Protein AF-0000000086167556 (afdb_homodimer)

Solvent-accessible surface area (backbone atoms only — not comparable to full-atom values): 78410 Å² total; per-residue (Å²): 98,45,65,59,35,42,50,47,41,27,53,45,42,62,70,41,52,75,66,53,44,51,48,45,36,49,36,43,31,70,40,86,57,84,87,45,82,55,50,57,48,77,29,37,74,58,28,43,45,65,14,46,30,53,50,35,34,70,75,48,30,31,69,47,19,51,51,49,48,34,53,40,26,47,71,68,68,34,53,64,59,23,50,50,40,51,50,51,50,50,52,51,47,44,54,53,48,26,52,51,43,32,62,65,41,40,51,42,69,59,83,38,48,52,81,43,49,68,40,48,38,76,58,60,59,60,72,62,29,24,34,69,69,86,66,52,69,67,57,48,52,49,60,35,65,40,50,34,68,61,33,43,49,53,36,47,57,49,45,74,62,37,55,58,79,68,50,66,60,43,59,49,96,86,64,54,61,49,45,28,35,39,41,32,28,56,69,60,39,40,62,69,60,50,53,44,49,50,52,28,35,37,42,66,66,70,30,62,78,78,39,75,44,75,42,68,44,65,41,73,49,72,65,62,68,76,36,74,34,16,56,55,49,53,54,52,67,54,41,74,74,72,87,68,67,57,71,64,53,66,70,43,33,66,28,32,34,40,36,37,41,37,55,59,57,49,90,64,81,80,80,63,61,78,83,71,44,50,62,56,53,75,48,71,33,49,29,63,41,47,50,46,12,42,55,56,43,50,24,61,57,61,27,31,39,39,38,28,29,39,44,64,38,46,65,66,50,50,73,44,45,89,71,66,39,62,33,36,47,75,13,33,33,65,68,34,39,53,48,36,38,45,48,69,32,90,46,66,65,58,19,50,54,50,50,49,50,35,62,39,32,37,67,58,40,42,51,32,25,29,48,54,47,41,49,49,52,50,45,41,48,52,58,30,56,70,40,95,62,25,69,77,50,81,60,80,37,74,52,49,50,51,50,52,49,52,49,58,61,54,64,74,50,55,75,72,60,53,74,52,36,44,62,51,50,50,38,50,10,46,52,26,34,39,22,61,76,66,73,44,69,72,38,48,54,68,59,44,48,59,50,61,48,62,67,62,84,61,38,49,68,62,37,42,44,43,75,39,84,50,93,94,42,74,44,58,29,34,24,50,88,30,48,70,58,31,29,44,33,24,28,45,46,64,30,50,58,82,66,86,67,86,74,76,63,68,94,67,64,78,72,52,61,64,60,54,55,55,44,26,75,74,43,53,80,84,38,46,65,24,53,32,34,42,35,18,62,56,22,68,78,62,41,48,56,52,27,70,74,44,69,39,54,73,51,72,78,55,54,65,61,51,45,53,46,61,56,53,71,44,52,44,76,63,38,66,70,64,72,46,78,37,38,44,59,55,71,64,58,31,50,27,47,50,36,26,76,40,68,69,58,43,33,60,56,43,59,75,30,30,30,39,43,43,69,68,41,78,33,34,58,44,49,42,52,25,48,18,54,46,46,33,42,27,54,59,29,25,34,43,38,38,31,49,28,37,57,49,62,81,64,80,68,83,71,73,69,80,66,79,84,68,92,66,80,60,61,77,55,76,74,23,70,51,25,58,48,35,52,16,58,48,69,21,70,35,53,35,30,35,42,32,46,32,36,28,74,39,38,37,59,38,22,51,33,51,18,62,31,36,42,61,32,58,52,28,31,34,42,35,49,41,76,38,58,33,60,70,67,10,51,52,42,32,46,58,18,62,64,34,82,53,30,50,65,76,41,80,75,108,51,61,61,34,44,50,54,46,35,53,52,47,64,71,42,50,75,65,53,43,52,47,47,46,49,39,46,35,72,40,86,57,84,88,46,84,54,50,60,52,86,68,44,74,82,40,50,59,68,50,44,39,51,50,37,39,70,74,55,28,25,70,50,26,48,51,46,48,36,51,44,28,35,22,58,22,34,27,68,56,23,51,50,45,48,50,49,46,51,52,50,46,46,52,51,47,26,53,50,43,33,62,65,43,40,52,43,68,59,94,81,48,50,94,88,50,68,41,49,37,77,57,59,59,61,73,61,30,25,34,67,69,87,66,52,69,68,58,48,52,48,58,35,65,39,52,34,68,60,31,42,51,56,36,47,56,49,45,74,63,35,56,57,80,69,52,65,61,44,58,49,96,87,62,54,60,46,45,30,35,39,43,34,28,57,70,61,37,42,62,68,59,48,54,45,47,49,52,26,34,37,42,67,67,72,30,61,78,77,40,78,43,76,42,69,43,63,42,73,48,74,67,58,72,77,35,71,33,17,56,54,51,55,53,50,68,55,45,85,83,66,88,66,67,56,71,64,51,69,58,43,34,68,27,32,32,40,36,37,41,37,53,58,61,50,90,64,81,81,81,65,60,76,85,70,46,47,62,55,53,77,49,72,33,48,28,63,43,46,50,47,12,41,56,57,36,44,25,61,56,59,27,28,38,38,38,28,31,38,45,63,37,44,66,66,52,43,76,44,48,88,69,46,40,38,33,35,47,74,13,35,32,66,69,35,40,54,48,36,40,45,50,70,32,91,46,64,66,57,17,50,53,52,49,49,51,34,62,39,32,37,69,58,41,44,50,33,23,29,48,55,48,41,50,52,52,51,53,54,47,55,57,31,56,70,37,93,61,24,71,81,49,79,60,79,37,73,52,49,50,51,52,50,51,52,50,57,60,55,64,73,49,57,74,75,59,54,75,53,36,40,61,51,48,50,38,49,11,47,52,26,36,39,21,60,76,68,73,44,68,72,38,47,54,67,59,45,47,57,50,61,48,62,64,61,83,62,36,49,69,61,34,41,44,43,74,35,75,53,68,70,32,64,43,59,30,33,24,51,89,30,48,69,58,31,28,45,33,25,28,44,45,66,27,48,59,84,65,87,64,86,73,77,64,63,96,67,62,80,74,51,62,63,58,53,56,55,46,27,75,76,45,51,81,81,39,49,65,24,53,30,32,42,34,20,60,57,21,66,77,62,40,47,55,53,27,67,75,43,70,39,55,74,48,68,79,55,54,64,59,51,44,52,46,62,58,52,70,47,52,45,76,62,38,68,69,64,71,46,80,39,38,42,58,54,72,63,58,30,50,27,47,49,36,27,74,39,66,67,57,41,32,60,54,43,60,76,31,30,30,40,43,40,68,70,40,78,32,33,58,43,51,42,49,26,48,19,54,47,46,34,42,26,55,58,30,27,34,43,36,38,30,49,26,37,56,49,63,82,66,79,68,83,68,70,67,80,66,79,86,63,90,67,75,61,60,74,52,77,70,22,72,53,27,58,46,34,53,16,58,49,67,21,72,34,53,37,29,35,43,32,46,31,38,29,75,40,36,39,56,37,23,51,32,50,19,61,30,36,43,60,32,56,52,28,31,36,41,35,51,41,77,40,58,34,60,70,68,11,52,51,41,33,46,58,19,62,65,35,84,53,30,49,67,74,41,80,75

Radius of gyration: 40.89 Å; Cα contacts (8 Å, |Δi|>4): 2473; chains: 2; bounding box: 129×111×91 Å

InterPro domains:
  IPR001611 Leucine-rich repeat [PF13516] (713-734)
  IPR004020 DAPIN domain [PF02758] (9-82)
  IPR004020 DAPIN domain [PS50824] (1-91)
  IPR004020 DAPIN domain [SM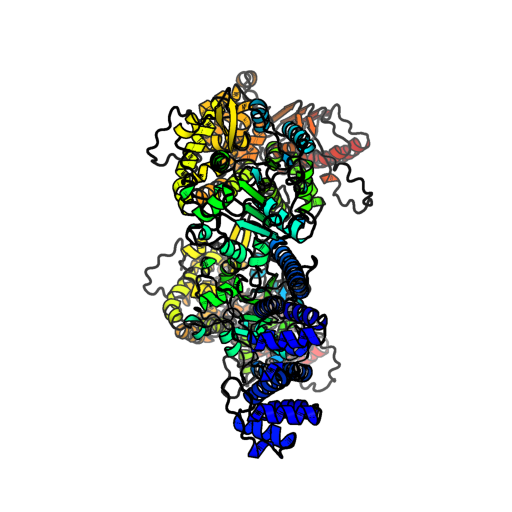01289] (5-87)
  IPR007111 NACHT nucleoside triphosphatase [PF05729] (180-347)
  IPR007111 NACHT nucleoside triphosphatase [PS50837] (179-383)
  IPR011029 Death-like domain superfamily [G3DSA:1.10.533.10] (2-89)
  IPR011029 Death-like domain superfamily [SSF47986] (4-88)
  IPR027417 P-loop containing nucleoside triphosphate hydrolase [G3DSA:3.40.50.300] (90-325)
  IPR027417 P-loop containing nucleoside triphosphate hydrolase [SSF52540] (176-349)
  IPR029495 NACHT-associated domain [PF14484] (97-170)
  IPR029495 NACHT-associated domain [SM01288] (96-170)
  IPR032675 Leucine-rich repeat domain superfamily [G3DSA:3.80.10.10] (562-749)
  IPR041075 NOD1/2, winged helix domain [PF17779] (424-480)
  IPR041267 NACHT, LRR and PYD domains-containing protein, helical domain HD2 [PF17776] (482-603)
  IPR050637 NLRP family, innate immunity and inflammation regulators [PTHR45690] (7-648)

pLDDT: mean 84.21, std 12.58, range [27.2, 97.94]

Structure (mmCIF, N/CA/C/O backbone):
data_AF-0000000086167556-model_v1
#
loop_
_entity.id
_entity.type
_entity.pdbx_description
1 polymer 'NACHT, LRR and PYD domains-containing protein 3'
#
loop_
_atom_site.group_PDB
_atom_site.id
_atom_site.type_symbol
_atom_site.label_atom_id
_atom_site.label_alt_id
_atom_site.label_comp_id
_atom_site.label_asym_id
_atom_site.label_entity_id
_atom_site.label_seq_id
_atom_site.pdbx_PDB_ins_code
_atom_site.Cartn_x
_atom_site.Cartn_y
_atom_site.Cartn_z
_atom_site.occupancy
_atom_site.B_iso_or_equiv
_atom_site.auth_seq_id
_atom_site.auth_comp_id
_atom_site.auth_asym_id
_atom_site.auth_atom_id
_atom_site.pdbx_PDB_model_num
ATOM 1 N N . PRO A 1 1 ? 27.578 21.859 -1.887 1 42.94 1 PRO A N 1
ATOM 2 C CA . PRO A 1 1 ? 27.969 22.781 -0.823 1 42.94 1 PRO A CA 1
ATOM 3 C C . PRO A 1 1 ? 29.375 23.359 -1.036 1 42.94 1 PRO A C 1
ATOM 5 O O . PRO A 1 1 ? 29.578 24.562 -0.839 1 42.94 1 PRO A O 1
ATOM 8 N N . GLN A 1 2 ? 30.266 22.422 -1.479 1 48.03 2 GLN A N 1
ATOM 9 C CA . GLN A 1 2 ? 31.609 22.938 -1.696 1 48.03 2 GLN A CA 1
ATOM 10 C C . GLN A 1 2 ? 31.688 23.734 -3 1 48.03 2 GLN A C 1
ATOM 12 O O . GLN A 1 2 ? 32.406 24.734 -3.082 1 48.03 2 GLN A O 1
ATOM 17 N N . GLY A 1 3 ? 30.875 23.297 -3.941 1 53.94 3 GLY A N 1
ATOM 18 C CA . GLY A 1 3 ? 30.922 24 -5.211 1 53.94 3 GLY A CA 1
ATOM 19 C C . GLY A 1 3 ? 30.422 25.438 -5.113 1 53.94 3 GLY A C 1
ATOM 20 O O . GLY A 1 3 ? 31.062 26.359 -5.621 1 53.94 3 GLY A O 1
ATOM 21 N N . THR A 1 4 ? 29.422 25.484 -4.375 1 66.38 4 THR A N 1
ATOM 22 C CA . THR A 1 4 ? 28.859 26.828 -4.27 1 66.38 4 THR A CA 1
ATOM 23 C C . THR A 1 4 ? 29.75 27.719 -3.41 1 66.38 4 THR A C 1
ATOM 25 O O . THR A 1 4 ? 29.953 28.891 -3.732 1 66.38 4 THR A O 1
ATOM 28 N N . ALA A 1 5 ? 30.344 27.016 -2.414 1 75.12 5 ALA A N 1
ATOM 29 C CA . ALA A 1 5 ? 31.234 27.797 -1.55 1 75.12 5 ALA A CA 1
ATOM 30 C C . ALA A 1 5 ? 32.469 28.266 -2.314 1 75.12 5 ALA A C 1
ATOM 32 O O . ALA A 1 5 ? 32.906 29.406 -2.131 1 75.12 5 ALA A O 1
ATOM 33 N N . GLY A 1 6 ? 32.906 27.375 -3.141 1 75.44 6 GLY A N 1
ATOM 34 C CA . GLY A 1 6 ? 34.062 27.734 -3.949 1 75.44 6 GLY A CA 1
ATOM 35 C C . GLY A 1 6 ? 33.781 28.859 -4.926 1 75.44 6 GLY A C 1
ATOM 36 O O . GLY A 1 6 ? 34.625 29.766 -5.082 1 75.44 6 GLY A O 1
ATOM 37 N N . GLU A 1 7 ? 32.625 28.781 -5.441 1 77.56 7 GLU A N 1
ATOM 38 C CA . GLU A 1 7 ? 32.25 29.844 -6.379 1 77.56 7 GLU A CA 1
ATOM 39 C C . GLU A 1 7 ? 32.094 31.188 -5.672 1 77.56 7 GLU A C 1
ATOM 41 O O . GLU A 1 7 ? 32.5 32.219 -6.203 1 77.56 7 GLU A O 1
ATOM 46 N N . LEU A 1 8 ? 31.578 31.141 -4.594 1 83.69 8 LEU A N 1
ATOM 47 C CA . LEU A 1 8 ? 31.406 32.375 -3.834 1 83.69 8 LEU A CA 1
ATOM 48 C C . LEU A 1 8 ? 32.75 32.938 -3.424 1 83.69 8 LEU A C 1
ATOM 50 O O . LEU A 1 8 ? 32.969 34.156 -3.531 1 83.69 8 LEU A O 1
ATOM 54 N N . LEU A 1 9 ? 33.531 32.031 -2.943 1 86.69 9 LEU A N 1
ATOM 55 C CA . LEU A 1 9 ? 34.875 32.469 -2.525 1 86.69 9 LEU A CA 1
ATOM 56 C C . LEU A 1 9 ? 35.656 33.062 -3.703 1 86.69 9 LEU A C 1
ATOM 58 O O . LEU A 1 9 ? 36.312 34.062 -3.57 1 86.69 9 LEU A O 1
ATOM 62 N N . LEU A 1 10 ? 35.562 32.406 -4.801 1 83.81 10 LEU A N 1
ATOM 63 C CA . LEU A 1 10 ? 36.25 32.844 -5.996 1 83.81 10 LEU A CA 1
ATOM 64 C C . LEU A 1 10 ? 35.781 34.25 -6.414 1 83.81 10 LEU A C 1
ATOM 66 O O . LEU A 1 10 ? 36.594 35.125 -6.727 1 83.81 10 LEU A O 1
ATOM 70 N N . ARG A 1 11 ? 34.562 34.438 -6.438 1 82 11 ARG A N 1
ATOM 71 C CA . ARG A 1 11 ? 34 35.719 -6.809 1 82 11 ARG A CA 1
ATOM 72 C C . ARG A 1 11 ? 34.469 36.812 -5.852 1 82 11 ARG A C 1
ATOM 74 O O . ARG A 1 11 ? 34.781 37.938 -6.273 1 82 11 ARG A O 1
ATOM 81 N N . ALA A 1 12 ? 34.531 36.469 -4.648 1 88.06 12 ALA A N 1
ATOM 82 C CA . ALA A 1 12 ? 34.938 37.438 -3.643 1 88.06 12 ALA A CA 1
ATOM 83 C C . ALA A 1 12 ? 36.406 37.812 -3.818 1 88.06 12 ALA A C 1
ATOM 85 O O . ALA A 1 12 ? 36.781 38.969 -3.652 1 88.06 12 ALA A O 1
ATOM 86 N N . LEU A 1 13 ? 37.219 36.844 -4.109 1 89 13 LEU A N 1
ATOM 87 C CA . LEU A 1 13 ? 38.625 37.094 -4.277 1 89 13 LEU A CA 1
ATOM 88 C C . LEU A 1 13 ? 38.906 37.844 -5.57 1 89 13 LEU A C 1
ATOM 90 O O . LEU A 1 13 ? 39.812 38.688 -5.617 1 89 13 LEU A O 1
ATOM 94 N N . GLU A 1 14 ? 38.156 37.562 -6.574 1 83.81 14 GLU A N 1
ATOM 95 C CA . GLU A 1 14 ? 38.312 38.219 -7.867 1 83.81 14 GLU A CA 1
ATOM 96 C C . GLU A 1 14 ? 38 39.719 -7.762 1 83.81 14 GLU A C 1
ATOM 98 O O . GLU A 1 14 ? 38.5 40.531 -8.547 1 83.81 14 GLU A O 1
ATOM 103 N N . ASP A 1 15 ? 37.156 40.031 -6.887 1 85.81 15 ASP A N 1
ATOM 104 C CA . ASP A 1 15 ? 36.719 41.406 -6.719 1 85.81 15 ASP A CA 1
ATOM 105 C C . ASP A 1 15 ? 37.75 42.25 -5.934 1 85.81 15 ASP A C 1
ATOM 107 O O . ASP A 1 15 ? 37.625 43.469 -5.844 1 85.81 15 ASP A O 1
ATOM 111 N N . LEU A 1 16 ? 38.719 41.531 -5.391 1 88.19 16 LEU A N 1
ATOM 112 C CA . LEU A 1 16 ? 39.719 42.25 -4.617 1 88.19 16 LEU A CA 1
ATOM 113 C C . LEU A 1 16 ? 40.75 42.938 -5.535 1 88.19 16 LEU A C 1
ATOM 115 O O . LEU A 1 16 ? 41.031 42.406 -6.613 1 88.19 16 LEU A O 1
ATOM 119 N N . SER A 1 17 ? 41.156 44.188 -5.109 1 84.69 17 SER A N 1
ATOM 120 C CA . SER A 1 17 ? 42.281 44.812 -5.801 1 84.69 17 SER A CA 1
ATOM 121 C C . SER A 1 17 ? 43.562 44 -5.625 1 84.69 17 SER A C 1
ATOM 123 O O . SER A 1 17 ? 43.656 43.125 -4.742 1 84.69 17 SER A O 1
ATOM 125 N N . GLU A 1 18 ? 44.562 44.156 -6.469 1 84.38 18 GLU A N 1
ATOM 126 C CA . GLU A 1 18 ? 45.812 43.406 -6.406 1 84.38 18 GLU A CA 1
ATOM 127 C C . GLU A 1 18 ? 46.5 43.562 -5.039 1 84.38 18 GLU A C 1
ATOM 129 O O . GLU A 1 18 ? 47.031 42.625 -4.488 1 84.38 18 GLU A O 1
ATOM 134 N N . LEU A 1 19 ? 46.344 44.812 -4.535 1 83.44 19 LEU A N 1
ATOM 135 C CA . LEU A 1 19 ? 46.938 45.062 -3.227 1 83.44 19 LEU A CA 1
ATOM 136 C C . LEU A 1 19 ? 46.156 44.344 -2.127 1 83.44 19 LEU A C 1
ATOM 138 O O . LEU A 1 19 ? 46.75 43.781 -1.217 1 83.44 19 LEU A O 1
ATOM 142 N N . ASP A 1 20 ? 44.906 44.469 -2.219 1 89.38 20 ASP A N 1
ATOM 143 C CA . ASP A 1 20 ? 44.062 43.844 -1.202 1 89.38 20 ASP A CA 1
ATOM 144 C C . ASP A 1 20 ? 44.219 42.344 -1.239 1 89.38 20 ASP A C 1
ATOM 146 O O . ASP A 1 20 ? 44.188 41.688 -0.197 1 89.38 20 ASP A O 1
ATOM 150 N N . PHE A 1 21 ? 44.312 41.812 -2.387 1 91.75 21 PHE A N 1
ATOM 151 C CA . PHE A 1 21 ? 44.5 40.375 -2.531 1 91.75 21 PHE A CA 1
ATOM 152 C C . PHE A 1 21 ? 45.844 39.938 -1.922 1 91.75 21 PHE A C 1
ATOM 154 O O . PHE A 1 21 ? 45.938 38.875 -1.313 1 91.75 21 PHE A O 1
ATOM 161 N N . LYS A 1 22 ? 46.875 40.812 -2.082 1 84.81 22 LYS A N 1
ATOM 162 C CA . LYS A 1 22 ? 48.156 40.531 -1.452 1 84.81 22 LYS A CA 1
ATOM 163 C C . LYS A 1 22 ? 48.031 40.531 0.069 1 84.81 22 LYS A C 1
ATOM 165 O O . LYS A 1 22 ? 48.594 39.688 0.754 1 84.81 22 LYS A O 1
ATOM 170 N N . LYS A 1 23 ? 47.312 41.5 0.581 1 86.94 23 LYS A N 1
ATOM 171 C CA . LYS A 1 23 ? 47.062 41.594 2.018 1 86.94 23 LYS A CA 1
ATOM 172 C C . LYS A 1 23 ? 46.312 40.344 2.512 1 86.94 23 LYS A C 1
ATOM 174 O O . LYS A 1 23 ? 46.594 39.844 3.604 1 86.94 23 LYS A O 1
ATOM 179 N N . PHE A 1 24 ? 45.344 39.938 1.666 1 92.25 24 PHE A N 1
ATOM 180 C CA . PHE A 1 24 ? 44.531 38.781 2.004 1 92.25 24 PHE A CA 1
ATOM 181 C C . PHE A 1 24 ? 45.406 37.531 2.145 1 92.25 24 PHE A C 1
ATOM 183 O O . PHE A 1 24 ? 45.281 36.781 3.121 1 92.25 24 PHE A O 1
ATOM 190 N N . ARG A 1 25 ? 46.219 37.406 1.299 1 90.81 25 ARG A N 1
ATOM 191 C CA . ARG A 1 25 ? 47.094 36.25 1.327 1 90.81 25 ARG A CA 1
ATOM 192 C C . ARG A 1 25 ? 48.062 36.312 2.508 1 90.81 25 ARG A C 1
ATOM 194 O O . ARG A 1 25 ? 48.375 35.281 3.141 1 90.81 25 ARG A O 1
ATOM 201 N N . ASP A 1 26 ? 48.5 37.469 2.742 1 83.12 26 ASP A N 1
ATOM 202 C CA . ASP A 1 26 ? 49.406 37.688 3.871 1 83.12 26 ASP A CA 1
ATOM 203 C C . ASP A 1 26 ? 48.719 37.375 5.191 1 83.12 26 ASP A C 1
ATOM 205 O O . ASP A 1 26 ? 49.312 36.719 6.07 1 83.12 26 ASP A O 1
ATOM 209 N N . ALA A 1 27 ? 47.562 37.688 5.285 1 87.31 27 ALA A N 1
ATOM 210 C CA . ALA A 1 27 ? 46.781 37.469 6.5 1 87.31 27 ALA A CA 1
ATOM 211 C C . ALA A 1 27 ? 46.438 35.969 6.656 1 87.31 27 ALA A C 1
ATOM 213 O O . ALA A 1 27 ? 46.344 35.469 7.777 1 87.31 27 ALA A O 1
ATOM 214 N N . LEU A 1 28 ? 46.188 35.312 5.57 1 88.62 28 LEU A N 1
ATOM 215 C CA . LEU A 1 28 ? 45.906 33.875 5.59 1 88.62 28 LEU A CA 1
ATOM 216 C C . LEU A 1 28 ? 47.094 33.094 6.09 1 88.62 28 LEU A C 1
ATOM 218 O O . LEU A 1 28 ? 46.938 32.031 6.719 1 88.62 28 LEU A O 1
ATOM 222 N N . ALA A 1 29 ? 48.281 33.562 5.812 1 80.06 29 ALA A N 1
ATOM 223 C CA . ALA A 1 29 ? 49.5 32.844 6.145 1 80.06 29 ALA A CA 1
ATOM 224 C C . ALA A 1 29 ? 50 33.25 7.531 1 80.06 29 ALA A C 1
ATOM 226 O O . ALA A 1 29 ? 50.562 32.406 8.242 1 80.06 29 ALA A O 1
ATOM 227 N N . HIS A 1 30 ? 49.75 34.438 7.918 1 75.06 30 HIS A N 1
ATOM 228 C CA . HIS A 1 30 ? 50.406 34.938 9.125 1 75.06 30 HIS A CA 1
ATOM 229 C C . HIS A 1 30 ? 49.406 35.438 10.141 1 75.06 30 HIS A C 1
ATOM 231 O O . HIS A 1 30 ? 49.781 35.812 11.266 1 75.06 30 HIS A O 1
ATOM 237 N N . GLY A 1 31 ? 48.219 35.406 9.734 1 72.12 31 GLY A N 1
ATOM 238 C CA . GLY A 1 31 ? 47.219 36.031 10.609 1 72.12 31 GLY A CA 1
ATOM 239 C C . GLY A 1 31 ? 46.625 35.062 11.594 1 72.12 31 GLY A C 1
ATOM 240 O O . GLY A 1 31 ? 46.875 33.844 11.539 1 72.12 31 GLY A O 1
ATOM 241 N N . ASP A 1 32 ? 45.969 35.469 12.547 1 71.75 32 ASP A N 1
ATOM 242 C CA . ASP A 1 32 ? 45.188 34.688 13.523 1 71.75 32 ASP A CA 1
ATOM 243 C C . ASP A 1 32 ? 43.844 34.25 12.945 1 71.75 32 ASP A C 1
ATOM 245 O O . ASP A 1 32 ? 42.969 35.094 12.719 1 71.75 32 ASP A O 1
ATOM 249 N N . LEU A 1 33 ? 43.75 33.094 12.5 1 76.56 33 LEU A N 1
ATOM 250 C CA . LEU A 1 33 ? 42.562 32.594 11.867 1 76.56 33 LEU A CA 1
ATOM 251 C C . LEU A 1 33 ? 41.625 31.938 12.898 1 76.56 33 LEU A C 1
ATOM 253 O O . LEU A 1 33 ? 40.969 30.953 12.602 1 76.56 33 LEU A O 1
ATOM 257 N N . GLN A 1 34 ? 41.594 32.531 14.156 1 64.38 34 GLN A N 1
ATOM 258 C CA . GLN A 1 34 ? 40.719 32.125 15.234 1 64.38 34 GLN A CA 1
ATOM 259 C C . GLN A 1 34 ? 40.75 30.609 15.453 1 64.38 34 GLN A C 1
ATOM 261 O O . GLN A 1 34 ? 39.688 29.953 15.531 1 64.38 34 GLN A O 1
ATOM 266 N N . GLY A 1 35 ? 41.875 30.031 15.516 1 64.44 35 GLY A N 1
ATOM 267 C CA . GLY A 1 35 ? 42.062 28.641 15.891 1 64.44 35 GLY A CA 1
ATOM 268 C C . GLY A 1 35 ? 42.219 27.719 14.703 1 64.44 35 GLY A C 1
ATOM 269 O O . GLY A 1 35 ? 42.438 26.516 14.867 1 64.44 35 GLY A O 1
ATOM 270 N N . ARG A 1 36 ? 41.969 28.328 13.555 1 74 36 ARG A N 1
ATOM 271 C CA . ARG A 1 36 ? 42.156 27.469 12.391 1 74 36 ARG A CA 1
ATOM 272 C C . ARG A 1 36 ? 43.594 27.547 11.867 1 74 36 ARG A C 1
ATOM 274 O O . ARG A 1 36 ? 44.281 28.516 12.156 1 74 36 ARG A O 1
ATOM 281 N N . CYS A 1 37 ? 44 26.578 11.336 1 70.56 37 CYS A N 1
ATOM 282 C CA . CYS A 1 37 ? 45.375 26.484 10.875 1 70.56 37 CYS A CA 1
ATOM 283 C C . CYS A 1 37 ? 45.625 27.453 9.727 1 70.56 37 CYS A C 1
ATOM 285 O O . CYS A 1 37 ? 44.75 27.719 8.922 1 70.56 37 CYS A O 1
ATOM 287 N N . CYS A 1 38 ? 46.688 28.172 9.883 1 77.06 38 CYS A N 1
ATOM 288 C CA . CYS A 1 38 ? 47.094 29.094 8.82 1 77.06 38 CYS A CA 1
ATOM 289 C C . CYS A 1 38 ? 47.625 28.344 7.613 1 77.06 38 CYS A C 1
ATOM 291 O O . CYS A 1 38 ? 48.156 27.234 7.75 1 77.06 38 CYS A O 1
ATOM 293 N N . ILE A 1 39 ? 47.344 28.859 6.449 1 82.75 39 ILE A N 1
ATOM 294 C CA . ILE A 1 39 ? 47.906 28.312 5.223 1 82.75 39 ILE A CA 1
ATOM 295 C C . ILE A 1 39 ? 49.344 28.828 5.051 1 82.75 39 ILE A C 1
ATOM 297 O O . ILE A 1 39 ? 49.562 30.031 5.129 1 82.75 39 ILE A O 1
ATOM 301 N N . PRO A 1 40 ? 50.281 28.016 5.105 1 75.38 40 PRO A N 1
ATOM 302 C CA . PRO A 1 40 ? 51.688 28.453 4.996 1 75.38 40 PRO A CA 1
ATOM 303 C C . PRO A 1 40 ? 51.906 29.453 3.855 1 75.38 40 PRO A C 1
ATOM 305 O O . PRO A 1 40 ? 51.344 29.281 2.766 1 75.38 40 PRO A O 1
ATOM 308 N N . TRP A 1 41 ? 52.719 30.578 4.074 1 78 41 TRP A N 1
ATOM 309 C CA . TRP A 1 41 ? 52.938 31.672 3.131 1 78 41 TRP A CA 1
ATOM 310 C C . TRP A 1 41 ? 53.562 31.156 1.833 1 78 41 TRP A C 1
ATOM 312 O O . TRP A 1 41 ? 53.281 31.688 0.755 1 78 41 TRP A O 1
ATOM 322 N N . GLY A 1 42 ? 54.281 30.062 1.919 1 73.62 42 GLY A N 1
ATOM 323 C CA . GLY A 1 42 ? 54.875 29.469 0.735 1 73.62 42 GLY A CA 1
ATOM 324 C C . GLY A 1 42 ? 53.844 29.016 -0.291 1 73.62 42 GLY A C 1
ATOM 325 O O . GLY A 1 42 ? 54.094 29.094 -1.496 1 73.62 42 GLY A O 1
ATOM 326 N N . ARG A 1 43 ? 52.562 28.766 0.239 1 79.06 43 ARG A N 1
ATOM 327 C CA . ARG A 1 43 ? 51.469 28.312 -0.636 1 79.06 43 ARG A CA 1
ATOM 328 C C . ARG A 1 43 ? 50.656 29.484 -1.169 1 79.06 43 ARG A C 1
ATOM 330 O O . ARG A 1 43 ? 50.062 29.391 -2.24 1 79.06 43 ARG A O 1
ATOM 337 N N . LEU A 1 44 ? 50.812 30.578 -0.438 1 84.75 44 LEU A N 1
ATOM 338 C CA . LEU A 1 44 ? 49.938 31.703 -0.736 1 84.75 44 LEU A CA 1
ATOM 339 C C . LEU A 1 44 ? 50.656 32.781 -1.532 1 84.75 44 LEU A C 1
ATOM 341 O O . LEU A 1 44 ? 50.031 33.625 -2.172 1 84.75 44 LEU A O 1
ATOM 345 N N . GLU A 1 45 ? 51.969 32.875 -1.458 1 77.12 45 GLU A N 1
ATOM 346 C CA . GLU A 1 45 ? 52.781 33.969 -1.979 1 77.12 45 GLU A CA 1
ATOM 347 C C . GLU A 1 45 ? 52.531 34.188 -3.467 1 77.12 45 GLU A C 1
ATOM 349 O O . GLU A 1 45 ? 52.312 35.312 -3.908 1 77.12 45 GLU A O 1
ATOM 354 N N . LYS A 1 46 ? 52.375 33.062 -4.312 1 77.19 46 LYS A N 1
ATOM 355 C CA . LYS A 1 46 ? 52.156 33.188 -5.75 1 77.19 46 LYS A CA 1
ATOM 356 C C . LYS A 1 46 ? 50.75 32.719 -6.152 1 77.19 46 LYS A C 1
ATOM 358 O O . LYS A 1 46 ? 50.5 32.5 -7.332 1 77.19 46 LYS A O 1
ATOM 363 N N . ALA A 1 47 ? 49.844 32.562 -5.254 1 81.88 47 ALA A N 1
ATOM 364 C CA . ALA A 1 47 ? 48.5 32.031 -5.508 1 81.88 47 ALA A CA 1
ATOM 365 C C . ALA A 1 47 ? 47.594 33.125 -6.066 1 81.88 47 ALA A C 1
ATOM 367 O O . ALA A 1 47 ? 47.562 34.25 -5.551 1 81.88 47 ALA A O 1
ATOM 368 N N . ASP A 1 48 ? 47.062 32.969 -7.262 1 83.19 48 ASP A N 1
ATOM 369 C CA . ASP A 1 48 ? 46.031 33.875 -7.734 1 83.19 48 ASP A CA 1
ATOM 370 C C . ASP A 1 48 ? 44.688 33.594 -7.055 1 83.19 48 ASP A C 1
ATOM 372 O O . ASP A 1 48 ? 44.625 32.875 -6.047 1 83.19 48 ASP A O 1
ATOM 376 N N . TRP A 1 49 ? 43.688 34.344 -7.578 1 85.88 49 TRP A N 1
ATOM 377 C CA . TRP A 1 49 ? 42.375 34.25 -6.945 1 85.88 49 TRP A CA 1
ATOM 378 C C . TRP A 1 49 ? 41.844 32.812 -6.945 1 85.88 49 TRP A C 1
ATOM 380 O O . TRP A 1 49 ? 41.312 32.344 -5.941 1 85.88 49 TRP A O 1
ATOM 390 N N . MET A 1 50 ? 41.906 32.156 -7.984 1 79.31 50 MET A N 1
ATOM 391 C CA . MET A 1 50 ? 41.375 30.797 -8.117 1 79.31 50 MET A CA 1
ATOM 392 C C . MET A 1 50 ? 42.188 29.812 -7.262 1 79.31 50 MET A C 1
ATOM 394 O O . MET A 1 50 ? 41.625 28.922 -6.625 1 79.31 50 MET A O 1
ATOM 398 N N . ASP A 1 51 ? 43.438 30.125 -7.172 1 77.81 51 ASP A N 1
ATOM 399 C CA . ASP A 1 51 ? 44.312 29.297 -6.355 1 77.81 51 ASP A CA 1
ATOM 400 C C . ASP A 1 51 ? 44.031 29.484 -4.867 1 77.81 51 ASP A C 1
ATOM 402 O O . ASP A 1 51 ? 43.969 28.5 -4.113 1 77.81 51 ASP A O 1
ATOM 406 N N . THR A 1 52 ? 44 30.75 -4.621 1 86.5 52 THR A N 1
ATOM 407 C CA . THR A 1 52 ? 43.688 31.047 -3.225 1 86.5 52 THR A CA 1
ATOM 408 C C . THR A 1 52 ? 42.375 30.406 -2.791 1 86.5 52 THR A C 1
ATOM 410 O O . THR A 1 52 ? 42.281 29.844 -1.701 1 86.5 52 THR A O 1
ATOM 413 N N . LYS A 1 53 ? 41.344 30.516 -3.627 1 86.25 53 LYS A N 1
ATOM 414 C CA . LYS A 1 53 ? 40.062 29.906 -3.348 1 86.25 53 LYS A CA 1
ATOM 415 C C . LYS A 1 53 ? 40.188 28.391 -3.156 1 86.25 53 LYS A C 1
ATOM 417 O O . LYS A 1 53 ? 39.625 27.844 -2.203 1 86.25 53 LYS A O 1
ATOM 422 N N . ASN A 1 54 ? 40.812 27.734 -3.988 1 79.19 54 ASN A N 1
ATOM 423 C CA . ASN A 1 54 ? 40.969 26.281 -3.906 1 79.19 54 ASN A CA 1
ATOM 424 C C . ASN A 1 54 ? 41.75 25.875 -2.668 1 79.19 54 ASN A C 1
ATOM 426 O O . ASN A 1 54 ? 41.438 24.875 -2.023 1 79.19 54 ASN A O 1
ATOM 430 N N . LEU A 1 55 ? 42.812 26.766 -2.314 1 78.62 55 LEU A N 1
ATOM 431 C CA . LEU A 1 55 ? 43.594 26.531 -1.106 1 78.62 55 LEU A CA 1
ATOM 432 C C . LEU A 1 55 ? 42.719 26.609 0.137 1 78.62 55 LEU A C 1
ATOM 434 O O . LEU A 1 55 ? 42.812 25.75 1.021 1 78.62 55 LEU A O 1
ATOM 438 N N . MET A 1 56 ? 41.938 27.484 0.13 1 85.62 56 MET A N 1
ATOM 439 C CA . MET A 1 56 ? 41.062 27.703 1.286 1 85.62 56 MET A CA 1
ATOM 440 C C . MET A 1 56 ? 40.031 26.578 1.42 1 85.62 56 MET A C 1
ATOM 442 O O . MET A 1 56 ? 39.781 26.109 2.527 1 85.62 56 MET A O 1
ATOM 446 N N . LEU A 1 57 ? 39.531 26.172 0.3 1 77.44 57 LEU A N 1
ATOM 447 C CA . LEU A 1 57 ? 38.531 25.109 0.323 1 77.44 57 LEU A CA 1
ATOM 448 C C . LEU A 1 57 ? 39.156 23.781 0.768 1 77.44 57 LEU A C 1
ATOM 450 O O . LEU A 1 57 ? 38.531 23.016 1.491 1 77.44 57 LEU A O 1
ATOM 454 N N . ASP A 1 58 ? 40.344 23.641 0.418 1 70.75 58 ASP A N 1
ATOM 455 C CA . ASP A 1 58 ? 41.062 22.422 0.752 1 70.75 58 ASP A CA 1
ATOM 456 C C . ASP A 1 58 ? 41.438 22.375 2.234 1 70.75 58 ASP A C 1
ATOM 458 O O . ASP A 1 58 ? 41.375 21.328 2.875 1 70.75 58 ASP A O 1
ATOM 462 N N . PHE A 1 59 ? 41.875 23.516 2.734 1 70.12 59 PHE A N 1
ATOM 463 C CA . PHE A 1 59 ? 42.344 23.594 4.109 1 70.12 59 PHE A CA 1
ATOM 464 C C . PHE A 1 59 ? 41.188 23.609 5.09 1 70.12 59 PHE A C 1
ATOM 466 O O . PHE A 1 59 ? 41.281 23.047 6.18 1 70.12 59 PHE A O 1
ATOM 473 N N . TYR A 1 60 ? 40.219 24.219 4.691 1 73.5 60 TYR A N 1
ATOM 474 C CA . TYR A 1 60 ? 39.188 24.516 5.684 1 73.5 60 TYR A CA 1
ATOM 475 C C . TYR A 1 60 ? 37.906 23.797 5.34 1 73.5 60 TYR A C 1
ATOM 477 O O . TYR A 1 60 ? 37.031 23.609 6.207 1 73.5 60 TYR A O 1
ATOM 485 N N . GLY A 1 61 ? 37.719 23.375 4.07 1 68.62 61 GLY A N 1
ATOM 486 C CA . GLY A 1 61 ? 36.438 22.875 3.631 1 68.62 61 GLY A CA 1
ATOM 487 C C . GLY A 1 61 ? 35.531 23.984 3.111 1 68.62 61 GLY A C 1
ATOM 488 O O . GLY A 1 61 ? 35.812 25.156 3.248 1 68.62 61 GLY A O 1
ATOM 489 N N . GLY A 1 62 ? 34.438 23.609 2.561 1 69.81 62 GLY A N 1
ATOM 490 C CA . GLY A 1 62 ? 33.562 24.547 1.884 1 69.81 62 GLY A CA 1
ATOM 491 C C . GLY A 1 62 ? 33.094 25.656 2.787 1 69.81 62 GLY A C 1
ATOM 492 O O . GLY A 1 62 ? 33.531 26.812 2.67 1 69.81 62 GLY A O 1
ATOM 493 N N . GLU A 1 63 ? 32.469 25.25 3.832 1 70.31 63 GLU A N 1
ATOM 494 C CA . GLU A 1 63 ? 31.859 26.281 4.68 1 70.31 63 GLU A CA 1
ATOM 495 C C . GLU A 1 63 ? 32.906 26.938 5.586 1 70.31 63 GLU A C 1
ATOM 497 O O . GLU A 1 63 ? 32.875 28.141 5.797 1 70.31 63 GLU A O 1
ATOM 502 N N . ALA A 1 64 ? 33.812 26.141 5.945 1 74.88 64 ALA A N 1
ATOM 503 C CA . ALA A 1 64 ? 34.844 26.672 6.812 1 74.88 64 ALA A CA 1
ATOM 504 C C . ALA A 1 64 ? 35.75 27.641 6.051 1 74.88 64 ALA A C 1
ATOM 506 O O . ALA A 1 64 ? 36.281 28.609 6.625 1 74.88 64 ALA A O 1
ATOM 507 N N . ALA A 1 65 ? 35.938 27.359 4.84 1 80.88 65 ALA A N 1
ATOM 508 C CA . ALA A 1 65 ? 36.719 28.266 4.016 1 80.88 65 ALA A CA 1
ATOM 509 C C . ALA A 1 65 ? 36.094 29.641 3.92 1 80.88 65 ALA A C 1
ATOM 511 O O . ALA A 1 65 ? 36.781 30.656 3.951 1 80.88 65 ALA A O 1
ATOM 512 N N . LEU A 1 66 ? 34.844 29.609 3.75 1 81.75 66 LEU A N 1
ATOM 513 C CA . LEU A 1 66 ? 34.156 30.891 3.701 1 81.75 66 LEU A CA 1
ATOM 514 C C . LEU A 1 66 ? 34.281 31.625 5.027 1 81.75 66 LEU A C 1
ATOM 516 O O . LEU A 1 66 ? 34.469 32.844 5.047 1 81.75 66 LEU A O 1
ATOM 520 N N . ASP A 1 67 ? 34.281 30.891 6.078 1 80.94 67 ASP A N 1
ATOM 521 C CA . ASP A 1 67 ? 34.469 31.5 7.391 1 80.94 67 ASP A CA 1
ATOM 522 C C . ASP A 1 67 ? 35.844 32.156 7.523 1 80.94 67 ASP A C 1
ATOM 524 O O . ASP A 1 67 ? 35.938 33.281 8.023 1 80.94 67 ASP A O 1
ATOM 528 N N . VAL A 1 68 ? 36.781 31.438 7.094 1 84.44 68 VAL A N 1
ATOM 529 C CA . VAL A 1 68 ? 38.125 31.938 7.164 1 84.44 68 VAL A CA 1
ATOM 530 C C . VAL A 1 68 ? 38.281 33.156 6.27 1 84.44 68 VAL A C 1
ATOM 532 O O . VAL A 1 68 ? 38.906 34.156 6.66 1 84.44 68 VAL A O 1
ATOM 535 N N . ALA A 1 69 ? 37.719 33.062 5.145 1 87.19 69 ALA A N 1
ATOM 536 C CA . ALA A 1 69 ? 37.812 34.188 4.227 1 87.19 69 ALA A CA 1
ATOM 537 C C . ALA A 1 69 ? 37.156 35.438 4.828 1 87.19 69 ALA A C 1
ATOM 539 O O . ALA A 1 69 ? 37.719 36.531 4.734 1 87.19 69 ALA A O 1
ATOM 540 N N . ILE A 1 70 ? 36.094 35.281 5.359 1 86.5 70 ILE A N 1
ATOM 541 C CA . ILE A 1 70 ? 35.406 36.406 5.973 1 86.5 70 ILE A CA 1
ATOM 542 C C . ILE A 1 70 ? 36.219 36.969 7.129 1 86.5 70 ILE A C 1
ATOM 544 O O . ILE A 1 70 ? 36.375 38.188 7.258 1 86.5 70 ILE A O 1
ATOM 548 N N . ALA A 1 71 ? 36.719 36.031 7.887 1 84.06 71 ALA A N 1
ATOM 549 C CA . ALA A 1 71 ? 37.562 36.438 9.008 1 84.06 71 ALA A CA 1
ATOM 550 C C . ALA A 1 71 ? 38.781 37.219 8.531 1 84.06 71 ALA A C 1
ATOM 552 O O . ALA A 1 71 ? 39.188 38.219 9.125 1 84.06 71 ALA A O 1
ATOM 553 N N . VAL A 1 72 ? 39.375 36.781 7.496 1 87.19 72 VAL A N 1
ATOM 554 C CA . VAL A 1 72 ? 40.594 37.406 6.953 1 87.19 72 VAL A CA 1
ATOM 555 C C . VAL A 1 72 ? 40.219 38.75 6.34 1 87.19 72 VAL A C 1
ATOM 557 O O . VAL A 1 72 ? 40.969 39.719 6.504 1 87.19 72 VAL A O 1
ATOM 560 N N . PHE A 1 73 ? 39.125 38.812 5.59 1 90.06 73 PHE A N 1
ATOM 561 C CA . PHE A 1 73 ? 38.688 40.094 5.035 1 90.06 73 PHE A CA 1
ATOM 562 C C . PHE A 1 73 ? 38.5 41.125 6.129 1 90.06 73 PHE A C 1
ATOM 564 O O . PHE A 1 73 ? 38.906 42.281 5.965 1 90.06 73 PHE A O 1
ATOM 571 N N . GLU A 1 74 ? 37.969 40.719 7.164 1 85.81 74 GLU A N 1
ATOM 572 C CA . GLU A 1 74 ? 37.781 41.625 8.281 1 85.81 74 GLU A CA 1
ATOM 573 C C . GLU A 1 74 ? 39.094 42.062 8.891 1 85.81 74 GLU A C 1
ATOM 575 O O . GLU A 1 74 ? 39.281 43.219 9.273 1 85.81 74 GLU A O 1
ATOM 580 N N . ARG A 1 75 ? 40 41.188 8.977 1 82.44 75 ARG A N 1
ATOM 581 C CA . ARG A 1 75 ? 41.281 41.469 9.57 1 82.44 75 ARG A CA 1
ATOM 582 C C . ARG A 1 75 ? 42.094 42.438 8.727 1 82.44 75 ARG A C 1
ATOM 584 O O . ARG A 1 75 ? 42.781 43.312 9.258 1 82.44 75 ARG A O 1
ATOM 591 N N . ILE A 1 76 ? 41.969 42.375 7.445 1 86.12 76 ILE A N 1
ATOM 592 C CA . ILE A 1 76 ? 42.719 43.25 6.559 1 86.12 76 ILE A CA 1
ATOM 593 C C . ILE A 1 76 ? 41.906 44.5 6.246 1 86.12 76 ILE A C 1
ATOM 595 O O . ILE A 1 76 ? 42.156 45.188 5.266 1 86.12 76 ILE A O 1
ATOM 599 N N . GLN A 1 77 ? 40.844 44.688 6.949 1 82.44 77 GLN A N 1
ATOM 600 C CA . GLN A 1 77 ? 40 45.875 6.93 1 82.44 77 GLN A CA 1
ATOM 601 C C . GLN A 1 77 ? 39.25 46 5.605 1 82.44 77 GLN A C 1
ATOM 603 O O . GLN A 1 77 ? 39.094 47.094 5.062 1 82.44 77 GLN A O 1
ATOM 608 N N . LEU A 1 78 ? 39.062 44.875 4.961 1 87.62 78 LEU A N 1
ATOM 609 C CA . LEU A 1 78 ? 38.156 44.844 3.818 1 87.62 78 LEU A CA 1
ATOM 610 C C . LEU A 1 78 ? 36.75 44.438 4.25 1 87.62 78 LEU A C 1
ATOM 612 O O . LEU A 1 78 ? 36.25 43.375 3.863 1 87.62 78 LEU A O 1
ATOM 616 N N . ARG A 1 79 ? 36.125 45.219 4.918 1 85.19 79 ARG A N 1
ATOM 617 C CA . ARG A 1 79 ? 34.844 44.906 5.531 1 85.19 79 ARG A CA 1
ATOM 618 C C . ARG A 1 79 ? 33.75 44.781 4.477 1 85.19 79 ARG A C 1
ATOM 620 O O . ARG A 1 79 ? 32.844 43.969 4.629 1 85.19 79 ARG A O 1
ATOM 627 N N . ASN A 1 80 ? 33.938 45.469 3.402 1 85.94 80 ASN A N 1
ATOM 628 C CA . ASN A 1 80 ? 32.938 45.375 2.344 1 85.94 80 ASN A CA 1
ATOM 629 C C . ASN A 1 80 ? 32.969 44.031 1.631 1 85.94 80 ASN A C 1
ATOM 631 O O . ASN A 1 80 ? 31.938 43.469 1.322 1 85.94 80 ASN A O 1
ATOM 635 N N . ALA A 1 81 ? 34.188 43.656 1.36 1 86.5 81 ALA A N 1
ATOM 636 C CA . ALA A 1 81 ? 34.344 42.344 0.709 1 86.5 81 ALA A CA 1
ATOM 637 C C . ALA A 1 81 ? 33.844 41.219 1.608 1 86.5 81 ALA A C 1
ATOM 639 O O . ALA A 1 81 ? 33.219 40.25 1.129 1 86.5 81 ALA A O 1
ATOM 640 N N . ALA A 1 82 ? 34.125 41.312 2.867 1 86.69 82 ALA A N 1
ATOM 641 C CA . ALA A 1 82 ? 33.656 40.312 3.828 1 86.69 82 ALA A CA 1
ATOM 642 C C . ALA A 1 82 ? 32.125 40.312 3.875 1 86.69 82 ALA A C 1
ATOM 644 O O . ALA A 1 82 ? 31.516 39.219 3.881 1 86.69 82 ALA A O 1
ATOM 645 N N . ALA A 1 83 ? 31.547 41.469 3.816 1 83.88 83 ALA A N 1
ATOM 646 C CA . ALA A 1 83 ? 30.094 41.594 3.859 1 83.88 83 ALA A CA 1
ATOM 647 C C . ALA A 1 83 ? 29.453 41.031 2.596 1 83.88 83 ALA A C 1
ATOM 649 O O . ALA A 1 83 ? 28.422 40.344 2.66 1 83.88 83 ALA A O 1
ATOM 650 N N . LEU A 1 84 ? 30.062 41.25 1.503 1 84.69 84 LEU A N 1
ATOM 651 C CA . LEU A 1 84 ? 29.547 40.75 0.232 1 84.69 84 LEU A CA 1
ATOM 652 C C . LEU A 1 84 ? 29.609 39.219 0.16 1 84.69 84 LEU A C 1
ATOM 654 O O . LEU A 1 84 ? 28.703 38.594 -0.365 1 84.69 84 LEU A O 1
ATOM 658 N N . LEU A 1 85 ? 30.688 38.719 0.664 1 85.19 85 LEU A N 1
ATOM 659 C CA . LEU A 1 85 ? 30.828 37.281 0.664 1 85.19 85 LEU A CA 1
ATOM 660 C C . LEU A 1 85 ? 29.812 36.625 1.606 1 85.19 85 LEU A C 1
ATOM 662 O O . LEU A 1 85 ? 29.25 35.594 1.292 1 85.19 85 LEU A O 1
ATOM 666 N N . ARG A 1 86 ? 29.672 37.188 2.668 1 82.06 86 ARG A N 1
ATOM 667 C CA . ARG A 1 86 ? 28.672 36.719 3.621 1 82.06 86 ARG A CA 1
ATOM 668 C C . ARG A 1 86 ? 27.281 36.75 3.021 1 82.06 86 ARG A C 1
ATOM 670 O O . ARG A 1 86 ? 26.5 35.781 3.168 1 82.06 86 ARG A O 1
ATOM 677 N N . GLU A 1 87 ? 27.031 37.719 2.357 1 82 87 GLU A N 1
ATOM 678 C CA . GLU A 1 87 ? 25.719 37.875 1.739 1 82 87 GLU A CA 1
ATOM 679 C C . GLU A 1 87 ? 25.5 36.875 0.624 1 82 87 GLU A C 1
ATOM 681 O O . GLU A 1 87 ? 24.422 36.312 0.493 1 82 87 GLU A O 1
ATOM 686 N N . SER A 1 88 ? 26.484 36.688 -0.152 1 81.31 88 SER A N 1
ATOM 687 C CA . SER A 1 88 ? 26.359 35.719 -1.242 1 81.31 88 SER A CA 1
ATOM 688 C C . SER A 1 88 ? 26.219 34.281 -0.71 1 81.31 88 SER A C 1
ATOM 690 O O . SER A 1 88 ? 25.484 33.469 -1.285 1 81.31 88 SER A O 1
ATOM 692 N N . ARG A 1 89 ? 26.938 34.094 0.302 1 79.81 89 ARG A N 1
ATOM 693 C CA . ARG A 1 89 ? 26.828 32.781 0.938 1 79.81 89 ARG A CA 1
ATOM 694 C C . ARG A 1 89 ? 25.422 32.562 1.474 1 79.81 89 ARG A C 1
ATOM 696 O O . ARG A 1 89 ? 24.859 31.469 1.302 1 79.81 89 ARG A O 1
ATOM 703 N N . GLU A 1 90 ? 24.969 33.469 2.066 1 81.19 90 GLU A N 1
ATOM 704 C CA . GLU A 1 90 ? 23.641 33.344 2.65 1 81.19 90 GLU A CA 1
ATOM 705 C C . GLU A 1 90 ? 22.578 33.219 1.568 1 81.19 90 GLU A C 1
ATOM 707 O O . GLU A 1 90 ? 21.625 32.438 1.732 1 81.19 90 GLU A O 1
ATOM 712 N N . LYS A 1 91 ? 22.75 33.875 0.528 1 81.94 91 LYS A N 1
ATOM 713 C CA . LYS A 1 91 ? 21.797 33.812 -0.564 1 81.94 91 LYS A CA 1
ATOM 714 C C . LYS A 1 91 ? 21.797 32.406 -1.207 1 81.94 91 LYS A C 1
ATOM 716 O O . LYS A 1 91 ? 20.734 31.875 -1.544 1 81.94 91 LYS A O 1
ATOM 721 N N . ASP A 1 92 ? 22.953 31.938 -1.348 1 81.12 92 ASP A N 1
ATOM 722 C CA . ASP A 1 92 ? 23.047 30.609 -1.939 1 81.12 92 ASP A CA 1
ATOM 723 C C . ASP A 1 92 ? 22.469 29.547 -1.011 1 81.12 92 ASP A C 1
ATOM 725 O O . ASP A 1 92 ? 21.828 28.594 -1.467 1 81.12 92 ASP A O 1
ATOM 729 N N . TYR A 1 93 ? 22.75 29.641 0.188 1 83.38 93 TYR A N 1
ATOM 730 C CA . TYR A 1 93 ? 22.203 28.672 1.143 1 83.38 93 TYR A CA 1
ATOM 731 C C . TYR A 1 93 ? 20.688 28.766 1.188 1 83.38 93 TYR A C 1
ATOM 733 O O . TYR A 1 93 ? 20 27.734 1.258 1 83.38 93 TYR A O 1
ATOM 741 N N . ARG A 1 94 ? 20.234 29.938 1.174 1 87.69 94 ARG A N 1
ATOM 742 C CA . ARG A 1 94 ? 18.781 30.141 1.219 1 87.69 94 ARG A CA 1
ATOM 743 C C . ARG A 1 94 ? 18.109 29.484 0.017 1 87.69 94 ARG A C 1
ATOM 745 O O . ARG A 1 94 ? 17.062 28.859 0.156 1 87.69 94 ARG A O 1
ATOM 752 N N . ARG A 1 95 ? 18.703 29.594 -1.083 1 86.56 95 ARG A N 1
ATOM 753 C CA . ARG A 1 95 ? 18.156 28.984 -2.291 1 86.56 95 ARG A CA 1
ATOM 754 C C . ARG A 1 95 ? 18.156 27.469 -2.189 1 86.56 95 ARG A C 1
ATOM 756 O O . ARG A 1 95 ? 17.172 26.812 -2.553 1 86.56 95 ARG A O 1
ATOM 763 N N . ASN A 1 96 ? 19.25 26.938 -1.704 1 82.56 96 ASN A N 1
ATOM 764 C CA . ASN A 1 96 ? 19.359 25.5 -1.56 1 82.56 96 ASN A CA 1
ATOM 765 C C . ASN A 1 96 ? 18.422 24.969 -0.474 1 82.56 96 ASN A C 1
ATOM 767 O O . ASN A 1 96 ? 17.891 23.859 -0.585 1 82.56 96 ASN A O 1
ATOM 771 N N . TYR A 1 97 ? 18.328 25.797 0.509 1 88.69 97 TYR A N 1
ATOM 772 C CA . TYR A 1 97 ? 17.422 25.422 1.585 1 88.69 97 TYR A CA 1
ATOM 773 C C . TYR A 1 97 ? 15.977 25.359 1.08 1 88.69 97 TYR A C 1
ATOM 775 O O . TYR A 1 97 ? 15.266 24.391 1.36 1 88.69 97 TYR A O 1
ATOM 783 N N . LYS A 1 98 ? 15.562 26.266 0.333 1 91 98 LYS A N 1
ATOM 784 C CA . LYS A 1 98 ? 14.211 26.297 -0.219 1 91 98 LYS A CA 1
ATOM 785 C C . LYS A 1 98 ? 13.984 25.109 -1.168 1 91 98 LYS A C 1
ATOM 787 O O . LYS A 1 98 ? 12.914 24.5 -1.159 1 91 98 LYS A O 1
ATOM 792 N N . LYS A 1 99 ? 14.969 24.844 -1.886 1 85.94 99 LYS A N 1
ATOM 793 C CA . LYS A 1 99 ? 14.867 23.703 -2.801 1 85.94 99 LYS A CA 1
ATOM 794 C C . LYS A 1 99 ? 14.688 22.391 -2.037 1 85.94 99 LYS A C 1
ATOM 796 O O . LYS A 1 99 ? 13.867 21.547 -2.418 1 85.94 99 LYS A O 1
ATOM 801 N N . ALA A 1 100 ? 15.438 22.266 -1.009 1 84.19 100 ALA A N 1
ATOM 802 C CA . ALA A 1 100 ? 15.359 21.062 -0.198 1 84.19 100 ALA A CA 1
ATOM 803 C C . ALA A 1 100 ? 14 20.938 0.479 1 84.19 100 ALA A C 1
ATOM 805 O O . ALA A 1 100 ? 13.445 19.844 0.571 1 84.19 100 ALA A O 1
ATOM 806 N N . ILE A 1 101 ? 13.531 22.031 0.942 1 90.38 101 ILE A N 1
ATOM 807 C CA . ILE A 1 101 ? 12.234 22.031 1.613 1 90.38 101 ILE A CA 1
ATOM 808 C C . ILE A 1 101 ? 11.133 21.719 0.608 1 90.38 101 ILE A C 1
ATOM 810 O O . ILE A 1 101 ? 10.195 20.969 0.921 1 90.38 101 ILE A O 1
ATOM 814 N N . ARG A 1 102 ? 11.234 22.203 -0.543 1 89.56 102 ARG A N 1
ATOM 815 C CA . ARG A 1 102 ? 10.258 21.906 -1.585 1 89.56 102 ARG A CA 1
ATOM 816 C C . ARG A 1 102 ? 10.203 20.406 -1.877 1 89.56 102 ARG A C 1
ATOM 818 O O . ARG A 1 102 ? 9.117 19.844 -2.025 1 89.56 102 ARG A O 1
ATOM 825 N N . GLN A 1 103 ? 11.289 19.844 -1.898 1 81.5 103 GLN A N 1
ATOM 826 C CA . GLN A 1 103 ? 11.352 18.422 -2.188 1 81.5 103 GLN A CA 1
ATOM 827 C C . GLN A 1 103 ? 10.805 17.594 -1.021 1 81.5 103 GLN A C 1
ATOM 829 O O . GLN A 1 103 ? 10.086 16.625 -1.228 1 81.5 103 GLN A O 1
ATOM 834 N N . ALA A 1 104 ? 11.102 18.047 0.101 1 82.81 104 ALA A N 1
ATOM 835 C CA . ALA A 1 104 ? 10.734 17.281 1.291 1 82.81 104 ALA A CA 1
ATOM 836 C C . ALA A 1 104 ? 9.234 17.359 1.555 1 82.81 104 ALA A C 1
ATOM 838 O O . ALA A 1 104 ? 8.641 16.406 2.059 1 82.81 104 ALA A O 1
ATOM 839 N N . TYR A 1 105 ? 8.602 18.453 1.202 1 89.88 105 TYR A N 1
ATOM 840 C CA . TYR A 1 105 ? 7.215 18.656 1.608 1 89.88 105 TYR A CA 1
ATOM 841 C C . TYR A 1 105 ? 6.273 18.531 0.417 1 89.88 105 TYR A C 1
ATOM 843 O O . TYR A 1 105 ? 5.062 18.719 0.554 1 89.88 105 TYR A O 1
ATOM 851 N N . SER A 1 106 ? 6.801 18.172 -0.688 1 88.44 106 SER A N 1
ATOM 852 C CA . SER A 1 106 ? 5.988 18.078 -1.896 1 88.44 106 SER A CA 1
ATOM 853 C C . SER A 1 106 ? 5.09 16.844 -1.87 1 88.44 106 SER A C 1
ATOM 855 O O . SER A 1 106 ? 4.023 16.844 -2.492 1 88.44 106 SER A O 1
ATOM 857 N N . CYS A 1 107 ? 5.473 15.891 -1.12 1 87.5 107 CYS A N 1
ATOM 858 C CA . CYS A 1 107 ? 4.723 14.641 -1.146 1 87.5 107 CYS A CA 1
ATOM 859 C C . CYS A 1 107 ? 4.223 14.273 0.248 1 87.5 107 CYS A C 1
ATOM 861 O O . CYS A 1 107 ? 4.863 14.609 1.248 1 87.5 107 CYS A O 1
ATOM 863 N N . ILE A 1 108 ? 3.061 13.641 0.225 1 88.56 108 ILE A N 1
ATOM 864 C CA . ILE A 1 108 ? 2.496 13.125 1.47 1 88.56 108 ILE A CA 1
ATOM 865 C C . ILE A 1 108 ? 2.08 11.672 1.286 1 88.56 108 ILE A C 1
ATOM 867 O O . ILE A 1 108 ? 1.931 11.195 0.157 1 88.56 108 ILE A O 1
ATOM 871 N N . LYS A 1 109 ? 1.941 10.984 2.404 1 87.25 109 LYS A N 1
ATOM 872 C CA . LYS A 1 109 ? 1.475 9.602 2.406 1 87.25 109 LYS A CA 1
ATOM 873 C C . LYS A 1 109 ? 0.148 9.469 3.148 1 87.25 109 LYS A C 1
ATOM 875 O O . LYS A 1 109 ? 0.008 9.953 4.273 1 87.25 109 LYS A O 1
ATOM 880 N N . ASP A 1 110 ? -0.803 8.836 2.457 1 87.75 110 ASP A N 1
ATOM 881 C CA . ASP A 1 110 ? -2.076 8.531 3.104 1 87.75 110 ASP A CA 1
ATOM 882 C C . ASP A 1 110 ? -1.91 7.441 4.16 1 87.75 110 ASP A C 1
ATOM 884 O O . ASP A 1 110 ? -0.902 6.73 4.172 1 87.75 110 ASP A O 1
ATOM 888 N N . GLN A 1 111 ? -2.916 7.344 5.027 1 84.81 111 GLN A N 1
ATOM 889 C CA . GLN A 1 111 ? -2.873 6.348 6.094 1 84.81 111 GLN A CA 1
ATOM 890 C C . GLN A 1 111 ? -2.822 4.934 5.523 1 84.81 111 GLN A C 1
ATOM 892 O O . GLN A 1 111 ? -2.232 4.035 6.129 1 84.81 111 GLN A O 1
ATOM 897 N N . ASN A 1 112 ? -3.428 4.801 4.41 1 87.5 112 ASN A N 1
ATOM 898 C CA . ASN A 1 112 ? -3.432 3.475 3.805 1 87.5 112 ASN A CA 1
ATOM 899 C C . ASN A 1 112 ? -2.48 3.396 2.617 1 87.5 112 ASN A C 1
ATOM 901 O O . ASN A 1 112 ? -2.701 2.617 1.688 1 87.5 112 ASN A O 1
ATOM 905 N N . ALA A 1 113 ? -1.508 4.184 2.643 1 88.56 113 ALA A N 1
ATOM 906 C CA . ALA A 1 113 ? -0.557 4.211 1.534 1 88.56 113 ALA A CA 1
ATOM 907 C C . ALA A 1 113 ? 0.328 2.967 1.54 1 88.56 113 ALA A C 1
ATOM 909 O O . ALA A 1 113 ? 0.742 2.498 2.602 1 88.56 113 ALA A O 1
ATOM 910 N N . ARG A 1 114 ? 0.574 2.498 0.422 1 88.62 114 ARG A N 1
ATOM 911 C CA . ARG A 1 114 ? 1.56 1.446 0.191 1 88.62 114 ARG A CA 1
ATOM 912 C C . ARG A 1 114 ? 2.883 2.033 -0.288 1 88.62 114 ARG A C 1
ATOM 914 O O . ARG A 1 114 ? 2.967 3.225 -0.59 1 88.62 114 ARG A O 1
ATOM 921 N N . VAL A 1 115 ? 3.873 1.103 -0.244 1 85.25 115 VAL A N 1
ATOM 922 C CA . VAL A 1 115 ? 5.164 1.578 -0.729 1 85.25 115 VAL A CA 1
ATOM 923 C C . VAL A 1 115 ? 5.031 2.049 -2.176 1 85.25 115 VAL A C 1
ATOM 925 O O . VAL A 1 115 ? 4.488 1.335 -3.021 1 85.25 115 VAL A O 1
ATOM 928 N N . GLY A 1 116 ? 5.426 3.283 -2.438 1 84.5 116 GLY A N 1
ATOM 929 C CA . GLY A 1 116 ? 5.336 3.84 -3.779 1 84.5 116 GLY A CA 1
ATOM 930 C C . GLY A 1 116 ? 4.133 4.738 -3.973 1 84.5 116 GLY A C 1
ATOM 931 O O . GLY A 1 116 ? 4.074 5.512 -4.934 1 84.5 116 GLY A O 1
ATOM 932 N N . ASP A 1 117 ? 3.154 4.492 -2.986 1 85.62 117 ASP A N 1
ATOM 933 C CA . ASP A 1 117 ? 1.976 5.352 -3.061 1 85.62 117 ASP A CA 1
ATOM 934 C C . ASP A 1 117 ? 2.277 6.746 -2.518 1 85.62 117 ASP A C 1
ATOM 936 O O . ASP A 1 117 ? 2.344 6.945 -1.303 1 85.62 117 ASP A O 1
ATOM 940 N N . ASN A 1 118 ? 2.627 7.691 -3.334 1 85.31 118 ASN A N 1
ATOM 941 C CA . ASN A 1 118 ? 2.861 9.078 -2.955 1 85.31 118 ASN A CA 1
ATOM 942 C C . ASN A 1 118 ? 1.862 10.016 -3.627 1 85.31 118 ASN A C 1
ATOM 944 O O . ASN A 1 118 ? 1.445 9.781 -4.762 1 85.31 118 ASN A O 1
ATOM 948 N N . VAL A 1 119 ? 1.427 10.906 -2.799 1 88.31 119 VAL A N 1
ATOM 949 C CA . VAL A 1 119 ? 0.496 11.898 -3.324 1 88.31 119 VAL A CA 1
ATOM 950 C C . VAL A 1 119 ? 1.102 13.297 -3.195 1 88.31 119 VAL A C 1
ATOM 952 O O . VAL A 1 119 ? 1.794 13.594 -2.217 1 88.31 119 VAL A O 1
ATOM 955 N N . SER A 1 120 ? 0.905 14.086 -4.188 1 89.81 120 SER A N 1
ATOM 956 C CA . SER A 1 120 ? 1.358 15.469 -4.137 1 89.81 120 SER A CA 1
ATOM 957 C C . SER A 1 120 ? 0.543 16.281 -3.137 1 89.81 120 SER A C 1
ATOM 959 O O . SER A 1 120 ? -0.689 16.25 -3.156 1 89.81 120 SER A O 1
ATOM 961 N N . LEU A 1 121 ? 1.193 16.969 -2.25 1 92.31 121 LEU A N 1
ATOM 962 C CA . LEU A 1 121 ? 0.51 17.812 -1.271 1 92.31 121 LEU A CA 1
ATOM 963 C C . LEU A 1 121 ? -0.323 18.875 -1.965 1 92.31 121 LEU A C 1
ATOM 965 O O . LEU A 1 121 ? -1.462 19.141 -1.568 1 92.31 121 LEU A O 1
ATOM 969 N N . ASN A 1 122 ? 0.202 19.406 -3.074 1 90.31 122 ASN A N 1
ATOM 970 C CA . ASN A 1 122 ? -0.512 20.453 -3.811 1 90.31 122 ASN A CA 1
ATOM 971 C C . ASN A 1 122 ? -1.772 19.906 -4.473 1 90.31 122 ASN A C 1
ATOM 973 O O . ASN A 1 122 ? -2.775 20.609 -4.586 1 90.31 122 ASN A O 1
ATOM 977 N N . ALA A 1 123 ? -1.676 18.688 -4.824 1 89.12 123 ALA A N 1
ATOM 978 C CA . ALA A 1 123 ? -2.807 18.094 -5.523 1 89.12 123 ALA A CA 1
ATOM 979 C C . ALA A 1 123 ? -3.908 17.688 -4.547 1 89.12 123 ALA A C 1
ATOM 981 O O . ALA A 1 123 ? -5.09 17.703 -4.895 1 89.12 123 ALA A O 1
ATOM 982 N N . ARG A 1 124 ? -3.541 17.391 -3.328 1 90.94 124 ARG A N 1
ATOM 983 C CA . ARG A 1 124 ? -4.504 16.891 -2.355 1 90.94 124 ARG A CA 1
ATOM 984 C C . ARG A 1 124 ? -5.051 18.016 -1.489 1 90.94 124 ARG A C 1
ATOM 986 O O . ARG A 1 124 ? -6.203 17.984 -1.058 1 90.94 124 ARG A O 1
ATOM 993 N N . TYR A 1 125 ? -4.285 19 -1.274 1 93.62 125 TYR A N 1
ATOM 994 C CA . TYR A 1 125 ? -4.645 20.062 -0.335 1 93.62 125 TYR A CA 1
ATOM 995 C C . TYR A 1 125 ? -5.762 20.922 -0.897 1 93.62 125 TYR A C 1
ATOM 997 O O . TYR A 1 125 ? -5.73 21.312 -2.068 1 93.62 125 TYR A O 1
ATOM 1005 N N . SER A 1 126 ? -6.789 21.188 -0.092 1 93.69 126 SER A N 1
ATOM 1006 C CA . SER A 1 126 ? -7.848 22.156 -0.379 1 93.69 126 SER A CA 1
ATOM 1007 C C . SER A 1 126 ? -7.918 23.234 0.693 1 93.69 126 SER A C 1
ATOM 1009 O O . SER A 1 126 ? -7.625 22.969 1.862 1 93.69 126 SER A O 1
ATOM 1011 N N . LYS A 1 127 ? -8.328 24.297 0.283 1 93.38 127 LYS A N 1
ATOM 1012 C CA . LYS A 1 127 ? -8.367 25.453 1.179 1 93.38 127 LYS A CA 1
ATOM 1013 C C . LYS A 1 127 ? -9.312 25.203 2.35 1 93.38 127 LYS A C 1
ATOM 1015 O O . LYS A 1 127 ? -10.391 24.625 2.174 1 93.38 127 LYS A O 1
ATOM 1020 N N . LEU A 1 128 ? -8.875 25.672 3.545 1 96.44 128 LEU A N 1
ATOM 1021 C CA . LEU A 1 128 ? -9.68 25.531 4.754 1 96.44 128 LEU A CA 1
ATOM 1022 C C . LEU A 1 128 ? -10.266 26.875 5.176 1 96.44 128 LEU A C 1
ATOM 1024 O O . LEU A 1 128 ? -9.711 27.922 4.852 1 96.44 128 LEU A O 1
ATOM 1028 N N . VAL A 1 129 ? -11.398 26.812 5.805 1 96.5 129 VAL A N 1
ATOM 1029 C CA . VAL A 1 129 ? -11.992 28.031 6.371 1 96.5 129 VAL A CA 1
ATOM 1030 C C . VAL A 1 129 ? -11.297 28.375 7.684 1 96.5 129 VAL A C 1
ATOM 1032 O O . VAL A 1 129 ? -11.32 27.594 8.633 1 96.5 129 VAL A O 1
ATOM 1035 N N . ILE A 1 130 ? -10.633 29.5 7.723 1 96.81 130 ILE A N 1
ATOM 1036 C CA . ILE A 1 130 ? -9.922 29.984 8.898 1 96.81 130 ILE A CA 1
ATOM 1037 C C . ILE A 1 130 ? -10.539 31.312 9.367 1 96.81 130 ILE A C 1
ATOM 1039 O O . ILE A 1 130 ? -10.625 32.281 8.602 1 96.81 130 ILE A O 1
ATOM 1043 N N . VAL A 1 131 ? -10.93 31.344 10.641 1 94.56 131 VAL A N 1
ATOM 1044 C CA . VAL A 1 131 ? -11.57 32.531 11.164 1 94.56 131 VAL A CA 1
ATOM 1045 C C . VAL A 1 131 ? -10.742 33.094 12.32 1 94.56 131 VAL A C 1
ATOM 1047 O O . VAL A 1 131 ? -10.039 32.344 13.008 1 94.56 131 VAL A O 1
ATOM 1050 N N . ASN A 1 132 ? -10.836 34.375 12.594 1 91 132 ASN A N 1
ATOM 1051 C CA . ASN A 1 132 ? -10.062 35 13.664 1 91 132 ASN A CA 1
ATOM 1052 C C . ASN A 1 132 ? -10.969 35.625 14.727 1 91 132 ASN A C 1
ATOM 1054 O O . ASN A 1 132 ? -10.508 36.406 15.562 1 91 132 ASN A O 1
ATOM 1058 N N . LYS A 1 133 ? -12.211 35.281 14.656 1 85.12 133 LYS A N 1
ATOM 1059 C CA . LYS A 1 133 ? -13.141 35.781 15.664 1 85.12 133 LYS A CA 1
ATOM 1060 C C . LYS A 1 133 ? -13.664 34.625 16.547 1 85.12 133 LYS A C 1
ATOM 1062 O O . LYS A 1 133 ? -13.852 33.5 16.062 1 85.12 133 LYS A O 1
ATOM 1067 N N . HIS A 1 134 ? -13.812 35.031 17.734 1 86.56 134 HIS A N 1
ATOM 1068 C CA . HIS A 1 134 ? -14.383 34.031 18.656 1 86.56 134 HIS A CA 1
ATOM 1069 C C . HIS A 1 134 ? -15.898 33.938 18.469 1 86.56 134 HIS A C 1
ATOM 1071 O O . HIS A 1 134 ? -16.562 34.906 18.109 1 86.56 134 HIS A O 1
ATOM 1077 N N . ARG A 1 135 ? -16.375 32.875 18.641 1 86.38 135 ARG A N 1
ATOM 1078 C CA . ARG A 1 135 ? -17.812 32.625 18.641 1 86.38 135 ARG A CA 1
ATOM 1079 C C . ARG A 1 135 ? -18.359 32.594 20.062 1 86.38 135 ARG A C 1
ATOM 1081 O O . ARG A 1 135 ? -17.688 32.125 20.984 1 86.38 135 ARG A O 1
ATOM 1088 N N . ASP A 1 136 ? -19.562 33.062 20.125 1 88.62 136 ASP A N 1
ATOM 1089 C CA . ASP A 1 136 ? -20.188 32.969 21.453 1 88.62 136 ASP A CA 1
ATOM 1090 C C . ASP A 1 136 ? -20.844 31.625 21.672 1 88.62 136 ASP A C 1
ATOM 1092 O O . ASP A 1 136 ? -20.828 30.766 20.781 1 88.62 136 ASP A O 1
ATOM 1096 N N . GLU A 1 137 ? -21.344 31.5 22.828 1 90.19 137 GLU A N 1
ATOM 1097 C CA . GLU A 1 137 ? -21.875 30.219 23.25 1 90.19 137 GLU A CA 1
ATOM 1098 C C . GLU A 1 137 ? -23.047 29.797 22.375 1 90.19 137 GLU A C 1
ATOM 1100 O O . GLU A 1 137 ? -23.141 28.625 21.969 1 90.19 137 GLU A O 1
ATOM 1105 N N . GLU A 1 138 ? -23.938 30.656 22.062 1 89.69 138 GLU A N 1
ATOM 1106 C CA . GLU A 1 138 ? -25.125 30.359 21.25 1 89.69 138 GLU A CA 1
ATOM 1107 C C . GLU A 1 138 ? -24.719 30 19.828 1 89.69 138 GLU A C 1
ATOM 1109 O O . GLU A 1 138 ? -25.281 29.078 19.234 1 89.69 138 GLU A O 1
ATOM 1114 N N . GLN A 1 139 ? -23.859 30.766 19.312 1 89.12 139 GLN A N 1
ATOM 1115 C CA . GLN A 1 139 ? -23.375 30.5 17.969 1 89.12 139 GLN A CA 1
ATOM 1116 C C . GLN A 1 139 ? -22.734 29.125 17.875 1 89.12 139 GLN A C 1
ATOM 1118 O O . GLN A 1 139 ? -22.953 28.391 16.906 1 89.12 139 GLN A O 1
ATOM 1123 N N . ARG A 1 140 ? -21.953 28.828 18.859 1 90.75 140 ARG A N 1
ATOM 1124 C CA . ARG A 1 140 ? -21.281 27.531 18.891 1 90.75 140 ARG A CA 1
ATOM 1125 C C . ARG A 1 140 ? -22.297 26.391 19 1 90.75 140 ARG A C 1
ATOM 1127 O O . ARG A 1 140 ? -22.156 25.359 18.328 1 90.75 140 ARG A O 1
ATOM 1134 N N . GLU A 1 141 ? -23.25 26.547 19.828 1 91.12 141 GLU A N 1
ATOM 1135 C CA . GLU A 1 141 ? -24.297 25.531 19.984 1 91.12 141 GLU A CA 1
ATOM 1136 C C . GLU A 1 141 ? -25.031 25.297 18.672 1 91.12 141 GLU A C 1
ATOM 1138 O O . GLU A 1 141 ? -25.312 24.156 18.312 1 91.12 141 GLU A O 1
ATOM 1143 N N . HIS A 1 142 ? -25.312 26.328 18 1 89.12 142 HIS A N 1
ATOM 1144 C CA . HIS A 1 142 ? -26 26.219 16.719 1 89.12 142 HIS A CA 1
ATOM 1145 C C . HIS A 1 142 ? -25.141 25.484 15.688 1 89.12 142 HIS A C 1
ATOM 1147 O O . HIS A 1 142 ? -25.672 24.688 14.898 1 89.12 142 HIS A O 1
ATOM 1153 N N . GLU A 1 143 ? -23.938 25.781 15.688 1 89.62 143 GLU A N 1
ATOM 1154 C CA . GLU A 1 143 ? -23.031 25.141 14.75 1 89.62 143 GLU A CA 1
ATOM 1155 C C . GLU A 1 143 ? -22.938 23.625 15.008 1 89.62 143 GLU A C 1
ATOM 1157 O O . GLU A 1 143 ? -22.906 22.844 14.062 1 89.62 143 GLU A O 1
ATOM 1162 N N . ILE A 1 144 ? -22.891 23.281 16.234 1 91.75 144 ILE A N 1
ATOM 1163 C CA . ILE A 1 144 ? -22.734 21.875 16.641 1 91.75 144 ILE A CA 1
ATOM 1164 C C . ILE A 1 144 ? -24 21.109 16.312 1 91.75 144 ILE A C 1
ATOM 1166 O O . ILE A 1 144 ? -23.953 19.922 15.969 1 91.75 144 ILE A O 1
ATOM 1170 N N . MET A 1 145 ? -25.094 21.797 16.297 1 90.81 145 MET A N 1
ATOM 1171 C CA . MET A 1 145 ? -26.375 21.109 16.156 1 90.81 145 MET A CA 1
ATOM 1172 C C . MET A 1 145 ? -26.828 21.125 14.711 1 90.81 145 MET A C 1
ATOM 1174 O O . MET A 1 145 ? -27.688 20.328 14.312 1 90.81 145 MET A O 1
ATOM 1178 N N . ALA A 1 146 ? -26.297 22.016 13.938 1 91.31 146 ALA A N 1
ATOM 1179 C CA . ALA A 1 146 ? -26.766 22.172 12.555 1 91.31 146 ALA A CA 1
ATOM 1180 C C . ALA A 1 146 ? -26.344 21 11.695 1 91.31 146 ALA A C 1
ATOM 1182 O O . ALA A 1 146 ? -25.25 20.453 11.852 1 91.31 146 ALA A O 1
ATOM 1183 N N . MET A 1 147 ? -27.25 20.594 10.734 1 89.12 147 MET A N 1
ATOM 1184 C CA . MET A 1 147 ? -26.984 19.469 9.836 1 89.12 147 MET A CA 1
ATOM 1185 C C . MET A 1 147 ? -27.406 19.797 8.414 1 89.12 147 MET A C 1
ATOM 1187 O O . MET A 1 147 ? -28.25 20.672 8.195 1 89.12 147 MET A O 1
ATOM 1191 N N . GLY A 1 148 ? -26.812 19.125 7.492 1 88.19 148 GLY A N 1
ATOM 1192 C CA . GLY A 1 148 ? -27.219 19.234 6.098 1 88.19 148 GLY A CA 1
ATOM 1193 C C . GLY A 1 148 ? -27.047 20.625 5.535 1 88.19 148 GLY A C 1
ATOM 1194 O O . GLY A 1 148 ? -25.984 21.234 5.656 1 88.19 148 GLY A O 1
ATOM 1195 N N . ARG A 1 149 ? -28.125 21.156 5.035 1 85.81 149 ARG A N 1
ATOM 1196 C CA . ARG A 1 149 ? -28.094 22.453 4.352 1 85.81 149 ARG A CA 1
ATOM 1197 C C . ARG A 1 149 ? -27.922 23.594 5.348 1 85.81 149 ARG A C 1
ATOM 1199 O O . ARG A 1 149 ? -27.25 24.578 5.051 1 85.81 149 ARG A O 1
ATOM 1206 N N . ARG A 1 150 ? -28.484 23.406 6.438 1 89.94 150 ARG A N 1
ATOM 1207 C CA . ARG A 1 150 ? -28.359 24.438 7.465 1 89.94 150 ARG A CA 1
ATOM 1208 C C . ARG A 1 150 ? -26.906 24.594 7.887 1 89.94 150 ARG A C 1
ATOM 1210 O O . ARG A 1 150 ? -26.422 25.719 8.039 1 89.94 150 ARG A O 1
ATOM 1217 N N . HIS A 1 151 ? -26.266 23.531 8.102 1 92.31 151 HIS A N 1
ATOM 1218 C CA . HIS A 1 151 ? -24.859 23.578 8.453 1 92.31 151 HIS A CA 1
ATOM 1219 C C . HIS A 1 151 ? -24.016 24.172 7.324 1 92.31 151 HIS A C 1
ATOM 1221 O O . HIS A 1 151 ? -23.094 24.953 7.574 1 92.31 151 HIS A O 1
ATOM 1227 N N . ALA A 1 152 ? -24.391 23.828 6.113 1 91.44 152 ALA A N 1
ATOM 1228 C CA . ALA A 1 152 ? -23.672 24.344 4.953 1 91.44 152 ALA A CA 1
ATOM 1229 C C . ALA A 1 152 ? -23.797 25.859 4.859 1 91.44 152 ALA A C 1
ATOM 1231 O O . ALA A 1 152 ? -22.844 26.547 4.465 1 91.44 152 ALA A O 1
ATOM 1232 N N . GLU A 1 153 ? -24.891 26.328 5.211 1 92.38 153 GLU A N 1
ATOM 1233 C CA . GLU A 1 153 ? -25.125 27.766 5.176 1 92.38 153 GLU A CA 1
ATOM 1234 C C . GLU A 1 153 ? -24.312 28.484 6.242 1 92.38 153 GLU A C 1
ATOM 1236 O O . GLU A 1 153 ? -23.75 29.562 5.992 1 92.38 153 GLU A O 1
ATOM 1241 N N . ILE A 1 154 ? -24.297 27.922 7.348 1 92.06 154 ILE A N 1
ATOM 1242 C CA . ILE A 1 154 ? -23.469 28.484 8.414 1 92.06 154 ILE A CA 1
ATOM 1243 C C . ILE A 1 154 ? -22.016 28.516 7.984 1 92.06 154 ILE A C 1
ATOM 1245 O O . ILE A 1 154 ? -21.328 29.531 8.156 1 92.06 154 ILE A O 1
ATOM 1249 N N . MET A 1 155 ? -21.531 27.484 7.434 1 92.38 155 MET A N 1
ATOM 1250 C CA . MET A 1 155 ? -20.141 27.391 6.996 1 92.38 155 MET A CA 1
ATOM 1251 C C . MET A 1 155 ? -19.859 28.391 5.867 1 92.38 155 MET A C 1
ATOM 1253 O O . MET A 1 155 ? -18.766 28.922 5.766 1 92.38 155 MET A O 1
ATOM 1257 N N . LYS A 1 156 ? -20.875 28.578 5.039 1 92.5 156 LYS A N 1
ATOM 1258 C CA . LYS A 1 156 ? -20.734 29.547 3.957 1 92.5 156 LYS A CA 1
ATOM 1259 C C . LYS A 1 156 ? -20.531 30.953 4.508 1 92.5 156 LYS A C 1
ATOM 1261 O O . LYS A 1 156 ? -19.719 31.719 3.992 1 92.5 156 LYS A O 1
ATOM 1266 N N . GLU A 1 157 ? -21.25 31.219 5.492 1 91.31 157 GLU A N 1
ATOM 1267 C CA . GLU A 1 157 ? -21.109 32.531 6.145 1 91.31 157 GLU A CA 1
ATOM 1268 C C . GLU A 1 157 ? -19.734 32.688 6.773 1 91.31 157 GLU A C 1
ATOM 1270 O O . GLU A 1 157 ? -19.109 33.719 6.668 1 91.31 157 GLU A O 1
ATOM 1275 N N . GLN A 1 158 ? -19.312 31.719 7.406 1 91.81 158 GLN A N 1
ATOM 1276 C CA . GLN A 1 158 ? -17.984 31.734 8.016 1 91.81 158 GLN A CA 1
ATOM 1277 C C . GLN A 1 158 ? -16.891 31.828 6.949 1 91.81 158 GLN A C 1
ATOM 1279 O O . GLN A 1 158 ? -15.867 32.469 7.156 1 91.81 158 GLN A O 1
ATOM 1284 N N . ALA A 1 159 ? -17.109 31.188 5.867 1 92.56 159 ALA A N 1
ATOM 1285 C CA . ALA A 1 159 ? -16.141 31.172 4.773 1 92.56 159 ALA A CA 1
ATOM 1286 C C . ALA A 1 159 ? -15.961 32.562 4.188 1 92.56 159 ALA A C 1
ATOM 1288 O O . ALA A 1 159 ? -14.867 32.938 3.738 1 92.56 159 ALA A O 1
ATOM 1289 N N . SER A 1 160 ? -16.984 33.312 4.164 1 91.19 160 SER A N 1
ATOM 1290 C CA . SER A 1 160 ? -16.906 34.688 3.639 1 91.19 160 SER A CA 1
ATOM 1291 C C . SER A 1 160 ? -15.992 35.562 4.492 1 91.19 160 SER A C 1
ATOM 1293 O O . SER A 1 160 ? -15.398 36.5 3.99 1 91.19 160 SER A O 1
ATOM 1295 N N . ALA A 1 161 ? -15.844 35.219 5.723 1 90.5 161 ALA A N 1
ATOM 1296 C CA . ALA A 1 161 ? -15 35.969 6.645 1 90.5 161 ALA A CA 1
ATOM 1297 C C . ALA A 1 161 ? -13.664 35.25 6.867 1 90.5 161 ALA A C 1
ATOM 1299 O O . ALA A 1 161 ? -12.914 35.594 7.781 1 90.5 161 ALA A O 1
ATOM 1300 N N . SER A 1 162 ? -13.367 34.344 6.055 1 93.81 162 SER A N 1
ATOM 1301 C CA . SER A 1 162 ? -12.172 33.5 6.23 1 93.81 162 SER A CA 1
ATOM 1302 C C . SER A 1 162 ? -10.906 34.312 5.902 1 93.81 162 SER A C 1
ATOM 1304 O O . SER A 1 162 ? -10.906 35.125 4.992 1 93.81 162 SER A O 1
ATOM 1306 N N . ILE A 1 163 ? -9.867 34.094 6.605 1 93.44 163 ILE A N 1
ATOM 1307 C CA . ILE A 1 163 ? -8.57 34.719 6.383 1 93.44 163 ILE A CA 1
ATOM 1308 C C . ILE A 1 163 ? -7.648 33.75 5.637 1 93.44 163 ILE A C 1
ATOM 1310 O O . ILE A 1 163 ? -7.621 32.562 5.926 1 93.44 163 ILE A O 1
ATOM 1314 N N . ALA A 1 164 ? -6.93 34.344 4.645 1 93.75 164 ALA A N 1
ATOM 1315 C CA . ALA A 1 164 ? -5.969 33.531 3.908 1 93.75 164 ALA A CA 1
ATOM 1316 C C . ALA A 1 164 ? -4.711 33.281 4.738 1 93.75 164 ALA A C 1
ATOM 1318 O O . ALA A 1 164 ? -4.332 34.125 5.566 1 93.75 164 ALA A O 1
ATOM 1319 N N . VAL A 1 165 ? -4.094 32.188 4.551 1 94.88 165 VAL A N 1
ATOM 1320 C CA . VAL A 1 165 ? -2.896 31.797 5.285 1 94.88 165 VAL A CA 1
ATOM 1321 C 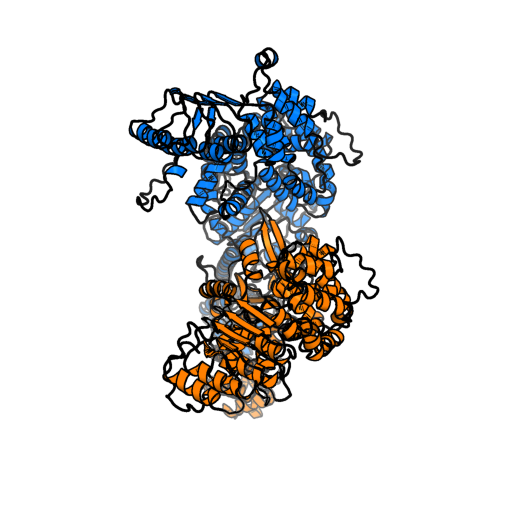C . VAL A 1 165 ? -1.816 32.875 5.113 1 94.88 165 VAL A C 1
ATOM 1323 O O . VAL A 1 165 ? -1.108 33.188 6.066 1 94.88 165 VAL A O 1
ATOM 1326 N N . GLY A 1 166 ? -1.701 33.469 3.92 1 94.31 166 GLY A N 1
ATOM 1327 C CA . GLY A 1 166 ? -0.691 34.469 3.635 1 94.31 166 GLY A CA 1
ATOM 1328 C C . GLY A 1 166 ? -0.898 35.75 4.406 1 94.31 166 GLY A C 1
ATOM 1329 O O . GLY A 1 166 ? 0.022 36.562 4.527 1 94.31 166 GLY A O 1
ATOM 1330 N N . GLU A 1 167 ? -2.051 35.906 5.043 1 93.94 167 GLU A N 1
ATOM 1331 C CA . GLU A 1 167 ? -2.393 37.156 5.727 1 93.94 167 GLU A CA 1
ATOM 1332 C C . GLU A 1 167 ? -2.232 37 7.238 1 93.94 167 GLU A C 1
ATOM 1334 O O . GLU A 1 167 ? -2.445 37.969 7.984 1 93.94 167 GLU A O 1
ATOM 1339 N N . LEU A 1 168 ? -1.795 35.906 7.699 1 94.94 168 LEU A N 1
ATOM 1340 C CA . LEU A 1 168 ? -1.75 35.625 9.133 1 94.94 168 LEU A CA 1
ATOM 1341 C C . LEU A 1 168 ? -0.757 36.531 9.836 1 94.94 168 LEU A C 1
ATOM 1343 O O . LEU A 1 168 ? -0.958 36.906 11 1 94.94 168 LEU A O 1
ATOM 1347 N N . PHE A 1 169 ? 0.306 36.969 9.148 1 95.81 169 PHE A N 1
ATOM 1348 C CA . PHE A 1 169 ? 1.326 37.812 9.773 1 95.81 169 PHE A CA 1
ATOM 1349 C C . PHE A 1 169 ? 1.273 39.219 9.227 1 95.81 169 PHE A C 1
ATOM 1351 O O . PHE A 1 169 ? 2.203 40 9.43 1 95.81 169 PHE A O 1
ATOM 1358 N N . LYS A 1 170 ? 0.25 39.531 8.516 1 93.56 170 LYS A N 1
ATOM 1359 C CA . LYS A 1 170 ? 0.068 40.906 8.016 1 93.56 170 LYS A CA 1
ATOM 1360 C C . LYS A 1 170 ? -0.606 41.781 9.07 1 93.56 170 LYS A C 1
ATOM 1362 O O . LYS A 1 170 ? -1.277 41.281 9.969 1 93.56 170 LYS A O 1
ATOM 1367 N N . PRO A 1 171 ? -0.409 42.969 8.961 1 92.25 171 PRO A N 1
ATOM 1368 C CA . PRO A 1 171 ? -0.995 43.875 9.953 1 92.25 171 PRO A CA 1
ATOM 1369 C C . PRO A 1 171 ? -2.521 43.875 9.914 1 92.25 171 PRO A C 1
ATOM 1371 O O . PRO A 1 171 ? -3.115 43.781 8.836 1 92.25 171 PRO A O 1
ATOM 1374 N N . GLY A 1 172 ? -3.066 44.031 11.117 1 84.31 172 GLY A N 1
ATOM 1375 C CA . GLY A 1 172 ? -4.512 44.125 11.234 1 84.31 172 GLY A CA 1
ATOM 1376 C C . GLY A 1 172 ? -5.035 45.531 11.047 1 84.31 172 GLY A C 1
ATOM 1377 O O . GLY A 1 172 ? -4.301 46.438 10.609 1 84.31 172 GLY A O 1
ATOM 1378 N N . PRO A 1 173 ? -6.285 45.75 11.273 1 83.12 173 PRO A N 1
ATOM 1379 C CA . PRO A 1 173 ? -6.891 47.062 11.148 1 83.12 173 PRO A CA 1
ATOM 1380 C C . PRO A 1 173 ? -6.262 48.094 12.094 1 83.12 173 PRO A C 1
ATOM 1382 O O . PRO A 1 173 ? -6.215 49.281 11.773 1 83.12 173 PRO A O 1
ATOM 1385 N N . ASP A 1 174 ? -5.73 47.719 13.234 1 86.75 174 ASP A N 1
ATOM 1386 C CA . ASP A 1 174 ? -5.141 48.625 14.211 1 86.75 174 ASP A CA 1
ATOM 1387 C C . ASP A 1 174 ? -3.67 48.875 13.891 1 86.75 174 ASP A C 1
ATOM 1389 O O . ASP A 1 174 ? -2.994 49.625 14.625 1 86.75 174 ASP A O 1
ATOM 1393 N N . GLY A 1 175 ? -3.17 48.219 12.844 1 87 175 GLY A N 1
ATOM 1394 C CA . GLY A 1 175 ? -1.795 48.469 12.43 1 87 175 GLY A CA 1
ATOM 1395 C C . GLY A 1 175 ? -0.803 47.531 13.117 1 87 175 GLY A C 1
ATOM 1396 O O . GLY A 1 175 ? 0.385 47.531 12.789 1 87 175 GLY A O 1
ATOM 1397 N N . TRP A 1 176 ? -1.312 46.75 14.094 1 88.81 176 TRP A N 1
ATOM 1398 C CA . TRP A 1 176 ? -0.454 45.844 14.82 1 88.81 176 TRP A CA 1
ATOM 1399 C C . TRP A 1 176 ? -0.077 44.625 13.945 1 88.81 176 TRP A C 1
ATOM 1401 O O . TRP A 1 176 ? -0.94 44.031 13.312 1 88.81 176 TRP A O 1
ATOM 1411 N N . THR A 1 177 ? 1.284 44.438 13.906 1 91.12 177 THR A N 1
ATOM 1412 C CA . THR A 1 177 ? 1.774 43.281 13.18 1 91.12 177 THR A CA 1
ATOM 1413 C C . THR A 1 177 ? 2.092 42.125 14.141 1 91.12 177 THR A C 1
ATOM 1415 O O . THR A 1 177 ? 3.016 42.25 14.953 1 91.12 177 THR A O 1
ATOM 1418 N N . PRO A 1 178 ? 1.39 41.062 14.016 1 93.44 178 PRO A N 1
ATOM 1419 C CA . PRO A 1 178 ? 1.601 39.969 14.953 1 93.44 178 PRO A CA 1
ATOM 1420 C C . PRO A 1 178 ? 2.912 39.219 14.703 1 93.44 178 PRO A C 1
ATOM 1422 O O . PRO A 1 178 ? 3.293 39 13.547 1 93.44 178 PRO A O 1
ATOM 1425 N N . LYS A 1 179 ? 3.586 38.875 15.758 1 94.75 179 LYS A N 1
ATOM 1426 C CA . LYS A 1 179 ? 4.789 38.031 15.688 1 94.75 179 LYS A CA 1
ATOM 1427 C C . LYS A 1 179 ? 4.477 36.594 16.062 1 94.75 179 LYS A C 1
ATOM 1429 O O . LYS A 1 179 ? 5.219 35.688 15.688 1 94.75 179 LYS A O 1
ATOM 1434 N N . VAL A 1 180 ? 3.42 36.438 16.75 1 96.12 180 VAL A N 1
ATOM 1435 C CA . VAL A 1 180 ? 2.996 35.125 17.172 1 96.12 180 VAL A CA 1
ATOM 1436 C C . VAL A 1 180 ? 1.57 34.844 16.703 1 96.12 180 VAL A C 1
ATOM 1438 O O . VAL A 1 180 ? 0.667 35.656 16.938 1 96.12 180 VAL A O 1
ATOM 1441 N N . VAL A 1 181 ? 1.405 33.812 15.977 1 96.38 181 VAL A N 1
ATOM 1442 C CA . VAL A 1 181 ? 0.09 33.406 15.5 1 96.38 181 VAL A CA 1
ATOM 1443 C C . VAL A 1 181 ? -0.252 32.031 16.062 1 96.38 181 VAL A C 1
ATOM 1445 O O . VAL A 1 181 ? 0.573 31.125 16.031 1 96.38 181 VAL A O 1
ATOM 1448 N N . VAL A 1 182 ? -1.417 31.906 16.641 1 96.25 182 VAL A N 1
ATOM 1449 C CA . VAL A 1 182 ? -1.911 30.625 17.125 1 96.25 182 VAL A CA 1
ATOM 1450 C C . VAL A 1 182 ? -3 30.094 16.203 1 96.25 182 VAL A C 1
ATOM 1452 O O . VAL A 1 182 ? -4.012 30.766 15.977 1 96.25 182 VAL A O 1
ATOM 1455 N N . LEU A 1 183 ? -2.723 28.984 15.625 1 96.06 183 LEU A N 1
ATOM 1456 C CA . LEU A 1 183 ? -3.676 28.312 14.758 1 96.06 183 LEU A CA 1
ATOM 1457 C C . LEU A 1 183 ? -4.379 27.172 15.492 1 96.06 183 LEU A C 1
ATOM 1459 O O . LEU A 1 183 ? -3.803 26.109 15.672 1 96.06 183 LEU A O 1
ATOM 1463 N N . LEU A 1 184 ? -5.629 27.422 15.766 1 94.88 184 LEU A N 1
ATOM 1464 C CA . LEU A 1 184 ? -6.43 26.484 16.547 1 94.88 184 LEU A CA 1
ATOM 1465 C C . LEU A 1 184 ? -7.258 25.594 15.633 1 94.88 184 LEU A C 1
ATOM 1467 O O . LEU A 1 184 ? -7.684 26.016 14.555 1 94.88 184 LEU A O 1
ATOM 1471 N N . GLY A 1 185 ? -7.48 24.328 16.047 1 93.38 185 GLY A N 1
ATOM 1472 C CA . GLY A 1 185 ? -8.344 23.406 15.328 1 93.38 185 GLY A CA 1
ATOM 1473 C C . GLY A 1 185 ? -8.531 22.094 16.047 1 93.38 185 GLY A C 1
ATOM 1474 O O . GLY A 1 185 ? -7.629 21.625 16.75 1 93.38 185 GLY A O 1
ATOM 1475 N N . ALA A 1 186 ? -9.688 21.5 15.773 1 90.12 186 ALA A N 1
ATOM 1476 C CA . ALA A 1 186 ? -9.969 20.172 16.328 1 90.12 186 ALA A CA 1
ATOM 1477 C C . ALA A 1 186 ? -9.07 19.109 15.68 1 90.12 186 ALA A C 1
ATOM 1479 O O . ALA A 1 186 ? -8.312 19.406 14.758 1 90.12 186 ALA A O 1
ATOM 1480 N N . ALA A 1 187 ? -9.172 17.922 16.312 1 87.38 187 ALA A N 1
ATOM 1481 C CA . ALA A 1 187 ? -8.383 16.812 15.789 1 87.38 187 ALA A CA 1
ATOM 1482 C C . ALA A 1 187 ? -8.758 16.5 14.344 1 87.38 187 ALA A C 1
ATOM 1484 O O . ALA A 1 187 ? -9.945 16.469 14 1 87.38 187 ALA A O 1
ATOM 1485 N N . SER A 1 188 ? -7.77 16.469 13.43 1 89.25 188 SER A N 1
ATOM 1486 C CA . SER A 1 188 ? -7.895 15.969 12.062 1 89.25 188 SER A CA 1
ATOM 1487 C C . SER A 1 188 ? -8.57 17 11.164 1 89.25 188 SER A C 1
ATOM 1489 O O . SER A 1 188 ? -9.078 16.672 10.094 1 89.25 188 SER A O 1
ATOM 1491 N N . VAL A 1 189 ? -8.664 18.219 11.641 1 92.62 189 VAL A N 1
ATOM 1492 C CA . VAL A 1 189 ? -9.305 19.266 10.844 1 92.62 189 VAL A CA 1
ATOM 1493 C C . VAL A 1 189 ? -8.328 19.766 9.781 1 92.62 189 VAL A C 1
ATOM 1495 O O . VAL A 1 189 ? -8.734 20.453 8.836 1 92.62 189 VAL A O 1
ATOM 1498 N N . GLY A 1 190 ? -6.992 19.469 10.016 1 93.38 190 GLY A N 1
ATOM 1499 C CA . GLY A 1 190 ? -6.047 19.812 8.961 1 93.38 190 GLY A CA 1
ATOM 1500 C C . GLY A 1 190 ? -4.914 20.703 9.445 1 93.38 190 GLY A C 1
ATOM 1501 O O . GLY A 1 190 ? -4.258 21.359 8.641 1 93.38 190 GLY A O 1
ATOM 1502 N N . LYS A 1 191 ? -4.695 20.859 10.703 1 94.31 191 LYS A N 1
ATOM 1503 C CA . LYS A 1 191 ? -3.627 21.688 11.258 1 94.31 191 LYS A CA 1
ATOM 1504 C C . LYS A 1 191 ? -2.268 21.266 10.703 1 94.31 191 LYS A C 1
ATOM 1506 O O . LYS A 1 191 ? -1.515 22.094 10.195 1 94.31 191 LYS A O 1
ATOM 1511 N N . THR A 1 192 ? -1.979 19.984 10.82 1 92.75 192 THR A N 1
ATOM 1512 C CA . THR A 1 192 ? -0.698 19.453 10.375 1 92.75 192 THR A CA 1
ATOM 1513 C C . THR A 1 192 ? -0.538 19.625 8.867 1 92.75 192 THR A C 1
ATOM 1515 O O . THR A 1 192 ? 0.526 20.031 8.391 1 92.75 192 THR A O 1
ATOM 1518 N N . MET A 1 193 ? -1.587 19.375 8.133 1 94.25 193 MET A N 1
ATOM 1519 C CA . MET A 1 193 ? -1.532 19.516 6.684 1 94.25 193 MET A CA 1
ATOM 1520 C C . MET A 1 193 ? -1.327 20.984 6.297 1 94.25 193 MET A C 1
ATOM 1522 O O . MET A 1 193 ? -0.62 21.266 5.332 1 94.25 193 MET A O 1
ATOM 1526 N N . THR A 1 194 ? -1.991 21.828 7.008 1 96.44 194 THR A N 1
ATOM 1527 C CA . THR A 1 194 ? -1.829 23.266 6.75 1 96.44 194 THR A CA 1
ATOM 1528 C C . THR A 1 194 ? -0.397 23.703 7.035 1 96.44 194 THR A C 1
ATOM 1530 O O . THR A 1 194 ? 0.182 24.484 6.273 1 96.44 194 THR A O 1
ATOM 1533 N N . ALA A 1 195 ? 0.144 23.266 8.109 1 96.56 195 ALA A N 1
ATOM 1534 C CA . ALA A 1 195 ? 1.527 23.578 8.453 1 96.56 195 ALA A CA 1
ATOM 1535 C C . ALA A 1 195 ? 2.484 23.109 7.363 1 96.56 195 ALA A C 1
ATOM 1537 O O . ALA A 1 195 ? 3.391 23.844 6.957 1 96.56 195 ALA A O 1
ATOM 1538 N N . ARG A 1 196 ? 2.312 21.969 6.887 1 95.5 196 ARG A N 1
ATOM 1539 C CA . ARG A 1 196 ? 3.15 21.438 5.82 1 95.5 196 ARG A CA 1
ATOM 1540 C C . ARG A 1 196 ? 2.963 22.219 4.527 1 95.5 196 ARG A C 1
ATOM 1542 O O . ARG A 1 196 ? 3.924 22.453 3.795 1 95.5 196 ARG A O 1
ATOM 1549 N N . LYS A 1 197 ? 1.737 22.531 4.262 1 96.81 197 LYS A N 1
ATOM 1550 C CA . LYS A 1 197 ? 1.45 23.328 3.07 1 96.81 197 LYS A CA 1
ATOM 1551 C C . LYS A 1 197 ? 2.123 24.703 3.145 1 96.81 197 LYS A C 1
ATOM 1553 O O . LYS A 1 197 ? 2.584 25.219 2.131 1 96.81 197 LYS A O 1
ATOM 1558 N N . ILE A 1 198 ? 2.141 25.281 4.34 1 97.31 198 ILE A N 1
ATOM 1559 C CA . ILE A 1 198 ? 2.818 26.562 4.555 1 97.31 198 ILE A CA 1
ATOM 1560 C C . ILE A 1 198 ? 4.301 26.406 4.223 1 97.31 198 ILE A C 1
ATOM 1562 O O . ILE A 1 198 ? 4.879 27.266 3.541 1 97.31 198 ILE A O 1
ATOM 1566 N N . MET A 1 199 ? 4.941 25.344 4.641 1 96.69 199 MET A N 1
ATOM 1567 C CA . MET A 1 199 ? 6.344 25.078 4.328 1 96.69 199 MET A CA 1
ATOM 1568 C C . MET A 1 199 ? 6.562 25.016 2.822 1 96.69 199 MET A C 1
ATOM 1570 O O . MET A 1 199 ? 7.473 25.656 2.291 1 96.69 199 MET A O 1
ATOM 1574 N N . LEU A 1 200 ? 5.742 24.266 2.17 1 96 200 LEU A N 1
ATOM 1575 C CA . LEU A 1 200 ? 5.863 24.078 0.729 1 96 200 LEU A CA 1
ATOM 1576 C C . LEU A 1 200 ? 5.645 25.406 -0.011 1 96 200 LEU A C 1
ATOM 1578 O O . LEU A 1 200 ? 6.41 25.75 -0.914 1 96 200 LEU A O 1
ATOM 1582 N N . ASP A 1 201 ? 4.578 26.109 0.344 1 96.88 201 ASP A N 1
ATOM 1583 C CA . ASP A 1 201 ? 4.25 27.359 -0.332 1 96.88 201 ASP A CA 1
ATOM 1584 C C . ASP A 1 201 ? 5.32 28.422 -0.076 1 96.88 201 ASP A C 1
ATOM 1586 O O . ASP A 1 201 ? 5.617 29.234 -0.953 1 96.88 201 ASP A O 1
ATOM 1590 N N . TRP A 1 202 ? 5.836 28.5 1.112 1 97.31 202 TRP A N 1
ATOM 1591 C CA . TRP A 1 202 ? 6.938 29.406 1.4 1 97.31 202 TRP A CA 1
ATOM 1592 C C . TRP A 1 202 ? 8.148 29.094 0.529 1 97.31 202 TRP A C 1
ATOM 1594 O O . TRP A 1 202 ? 8.742 29.984 -0.074 1 97.31 202 TRP A O 1
ATOM 1604 N N . ALA A 1 203 ? 8.484 27.781 0.55 1 95.81 203 ALA A N 1
ATOM 1605 C CA . ALA A 1 203 ? 9.648 27.359 -0.229 1 95.81 203 ALA A CA 1
ATOM 1606 C C . ALA A 1 203 ? 9.453 27.656 -1.713 1 95.81 203 ALA A C 1
ATOM 1608 O O . ALA A 1 203 ? 10.422 27.844 -2.453 1 95.81 203 ALA A O 1
ATOM 1609 N N . SER A 1 204 ? 8.242 27.781 -2.115 1 95.12 204 SER A N 1
ATOM 1610 C CA . SER A 1 204 ? 7.898 28.078 -3.502 1 95.12 204 SER A CA 1
ATOM 1611 C C . SER A 1 204 ? 7.672 29.578 -3.703 1 95.12 204 SER A C 1
ATOM 1613 O O . SER A 1 204 ? 7.18 30 -4.754 1 95.12 204 SER A O 1
ATOM 1615 N N . ASP A 1 205 ? 7.812 30.359 -2.754 1 94.88 205 ASP A N 1
ATOM 1616 C CA . ASP A 1 205 ? 7.73 31.812 -2.783 1 94.88 205 ASP A CA 1
ATOM 1617 C C . ASP A 1 205 ? 6.297 32.281 -3.021 1 94.88 205 ASP A C 1
ATOM 1619 O O . ASP A 1 205 ? 6.066 33.25 -3.742 1 94.88 205 ASP A O 1
ATOM 1623 N N . LYS A 1 206 ? 5.43 31.562 -2.453 1 94.44 206 LYS A N 1
ATOM 1624 C CA . LYS A 1 206 ? 4.027 31.922 -2.635 1 94.44 206 LYS A CA 1
ATOM 1625 C C . LYS A 1 206 ? 3.5 32.688 -1.43 1 94.44 206 LYS A C 1
ATOM 1627 O O . LYS A 1 206 ? 2.605 33.531 -1.565 1 94.44 206 LYS A O 1
ATOM 1632 N N . VAL A 1 207 ? 3.994 32.281 -0.26 1 95.56 207 VAL A N 1
ATOM 1633 C CA . VAL A 1 207 ? 3.547 32.938 0.961 1 95.56 207 VAL A CA 1
ATOM 1634 C C . VAL A 1 207 ? 4.754 33.344 1.808 1 95.56 207 VAL A C 1
ATOM 1636 O O . VAL A 1 207 ? 5.848 32.781 1.634 1 95.56 207 VAL A O 1
ATOM 1639 N N . PHE A 1 208 ? 4.629 34.438 2.666 1 95.88 208 PHE A N 1
ATOM 1640 C CA . PHE A 1 208 ? 5.586 34.812 3.699 1 95.88 208 PHE A CA 1
ATOM 1641 C C . PHE A 1 208 ? 6.934 35.156 3.082 1 95.88 208 PHE A C 1
ATOM 1643 O O . PHE A 1 208 ? 7.973 34.656 3.516 1 95.88 208 PHE A O 1
ATOM 1650 N N . ALA A 1 209 ? 6.887 35.969 2.109 1 92.69 209 ALA A N 1
ATOM 1651 C CA . ALA A 1 209 ? 8.102 36.406 1.433 1 92.69 209 ALA A CA 1
ATOM 1652 C C . ALA A 1 209 ? 9 37.188 2.377 1 92.69 209 ALA A C 1
ATOM 1654 O O . ALA A 1 209 ? 10.203 37.312 2.143 1 92.69 209 ALA A O 1
ATOM 1655 N N . GLU A 1 210 ? 8.438 37.656 3.475 1 93.25 210 GLU A N 1
ATOM 1656 C CA . GLU A 1 210 ? 9.172 38.5 4.414 1 93.25 210 GLU A CA 1
ATOM 1657 C C . GLU A 1 210 ? 10.164 37.688 5.234 1 93.25 210 GLU A C 1
ATOM 1659 O O . GLU A 1 210 ? 11.078 38.219 5.848 1 93.25 210 GLU A O 1
ATOM 1664 N N . PHE A 1 211 ? 9.984 36.406 5.289 1 96.38 211 PHE A N 1
ATOM 1665 C CA . PHE A 1 211 ? 10.875 35.531 6.066 1 96.38 211 PHE A CA 1
ATOM 1666 C C . PHE A 1 211 ? 11.922 34.875 5.164 1 96.38 211 PHE A C 1
ATOM 1668 O O . PHE A 1 211 ? 11.586 34.375 4.098 1 96.38 211 PHE A O 1
ATOM 1675 N N . ASP A 1 212 ? 13.125 34.938 5.598 1 94.56 212 ASP A N 1
ATOM 1676 C CA . ASP A 1 212 ? 14.211 34.281 4.852 1 94.56 212 ASP A CA 1
ATOM 1677 C C . ASP A 1 212 ? 14.234 32.781 5.105 1 94.56 212 ASP A C 1
ATOM 1679 O O . ASP A 1 212 ? 14.547 32 4.207 1 94.56 212 ASP A O 1
ATOM 1683 N N . TYR A 1 213 ? 13.938 32.406 6.391 1 95.31 213 TYR A N 1
ATOM 1684 C CA . TYR A 1 213 ? 13.945 31 6.758 1 95.31 213 TYR A CA 1
ATOM 1685 C C . TYR A 1 213 ? 12.711 30.641 7.57 1 95.31 213 TYR A C 1
ATOM 1687 O O . TYR A 1 213 ? 12.258 31.422 8.414 1 95.31 213 TYR A O 1
ATOM 1695 N N . VAL A 1 214 ? 12.172 29.531 7.227 1 96.75 214 VAL A N 1
ATOM 1696 C CA . VAL A 1 214 ? 11.07 28.938 7.992 1 96.75 214 VAL A CA 1
ATOM 1697 C C . VAL A 1 214 ? 11.461 27.547 8.477 1 96.75 214 VAL A C 1
ATOM 1699 O O . VAL A 1 214 ? 11.914 26.719 7.688 1 96.75 214 VAL A O 1
ATOM 1702 N N . PHE A 1 215 ? 11.328 27.328 9.758 1 95.31 215 PHE A N 1
ATOM 1703 C CA . PHE A 1 215 ? 11.703 26.047 10.352 1 95.31 215 PHE A CA 1
ATOM 1704 C C . PHE A 1 215 ? 10.477 25.328 10.891 1 95.31 215 PHE A C 1
ATOM 1706 O O . PHE A 1 215 ? 9.633 25.922 11.562 1 95.31 215 PHE A O 1
ATOM 1713 N N . TYR A 1 216 ? 10.414 24.062 10.531 1 94.31 216 TYR A N 1
ATOM 1714 C CA . TYR A 1 216 ? 9.289 23.234 10.953 1 94.31 216 TYR A CA 1
ATOM 1715 C C . TYR A 1 216 ? 9.688 22.312 12.109 1 94.31 216 TYR A C 1
ATOM 1717 O O . TYR A 1 216 ? 10.625 21.531 11.992 1 94.31 216 TYR A O 1
ATOM 1725 N N . ILE A 1 217 ? 8.984 22.453 13.203 1 90.56 217 ILE A N 1
ATOM 1726 C CA . ILE A 1 217 ? 9.219 21.609 14.367 1 90.56 217 ILE A CA 1
ATOM 1727 C C . ILE A 1 217 ? 7.953 20.812 14.703 1 90.56 217 ILE A C 1
ATOM 1729 O O . ILE A 1 217 ? 6.926 21.406 15.039 1 90.56 217 ILE A O 1
ATOM 1733 N N . HIS A 1 218 ? 8.031 19.484 14.594 1 88.25 218 HIS A N 1
ATOM 1734 C CA . HIS A 1 218 ? 6.914 18.625 14.938 1 88.25 218 HIS A CA 1
ATOM 1735 C C . HIS A 1 218 ? 7.031 18.109 16.375 1 88.25 218 HIS A C 1
ATOM 1737 O O . HIS A 1 218 ? 7.977 17.391 16.703 1 88.25 218 HIS A O 1
ATOM 1743 N N . CYS A 1 219 ? 6.043 18.375 17.141 1 83.19 219 CYS A N 1
ATOM 1744 C CA . CYS A 1 219 ? 6.129 18.094 18.562 1 83.19 219 CYS A CA 1
ATOM 1745 C C . CYS A 1 219 ? 5.781 16.641 18.844 1 83.19 219 CYS A C 1
ATOM 1747 O O . CYS A 1 219 ? 6.02 16.141 19.953 1 83.19 219 CYS A O 1
ATOM 1749 N N . ARG A 1 220 ? 5.219 15.883 17.953 1 69.62 220 ARG A N 1
ATOM 1750 C CA . ARG A 1 220 ? 4.855 14.484 18.188 1 69.62 220 ARG A CA 1
ATOM 1751 C C . ARG A 1 220 ? 6.102 13.609 18.281 1 69.62 220 ARG A C 1
ATOM 1753 O O . ARG A 1 220 ? 6.07 12.539 18.906 1 69.62 220 ARG A O 1
ATOM 1760 N N . GLU A 1 221 ? 7.094 14.102 17.703 1 59.78 221 GLU A N 1
ATOM 1761 C CA . GLU A 1 221 ? 8.273 13.258 17.594 1 59.78 221 GLU A CA 1
ATOM 1762 C C . GLU A 1 221 ? 8.938 13.039 18.953 1 59.78 221 GLU A C 1
ATOM 1764 O O . GLU A 1 221 ? 9.273 14.008 19.641 1 59.78 221 GLU A O 1
ATOM 1769 N N . GLY A 1 222 ? 8.703 11.867 19.703 1 55.03 222 GLY A N 1
ATOM 1770 C CA . GLY A 1 222 ? 9.211 11.445 21 1 55.03 222 GLY A CA 1
ATOM 1771 C C . GLY A 1 222 ? 10.578 12.008 21.312 1 55.03 222 GLY A C 1
ATOM 1772 O O . GLY A 1 222 ? 10.906 12.242 22.484 1 55.03 222 GLY A O 1
ATOM 1773 N N . ASN A 1 223 ? 11.297 12.258 20.281 1 55.28 223 ASN A N 1
ATOM 1774 C CA . ASN A 1 223 ? 12.719 12.469 20.547 1 55.28 223 ASN A CA 1
ATOM 1775 C C . ASN A 1 223 ? 12.992 13.898 21.016 1 55.28 223 ASN A C 1
ATOM 1777 O O . ASN A 1 223 ? 14.039 14.172 21.594 1 55.28 223 ASN A O 1
ATOM 1781 N N . LEU A 1 224 ? 12.031 14.828 20.672 1 59.84 224 LEU A N 1
ATOM 1782 C CA . LEU A 1 224 ? 12.273 16.203 21.078 1 59.84 224 LEU A CA 1
ATOM 1783 C C . LEU A 1 224 ? 12.32 16.312 22.609 1 59.84 224 LEU A C 1
ATOM 1785 O O . LEU A 1 224 ? 12.984 17.203 23.141 1 59.84 224 LEU A O 1
ATOM 1789 N N . LEU A 1 225 ? 11.812 15.242 23.297 1 58.22 225 LEU A N 1
ATOM 1790 C CA . LEU A 1 225 ? 11.516 15.391 24.719 1 58.22 225 LEU A CA 1
ATOM 1791 C C . LEU A 1 225 ? 12.75 15.109 25.562 1 58.22 225 LEU A C 1
ATOM 1793 O O . LEU A 1 225 ? 12.914 15.688 26.641 1 58.22 225 LEU A O 1
ATOM 1797 N N . THR A 1 226 ? 13.484 14.219 25.078 1 60.69 226 THR A N 1
ATOM 1798 C CA . THR A 1 226 ? 14.445 13.773 26.094 1 60.69 226 THR A CA 1
ATOM 1799 C C . THR A 1 226 ? 15.828 14.367 25.828 1 60.69 226 THR A C 1
ATOM 1801 O O . THR A 1 226 ? 16.719 14.258 26.656 1 60.69 226 THR A O 1
ATOM 1804 N N . SER A 1 227 ? 15.938 15.227 24.938 1 69.44 227 SER A N 1
ATOM 1805 C CA . SER A 1 227 ? 17.312 15.555 24.562 1 69.44 227 SER A CA 1
ATOM 1806 C C . SER A 1 227 ? 17.672 16.984 24.969 1 69.44 227 SER A C 1
ATOM 1808 O O . SER A 1 227 ? 16.781 17.781 25.281 1 69.44 227 SER A O 1
ATOM 1810 N N . GLN A 1 228 ? 18.859 17.125 25.422 1 83.88 228 GLN A N 1
ATOM 1811 C CA . GLN A 1 228 ? 19.422 18.469 25.531 1 83.88 228 GLN A CA 1
ATOM 1812 C C . GLN A 1 228 ? 19.75 19.047 24.172 1 83.88 228 GLN A C 1
ATOM 1814 O O . GLN A 1 228 ? 20.328 18.375 23.312 1 83.88 228 GLN A O 1
ATOM 1819 N N . ALA A 1 229 ? 19.141 20.219 23.922 1 85.75 229 ALA A N 1
ATOM 1820 C CA . ALA A 1 229 ? 19.375 20.859 22.625 1 85.75 229 ALA A CA 1
ATOM 1821 C C . ALA A 1 229 ? 19.297 22.375 22.734 1 85.75 229 ALA A C 1
ATOM 1823 O O . ALA A 1 229 ? 18.484 22.906 23.484 1 85.75 229 ALA A O 1
ATOM 1824 N N . SER A 1 230 ? 20.25 23.047 22.172 1 90.62 230 SER A N 1
ATOM 1825 C CA . SER A 1 230 ? 20.156 24.484 22 1 90.62 230 SER A CA 1
ATOM 1826 C C . SER A 1 230 ? 19.25 24.859 20.828 1 90.62 230 SER A C 1
ATOM 1828 O O . SER A 1 230 ? 18.859 23.984 20.047 1 90.62 230 SER A O 1
ATOM 1830 N N . MET A 1 231 ? 18.906 26.078 20.781 1 91.62 231 MET A N 1
ATOM 1831 C CA . MET A 1 231 ? 18.109 26.516 19.641 1 91.62 231 MET A CA 1
ATOM 1832 C C . MET A 1 231 ? 18.859 26.312 18.328 1 91.62 231 MET A C 1
ATOM 1834 O O . MET A 1 231 ? 18.266 25.984 17.312 1 91.62 231 MET A O 1
ATOM 1838 N N . ALA A 1 232 ? 20.156 26.547 18.391 1 89.88 232 ALA A N 1
ATOM 1839 C CA . ALA A 1 232 ? 21.016 26.312 17.234 1 89.88 232 ALA A CA 1
ATOM 1840 C C . ALA A 1 232 ? 20.953 24.859 16.797 1 89.88 232 ALA A C 1
ATOM 1842 O O . ALA A 1 232 ? 20.922 24.562 15.594 1 89.88 232 ALA A O 1
ATOM 1843 N N . ASN A 1 233 ? 20.891 24.062 17.75 1 84.81 233 ASN A N 1
ATOM 1844 C CA . ASN A 1 233 ? 20.781 22.641 17.453 1 84.81 233 ASN A CA 1
ATOM 1845 C C . ASN A 1 233 ? 19.453 22.297 16.797 1 84.81 233 ASN A C 1
ATOM 1847 O O . ASN A 1 233 ? 19.406 21.5 15.859 1 84.81 233 ASN A O 1
ATOM 1851 N N . LEU A 1 234 ? 18.406 22.875 17.312 1 86.94 234 LEU A N 1
ATOM 1852 C CA . LEU A 1 234 ? 17.078 22.594 16.781 1 86.94 234 LEU A CA 1
ATOM 1853 C C . LEU A 1 234 ? 16.953 23.062 15.336 1 86.94 234 LEU A C 1
ATOM 1855 O O . LEU A 1 234 ? 16.344 22.391 14.508 1 86.94 234 LEU A O 1
ATOM 1859 N N . ILE A 1 235 ? 17.578 24.203 15.062 1 89.88 235 ILE A N 1
ATOM 1860 C CA . ILE A 1 235 ? 17.562 24.734 13.703 1 89.88 235 ILE A CA 1
ATOM 1861 C C . ILE A 1 235 ? 18.328 23.812 12.773 1 89.88 235 ILE A C 1
ATOM 1863 O O . ILE A 1 235 ? 17.875 23.516 11.664 1 89.88 235 ILE A O 1
ATOM 1867 N N . THR A 1 236 ? 19.453 23.297 13.242 1 82.38 236 THR A N 1
ATOM 1868 C CA . THR A 1 236 ? 20.281 22.406 12.445 1 82.38 236 THR A CA 1
ATOM 1869 C C . THR A 1 236 ? 19.547 21.109 12.141 1 82.38 236 THR A C 1
ATOM 1871 O O . THR A 1 236 ? 19.688 20.547 11.055 1 82.38 236 THR A O 1
ATOM 1874 N N . GLN A 1 237 ? 18.766 20.75 13.055 1 78.38 237 GLN A N 1
ATOM 1875 C CA . GLN A 1 237 ? 18.016 19.516 12.883 1 78.38 237 GLN A CA 1
ATOM 1876 C C . GLN A 1 237 ? 16.906 19.688 11.844 1 78.38 237 GLN A C 1
ATOM 1878 O O . GLN A 1 237 ? 16.5 18.719 11.188 1 78.38 237 GLN A O 1
ATOM 1883 N N . CYS A 1 238 ? 16.422 20.844 11.672 1 82.06 238 CYS A N 1
ATOM 1884 C CA . CYS A 1 238 ? 15.352 21.125 10.727 1 82.06 238 CYS A CA 1
ATOM 1885 C C . CYS A 1 238 ? 15.891 21.234 9.305 1 82.06 238 CYS A C 1
ATOM 1887 O O . CYS A 1 238 ? 15.125 21.219 8.344 1 82.06 238 CYS A O 1
ATOM 1889 N N . CYS A 1 239 ? 17.172 21.281 9.234 1 76.5 239 CYS A N 1
ATOM 1890 C CA . CYS A 1 239 ? 17.766 21.516 7.922 1 76.5 239 CYS A CA 1
ATOM 1891 C C . CYS A 1 239 ? 18.188 20.203 7.281 1 76.5 239 CYS A C 1
ATOM 1893 O O . CYS A 1 239 ? 18.891 19.391 7.906 1 76.5 239 CYS A O 1
ATOM 1895 N N . PRO A 1 240 ? 17.562 19.828 6.148 1 63.94 240 PRO A N 1
ATOM 1896 C CA . PRO A 1 240 ? 17.859 18.547 5.5 1 63.94 240 PRO A CA 1
ATOM 1897 C C . PRO A 1 240 ? 19.344 18.375 5.176 1 63.94 240 PRO A C 1
ATOM 1899 O O . PRO A 1 240 ? 19.844 17.25 5.125 1 63.94 240 PRO A O 1
ATOM 1902 N N . SER A 1 241 ? 20.016 19.406 4.57 1 61.06 241 SER A N 1
ATOM 1903 C CA . SER A 1 241 ? 21.312 19.156 3.967 1 61.06 241 SER A CA 1
ATOM 1904 C C . SER A 1 241 ? 22.438 19.547 4.91 1 61.06 241 SER A C 1
ATOM 1906 O O . SER A 1 241 ? 22.312 19.422 6.129 1 61.06 241 SER A O 1
ATOM 1908 N N . SER A 1 242 ? 23.203 20.594 4.531 1 60.38 242 SER A N 1
ATOM 1909 C CA . SER A 1 242 ? 24.531 21.047 4.918 1 60.38 242 SER A CA 1
ATOM 1910 C C . SER A 1 242 ? 24.469 21.906 6.18 1 60.38 242 SER A C 1
ATOM 1912 O O . SER A 1 242 ? 23.391 22.266 6.645 1 60.38 242 SER A O 1
ATOM 1914 N N . SER A 1 243 ? 25.438 22.016 6.895 1 68.12 243 SER A N 1
ATOM 1915 C CA . SER A 1 243 ? 25.594 22.859 8.078 1 68.12 243 SER A CA 1
ATOM 1916 C C . SER A 1 243 ? 25.094 24.281 7.805 1 68.12 243 SER A C 1
ATOM 1918 O O . SER A 1 243 ? 25.625 24.969 6.93 1 68.12 243 SER A O 1
ATOM 1920 N N . PRO A 1 244 ? 23.984 24.688 8.375 1 79.25 244 PRO A N 1
ATOM 1921 C CA . PRO A 1 244 ? 23.438 26.031 8.148 1 79.25 244 PRO A CA 1
ATOM 1922 C C . PRO A 1 244 ? 24.344 27.125 8.703 1 79.25 244 PRO A C 1
ATOM 1924 O O . PRO A 1 244 ? 25.094 26.891 9.648 1 79.25 244 PRO A O 1
ATOM 1927 N N . PRO A 1 245 ? 24.422 28.266 8 1 81.81 245 PRO A N 1
ATOM 1928 C CA . PRO A 1 245 ? 25.109 29.422 8.562 1 81.81 245 PRO A CA 1
ATOM 1929 C C . PRO A 1 245 ? 24.375 30.016 9.766 1 81.81 245 PRO A C 1
ATOM 1931 O O . PRO A 1 245 ? 23.75 31.078 9.664 1 81.81 245 PRO A O 1
ATOM 1934 N N . LEU A 1 246 ? 24.531 29.469 10.898 1 85.5 246 LEU A N 1
ATOM 1935 C CA . LEU A 1 246 ? 23.781 29.781 12.102 1 85.5 246 LEU A CA 1
ATOM 1936 C C . LEU A 1 246 ? 24.047 31.203 12.578 1 85.5 246 LEU A C 1
ATOM 1938 O O . LEU A 1 246 ? 23.141 31.891 13.047 1 85.5 246 LEU A O 1
ATOM 1942 N N . THR A 1 247 ? 25.281 31.625 12.484 1 81.38 247 THR A N 1
ATOM 1943 C CA . THR A 1 247 ? 25.656 32.938 12.984 1 81.38 247 THR A CA 1
ATOM 1944 C C . THR A 1 247 ? 24.922 34.031 12.203 1 81.38 247 THR A C 1
ATOM 1946 O O . THR A 1 247 ? 24.422 35 12.797 1 81.38 247 THR A O 1
ATOM 1949 N N . GLU A 1 248 ? 24.828 33.875 10.961 1 82.94 248 GLU A N 1
ATOM 1950 C CA . GLU A 1 248 ? 24.125 34.844 10.133 1 82.94 248 GLU A CA 1
ATOM 1951 C C . GLU A 1 248 ? 22.625 34.75 10.328 1 82.94 248 GLU A C 1
ATOM 1953 O O . GLU A 1 248 ? 21.938 35.781 10.367 1 82.94 248 GLU A O 1
ATOM 1958 N N . MET A 1 249 ? 22.109 33.625 10.43 1 89.31 249 MET A N 1
ATOM 1959 C CA . MET A 1 249 ? 20.672 33.406 10.617 1 89.31 249 MET A CA 1
ATOM 1960 C C . MET A 1 249 ? 20.203 34.031 11.93 1 89.31 249 MET A C 1
ATOM 1962 O O . MET A 1 249 ? 19.188 34.719 11.953 1 89.31 249 MET A O 1
ATOM 1966 N N . LEU A 1 250 ? 21.016 33.781 12.953 1 90.88 250 LEU A N 1
ATOM 1967 C CA . LEU A 1 250 ? 20.625 34.219 14.289 1 90.88 250 LEU A CA 1
ATOM 1968 C C . LEU A 1 250 ? 20.906 35.719 14.469 1 90.88 250 LEU A C 1
ATOM 1970 O O . LEU A 1 250 ? 20.422 36.312 15.422 1 90.88 250 LEU A O 1
ATOM 1974 N N . GLY A 1 251 ? 21.656 36.25 13.523 1 88 251 GLY A N 1
ATOM 1975 C CA . GLY A 1 251 ? 21.891 37.688 13.539 1 88 251 GLY A CA 1
ATOM 1976 C C . GLY A 1 251 ? 20.688 38.5 13.086 1 88 251 GLY A C 1
ATOM 1977 O O . GLY A 1 251 ? 20.594 39.688 13.391 1 88 251 GLY A O 1
ATOM 1978 N N . GLN A 1 252 ? 19.797 37.875 12.344 1 91.44 252 GLN A N 1
ATOM 1979 C CA . GLN A 1 252 ? 18.578 38.531 11.891 1 91.44 252 GLN A CA 1
ATOM 1980 C C . GLN A 1 252 ? 17.344 37.719 12.297 1 91.44 252 GLN A C 1
ATOM 1982 O O . GLN A 1 252 ? 16.609 37.25 11.438 1 91.44 252 GLN A O 1
ATOM 1987 N N . PRO A 1 253 ? 17.031 37.75 13.547 1 94.38 253 PRO A N 1
ATOM 1988 C CA . PRO A 1 253 ? 15.938 36.906 14.023 1 94.38 253 PRO A CA 1
ATOM 1989 C C . PRO A 1 253 ? 14.578 37.375 13.492 1 94.38 253 PRO A C 1
ATOM 1991 O O . PRO A 1 253 ? 13.633 36.562 13.453 1 94.38 253 PRO A O 1
ATOM 1994 N N . GLU A 1 254 ? 14.438 38.625 13.008 1 94.56 254 GLU A N 1
ATOM 1995 C CA . GLU A 1 254 ? 13.164 39.156 12.508 1 94.56 254 GLU A CA 1
ATOM 1996 C C . GLU A 1 254 ? 12.773 38.469 11.203 1 94.56 254 GLU A C 1
ATOM 1998 O O . GLU A 1 254 ? 11.602 38.5 10.805 1 94.56 254 GLU A O 1
ATOM 2003 N N . ARG A 1 255 ? 13.703 37.812 10.586 1 95.38 255 ARG A N 1
ATOM 2004 C CA . ARG A 1 255 ? 13.445 37.188 9.297 1 95.38 255 ARG A CA 1
ATOM 2005 C C . ARG A 1 255 ? 13.305 35.656 9.445 1 95.38 255 ARG A C 1
ATOM 2007 O O . ARG A 1 255 ? 13.328 34.938 8.453 1 95.38 255 ARG A O 1
ATOM 2014 N N . LEU A 1 256 ? 13.125 35.25 10.711 1 96.81 256 LEU A N 1
ATOM 2015 C CA . LEU A 1 256 ? 12.961 33.812 10.992 1 96.81 256 LEU A CA 1
ATOM 2016 C C . LEU A 1 256 ? 11.531 33.531 11.43 1 96.81 256 LEU A C 1
ATOM 2018 O O . LEU A 1 256 ? 10.93 34.281 12.195 1 96.81 256 LEU A O 1
ATOM 2022 N N . LEU A 1 257 ? 10.961 32.438 10.875 1 97.88 257 LEU A N 1
ATOM 2023 C CA . LEU A 1 257 ? 9.664 31.953 11.305 1 97.88 257 LEU A CA 1
ATOM 2024 C C . LEU A 1 257 ? 9.766 30.516 11.797 1 97.88 257 LEU A C 1
ATOM 2026 O O . LEU A 1 257 ? 10.312 29.656 11.102 1 97.88 257 LEU A O 1
ATOM 2030 N N . PHE A 1 258 ? 9.305 30.297 13 1 97.19 258 PHE A N 1
ATOM 2031 C CA . PHE A 1 258 ? 9.234 28.938 13.539 1 97.19 258 PHE A CA 1
ATOM 2032 C C . PHE A 1 258 ? 7.809 28.406 13.523 1 97.19 258 PHE A C 1
ATOM 2034 O O . PHE A 1 258 ? 6.914 29 14.133 1 97.19 258 PHE A O 1
ATOM 2041 N N . VAL A 1 259 ? 7.602 27.328 12.805 1 97.19 259 VAL A N 1
ATOM 2042 C CA . VAL A 1 259 ? 6.309 26.656 12.781 1 97.19 259 VAL A CA 1
ATOM 2043 C C . VAL A 1 259 ? 6.324 25.484 13.766 1 97.19 259 VAL A C 1
ATOM 2045 O O . VAL A 1 259 ? 6.934 24.453 13.508 1 97.19 259 VAL A O 1
ATOM 2048 N N . ILE A 1 260 ? 5.645 25.656 14.812 1 95.19 260 ILE A N 1
ATOM 2049 C CA . ILE A 1 260 ? 5.551 24.625 15.844 1 95.19 260 ILE A CA 1
ATOM 2050 C C . ILE A 1 260 ? 4.219 23.891 15.719 1 95.19 260 ILE A C 1
ATOM 2052 O O . ILE A 1 260 ? 3.172 24.422 16.109 1 95.19 260 ILE A O 1
ATOM 2056 N N . ASP A 1 261 ? 4.324 22.656 15.281 1 93.44 261 ASP A N 1
ATOM 2057 C CA . ASP A 1 261 ? 3.113 21.891 15 1 93.44 261 ASP A CA 1
ATOM 2058 C C . ASP A 1 261 ? 2.811 20.906 16.125 1 93.44 261 ASP A C 1
ATOM 2060 O O . ASP A 1 261 ? 3.631 20.047 16.453 1 93.44 261 ASP A O 1
ATOM 2064 N N . GLY A 1 262 ? 1.679 21.094 16.734 1 90.75 262 GLY A N 1
ATOM 2065 C CA . GLY A 1 262 ? 1.226 20.141 17.719 1 90.75 262 GLY A CA 1
ATOM 2066 C C . GLY A 1 262 ? 1.638 20.5 19.141 1 90.75 262 GLY A C 1
ATOM 2067 O O . GLY A 1 262 ? 2.199 19.672 19.859 1 90.75 262 GLY A O 1
ATOM 2068 N N . PHE A 1 263 ? 1.368 21.672 19.547 1 90.31 263 PHE A N 1
ATOM 2069 C CA . PHE A 1 263 ? 1.71 22.109 20.891 1 90.31 263 PHE A CA 1
ATOM 2070 C C . PHE A 1 263 ? 1.054 21.219 21.938 1 90.31 263 PHE A C 1
ATOM 2072 O O . PHE A 1 263 ? 1.639 20.953 23 1 90.31 263 PHE A O 1
ATOM 2079 N N . ASP A 1 264 ? -0.115 20.719 21.672 1 84.38 264 ASP A N 1
ATOM 2080 C CA . ASP A 1 264 ? -0.883 19.891 22.609 1 84.38 264 ASP A CA 1
ATOM 2081 C C . ASP A 1 264 ? -0.189 18.562 22.859 1 84.38 264 ASP A C 1
ATOM 2083 O O . ASP A 1 264 ? -0.456 17.891 23.859 1 84.38 264 ASP A O 1
ATOM 2087 N N . GLU A 1 265 ? 0.691 18.219 22.078 1 80.25 265 GLU A N 1
ATOM 2088 C CA . GLU A 1 265 ? 1.375 16.938 22.203 1 80.25 265 GLU A CA 1
ATOM 2089 C C . GLU A 1 265 ? 2.611 17.047 23.094 1 80.25 265 GLU A C 1
ATOM 2091 O O . GLU A 1 265 ? 3.199 16.047 23.484 1 80.25 265 GLU A O 1
ATOM 2096 N N . LEU A 1 266 ? 2.945 18.312 23.391 1 80.75 266 LEU A N 1
ATOM 2097 C CA . LEU A 1 266 ? 4.094 18.531 24.266 1 80.75 266 LEU A CA 1
ATOM 2098 C C . LEU A 1 266 ? 3.727 18.25 25.719 1 80.75 266 LEU A C 1
ATOM 2100 O O . LEU A 1 266 ? 2.703 18.719 26.203 1 80.75 266 LEU A O 1
ATOM 2104 N N . ARG A 1 267 ? 4.367 17.375 26.375 1 73.94 267 ARG A N 1
ATOM 2105 C CA . ARG A 1 267 ? 4.133 17.047 27.766 1 73.94 267 ARG A CA 1
ATOM 2106 C C . ARG A 1 267 ? 5.078 17.812 28.688 1 73.94 267 ARG A C 1
ATOM 2108 O O . ARG A 1 267 ? 5.809 17.219 29.484 1 73.94 267 ARG A O 1
ATOM 2115 N N . PHE A 1 268 ? 5.086 19.156 28.422 1 76.06 268 PHE A N 1
ATOM 2116 C CA . PHE A 1 268 ? 5.988 20 29.188 1 76.06 268 PHE A CA 1
ATOM 2117 C C . PHE A 1 268 ? 5.219 20.812 30.219 1 76.06 268 PHE A C 1
ATOM 2119 O O . PHE A 1 268 ? 4.039 21.109 30.031 1 76.06 268 PHE A O 1
ATOM 2126 N N . SER A 1 269 ? 5.879 20.953 31.328 1 77.19 269 SER A N 1
ATOM 2127 C CA . SER A 1 269 ? 5.371 21.938 32.281 1 77.19 269 SER A CA 1
ATOM 2128 C C . SER A 1 269 ? 5.887 23.328 31.938 1 77.19 269 SER A C 1
ATOM 2130 O O . SER A 1 269 ? 7.098 23.547 31.844 1 77.19 269 SER A O 1
ATOM 2132 N N . PHE A 1 270 ? 5.059 24.219 31.578 1 76.75 270 PHE A N 1
ATOM 2133 C CA . PHE A 1 270 ? 5.48 25.547 31.156 1 76.75 270 PHE A CA 1
ATOM 2134 C C . PHE A 1 270 ? 5.363 26.547 32.312 1 76.75 270 PHE A C 1
ATOM 2136 O O . PHE A 1 270 ? 5.398 27.75 32.094 1 76.75 270 PHE A O 1
ATOM 2143 N N . ASP A 1 271 ? 5.25 26.031 33.5 1 78.38 271 ASP A N 1
ATOM 2144 C CA . ASP A 1 271 ? 5.117 26.906 34.688 1 78.38 271 ASP A CA 1
ATOM 2145 C C . ASP A 1 271 ? 6.477 27.172 35.312 1 78.38 271 ASP A C 1
ATOM 2147 O O . ASP A 1 271 ? 6.551 27.625 36.469 1 78.38 271 ASP A O 1
ATOM 2151 N N . ARG A 1 272 ? 7.398 27.094 34.625 1 80.12 272 ARG A N 1
ATOM 2152 C CA . ARG A 1 272 ? 8.719 27.344 35.219 1 80.12 272 ARG A CA 1
ATOM 2153 C C . ARG A 1 272 ? 8.969 28.844 35.375 1 80.12 272 ARG A C 1
ATOM 2155 O O . ARG A 1 272 ? 8.508 29.656 34.594 1 80.12 272 ARG A O 1
ATOM 2162 N N . PRO A 1 273 ? 9.68 29.078 36.438 1 84.94 273 PRO A N 1
ATOM 2163 C CA . PRO A 1 273 ? 9.945 30.5 36.688 1 84.94 273 PRO A CA 1
ATOM 2164 C C . PRO A 1 273 ? 10.812 31.141 35.625 1 84.94 273 PRO A C 1
ATOM 2166 O O . PRO A 1 273 ? 11.555 30.438 34.906 1 84.94 273 PRO A O 1
ATOM 2169 N N . GLN A 1 274 ? 10.789 32.438 35.469 1 84.38 274 GLN A N 1
ATOM 2170 C CA . GLN A 1 274 ? 11.492 33.188 34.438 1 84.38 274 GLN A CA 1
ATOM 2171 C C . GLN A 1 274 ? 13.008 33.062 34.594 1 84.38 274 GLN A C 1
ATOM 2173 O O . GLN A 1 274 ? 13.75 33.188 33.625 1 84.38 274 GLN A O 1
ATOM 2178 N N . SER A 1 275 ? 13.43 32.75 35.781 1 84.12 275 SER A N 1
ATOM 2179 C CA . SER A 1 275 ? 14.859 32.688 36.062 1 84.12 275 SER A CA 1
ATOM 2180 C C . SER A 1 275 ? 15.477 31.438 35.438 1 84.12 275 SER A C 1
ATOM 2182 O O . SER A 1 275 ? 16.688 31.406 35.188 1 84.12 275 SER A O 1
ATOM 2184 N N . GLU A 1 276 ? 14.711 30.594 35.125 1 87.69 276 GLU A N 1
ATOM 2185 C CA . GLU A 1 276 ? 15.227 29.328 34.562 1 87.69 276 GLU A CA 1
ATOM 2186 C C . GLU A 1 276 ? 15.25 29.344 33.062 1 87.69 276 GLU A C 1
ATOM 2188 O O . GLU A 1 276 ? 15.82 28.453 32.438 1 87.69 276 GLU A O 1
ATOM 2193 N N . LEU A 1 277 ? 14.727 30.344 32.5 1 90.56 277 LEU A N 1
ATOM 2194 C CA . LEU A 1 277 ? 14.648 30.422 31.031 1 90.56 277 LEU A CA 1
ATOM 2195 C C . LEU A 1 277 ? 16 30.828 30.438 1 90.56 277 LEU A C 1
ATOM 2197 O O . LEU A 1 277 ? 16.844 31.391 31.141 1 90.56 277 LEU A O 1
ATOM 2201 N N . CYS A 1 278 ? 16.203 30.422 29.328 1 90.5 278 CYS A N 1
ATOM 2202 C CA . CYS A 1 278 ? 17.438 30.734 28.641 1 90.5 278 CYS A CA 1
ATOM 2203 C C . CYS A 1 278 ? 17.234 31.844 27.609 1 90.5 278 CYS A C 1
ATOM 2205 O O . CYS A 1 278 ? 16.172 31.969 27.016 1 90.5 278 CYS A O 1
ATOM 2207 N N . SER A 1 279 ? 18.328 32.656 27.359 1 89.81 279 SER A N 1
ATOM 2208 C CA . SER A 1 279 ? 18.234 33.781 26.406 1 89.81 279 SER A CA 1
ATOM 2209 C C . SER A 1 279 ? 19.234 33.625 25.266 1 89.81 279 SER A C 1
ATOM 2211 O O . SER A 1 279 ? 19.141 34.344 24.266 1 89.81 279 SER A O 1
ATOM 2213 N N . GLN A 1 280 ? 20.094 32.625 25.422 1 90.94 280 GLN A N 1
ATOM 2214 C CA . GLN A 1 280 ? 21.125 32.469 24.406 1 90.94 280 GLN A CA 1
ATOM 2215 C C . GLN A 1 280 ? 20.797 31.312 23.469 1 90.94 280 GLN A C 1
ATOM 2217 O O . GLN A 1 280 ? 20.484 30.203 23.922 1 90.94 280 GLN A O 1
ATOM 2222 N N . ALA A 1 281 ? 20.938 31.578 22.203 1 92.44 281 ALA A N 1
ATOM 2223 C CA . ALA A 1 281 ? 20.547 30.609 21.172 1 92.44 281 ALA A CA 1
ATOM 2224 C C . ALA A 1 281 ? 21.5 29.422 21.141 1 92.44 281 ALA A C 1
ATOM 2226 O O . ALA A 1 281 ? 21.125 28.328 20.719 1 92.44 281 ALA A O 1
ATOM 2227 N N . TRP A 1 282 ? 22.703 29.562 21.719 1 91.75 282 TRP A N 1
ATOM 2228 C CA . TRP A 1 282 ? 23.703 28.516 21.609 1 91.75 282 TRP A CA 1
ATOM 2229 C C . TRP A 1 282 ? 23.812 27.719 22.906 1 91.75 282 TRP A C 1
ATOM 2231 O O . TRP A 1 282 ? 24.516 26.719 22.969 1 91.75 282 TRP A O 1
ATOM 2241 N N . GLU A 1 283 ? 23.062 28.156 23.844 1 90.5 283 GLU A N 1
ATOM 2242 C CA . GLU A 1 283 ? 23.094 27.484 25.141 1 90.5 283 GLU A CA 1
ATOM 2243 C C . GLU A 1 283 ? 22.312 26.188 25.109 1 90.5 283 GLU A C 1
ATOM 2245 O O . GLU A 1 283 ? 21.141 26.172 24.719 1 90.5 283 GLU A O 1
ATOM 2250 N N . LYS A 1 284 ? 22.984 25.172 25.5 1 90.5 284 LYS A N 1
ATOM 2251 C CA . LYS A 1 284 ? 22.312 23.875 25.562 1 90.5 284 LYS A CA 1
ATOM 2252 C C . LYS A 1 284 ? 21.5 23.734 26.844 1 90.5 284 LYS A C 1
ATOM 2254 O O . LYS A 1 284 ? 22.031 23.906 27.938 1 90.5 284 LYS A O 1
ATOM 2259 N N . ARG A 1 285 ? 20.266 23.516 26.703 1 89.62 285 ARG A N 1
ATOM 2260 C CA . ARG A 1 285 ? 19.312 23.281 27.781 1 89.62 285 ARG A CA 1
ATOM 2261 C C . ARG A 1 285 ? 18.328 22.172 27.406 1 89.62 285 ARG A C 1
ATOM 2263 O O . ARG A 1 285 ? 18.266 21.75 26.25 1 89.62 285 ARG A O 1
ATOM 2270 N N . PRO A 1 286 ? 17.75 21.688 28.438 1 87.88 286 PRO A N 1
ATOM 2271 C CA . PRO A 1 286 ? 16.672 20.781 28.047 1 87.88 286 PRO A CA 1
ATOM 2272 C C . PRO A 1 286 ? 15.68 21.406 27.062 1 87.88 286 PRO A C 1
ATOM 2274 O O . PRO A 1 286 ? 15.344 22.594 27.203 1 87.88 286 PRO A O 1
ATOM 2277 N N . VAL A 1 287 ? 15.242 20.688 26.141 1 88.19 287 VAL A N 1
ATOM 2278 C CA . VAL A 1 287 ? 14.391 21.188 25.062 1 88.19 287 VAL A CA 1
ATOM 2279 C C . VAL A 1 287 ? 13.164 21.875 25.641 1 88.19 287 VAL A C 1
ATOM 2281 O O . VAL A 1 287 ? 12.664 22.859 25.094 1 88.19 287 VAL A O 1
ATOM 2284 N N . GLU A 1 288 ? 12.648 21.375 26.797 1 88.12 288 GLU A N 1
ATOM 2285 C CA . GLU A 1 288 ? 11.516 21.969 27.469 1 88.12 288 GLU A CA 1
ATOM 2286 C C . GLU A 1 288 ? 11.789 23.438 27.812 1 88.12 288 GLU A C 1
ATOM 2288 O O . GLU A 1 288 ? 10.922 24.297 27.625 1 88.12 288 GLU A O 1
ATOM 2293 N N . ILE A 1 289 ? 12.914 23.656 28.25 1 90.44 289 ILE A N 1
ATOM 2294 C CA . ILE A 1 289 ? 13.297 25 28.641 1 90.44 289 ILE A CA 1
ATOM 2295 C C . ILE A 1 289 ? 13.523 25.859 27.391 1 90.44 289 ILE A C 1
ATOM 2297 O O . ILE A 1 289 ? 13.117 27.031 27.359 1 90.44 289 ILE A O 1
ATOM 2301 N N . THR A 1 290 ? 14.172 25.297 26.453 1 91.5 290 THR A N 1
ATOM 2302 C CA . THR A 1 290 ? 14.438 26.016 25.203 1 91.5 290 THR A CA 1
ATOM 2303 C C . THR A 1 290 ? 13.141 26.453 24.531 1 91.5 290 THR A C 1
ATOM 2305 O O . THR A 1 290 ? 12.992 27.609 24.156 1 91.5 290 THR A O 1
ATOM 2308 N N . LEU A 1 291 ? 12.203 25.594 24.484 1 90.81 291 LEU A N 1
ATOM 2309 C CA . LEU A 1 291 ? 10.93 25.922 23.828 1 90.81 291 LEU A CA 1
ATOM 2310 C C . LEU A 1 291 ? 10.109 26.875 24.688 1 90.81 291 LEU A C 1
ATOM 2312 O O . LEU A 1 291 ? 9.453 27.781 24.156 1 90.81 291 LEU A O 1
ATOM 2316 N N . SER A 1 292 ? 10.148 26.625 25.969 1 91.06 292 SER A N 1
ATOM 2317 C CA . SER A 1 292 ? 9.461 27.547 26.875 1 91.06 292 SER A CA 1
ATOM 2318 C C . SER A 1 292 ? 10.008 28.953 26.719 1 91.06 292 SER A C 1
ATOM 2320 O O . SER A 1 292 ? 9.25 29.938 26.75 1 91.06 292 SER A O 1
ATOM 2322 N N . SER A 1 293 ? 11.305 29 26.578 1 93.25 293 SER A N 1
ATOM 2323 C CA . SER A 1 293 ? 11.945 30.297 26.406 1 93.25 293 SER A CA 1
ATOM 2324 C C . SER A 1 293 ? 11.57 30.938 25.078 1 93.25 293 SER A C 1
ATOM 2326 O O . SER A 1 293 ? 11.484 32.156 24.984 1 93.25 293 SER A O 1
ATOM 2328 N N . LEU A 1 294 ? 11.406 30.141 24.109 1 93.31 294 LEU A N 1
ATOM 2329 C CA . LEU A 1 294 ? 10.984 30.625 22.812 1 93.31 294 LEU A CA 1
ATOM 2330 C C . LEU A 1 294 ? 9.555 31.156 22.859 1 93.31 294 LEU A C 1
ATOM 2332 O O . LEU A 1 294 ? 9.266 32.219 22.328 1 93.31 294 LEU A O 1
ATOM 2336 N N . PHE A 1 295 ? 8.672 30.453 23.547 1 93.31 295 PHE A N 1
ATOM 2337 C CA . PHE A 1 295 ? 7.27 30.844 23.656 1 93.31 295 PHE A CA 1
ATOM 2338 C C . PHE A 1 295 ? 7.117 32.125 24.438 1 93.31 295 PHE A C 1
ATOM 2340 O O . PHE A 1 295 ? 6.309 33 24.078 1 93.31 295 PHE A O 1
ATOM 2347 N N . ARG A 1 296 ? 7.891 32.25 25.438 1 92.62 296 ARG A N 1
ATOM 2348 C CA . ARG A 1 296 ? 7.789 33.406 26.328 1 92.62 296 ARG A CA 1
ATOM 2349 C C . ARG A 1 296 ? 8.602 34.562 25.781 1 92.62 296 ARG A C 1
ATOM 2351 O O . ARG A 1 296 ? 8.75 35.594 26.469 1 92.62 296 ARG A O 1
ATOM 2358 N N . ARG A 1 297 ? 9.156 34.406 24.656 1 92.44 297 ARG A N 1
ATOM 2359 C CA . ARG A 1 297 ? 9.859 35.469 23.906 1 92.44 297 ARG A CA 1
ATOM 2360 C C . ARG A 1 297 ? 11.125 35.906 24.641 1 92.44 297 ARG A C 1
ATOM 2362 O O . ARG A 1 297 ? 11.5 37.062 24.562 1 92.44 297 ARG A O 1
ATOM 2369 N N . ARG A 1 298 ? 11.656 35 25.406 1 92.12 298 ARG A N 1
ATOM 2370 C CA . ARG A 1 298 ? 12.961 35.25 25.984 1 92.12 298 ARG A CA 1
ATOM 2371 C C . ARG A 1 298 ? 14.078 34.875 25.031 1 92.12 298 ARG A C 1
ATOM 2373 O O . ARG A 1 298 ? 15.133 35.5 25 1 92.12 298 ARG A O 1
ATOM 2380 N N . LEU A 1 299 ? 13.797 33.844 24.375 1 93.88 299 LEU A N 1
ATOM 2381 C CA . LEU A 1 299 ? 14.695 33.375 23.328 1 93.88 299 LEU A CA 1
ATOM 2382 C C . LEU A 1 299 ? 14.258 33.875 21.953 1 93.88 299 LEU A C 1
ATOM 2384 O O . LEU A 1 299 ? 13.141 33.594 21.516 1 93.88 299 LEU A O 1
ATOM 2388 N N . LEU A 1 300 ? 15.055 34.594 21.25 1 94.5 300 LEU A N 1
ATOM 2389 C CA . LEU A 1 300 ? 14.781 35.156 19.922 1 94.5 300 LEU A CA 1
ATOM 2390 C C . LEU A 1 300 ? 13.461 35.906 19.906 1 94.5 300 LEU A C 1
ATOM 2392 O O . LEU A 1 300 ? 12.555 35.594 19.125 1 94.5 300 LEU A O 1
ATOM 2396 N N . PRO A 1 301 ? 13.328 36.906 20.625 1 93.44 301 PRO A N 1
ATOM 2397 C CA . PRO A 1 301 ? 12.062 37.625 20.766 1 93.44 301 PRO A CA 1
ATOM 2398 C C . PRO A 1 301 ? 11.594 38.25 19.469 1 93.44 301 PRO A C 1
ATOM 2400 O O . PRO A 1 301 ? 10.398 38.5 19.281 1 93.44 301 PRO A O 1
ATOM 2403 N N . GLU A 1 302 ? 12.531 38.562 18.547 1 94.44 302 GLU A N 1
ATOM 2404 C CA . GLU A 1 302 ? 12.156 39.25 17.312 1 94.44 302 GLU A CA 1
ATOM 2405 C C . GLU A 1 302 ? 11.719 38.25 16.234 1 94.44 302 GLU A C 1
ATOM 2407 O O . GLU A 1 302 ? 11.211 38.656 15.188 1 94.44 302 GLU A O 1
ATOM 2412 N N . SER A 1 303 ? 11.906 37.031 16.5 1 96.44 303 SER A N 1
ATOM 2413 C CA . SER A 1 303 ? 11.469 36 15.531 1 96.44 303 SER A CA 1
ATOM 2414 C C . SER A 1 303 ? 9.945 35.844 15.547 1 96.44 303 SER A C 1
ATOM 2416 O O . SER A 1 303 ? 9.273 36.406 16.422 1 96.44 303 SER A O 1
ATOM 2418 N N . SER A 1 304 ? 9.383 35.281 14.523 1 97.31 304 SER A N 1
ATOM 2419 C CA . SER A 1 304 ? 7.953 35.031 14.453 1 97.31 304 SER A CA 1
ATOM 2420 C C . SER A 1 304 ? 7.641 33.562 14.742 1 97.31 304 SER A C 1
ATOM 2422 O O . SER A 1 304 ? 8.477 32.688 14.5 1 97.31 304 SER A O 1
ATOM 2424 N N . LEU A 1 305 ? 6.449 33.312 15.32 1 97.19 305 LEU A N 1
ATOM 2425 C CA . LEU A 1 305 ? 6.047 31.984 15.719 1 97.19 305 LEU A CA 1
ATOM 2426 C C . LEU A 1 305 ? 4.652 31.656 15.195 1 97.19 305 LEU A C 1
ATOM 2428 O O . LEU A 1 305 ? 3.742 32.5 15.289 1 97.19 305 LEU A O 1
ATOM 2432 N N . LEU A 1 306 ? 4.516 30.531 14.539 1 97.69 306 LEU A N 1
ATOM 2433 C CA . LEU A 1 306 ? 3.223 29.922 14.211 1 97.69 306 LEU A CA 1
ATOM 2434 C C . LEU A 1 306 ? 3.012 28.641 14.992 1 97.69 306 LEU A C 1
ATOM 2436 O O . LEU A 1 306 ? 3.719 27.641 14.766 1 97.69 306 LEU A O 1
ATOM 2440 N N . VAL A 1 307 ? 2.057 28.625 15.891 1 96.69 307 VAL A N 1
ATOM 2441 C CA . VAL A 1 307 ? 1.845 27.484 16.766 1 96.69 307 VAL A CA 1
ATOM 2442 C C . VAL A 1 307 ? 0.48 26.859 16.484 1 96.69 307 VAL A C 1
ATOM 2444 O O . VAL A 1 307 ? -0.544 27.547 16.531 1 96.69 307 VAL A O 1
ATOM 2447 N N . THR A 1 308 ? 0.476 25.562 16.094 1 96.06 308 THR A N 1
ATOM 2448 C CA . THR A 1 308 ? -0.788 24.844 15.945 1 96.06 308 THR A CA 1
ATOM 2449 C C . THR A 1 308 ? -1.113 24.078 17.219 1 96.06 308 THR A C 1
ATOM 2451 O O . THR A 1 308 ? -0.218 23.531 17.859 1 96.06 308 THR A O 1
ATOM 2454 N N . THR A 1 309 ? -2.387 24.047 17.609 1 92.69 309 THR A N 1
ATOM 2455 C CA . THR A 1 309 ? -2.764 23.344 18.828 1 92.69 309 THR A CA 1
ATOM 2456 C C . THR A 1 309 ? -4.242 22.969 18.797 1 92.69 309 THR A C 1
ATOM 2458 O O . THR A 1 309 ? -5.027 23.562 18.062 1 92.69 309 THR A O 1
ATOM 2461 N N . ARG A 1 310 ? -4.539 21.938 19.516 1 89.5 310 ARG A N 1
ATOM 2462 C CA . ARG A 1 310 ? -5.938 21.625 19.781 1 89.5 310 ARG A CA 1
ATOM 2463 C C . ARG A 1 310 ? -6.527 22.547 20.828 1 89.5 310 ARG A C 1
ATOM 2465 O O . ARG A 1 310 ? -5.793 23.188 21.594 1 89.5 310 ARG A O 1
ATOM 2472 N N . PRO A 1 311 ? -7.812 22.703 20.859 1 86.44 311 PRO A N 1
ATOM 2473 C CA . PRO A 1 311 ? -8.453 23.641 21.797 1 86.44 311 PRO A CA 1
ATOM 2474 C C . PRO A 1 311 ? -8.172 23.312 23.25 1 86.44 311 PRO A C 1
ATOM 2476 O O . PRO A 1 311 ? -8.039 24.219 24.078 1 86.44 311 PRO A O 1
ATOM 2479 N N . ALA A 1 312 ? -7.945 22.156 23.578 1 80.81 312 ALA A N 1
ATOM 2480 C CA . ALA A 1 312 ? -7.77 21.734 24.969 1 80.81 312 ALA A CA 1
ATOM 2481 C C . ALA A 1 312 ? -6.473 22.297 25.547 1 80.81 312 ALA A C 1
ATOM 2483 O O . ALA A 1 312 ? -6.34 22.438 26.766 1 80.81 312 ALA A O 1
ATOM 2484 N N . ALA A 1 313 ? -5.52 22.672 24.75 1 83.12 313 ALA A N 1
ATOM 2485 C CA . ALA A 1 313 ? -4.227 23.141 25.234 1 83.12 313 ALA A CA 1
ATOM 2486 C C . ALA A 1 313 ? -4.121 24.656 25.094 1 83.12 313 ALA A C 1
ATOM 2488 O O . ALA A 1 313 ? -3.07 25.25 25.375 1 83.12 313 ALA A O 1
ATOM 2489 N N . LEU A 1 314 ? -5.141 25.266 24.703 1 84.31 314 LEU A N 1
ATOM 2490 C CA . LEU A 1 314 ? -5.109 26.703 24.422 1 84.31 314 LEU A CA 1
ATOM 2491 C C . LEU A 1 314 ? -4.855 27.5 25.703 1 84.31 314 LEU A C 1
ATOM 2493 O O . LEU A 1 314 ? -4.148 28.5 25.688 1 84.31 314 LEU A O 1
ATOM 2497 N N . GLN A 1 315 ? -5.426 27.031 26.781 1 81.56 315 GLN A N 1
ATOM 2498 C CA . GLN A 1 315 ? -5.242 27.734 28.047 1 81.56 315 GLN A CA 1
ATOM 2499 C C . GLN A 1 315 ? -3.787 27.672 28.5 1 81.56 315 GLN A C 1
ATOM 2501 O O . GLN A 1 315 ? -3.24 28.656 28.984 1 81.56 315 GLN A O 1
ATOM 2506 N N . LYS A 1 316 ? -3.314 26.547 28.391 1 83.94 316 LYS A N 1
ATOM 2507 C CA . LYS A 1 316 ? -1.909 26.375 28.734 1 83.94 316 LYS A CA 1
ATOM 2508 C C . LYS A 1 316 ? -1.01 27.25 27.875 1 83.94 316 LYS A C 1
ATOM 2510 O O . LYS A 1 316 ? -0.078 27.875 28.375 1 83.94 316 LYS A O 1
ATOM 2515 N N . LEU A 1 317 ? -1.266 27.281 26.625 1 89.25 317 LEU A N 1
ATOM 2516 C CA . LEU A 1 317 ? -0.487 28.078 25.688 1 89.25 317 LEU A CA 1
ATOM 2517 C C . LEU A 1 317 ? -0.673 29.578 25.969 1 89.25 317 LEU A C 1
ATOM 2519 O O . LEU A 1 317 ? 0.275 30.359 25.844 1 89.25 317 LEU A O 1
ATOM 2523 N N . GLY A 1 318 ? -1.854 29.922 26.375 1 87.44 318 GLY A N 1
ATOM 2524 C CA . GLY A 1 318 ? -2.166 31.328 26.656 1 87.44 318 GLY A CA 1
ATOM 2525 C C . GLY A 1 318 ? -1.362 31.906 27.797 1 87.44 318 GLY A C 1
ATOM 2526 O O . GLY A 1 318 ? -1.062 33.094 27.812 1 87.44 318 GLY A O 1
ATOM 2527 N N . LYS A 1 319 ? -1.012 31.047 28.641 1 84.94 319 LYS A N 1
ATOM 2528 C CA . LYS A 1 319 ? -0.226 31.5 29.781 1 84.94 319 LYS A CA 1
ATOM 2529 C C . LYS A 1 319 ? 1.215 31.797 29.375 1 84.94 319 LYS A C 1
ATOM 2531 O O . LYS A 1 319 ? 1.91 32.562 30.062 1 84.94 319 LYS A O 1
ATOM 2536 N N . CYS A 1 320 ? 1.582 31.219 28.312 1 88.5 320 CYS A N 1
ATOM 2537 C CA . CYS A 1 320 ? 2.963 31.375 27.875 1 88.5 320 CYS A CA 1
ATOM 2538 C C . CYS A 1 320 ? 3.094 32.562 26.906 1 88.5 320 CYS A C 1
ATOM 2540 O O . CYS A 1 320 ? 4.188 33.094 26.734 1 88.5 320 CYS A O 1
ATOM 2542 N N . LEU A 1 321 ? 1.951 32.906 26.344 1 90.62 321 LEU A N 1
ATOM 2543 C CA . LEU A 1 321 ? 2.01 33.906 25.297 1 90.62 321 LEU A CA 1
ATOM 2544 C C . LEU A 1 321 ? 1.542 35.25 25.812 1 90.62 321 LEU A C 1
ATOM 2546 O O . LEU A 1 321 ? 0.702 35.344 26.719 1 90.62 321 LEU A O 1
ATOM 2550 N N . GLU A 1 322 ? 2.107 36.312 25.359 1 84.56 322 GLU A N 1
ATOM 2551 C CA . GLU A 1 322 ? 1.706 37.656 25.781 1 84.56 322 GLU A CA 1
ATOM 2552 C C . GLU A 1 322 ? 0.815 38.344 24.734 1 84.56 322 GLU A C 1
ATOM 2554 O O . GLU A 1 322 ? -0.235 38.875 25.078 1 84.56 322 GLU A O 1
ATOM 2559 N N . CYS A 1 323 ? 1.229 38.406 23.531 1 85.94 323 CYS A N 1
ATOM 2560 C CA . CYS A 1 323 ? 0.465 39.031 22.453 1 85.94 323 CYS A CA 1
ATOM 2561 C C . CYS A 1 323 ? 0.453 38.125 21.219 1 85.94 323 CYS A C 1
ATOM 2563 O O . CYS A 1 323 ? 1.489 37.906 20.578 1 85.94 323 CYS A O 1
ATOM 2565 N N . GLU A 1 324 ? -0.67 37.562 21.016 1 91.5 324 GLU A N 1
ATOM 2566 C CA . GLU A 1 324 ? -0.75 36.656 19.891 1 91.5 324 GLU A CA 1
ATOM 2567 C C . GLU A 1 324 ? -1.985 36.906 19.031 1 91.5 324 GLU A C 1
ATOM 2569 O O . GLU A 1 324 ? -2.936 37.562 19.5 1 91.5 324 GLU A O 1
ATOM 2574 N N . ARG A 1 325 ? -1.908 36.625 17.812 1 93.25 325 ARG A N 1
ATOM 2575 C CA . ARG A 1 325 ? -3.08 36.594 16.953 1 93.25 325 ARG A CA 1
ATOM 2576 C C . ARG A 1 325 ? -3.742 35.219 16.984 1 93.25 325 ARG A C 1
ATOM 2578 O O . ARG A 1 325 ? -3.061 34.188 16.922 1 93.25 325 ARG A O 1
ATOM 2585 N N . TYR A 1 326 ? -5.02 35.312 17.141 1 91.75 326 TYR A N 1
ATOM 2586 C CA . TYR A 1 326 ? -5.832 34.125 17.188 1 91.75 326 TYR A CA 1
ATOM 2587 C C . TYR A 1 326 ? -6.43 33.781 15.828 1 91.75 326 TYR A C 1
ATOM 2589 O O . TYR A 1 326 ? -6.922 34.688 15.133 1 91.75 326 TYR A O 1
ATOM 2597 N N . ALA A 1 327 ? -6.309 32.562 15.367 1 95.12 327 ALA A N 1
ATOM 2598 C CA . ALA A 1 327 ? -6.977 32.031 14.18 1 95.12 327 ALA A CA 1
ATOM 2599 C C . ALA A 1 327 ? -7.434 30.578 14.406 1 95.12 327 ALA A C 1
ATOM 2601 O O . ALA A 1 327 ? -6.734 29.797 15.039 1 95.12 327 ALA A O 1
ATOM 2602 N N . GLU A 1 328 ? -8.633 30.234 13.938 1 95.19 328 GLU A N 1
ATOM 2603 C CA . GLU A 1 328 ? -9.188 28.906 14.125 1 95.19 328 GLU A CA 1
ATOM 2604 C C . GLU A 1 328 ? -9.57 28.266 12.781 1 95.19 328 GLU A C 1
ATOM 2606 O O . GLU A 1 328 ? -10.266 28.891 11.977 1 95.19 328 GLU A O 1
ATOM 2611 N N . ILE A 1 329 ? -9.109 27.047 12.594 1 96.19 329 ILE A N 1
ATOM 2612 C CA . ILE A 1 329 ? -9.5 26.266 11.422 1 96.19 329 ILE A CA 1
ATOM 2613 C C . ILE A 1 329 ? -10.836 25.578 11.68 1 96.19 329 ILE A C 1
ATOM 2615 O O . ILE A 1 329 ? -10.945 24.75 12.594 1 96.19 329 ILE A O 1
ATOM 2619 N N . LEU A 1 330 ? -11.781 25.812 10.867 1 94.62 330 LEU A N 1
ATOM 2620 C CA . LEU A 1 330 ? -13.102 25.234 11.055 1 94.62 330 LEU A CA 1
ATOM 2621 C C . LEU A 1 330 ? -13.281 24 10.188 1 94.62 330 LEU A C 1
ATOM 2623 O O . LEU A 1 330 ? -14.07 23.109 10.523 1 94.62 330 LEU A O 1
ATOM 2627 N N . GLY A 1 331 ? -12.617 23.984 9.078 1 95.62 331 GLY A N 1
ATOM 2628 C CA . GLY A 1 331 ? -12.758 22.875 8.133 1 95.62 331 GLY A CA 1
ATOM 2629 C C . GLY A 1 331 ? -13.109 23.344 6.734 1 95.62 331 GLY A C 1
ATOM 2630 O O . GLY A 1 331 ? -12.617 24.375 6.27 1 95.62 331 GLY A O 1
ATOM 2631 N N . PHE A 1 332 ? -13.898 22.578 6.027 1 96 332 PHE A N 1
ATOM 2632 C CA . PHE A 1 332 ? -14.227 22.844 4.633 1 96 332 PHE A CA 1
ATOM 2633 C C . PHE A 1 332 ? -15.602 23.5 4.516 1 96 332 PHE A C 1
ATOM 2635 O O . PHE A 1 332 ? -16.531 23.125 5.238 1 96 332 PHE A O 1
ATOM 2642 N N . SER A 1 333 ? -15.68 24.422 3.701 1 95.31 333 SER A N 1
ATOM 2643 C CA . SER A 1 333 ? -16.984 24.844 3.211 1 95.31 333 SER A CA 1
ATOM 2644 C C . SER A 1 333 ? -17.516 23.891 2.145 1 95.31 333 SER A C 1
ATOM 2646 O O . SER A 1 333 ? -16.812 22.969 1.735 1 95.31 333 SER A O 1
ATOM 2648 N N . GLU A 1 334 ? -18.734 24.062 1.748 1 93.38 334 GLU A N 1
ATOM 2649 C CA . GLU A 1 334 ? -19.312 23.172 0.74 1 93.38 334 GLU A CA 1
ATOM 2650 C C . GLU A 1 334 ? -18.484 23.188 -0.545 1 93.38 334 GLU A C 1
ATOM 2652 O O . GLU A 1 334 ? -18.281 22.141 -1.165 1 93.38 334 GLU A O 1
ATOM 2657 N N . ALA A 1 335 ? -18.062 24.375 -0.912 1 93.5 335 ALA A N 1
ATOM 2658 C CA . ALA A 1 335 ? -17.266 24.516 -2.129 1 93.5 335 ALA A CA 1
ATOM 2659 C C . ALA A 1 335 ? -15.961 23.734 -2.018 1 93.5 335 ALA A C 1
ATOM 2661 O O . ALA A 1 335 ? -15.539 23.062 -2.967 1 93.5 335 ALA A O 1
ATOM 2662 N N . GLU A 1 336 ? -15.352 23.828 -0.921 1 94.44 336 GLU A N 1
ATOM 2663 C CA . GLU A 1 336 ? -14.07 23.172 -0.721 1 94.44 336 GLU A CA 1
ATOM 2664 C C . GLU A 1 336 ? -14.25 21.656 -0.576 1 94.44 336 GLU A C 1
ATOM 2666 O O . GLU A 1 336 ? -13.367 20.875 -0.948 1 94.44 336 GLU A O 1
ATOM 2671 N N . ARG A 1 337 ? -15.391 21.266 -0.015 1 94.56 337 ARG A N 1
ATOM 2672 C CA . ARG A 1 337 ? -15.695 19.828 -0.008 1 94.56 337 ARG A CA 1
ATOM 2673 C C . ARG A 1 337 ? -15.711 19.266 -1.424 1 94.56 337 ARG A C 1
ATOM 2675 O O . ARG A 1 337 ? -15.062 18.266 -1.701 1 94.56 337 ARG A O 1
ATOM 2682 N N . LYS A 1 338 ? -16.469 19.953 -2.223 1 93.44 338 LYS A N 1
ATOM 2683 C CA . LYS A 1 338 ? -16.578 19.531 -3.615 1 93.44 338 LYS A CA 1
ATOM 2684 C C . LYS A 1 338 ? -15.219 19.5 -4.297 1 93.44 338 LYS A C 1
ATOM 2686 O O . LYS A 1 338 ? -14.898 18.562 -5.023 1 93.44 338 LYS A O 1
ATOM 2691 N N . GLU A 1 339 ? -14.484 20.5 -4.027 1 94.62 339 GLU A N 1
ATOM 2692 C CA . GLU A 1 339 ? -13.148 20.578 -4.605 1 94.62 339 GLU A CA 1
ATOM 2693 C C . GLU A 1 339 ? -12.273 19.422 -4.152 1 94.62 339 GLU A C 1
ATOM 2695 O O . GLU A 1 339 ? -11.531 18.844 -4.949 1 94.62 339 GLU A O 1
ATOM 2700 N N . TYR A 1 340 ? -12.32 19.109 -2.969 1 95.44 340 TYR A N 1
ATOM 2701 C CA . TYR A 1 340 ? -11.523 18.016 -2.434 1 95.44 340 TYR A CA 1
ATOM 2702 C C . TYR A 1 340 ? -11.859 16.703 -3.135 1 95.44 340 TYR A C 1
ATOM 2704 O O . TYR A 1 340 ? -10.961 15.93 -3.482 1 95.44 340 TYR A O 1
ATOM 2712 N N . PHE A 1 341 ? -13.172 16.422 -3.285 1 95.56 341 PHE A N 1
ATOM 2713 C CA . PHE A 1 341 ? -13.594 15.211 -3.969 1 95.56 341 PHE A CA 1
ATOM 2714 C C . PHE A 1 341 ? -13.047 15.172 -5.395 1 95.56 341 PHE A C 1
ATOM 2716 O O . PHE A 1 341 ? -12.57 14.133 -5.852 1 95.56 341 PHE A O 1
ATOM 2723 N N . HIS A 1 342 ? -13.047 16.266 -6.02 1 93.75 342 HIS A N 1
ATOM 2724 C CA . HIS A 1 342 ? -12.562 16.328 -7.395 1 93.75 342 HIS A CA 1
ATOM 2725 C C . HIS A 1 342 ? -11.055 16.125 -7.461 1 93.75 342 HIS A C 1
ATOM 2727 O O . HIS A 1 342 ? -10.547 15.5 -8.398 1 93.75 342 HIS A O 1
ATOM 2733 N N . ARG A 1 343 ? -10.406 16.641 -6.504 1 92.56 343 ARG A N 1
ATOM 2734 C CA . ARG A 1 343 ? -8.961 16.5 -6.469 1 92.56 343 ARG A CA 1
ATOM 2735 C C . ARG A 1 343 ? -8.555 15.07 -6.102 1 92.56 343 ARG A C 1
ATOM 2737 O O . ARG A 1 343 ? -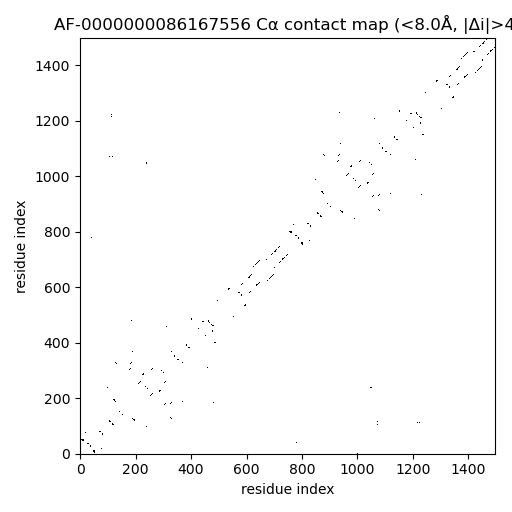7.523 14.578 -6.555 1 92.56 343 ARG A O 1
ATOM 2744 N N . PHE A 1 344 ? -9.281 14.461 -5.387 1 94.06 344 PHE A N 1
ATOM 2745 C CA . PHE A 1 344 ? -8.969 13.117 -4.91 1 94.06 344 PHE A CA 1
ATOM 2746 C C . PHE A 1 344 ? -9.133 12.094 -6.027 1 94.06 344 PHE A C 1
ATOM 2748 O O . PHE A 1 344 ? -8.297 11.203 -6.191 1 94.06 344 PHE A O 1
ATOM 2755 N N . PHE A 1 345 ? -10.234 12.305 -6.734 1 92.06 345 PHE A N 1
ATOM 2756 C CA . PHE A 1 345 ? -10.531 11.352 -7.797 1 92.06 345 PHE A CA 1
ATOM 2757 C C . PHE A 1 345 ? -9.867 11.766 -9.102 1 92.06 345 PHE A C 1
ATOM 2759 O O . PHE A 1 345 ? -9.828 12.953 -9.438 1 92.06 345 PHE A O 1
ATOM 2766 N N . GLU A 1 346 ? -9.25 10.875 -9.773 1 81.31 346 GLU A N 1
ATOM 2767 C CA . GLU A 1 346 ? -8.664 11.133 -11.086 1 81.31 346 GLU A CA 1
ATOM 2768 C C . GLU A 1 346 ? -9.75 11.328 -12.148 1 81.31 346 GLU A C 1
ATOM 2770 O O . GLU A 1 346 ? -9.633 12.203 -13.008 1 81.31 346 GLU A O 1
ATOM 2775 N N . ASN A 1 347 ? -10.805 10.609 -12.008 1 86.19 347 ASN A N 1
ATOM 2776 C CA . ASN A 1 347 ? -11.938 10.633 -12.922 1 86.19 347 ASN A CA 1
ATOM 2777 C C . ASN A 1 347 ? -13.047 11.562 -12.43 1 86.19 347 ASN A C 1
ATOM 2779 O O . ASN A 1 347 ? -13.609 11.352 -11.359 1 86.19 347 ASN A O 1
ATOM 2783 N N . ALA A 1 348 ? -13.383 12.523 -13.164 1 88.94 348 ALA A N 1
ATOM 2784 C CA . ALA A 1 348 ? -14.375 13.531 -12.789 1 88.94 348 ALA A CA 1
ATOM 2785 C C . ALA A 1 348 ? -15.742 12.898 -12.555 1 88.94 348 ALA A C 1
ATOM 2787 O O . ALA A 1 348 ? -16.5 13.336 -11.688 1 88.94 348 ALA A O 1
ATOM 2788 N N . GLU A 1 349 ? -16.031 11.859 -13.281 1 86 349 GLU A N 1
ATOM 2789 C CA . GLU A 1 349 ? -17.312 11.195 -13.133 1 86 349 GLU A CA 1
ATOM 2790 C C . GLU A 1 349 ? -17.422 10.477 -11.789 1 86 349 GLU A C 1
ATOM 2792 O O . GLU A 1 349 ? -18.453 10.531 -11.125 1 86 349 GLU A O 1
ATOM 2797 N N . GLN A 1 350 ? -16.359 9.906 -11.492 1 88.25 350 GLN A N 1
ATOM 2798 C CA . GLN A 1 350 ? -16.344 9.211 -10.211 1 88.25 350 GLN A CA 1
ATOM 2799 C C . GLN A 1 350 ? -16.406 10.195 -9.047 1 88.25 350 GLN A C 1
ATOM 2801 O O . GLN A 1 350 ? -17.062 9.938 -8.031 1 88.25 350 GLN A O 1
ATOM 2806 N N . ALA A 1 351 ? -15.75 11.32 -9.203 1 92.75 351 ALA A N 1
ATOM 2807 C CA . ALA A 1 351 ? -15.766 12.352 -8.172 1 92.75 351 ALA A CA 1
ATOM 2808 C C . ALA A 1 351 ? -17.172 12.906 -7.969 1 92.75 351 ALA A C 1
ATOM 2810 O O . ALA A 1 351 ? -17.625 13.086 -6.836 1 92.75 351 ALA A O 1
ATOM 2811 N N . ALA A 1 352 ? -17.828 13.109 -9.039 1 88.25 352 ALA A N 1
ATOM 2812 C CA . ALA A 1 352 ? -19.188 13.648 -8.984 1 88.25 352 ALA A CA 1
ATOM 2813 C C . ALA A 1 352 ? -20.141 12.648 -8.359 1 88.25 352 ALA A C 1
ATOM 2815 O O . ALA A 1 352 ? -21 13.023 -7.559 1 88.25 352 ALA A O 1
ATOM 2816 N N . ALA A 1 353 ? -20 11.414 -8.758 1 84.31 353 ALA A N 1
ATOM 2817 C CA . ALA A 1 353 ? -20.859 10.375 -8.203 1 84.31 353 ALA A CA 1
ATOM 2818 C C . ALA A 1 353 ? -20.656 10.234 -6.699 1 84.31 353 ALA A C 1
ATOM 2820 O O . ALA A 1 353 ? -21.609 10.102 -5.941 1 84.31 353 ALA A O 1
ATOM 2821 N N . ALA A 1 354 ? -19.422 10.297 -6.301 1 88.94 354 ALA A N 1
ATOM 2822 C CA . ALA A 1 354 ? -19.094 10.18 -4.879 1 88.94 354 ALA A CA 1
ATOM 2823 C C . ALA A 1 354 ? -19.641 11.375 -4.094 1 88.94 354 ALA A C 1
ATOM 2825 O O . ALA A 1 354 ? -20.203 11.203 -3.01 1 88.94 354 ALA A O 1
ATOM 2826 N N . PHE A 1 355 ? -19.484 12.57 -4.609 1 91.5 355 PHE A N 1
ATOM 2827 C CA . PHE A 1 355 ? -19.938 13.773 -3.916 1 91.5 355 PHE A CA 1
ATOM 2828 C C . PHE A 1 355 ? -21.469 13.805 -3.834 1 91.5 355 PHE A C 1
ATOM 2830 O O . PHE A 1 355 ? -22.031 14.227 -2.822 1 91.5 355 PHE A O 1
ATOM 2837 N N . GLN A 1 356 ? -22.062 13.344 -4.855 1 85.25 356 GLN A N 1
ATOM 2838 C CA . GLN A 1 356 ? -23.516 13.305 -4.855 1 85.25 356 GLN A CA 1
ATOM 2839 C C . GLN A 1 356 ? -24.047 12.32 -3.812 1 85.25 356 GLN A C 1
ATOM 2841 O O . GLN A 1 356 ? -25.078 12.57 -3.178 1 85.25 356 GLN A O 1
ATOM 2846 N N . PHE A 1 357 ? -23.406 11.336 -3.736 1 83.12 357 PHE A N 1
ATOM 2847 C CA . PHE A 1 357 ? -23.766 10.359 -2.717 1 83.12 357 PHE A CA 1
ATOM 2848 C C . PHE A 1 357 ? -23.703 10.977 -1.326 1 83.12 357 PHE A C 1
ATOM 2850 O O . PHE A 1 357 ? -24.625 10.812 -0.525 1 83.12 357 PHE A O 1
ATOM 2857 N N . VAL A 1 358 ? -22.672 11.641 -1.086 1 89.06 358 VAL A N 1
ATOM 2858 C CA . VAL A 1 358 ? -22.453 12.242 0.227 1 89.06 358 VAL A CA 1
ATOM 2859 C C . VAL A 1 358 ? -23.453 13.391 0.434 1 89.06 358 VAL A C 1
ATOM 2861 O O . VAL A 1 358 ? -23.953 13.586 1.54 1 89.06 358 VAL A O 1
ATOM 2864 N N . ARG A 1 359 ? -23.672 14.102 -0.551 1 87.5 359 ARG A N 1
ATOM 2865 C CA . ARG A 1 359 ? -24.594 15.227 -0.464 1 87.5 359 ARG A CA 1
ATOM 2866 C C . ARG A 1 359 ? -26 14.75 -0.132 1 87.5 359 ARG A C 1
ATOM 2868 O O . ARG A 1 359 ? -26.766 15.445 0.547 1 87.5 359 ARG A O 1
ATOM 2875 N N . GLY A 1 360 ? -26.297 13.57 -0.603 1 84.44 360 GLY A N 1
ATOM 2876 C CA . GLY A 1 360 ? -27.609 13 -0.321 1 84.44 360 GLY A CA 1
ATOM 2877 C C . GLY A 1 360 ? -27.734 12.492 1.103 1 84.44 360 GLY A C 1
ATOM 2878 O O . GLY A 1 360 ? -28.844 12.328 1.605 1 84.44 360 GLY A O 1
ATOM 2879 N N . ASN A 1 361 ? -26.625 12.25 1.727 1 88.75 361 ASN A N 1
ATOM 2880 C CA . ASN A 1 361 ? -26.578 11.852 3.129 1 88.75 361 ASN A CA 1
ATOM 2881 C C . ASN A 1 361 ? -26.234 13.023 4.035 1 88.75 361 ASN A C 1
ATOM 2883 O O . ASN A 1 361 ? -25.047 13.305 4.27 1 88.75 361 ASN A O 1
ATOM 2887 N N . GLU A 1 362 ? -27.219 13.602 4.641 1 88.38 362 GLU A N 1
ATOM 2888 C CA . GLU A 1 362 ? -27.062 14.852 5.387 1 88.38 362 GLU A CA 1
ATOM 2889 C C . GLU A 1 362 ? -26.031 14.703 6.496 1 88.38 362 GLU A C 1
ATOM 2891 O O . GLU A 1 362 ? -25.25 15.625 6.75 1 88.38 362 GLU A O 1
ATOM 2896 N N . THR A 1 363 ? -26.031 13.602 7.117 1 90.75 363 THR A N 1
ATOM 2897 C CA . THR A 1 363 ? -25.109 13.375 8.227 1 90.75 363 THR A CA 1
ATOM 2898 C C . THR A 1 363 ? -23.656 13.352 7.723 1 90.75 363 THR A C 1
ATOM 2900 O O . THR A 1 363 ? -22.812 14.062 8.258 1 90.75 363 THR A O 1
ATOM 2903 N N . LEU A 1 364 ? -23.438 12.578 6.734 1 91.75 364 LEU A N 1
ATOM 2904 C CA . LEU A 1 364 ? -22.078 12.484 6.184 1 91.75 364 LEU A CA 1
ATOM 2905 C C . LEU A 1 364 ? -21.656 13.797 5.539 1 91.75 364 LEU A C 1
ATOM 2907 O O . LEU A 1 364 ? -20.5 14.203 5.656 1 91.75 364 LEU A O 1
ATOM 2911 N N . PHE A 1 365 ? -22.609 14.383 4.883 1 93.38 365 PHE A N 1
ATOM 2912 C CA . PHE A 1 365 ? -22.328 15.664 4.238 1 93.38 365 PHE A CA 1
ATOM 2913 C C . PHE A 1 365 ? -21.859 16.688 5.258 1 93.38 365 PHE A C 1
ATOM 2915 O O . PHE A 1 365 ? -20.906 17.438 5.004 1 93.38 365 PHE A O 1
ATOM 2922 N N . THR A 1 366 ? -22.484 16.703 6.336 1 93.94 366 THR A N 1
ATOM 2923 C CA . THR A 1 366 ? -22.125 17.625 7.406 1 93.94 366 THR A CA 1
ATOM 2924 C C . THR A 1 366 ? -20.719 17.297 7.941 1 93.94 366 THR A C 1
ATOM 2926 O O . THR A 1 366 ? -19.906 18.203 8.109 1 93.94 366 THR A O 1
ATOM 2929 N N . MET A 1 367 ? -20.422 16.078 8.141 1 93.94 367 MET A N 1
ATOM 2930 C CA . MET A 1 367 ? -19.172 15.664 8.742 1 93.94 367 MET A CA 1
ATOM 2931 C C . MET A 1 367 ? -18.016 15.867 7.766 1 93.94 367 MET A C 1
ATOM 2933 O O . MET A 1 367 ? -16.844 15.875 8.172 1 93.94 367 MET A O 1
ATOM 2937 N N . CYS A 1 368 ? -18.344 16.016 6.551 1 94.75 368 CYS A N 1
ATOM 2938 C CA . CYS A 1 368 ? -17.312 16.281 5.562 1 94.75 368 CYS A CA 1
ATOM 2939 C C . CYS A 1 368 ? -16.734 17.672 5.734 1 94.75 368 CYS A C 1
ATOM 2941 O O . CYS A 1 368 ? -15.859 18.094 4.965 1 94.75 368 CYS A O 1
ATOM 2943 N N . LEU A 1 369 ? -17.188 18.359 6.758 1 94.5 369 LEU A N 1
ATOM 2944 C CA . LEU A 1 369 ? -16.5 19.578 7.148 1 94.5 369 LEU A CA 1
ATOM 2945 C C . LEU A 1 369 ? -15.078 19.297 7.59 1 94.5 369 LEU A C 1
ATOM 2947 O O . LEU A 1 369 ? -14.188 20.125 7.434 1 94.5 369 LEU A O 1
ATOM 2951 N N . VAL A 1 370 ? -14.914 18.109 8.125 1 95 370 VAL A N 1
ATOM 2952 C CA . VAL A 1 370 ? -13.617 17.656 8.625 1 95 370 VAL A CA 1
ATOM 2953 C C . VAL A 1 370 ? -12.844 16.969 7.508 1 95 370 VAL A C 1
ATOM 2955 O O . VAL A 1 370 ? -13.289 15.953 6.973 1 95 370 VAL A O 1
ATOM 2958 N N . PRO A 1 371 ? -11.68 17.328 7.195 1 95.25 371 PRO A N 1
ATOM 2959 C CA . PRO A 1 371 ? -10.914 16.797 6.062 1 95.25 371 PRO A CA 1
ATOM 2960 C C . PRO A 1 371 ? -10.672 15.289 6.16 1 95.25 371 PRO A C 1
ATOM 2962 O O . PRO A 1 371 ? -10.773 14.578 5.16 1 95.25 371 PRO A O 1
ATOM 2965 N N . ILE A 1 372 ? -10.359 14.773 7.273 1 93.69 372 ILE A N 1
ATOM 2966 C CA . ILE A 1 372 ? -10.07 13.352 7.379 1 93.69 372 ILE A CA 1
ATOM 2967 C C . ILE A 1 372 ? -11.32 12.539 7.027 1 93.69 372 ILE A C 1
ATOM 2969 O O . ILE A 1 372 ? -11.219 11.43 6.496 1 93.69 372 ILE A O 1
ATOM 2973 N N . VAL A 1 373 ? -12.477 13.078 7.359 1 94.69 373 VAL A N 1
ATOM 2974 C CA . VAL A 1 373 ? -13.719 12.398 7.016 1 94.69 373 VAL A CA 1
ATOM 2975 C C . VAL A 1 373 ? -13.891 12.367 5.496 1 94.69 373 VAL A C 1
ATOM 2977 O O . VAL A 1 373 ? -14.312 11.359 4.934 1 94.69 373 VAL A O 1
ATOM 2980 N N . CYS A 1 374 ? -13.586 13.492 4.891 1 95.06 374 CYS A N 1
ATOM 2981 C CA . CYS A 1 374 ? -13.609 13.516 3.432 1 95.06 374 CYS A CA 1
ATOM 2982 C C . CYS A 1 374 ? -12.695 12.445 2.855 1 95.06 374 CYS A C 1
ATOM 2984 O O . CYS A 1 374 ? -13.07 11.727 1.928 1 95.06 374 CYS A O 1
ATOM 2986 N N . TRP A 1 375 ? -11.547 12.344 3.412 1 94.38 375 TRP A N 1
ATOM 2987 C CA . TRP A 1 375 ? -10.594 11.344 2.939 1 94.38 375 TRP A CA 1
ATOM 2988 C C . TRP A 1 375 ? -11.148 9.938 3.125 1 94.38 375 TRP A C 1
ATOM 2990 O O . TRP A 1 375 ? -11.023 9.094 2.236 1 94.38 375 TRP A O 1
ATOM 3000 N N . ILE A 1 376 ? -11.711 9.695 4.27 1 94 376 ILE A N 1
ATOM 3001 C CA . ILE A 1 376 ? -12.266 8.375 4.57 1 94 376 ILE A CA 1
ATOM 3002 C C . ILE A 1 376 ? -13.375 8.039 3.574 1 94 376 ILE A C 1
ATOM 3004 O O . ILE A 1 376 ? -13.375 6.961 2.975 1 94 376 ILE A O 1
ATOM 3008 N N . VAL A 1 377 ? -14.273 8.938 3.391 1 93.5 377 VAL A N 1
ATOM 3009 C CA . VAL A 1 377 ? -15.406 8.727 2.5 1 93.5 377 VAL A CA 1
ATOM 3010 C C . VAL A 1 377 ? -14.914 8.508 1.073 1 93.5 377 VAL A C 1
ATOM 3012 O O . VAL A 1 377 ? -15.344 7.57 0.397 1 93.5 377 VAL A O 1
ATOM 3015 N N . CYS A 1 378 ? -13.992 9.352 0.66 1 93.75 378 CYS A N 1
ATOM 3016 C CA . CYS A 1 378 ? -13.453 9.234 -0.69 1 93.75 378 CYS A CA 1
ATOM 3017 C C . CYS A 1 378 ? -12.742 7.898 -0.88 1 93.75 378 CYS A C 1
ATOM 3019 O O . CYS A 1 378 ? -12.891 7.254 -1.921 1 93.75 378 CYS A O 1
ATOM 3021 N N . THR A 1 379 ? -11.969 7.5 0.087 1 92.25 379 THR A N 1
ATOM 3022 C CA . THR A 1 379 ? -11.227 6.242 0.022 1 92.25 379 THR A CA 1
ATOM 3023 C C . THR A 1 379 ? -12.18 5.059 -0.091 1 92.25 379 THR A C 1
ATOM 3025 O O . THR A 1 379 ? -11.992 4.184 -0.938 1 92.25 379 THR A O 1
ATOM 3028 N N . VAL A 1 380 ? -13.156 5.055 0.738 1 90.12 380 VAL A N 1
ATOM 3029 C CA . VAL A 1 380 ? -14.133 3.969 0.757 1 90.12 380 VAL A CA 1
ATOM 3030 C C . VAL A 1 380 ? -14.891 3.938 -0.565 1 90.12 380 VAL A C 1
ATOM 3032 O O . VAL A 1 380 ? -15.086 2.871 -1.151 1 90.12 380 VAL A O 1
ATOM 3035 N N . MET A 1 381 ? -15.312 5.086 -0.996 1 89.69 381 MET A N 1
ATOM 3036 C CA . MET A 1 381 ? -16.094 5.168 -2.232 1 89.69 381 MET A CA 1
ATOM 3037 C C . MET A 1 381 ? -15.242 4.754 -3.432 1 89.69 381 MET A C 1
ATOM 3039 O O . MET A 1 381 ? -15.734 4.102 -4.352 1 89.69 381 MET A O 1
ATOM 3043 N N . LYS A 1 382 ? -14.008 5.152 -3.457 1 89.31 382 LYS A N 1
ATOM 3044 C CA . LYS A 1 382 ? -13.109 4.773 -4.547 1 89.31 382 LYS A CA 1
ATOM 3045 C C . LYS A 1 382 ? -12.977 3.256 -4.645 1 89.31 382 LYS A C 1
ATOM 3047 O O . LYS A 1 382 ? -12.984 2.695 -5.742 1 89.31 382 LYS A O 1
ATOM 3052 N N . GLN A 1 383 ? -12.828 2.643 -3.561 1 86.25 383 GLN A N 1
ATOM 3053 C CA . GLN A 1 383 ? -12.703 1.19 -3.512 1 86.25 383 GLN A CA 1
ATOM 3054 C C . GLN A 1 383 ? -14 0.513 -3.959 1 86.25 383 GLN A C 1
ATOM 3056 O O . GLN A 1 383 ? -13.961 -0.501 -4.66 1 86.25 383 GLN A O 1
ATOM 3061 N N . GLN A 1 384 ? -15.086 1.048 -3.613 1 83.5 384 GLN A N 1
ATOM 3062 C CA . GLN A 1 384 ? -16.375 0.486 -3.988 1 83.5 384 GLN A CA 1
ATOM 3063 C C . GLN A 1 384 ? -16.641 0.669 -5.477 1 83.5 384 GLN A C 1
ATOM 3065 O O . GLN A 1 384 ? -17.172 -0.235 -6.137 1 83.5 384 GLN A O 1
ATOM 3070 N N . LEU A 1 385 ? -16.359 1.795 -5.961 1 81.88 385 LEU A N 1
ATOM 3071 C CA . LEU A 1 385 ? -16.594 2.098 -7.371 1 81.88 385 LEU A CA 1
ATOM 3072 C C . LEU A 1 385 ? -15.672 1.262 -8.258 1 81.88 385 LEU A C 1
ATOM 3074 O O . LEU A 1 385 ? -15.977 1.041 -9.438 1 81.88 385 LEU A O 1
ATOM 3078 N N . GLY A 1 386 ? -14.555 0.818 -7.75 1 76 386 GLY A N 1
ATOM 3079 C CA . GLY A 1 386 ? -13.633 -0.016 -8.508 1 76 386 GLY A CA 1
ATOM 3080 C C . GLY A 1 386 ? -14.07 -1.465 -8.594 1 76 386 GLY A C 1
ATOM 3081 O O . GLY A 1 386 ? -13.633 -2.201 -9.477 1 76 386 GLY A O 1
ATOM 3082 N N . ARG A 1 387 ? -14.953 -1.82 -7.809 1 74.12 387 ARG A N 1
ATOM 3083 C CA . ARG A 1 387 ? -15.453 -3.189 -7.824 1 74.12 387 ARG A CA 1
ATOM 3084 C C . ARG A 1 387 ? -16.547 -3.361 -8.883 1 74.12 387 ARG A C 1
ATOM 3086 O O . ARG A 1 387 ? -17.172 -2.387 -9.297 1 74.12 387 ARG A O 1
ATOM 3093 N N . THR A 1 388 ? -16.797 -4.504 -9.414 1 63.97 388 THR A N 1
ATOM 3094 C CA . THR A 1 388 ? -17.734 -4.812 -10.484 1 63.97 388 THR A CA 1
ATOM 3095 C C . THR A 1 388 ? -19.156 -4.422 -10.086 1 63.97 388 THR A C 1
ATOM 3097 O O . THR A 1 388 ? -19.938 -3.986 -10.93 1 63.97 388 THR A O 1
ATOM 3100 N N . GLY A 1 389 ? -19.516 -4.434 -8.867 1 60.94 389 GLY A N 1
ATOM 3101 C CA . GLY A 1 389 ? -20.875 -4.152 -8.469 1 60.94 389 GLY A CA 1
ATOM 3102 C C . GLY A 1 389 ? -21.125 -2.686 -8.156 1 60.94 389 GLY A C 1
ATOM 3103 O O . GLY A 1 389 ? -22.266 -2.258 -7.996 1 60.94 389 GLY A O 1
ATOM 3104 N N . GLY A 1 390 ? -20.125 -1.924 -8.352 1 62.12 390 GLY A N 1
ATOM 3105 C CA . GLY A 1 390 ? -20.219 -0.492 -8.117 1 62.12 390 GLY A CA 1
ATOM 3106 C C . GLY A 1 390 ? -20.625 -0.147 -6.699 1 62.12 390 GLY A C 1
ATOM 3107 O O . GLY A 1 390 ? -20.234 -0.823 -5.746 1 62.12 390 GLY A O 1
ATOM 3108 N N . LEU A 1 391 ? -21.453 0.988 -6.562 1 60.56 391 LEU A N 1
ATOM 3109 C CA . LEU A 1 391 ? -21.859 1.53 -5.266 1 60.56 391 LEU A CA 1
ATOM 3110 C C . LEU A 1 391 ? -23 0.72 -4.668 1 60.56 391 LEU A C 1
ATOM 3112 O O . LEU A 1 391 ? -23.25 0.794 -3.463 1 60.56 391 LEU A O 1
ATOM 3116 N N . ALA A 1 392 ? -23.578 -0.098 -5.48 1 58.81 392 ALA A N 1
ATOM 3117 C CA . ALA A 1 392 ? -24.75 -0.834 -5.012 1 58.81 392 ALA A CA 1
ATOM 3118 C C . ALA A 1 392 ? -24.328 -2.047 -4.18 1 58.81 392 ALA A C 1
ATOM 3120 O O . ALA A 1 392 ? -25.094 -2.506 -3.324 1 58.81 392 ALA A O 1
ATOM 3121 N N . GLN A 1 393 ? -23.125 -2.5 -4.473 1 56.47 393 GLN A N 1
ATOM 3122 C CA . GLN A 1 393 ? -22.734 -3.703 -3.748 1 56.47 393 GLN A CA 1
ATOM 3123 C C . GLN A 1 393 ? -22 -3.354 -2.459 1 56.47 393 GLN A C 1
ATOM 3125 O O . GLN A 1 393 ? -20.891 -2.811 -2.496 1 56.47 393 GLN A O 1
ATOM 3130 N N . SER A 1 394 ? -22.594 -3.562 -1.247 1 57.44 394 SER A N 1
ATOM 3131 C CA . SER A 1 394 ? -22.203 -3.555 0.157 1 57.44 394 SER A CA 1
ATOM 3132 C C . SER A 1 394 ? -21.516 -2.242 0.533 1 57.44 394 SER A C 1
ATOM 3134 O O . SER A 1 394 ? -20.312 -2.207 0.771 1 57.44 394 SER A O 1
ATOM 3136 N N . PRO A 1 395 ? -22.312 -1.182 0.395 1 64.38 395 PRO A N 1
ATOM 3137 C CA . PRO A 1 395 ? -21.766 0.144 0.672 1 64.38 395 PRO A CA 1
ATOM 3138 C C . PRO A 1 395 ? -21.438 0.351 2.148 1 64.38 395 PRO A C 1
ATOM 3140 O O . PRO A 1 395 ? -22.047 -0.283 3.014 1 64.38 395 PRO A O 1
ATOM 3143 N N . LYS A 1 396 ? -20.266 0.858 2.492 1 71.44 396 LYS A N 1
ATOM 3144 C CA . LYS A 1 396 ? -20.031 1.277 3.869 1 71.44 396 LYS A CA 1
ATOM 3145 C C . LYS A 1 396 ? -21.078 2.289 4.324 1 71.44 396 LYS A C 1
ATOM 3147 O O . LYS A 1 396 ? -21.297 3.309 3.664 1 71.44 396 LYS A O 1
ATOM 3152 N N . THR A 1 397 ? -21.828 1.908 5.34 1 89.38 397 THR A N 1
ATOM 3153 C CA . THR A 1 397 ? -22.906 2.711 5.91 1 89.38 397 THR A CA 1
ATOM 3154 C C . THR A 1 397 ? -22.344 3.896 6.688 1 89.38 397 THR A C 1
ATOM 3156 O O . THR A 1 397 ? -21.125 4.035 6.82 1 89.38 397 THR A O 1
ATOM 3159 N N . THR A 1 398 ? -23.219 4.855 7.062 1 91.94 398 THR A N 1
ATOM 3160 C CA . THR A 1 398 ? -22.828 5.996 7.883 1 91.94 398 THR A CA 1
ATOM 3161 C C . THR A 1 398 ? -22.141 5.527 9.164 1 91.94 398 THR A C 1
ATOM 3163 O O . THR A 1 398 ? -21.109 6.074 9.555 1 91.94 398 THR A O 1
ATOM 3166 N N . THR A 1 399 ? -22.703 4.484 9.758 1 93.12 399 THR A N 1
ATOM 3167 C CA . THR A 1 399 ? -22.094 3.92 10.961 1 93.12 399 THR A CA 1
ATOM 3168 C C . THR A 1 399 ? -20.688 3.404 10.68 1 93.12 399 THR A C 1
ATOM 3170 O O . THR A 1 399 ? -19.781 3.602 11.484 1 93.12 399 THR A O 1
ATOM 3173 N N . GLY A 1 400 ? -20.578 2.752 9.555 1 91.06 400 GLY A N 1
ATOM 3174 C CA . GLY A 1 400 ? -19.266 2.264 9.172 1 91.06 400 GLY A CA 1
ATOM 3175 C C . GLY A 1 400 ? -18.234 3.371 9.016 1 91.06 400 GLY A C 1
ATOM 3176 O O . GLY A 1 400 ? -17.078 3.213 9.422 1 91.06 400 GLY A O 1
ATOM 3177 N N . ILE A 1 401 ? -18.641 4.461 8.453 1 91.94 401 ILE A N 1
ATOM 3178 C CA . ILE A 1 401 ? -17.75 5.598 8.258 1 91.94 401 ILE A CA 1
ATOM 3179 C C . ILE A 1 401 ? -17.359 6.195 9.609 1 91.94 401 ILE A C 1
ATOM 3181 O O . ILE A 1 401 ? -16.203 6.594 9.812 1 91.94 401 ILE A O 1
ATOM 3185 N N . TYR A 1 402 ? -18.25 6.277 10.508 1 93.12 402 TYR A N 1
ATOM 3186 C CA . TYR A 1 402 ? -17.969 6.805 11.836 1 93.12 402 TYR A CA 1
ATOM 3187 C C . TYR A 1 402 ? -16.984 5.914 12.586 1 93.12 402 TYR A C 1
ATOM 3189 O O . TYR A 1 402 ? -16.125 6.402 13.312 1 93.12 402 TYR A O 1
ATOM 3197 N N . ILE A 1 403 ? -17.141 4.648 12.414 1 91.12 403 ILE A N 1
ATOM 3198 C CA . ILE A 1 403 ? -16.203 3.707 13.023 1 91.12 403 ILE A CA 1
ATOM 3199 C C . ILE A 1 403 ? -14.805 3.916 12.445 1 91.12 403 ILE A C 1
ATOM 3201 O O . ILE A 1 403 ? -13.82 3.91 13.18 1 91.12 403 ILE A O 1
ATOM 3205 N N . LEU A 1 404 ? -14.789 4.059 11.125 1 90.38 404 LEU A N 1
ATOM 3206 C CA . LEU A 1 404 ? -13.508 4.309 10.484 1 90.38 404 LEU A CA 1
ATOM 3207 C C . LEU A 1 404 ? -12.891 5.617 10.977 1 90.38 404 LEU A C 1
ATOM 3209 O O . LEU A 1 404 ? -11.68 5.703 11.18 1 90.38 404 LEU A O 1
ATOM 3213 N N . TYR A 1 405 ? -13.742 6.629 11.133 1 91.06 405 TYR A N 1
ATOM 3214 C CA . TYR A 1 405 ? -13.273 7.91 11.648 1 91.06 405 TYR A CA 1
ATOM 3215 C C . TYR A 1 405 ? -12.711 7.754 13.062 1 91.06 405 TYR A C 1
ATOM 3217 O O . TYR A 1 405 ? -11.625 8.258 13.359 1 91.06 405 TYR A O 1
ATOM 3225 N N . LEU A 1 406 ? -13.391 7.094 13.898 1 89.88 406 LEU A N 1
ATOM 3226 C CA . LEU A 1 406 ? -12.922 6.84 15.258 1 89.88 406 LEU A CA 1
ATOM 3227 C C . LEU A 1 406 ? -11.609 6.066 15.242 1 89.88 406 LEU A C 1
ATOM 3229 O O . LEU A 1 406 ? -10.695 6.375 16.016 1 89.88 406 LEU A O 1
ATOM 3233 N N . SER A 1 407 ? -11.508 5.07 14.383 1 88.44 407 SER A N 1
ATOM 3234 C CA . SER A 1 407 ? -10.281 4.293 14.242 1 88.44 407 SER A CA 1
ATOM 3235 C C . SER A 1 407 ? -9.109 5.184 13.836 1 88.44 407 SER A C 1
ATOM 3237 O O . SER A 1 407 ? -7.996 5.016 14.328 1 88.44 407 SER A O 1
ATOM 3239 N N . ALA A 1 408 ? -9.336 6.027 12.938 1 88.19 408 ALA A N 1
ATOM 3240 C CA . ALA A 1 408 ? -8.305 6.953 12.477 1 88.19 408 ALA A CA 1
ATOM 3241 C C . ALA A 1 408 ? -7.809 7.828 13.625 1 88.19 408 ALA A C 1
ATOM 3243 O O . ALA A 1 408 ? -6.609 8.102 13.727 1 88.19 408 ALA A O 1
ATOM 3244 N N . LEU A 1 409 ? -8.719 8.312 14.461 1 86.31 409 LEU A N 1
ATOM 3245 C CA . LEU A 1 409 ? -8.352 9.148 15.602 1 86.31 409 LEU A CA 1
ATOM 3246 C C . LEU A 1 409 ? -7.516 8.367 16.609 1 86.31 409 LEU A C 1
ATOM 3248 O O . LEU A 1 409 ? -6.531 8.891 17.141 1 86.31 409 LEU A O 1
ATOM 3252 N N . LEU A 1 410 ? -7.852 7.133 16.797 1 83.44 410 LEU A N 1
ATOM 3253 C CA . LEU A 1 410 ? -7.199 6.324 17.812 1 83.44 410 LEU A CA 1
ATOM 3254 C C . LEU A 1 410 ? -5.824 5.863 17.359 1 83.44 410 LEU A C 1
ATOM 3256 O O . LEU A 1 410 ? -4.953 5.562 18.172 1 83.44 410 LEU A O 1
ATOM 3260 N N . ARG A 1 411 ? -5.605 5.723 16.125 1 79.69 411 ARG A N 1
ATOM 3261 C CA . ARG A 1 411 ? -4.316 5.305 15.586 1 79.69 411 ARG A CA 1
ATOM 3262 C C . ARG A 1 411 ? -3.236 6.34 15.883 1 79.69 411 ARG A C 1
ATOM 3264 O O . ARG A 1 411 ? -2.051 6.008 15.93 1 79.69 411 ARG A O 1
ATOM 3271 N N . SER A 1 412 ? -3.598 7.477 16.031 1 74.44 412 SER A N 1
ATOM 3272 C CA . SER A 1 412 ? -2.633 8.539 16.297 1 74.44 412 SER A CA 1
ATOM 3273 C C . SER A 1 412 ? -2.135 8.492 17.734 1 74.44 412 SER A C 1
ATOM 3275 O O . SER A 1 412 ? -1.159 9.156 18.078 1 74.44 412 SER A O 1
ATOM 3277 N N . LEU A 1 413 ? -2.783 7.617 18.484 1 74.31 413 LEU A N 1
ATOM 3278 C CA . LEU A 1 413 ? -2.42 7.555 19.906 1 74.31 413 LEU A CA 1
ATOM 3279 C C . LEU A 1 413 ? -1.229 6.629 20.125 1 74.31 413 LEU A C 1
ATOM 3281 O O . LEU A 1 413 ? -1.051 5.66 19.375 1 74.31 413 LEU A O 1
ATOM 3285 N N . SER A 1 414 ? -0.39 6.953 21.062 1 68.06 414 SER A N 1
ATOM 3286 C CA . SER A 1 414 ? 0.755 6.129 21.438 1 68.06 414 SER A CA 1
ATOM 3287 C C . SER A 1 414 ? 0.309 4.809 22.062 1 68.06 414 SER A C 1
ATOM 3289 O O . SER A 1 414 ? -0.844 4.672 22.469 1 68.06 414 SER A O 1
ATOM 3291 N N . GLY A 1 415 ? 1.159 3.859 22.109 1 63.75 415 GLY A N 1
ATOM 3292 C CA . GLY A 1 415 ? 0.863 2.521 22.594 1 63.75 415 GLY A CA 1
ATOM 3293 C C . GLY A 1 415 ? 0.356 2.502 24.031 1 63.75 415 GLY A C 1
ATOM 3294 O O . GLY A 1 415 ? -0.608 1.801 24.344 1 63.75 415 GLY A O 1
ATOM 3295 N N . GLN A 1 416 ? 0.854 3.312 24.812 1 63.72 416 GLN A N 1
ATOM 3296 C CA . GLN A 1 416 ? 0.464 3.314 26.219 1 63.72 416 GLN A CA 1
ATOM 3297 C C . GLN A 1 416 ? -0.958 3.842 26.391 1 63.72 416 GLN A C 1
ATOM 3299 O O . GLN A 1 416 ? -1.716 3.332 27.219 1 63.72 416 GLN A O 1
ATOM 3304 N N . LEU A 1 417 ? -1.304 4.703 25.656 1 68.94 417 LEU A N 1
ATOM 3305 C CA . LEU A 1 417 ? -2.627 5.309 25.75 1 68.94 417 LEU A CA 1
ATOM 3306 C C . LEU A 1 417 ? -3.693 4.375 25.172 1 68.94 417 LEU A C 1
ATOM 3308 O O . LEU A 1 417 ? -4.852 4.426 25.594 1 68.94 417 LEU A O 1
ATOM 3312 N N . LYS A 1 418 ? -3.168 3.471 24.438 1 72.88 418 LYS A N 1
ATOM 3313 C CA . LYS A 1 418 ? -4.105 2.539 23.812 1 72.88 418 LYS A CA 1
ATOM 3314 C C . LYS A 1 418 ? -4.621 1.521 24.828 1 72.88 418 LYS A C 1
ATOM 3316 O O . LYS A 1 418 ? -5.773 1.093 24.75 1 72.88 418 LYS A O 1
ATOM 3321 N N . ARG A 1 419 ? -3.879 1.315 25.906 1 73.5 419 ARG A N 1
ATOM 3322 C CA . ARG A 1 419 ? -4.25 0.305 26.891 1 73.5 419 ARG A CA 1
ATOM 3323 C C . ARG A 1 419 ? -5.402 0.79 27.766 1 73.5 419 ARG A C 1
ATOM 3325 O O . ARG A 1 419 ? -6.207 -0.013 28.234 1 73.5 419 ARG A O 1
ATOM 3332 N N . GLY A 1 420 ? -5.582 2.051 27.953 1 77.56 420 GLY A N 1
ATOM 3333 C CA . GLY A 1 420 ? -6.645 2.598 28.781 1 77.56 420 GLY A CA 1
ATOM 3334 C C . GLY A 1 420 ? -7.84 3.072 27.969 1 77.56 420 GLY A C 1
ATOM 3335 O O . GLY A 1 420 ? -8.805 3.602 28.531 1 77.56 420 GLY A O 1
ATOM 3336 N N . MET A 1 421 ? -7.859 2.684 26.844 1 79.75 421 MET A N 1
ATOM 3337 C CA . MET A 1 421 ? -8.828 3.26 25.922 1 79.75 421 MET A CA 1
ATOM 3338 C C . MET A 1 421 ? -10.219 2.676 26.156 1 79.75 421 MET A C 1
ATOM 3340 O O . MET A 1 421 ? -11.219 3.387 26.047 1 79.75 421 MET A O 1
ATOM 3344 N N . PRO A 1 422 ? -10.328 1.409 26.5 1 82 422 PRO A N 1
ATOM 3345 C CA . PRO A 1 422 ? -11.68 0.883 26.734 1 82 422 PRO A CA 1
ATOM 3346 C C . PRO A 1 422 ? -12.398 1.603 27.875 1 82 422 PRO A C 1
ATOM 3348 O O . PRO A 1 422 ? -13.586 1.91 27.766 1 82 422 PRO A O 1
ATOM 3351 N N . GLY A 1 423 ? -11.664 1.913 28.922 1 82.75 423 GLY A N 1
ATOM 3352 C CA . GLY A 1 423 ? -12.258 2.654 30.031 1 82.75 423 GLY A CA 1
ATOM 3353 C C . GLY A 1 423 ? -12.625 4.078 29.656 1 82.75 423 GLY A C 1
ATOM 3354 O O . GLY A 1 423 ? -13.688 4.57 30.047 1 82.75 423 GLY A O 1
ATOM 3355 N N . LEU A 1 424 ? -11.836 4.691 28.984 1 85.19 424 LEU A N 1
ATOM 3356 C CA . LEU A 1 424 ? -12.094 6.055 28.531 1 85.19 424 LEU A CA 1
ATOM 3357 C C . LEU A 1 424 ? -13.305 6.102 27.625 1 85.19 424 LEU A C 1
ATOM 3359 O O . LEU A 1 424 ? -14.133 7.016 27.719 1 85.19 424 LEU A O 1
ATOM 3363 N N . LEU A 1 425 ? -13.375 5.145 26.781 1 86.62 425 LEU A N 1
ATOM 3364 C CA . LEU A 1 425 ? -14.484 5.105 25.844 1 86.62 425 LEU A CA 1
ATOM 3365 C C . LEU A 1 425 ? -15.812 4.906 26.562 1 86.62 425 LEU A C 1
ATOM 3367 O O . LEU A 1 425 ? -16.828 5.492 26.172 1 86.62 425 LEU A O 1
ATOM 3371 N N . ARG A 1 426 ? -15.805 4.152 27.562 1 87.62 426 ARG A N 1
ATOM 3372 C CA . ARG A 1 426 ? -17.016 3.928 28.328 1 87.62 426 ARG A CA 1
ATOM 3373 C C . ARG A 1 426 ? -17.484 5.215 29 1 87.62 426 ARG A C 1
ATOM 3375 O O . ARG A 1 426 ? -18.672 5.531 29 1 87.62 426 ARG A O 1
ATOM 3382 N N . ARG A 1 427 ? -16.578 5.844 29.609 1 88.5 427 ARG A N 1
ATOM 3383 C CA . ARG A 1 427 ? -16.906 7.098 30.281 1 88.5 427 ARG A CA 1
ATOM 3384 C C . ARG A 1 427 ? -17.375 8.148 29.281 1 88.5 427 ARG A C 1
ATOM 3386 O O . ARG A 1 427 ? -18.281 8.93 29.578 1 88.5 427 ARG A O 1
ATOM 3393 N N . LEU A 1 428 ? -16.719 8.164 28.172 1 90.69 428 LEU A N 1
ATOM 3394 C CA . LEU A 1 428 ? -17.109 9.094 27.125 1 90.69 428 LEU A CA 1
ATOM 3395 C C . LEU A 1 428 ? -18.516 8.789 26.625 1 90.69 428 LEU A C 1
ATOM 3397 O O . LEU A 1 428 ? -19.297 9.711 26.375 1 90.69 428 LEU A O 1
ATOM 3401 N N . CYS A 1 429 ? -18.781 7.516 26.453 1 92.12 429 CYS A N 1
ATOM 3402 C CA . CYS A 1 429 ? -20.109 7.105 26 1 92.12 429 CYS A CA 1
ATOM 3403 C C . CYS A 1 429 ? -21.172 7.457 27.031 1 92.12 429 CYS A C 1
ATOM 3405 O O . CYS A 1 429 ? -22.281 7.84 26.672 1 92.12 429 CYS A O 1
ATOM 3407 N N . CYS A 1 430 ? -20.781 7.336 28.219 1 91.31 430 CYS A N 1
ATOM 3408 C CA . CYS A 1 430 ? -21.688 7.727 29.297 1 91.31 430 CYS A CA 1
ATOM 3409 C C . CYS A 1 430 ? -22 9.219 29.234 1 91.31 430 CYS A C 1
ATOM 3411 O O . CYS A 1 430 ? -23.156 9.625 29.391 1 91.31 430 CYS A O 1
ATOM 3413 N N . LEU A 1 431 ? -21.031 9.984 29.078 1 92.19 431 LEU A N 1
ATOM 3414 C CA . LEU A 1 431 ? -21.219 11.422 28.938 1 92.19 431 LEU A CA 1
ATOM 3415 C C . LEU A 1 431 ? -22.109 11.742 27.75 1 92.19 431 LEU A C 1
ATOM 3417 O O . LEU A 1 431 ? -23 12.602 27.844 1 92.19 431 LEU A O 1
ATOM 3421 N N . ALA A 1 432 ? -21.844 11.117 26.641 1 93.88 432 ALA A N 1
ATOM 3422 C CA . ALA A 1 432 ? -22.625 11.336 25.422 1 93.88 432 ALA A CA 1
ATOM 3423 C C . ALA A 1 432 ? -24.094 10.992 25.641 1 93.88 432 ALA A C 1
ATOM 3425 O O . ALA A 1 432 ? -24.984 11.75 25.25 1 93.88 432 ALA A O 1
ATOM 3426 N N . ALA A 1 433 ? -24.328 9.82 26.234 1 93.19 433 ALA A N 1
ATOM 3427 C CA . ALA A 1 433 ? -25.688 9.391 26.5 1 93.19 433 ALA A CA 1
ATOM 3428 C C . ALA A 1 433 ? -26.406 10.375 27.422 1 93.19 433 ALA A C 1
ATOM 3430 O O . ALA A 1 433 ? -27.578 10.711 27.203 1 93.19 433 ALA A O 1
ATOM 3431 N N . ASP A 1 434 ? -25.719 10.75 28.438 1 92 434 ASP A N 1
ATOM 3432 C CA . ASP A 1 434 ? -26.281 11.727 29.359 1 92 434 ASP A CA 1
ATOM 3433 C C . ASP A 1 434 ? -26.656 13.023 28.641 1 92 434 ASP A C 1
ATOM 3435 O O . ASP A 1 434 ? -27.703 13.617 28.906 1 92 434 ASP A O 1
ATOM 3439 N N . GLY A 1 435 ? -25.812 13.461 27.859 1 92.75 435 GLY A N 1
ATOM 3440 C CA . GLY A 1 435 ? -26.062 14.664 27.078 1 92.75 435 GLY A CA 1
ATOM 3441 C C . GLY A 1 435 ? -27.281 14.547 26.188 1 92.75 435 GLY A C 1
ATOM 3442 O O . GLY A 1 435 ? -28.062 15.5 26.047 1 92.75 435 GLY A O 1
ATOM 3443 N N . ILE A 1 436 ? -27.438 13.438 25.531 1 91.5 436 ILE A N 1
ATOM 3444 C CA . ILE A 1 436 ? -28.578 13.227 24.641 1 91.5 436 ILE A CA 1
ATOM 3445 C C . ILE A 1 436 ? -29.875 13.266 25.438 1 91.5 436 ILE A C 1
ATOM 3447 O O . ILE A 1 436 ? -30.859 13.867 25.016 1 91.5 436 ILE A O 1
ATOM 3451 N N . TRP A 1 437 ? -29.906 12.664 26.578 1 89.81 437 TRP A N 1
ATOM 3452 C CA . TRP A 1 437 ? -31.094 12.633 27.438 1 89.81 437 TRP A CA 1
ATOM 3453 C C . TRP A 1 437 ? -31.453 14.031 27.922 1 89.81 437 TRP A C 1
ATOM 3455 O O . TRP A 1 437 ? -32.625 14.383 28.016 1 89.81 437 TRP A O 1
ATOM 3465 N N . LYS A 1 438 ? -30.422 14.82 28.172 1 89.69 438 LYS A N 1
ATOM 3466 C CA . LYS A 1 438 ? -30.641 16.156 28.703 1 89.69 438 LYS A CA 1
ATOM 3467 C C . LYS A 1 438 ? -30.703 17.188 27.578 1 89.69 438 LYS A C 1
ATOM 3469 O O . LYS A 1 438 ? -30.875 18.391 27.828 1 89.69 438 LYS A O 1
ATOM 3474 N N . GLN A 1 439 ? -30.516 16.75 26.344 1 88.38 439 GLN A N 1
ATOM 3475 C CA . GLN A 1 439 ? -30.484 17.625 25.172 1 88.38 439 GLN A CA 1
ATOM 3476 C C . GLN A 1 439 ? -29.453 18.734 25.344 1 88.38 439 GLN A C 1
ATOM 3478 O O . GLN A 1 439 ? -29.75 19.906 25.141 1 88.38 439 GLN A O 1
ATOM 3483 N N . LYS A 1 440 ? -28.328 18.266 25.812 1 92.44 440 LYS A N 1
ATOM 3484 C CA . LYS A 1 440 ? -27.188 19.141 26.062 1 92.44 440 LYS A CA 1
ATOM 3485 C C . LYS A 1 440 ? -26.016 18.812 25.141 1 92.44 440 LYS A C 1
ATOM 3487 O O . LYS A 1 440 ? -25.625 17.641 25.031 1 92.44 440 LYS A O 1
ATOM 3492 N N . VAL A 1 441 ? -25.484 19.828 24.5 1 94.25 441 VAL A N 1
ATOM 3493 C CA . VAL A 1 441 ? -24.359 19.578 23.594 1 94.25 441 VAL A CA 1
ATOM 3494 C C . VAL A 1 441 ? -23.094 20.203 24.156 1 94.25 441 VAL A C 1
ATOM 3496 O O . VAL A 1 441 ? -21.984 19.844 23.766 1 94.25 441 VAL A O 1
ATOM 3499 N N . LEU A 1 442 ? -23.188 21.172 25.047 1 95.38 442 LEU A N 1
ATOM 3500 C CA . LEU A 1 442 ? -22.062 21.797 25.734 1 95.38 442 LEU A CA 1
ATOM 3501 C C . LEU A 1 442 ? -21.984 21.344 27.188 1 95.38 442 LEU A C 1
ATOM 3503 O O . LEU A 1 442 ? -22.953 21.453 27.938 1 95.38 442 LEU A O 1
ATOM 3507 N N . PHE A 1 443 ? -20.859 20.812 27.531 1 93.88 443 PHE A N 1
ATOM 3508 C CA . PHE A 1 443 ? -20.672 20.266 28.875 1 93.88 443 PHE A CA 1
ATOM 3509 C C . PHE A 1 443 ? -19.734 21.156 29.688 1 93.88 443 PHE A C 1
ATOM 3511 O O . PHE A 1 443 ? -18.672 21.547 29.219 1 93.88 443 PHE A O 1
ATOM 3518 N N . GLU A 1 444 ? -20.078 21.359 30.844 1 91.56 444 GLU A N 1
ATOM 3519 C CA . GLU A 1 444 ? -19.234 22.141 31.734 1 91.56 444 GLU A CA 1
ATOM 3520 C C . GLU A 1 444 ? -18.031 21.328 32.219 1 91.56 444 GLU A C 1
ATOM 3522 O O . GLU A 1 444 ? -18.062 20.094 32.156 1 91.56 444 GLU A O 1
ATOM 3527 N N . GLU A 1 445 ? -17.047 21.984 32.656 1 88.12 445 GLU A N 1
ATOM 3528 C CA . GLU A 1 445 ? -15.82 21.344 33.125 1 88.12 445 GLU A CA 1
ATOM 3529 C C . GLU A 1 445 ? -16.094 20.375 34.281 1 88.12 445 GLU A C 1
ATOM 3531 O O . GLU A 1 445 ? -15.516 19.297 34.312 1 88.12 445 GLU A O 1
ATOM 3536 N N . LYS A 1 446 ? -16.938 20.734 35.094 1 87.94 446 LYS A N 1
ATOM 3537 C CA . LYS A 1 446 ? -17.266 19.906 36.25 1 87.94 446 LYS A CA 1
ATOM 3538 C C . LYS A 1 446 ? -17.891 18.578 35.812 1 87.94 446 LYS A C 1
ATOM 3540 O O . LYS A 1 446 ? -17.656 17.531 36.438 1 87.94 446 LYS A O 1
ATOM 3545 N N . GLU A 1 447 ? -18.688 18.672 34.781 1 88.12 447 GLU A N 1
ATOM 3546 C CA . GLU A 1 447 ? -19.328 17.453 34.281 1 88.12 447 GLU A CA 1
ATOM 3547 C C . GLU A 1 447 ? -18.297 16.5 33.688 1 88.12 447 GLU A C 1
ATOM 3549 O O . GLU A 1 447 ? -18.375 15.297 33.906 1 88.12 447 GLU A O 1
ATOM 3554 N N . VAL A 1 448 ? -17.453 17.031 32.969 1 89 448 VAL A N 1
ATOM 3555 C CA . VAL A 1 448 ? -16.422 16.219 32.312 1 89 448 VAL A CA 1
ATOM 3556 C C . VAL A 1 448 ? -15.5 15.609 33.375 1 89 448 VAL A C 1
ATOM 3558 O O . VAL A 1 448 ? -15.094 14.453 33.25 1 89 448 VAL A O 1
ATOM 3561 N N . GLN A 1 449 ? -15.164 16.344 34.375 1 85.06 449 GLN A N 1
ATOM 3562 C CA . GLN A 1 449 ? -14.328 15.844 35.469 1 85.06 449 GLN A CA 1
ATOM 3563 C C . GLN A 1 449 ? -15.047 14.742 36.25 1 85.06 449 GLN A C 1
ATOM 3565 O O . GLN A 1 449 ? -14.414 13.82 36.75 1 85.06 449 GLN A O 1
ATOM 3570 N N . GLY A 1 450 ? -16.312 14.914 36.281 1 83.62 450 GLY A N 1
ATOM 3571 C CA . GLY A 1 450 ? -17.094 13.914 36.969 1 83.62 450 GLY A CA 1
ATOM 3572 C C . GLY A 1 450 ? -17.016 12.539 36.344 1 83.62 450 GLY A C 1
ATOM 3573 O O . GLY A 1 450 ? -17.109 11.523 37.062 1 83.62 450 GLY A O 1
ATOM 3574 N N . TYR A 1 451 ? -16.875 12.555 35.125 1 85.56 451 TYR A N 1
ATOM 3575 C CA . TYR A 1 451 ? -16.734 11.281 34.438 1 85.56 451 TYR A CA 1
ATOM 3576 C C . TYR A 1 451 ? -15.273 10.867 34.344 1 85.56 451 TYR A C 1
ATOM 3578 O O . TYR A 1 451 ? -14.93 9.945 33.594 1 85.56 451 TYR A O 1
ATOM 3586 N N . ALA A 1 452 ? -14.359 11.562 34.938 1 80 452 ALA A N 1
ATOM 3587 C CA . ALA A 1 452 ? -12.93 11.266 35 1 80 452 ALA A CA 1
ATOM 3588 C C . ALA A 1 452 ? -12.297 11.305 33.625 1 80 452 ALA A C 1
ATOM 3590 O O . ALA A 1 452 ? -11.484 10.445 33.281 1 80 452 ALA A O 1
ATOM 3591 N N . LEU A 1 453 ? -12.828 12.102 32.812 1 79.5 453 LEU A N 1
ATOM 3592 C CA . LEU A 1 453 ? -12.289 12.203 31.453 1 79.5 453 LEU A CA 1
ATOM 3593 C C . LEU A 1 453 ? -11.141 13.203 31.406 1 79.5 453 LEU A C 1
ATOM 3595 O O . LEU A 1 453 ? -10.5 13.367 30.359 1 79.5 453 LEU A O 1
ATOM 3599 N N . ASP A 1 454 ? -10.867 13.758 32.406 1 64.38 454 ASP A N 1
ATOM 3600 C CA . ASP A 1 454 ? -9.844 14.805 32.469 1 64.38 454 ASP A CA 1
ATOM 3601 C C . ASP A 1 454 ? -8.445 14.211 32.312 1 64.38 454 ASP A C 1
ATOM 3603 O O . ASP A 1 454 ? -7.473 14.945 32.125 1 64.38 454 ASP A O 1
ATOM 3607 N N . GLN A 1 455 ? -8.406 12.82 32.5 1 59.62 455 GLN A N 1
ATOM 3608 C CA . GLN A 1 455 ? -7.059 12.281 32.375 1 59.62 455 GLN A CA 1
ATOM 3609 C C . GLN A 1 455 ? -6.543 12.406 30.938 1 59.62 455 GLN A C 1
ATOM 3611 O O . GLN A 1 455 ? -7.23 12.031 29.984 1 59.62 455 GLN A O 1
ATOM 3616 N N . ARG A 1 456 ? -5.695 13.391 30.656 1 59.78 456 ARG A N 1
ATOM 3617 C CA . ARG A 1 456 ? -5.332 14.453 29.734 1 59.78 456 ARG A CA 1
ATOM 3618 C C . ARG A 1 456 ? -5.035 13.891 28.344 1 59.78 456 ARG A C 1
ATOM 3620 O O . ARG A 1 456 ? -5.352 14.516 27.328 1 59.78 456 ARG A O 1
ATOM 3627 N N . GLU A 1 457 ? -4.527 12.664 28.188 1 63.56 457 GLU A N 1
ATOM 3628 C CA . GLU A 1 457 ? -3.881 12.578 26.875 1 63.56 457 GLU A CA 1
ATOM 3629 C C . GLU A 1 457 ? -4.891 12.242 25.781 1 63.56 457 GLU A C 1
ATOM 3631 O O . GLU A 1 457 ? -4.773 12.727 24.656 1 63.56 457 GLU A O 1
ATOM 3636 N N . ALA A 1 458 ? -6.051 11.625 26.141 1 66.94 458 ALA A N 1
ATOM 3637 C CA . ALA A 1 458 ? -6.938 11.164 25.078 1 66.94 458 ALA A CA 1
ATOM 3638 C C . ALA A 1 458 ? -8.125 12.102 24.891 1 66.94 458 ALA A C 1
ATOM 3640 O O . ALA A 1 458 ? -8.758 12.117 23.844 1 66.94 458 ALA A O 1
ATOM 3641 N N . LEU A 1 459 ? -8.344 13.016 25.859 1 76 459 LEU A N 1
ATOM 3642 C CA . LEU A 1 459 ? -9.547 13.844 25.859 1 76 459 LEU A CA 1
ATOM 3643 C C . LEU A 1 459 ? -9.539 14.812 24.688 1 76 459 LEU A C 1
ATOM 3645 O O . LEU A 1 459 ? -10.547 14.945 23.984 1 76 459 LEU A O 1
ATOM 3649 N N . PRO A 1 460 ? -8.375 15.297 24.312 1 77.06 460 PRO A N 1
ATOM 3650 C CA . PRO A 1 460 ? -8.383 16.297 23.25 1 77.06 460 PRO A CA 1
ATOM 3651 C C . PRO A 1 460 ? -8.664 15.688 21.875 1 77.06 460 PRO A C 1
ATOM 3653 O O . PRO A 1 460 ? -8.969 16.406 20.922 1 77.06 460 PRO A O 1
ATOM 3656 N N . LEU A 1 461 ? -8.578 14.43 21.844 1 80.75 461 LEU A N 1
ATOM 3657 C CA . LEU A 1 461 ? -8.836 13.766 20.562 1 80.75 461 LEU A CA 1
ATOM 3658 C C . LEU A 1 461 ? -10.336 13.633 20.312 1 80.75 461 LEU A C 1
ATOM 3660 O O . LEU A 1 461 ? -10.781 13.625 19.172 1 80.75 461 LEU A O 1
ATOM 3664 N N . LEU A 1 462 ? -11.086 13.609 21.438 1 86.44 462 LEU A N 1
ATOM 3665 C CA . LEU A 1 462 ? -12.484 13.234 21.297 1 86.44 462 LEU A CA 1
ATOM 3666 C C . LEU A 1 462 ? -13.406 14.398 21.672 1 86.44 462 LEU A C 1
ATOM 3668 O O . LEU A 1 462 ? -14.562 14.438 21.25 1 86.44 462 LEU A O 1
ATOM 3672 N N . LEU A 1 463 ? -12.883 15.281 22.469 1 89.06 463 LEU A N 1
ATOM 3673 C CA . LEU A 1 463 ? -13.68 16.438 22.891 1 89.06 463 LEU A CA 1
ATOM 3674 C C . LEU A 1 463 ? -12.953 17.734 22.562 1 89.06 463 LEU A C 1
ATOM 3676 O O . LEU A 1 463 ? -11.727 17.812 22.656 1 89.06 463 LEU A O 1
ATOM 3680 N N . ASN A 1 464 ? -13.766 18.688 22.234 1 89.38 464 ASN A N 1
ATOM 3681 C CA . ASN A 1 464 ? -13.25 20.031 21.984 1 89.38 464 ASN A CA 1
ATOM 3682 C C . ASN A 1 464 ? -13.547 20.969 23.141 1 89.38 464 ASN A C 1
ATOM 3684 O O . ASN A 1 464 ? -14.664 20.984 23.656 1 89.38 464 ASN A O 1
ATOM 3688 N N . GLU A 1 465 ? -12.547 21.672 23.5 1 88 465 GLU A N 1
ATOM 3689 C CA . GLU A 1 465 ? -12.703 22.672 24.562 1 88 465 GLU A CA 1
ATOM 3690 C C . GLU A 1 465 ? -13.023 24.047 23.984 1 88 465 GLU A C 1
ATOM 3692 O O . GLU A 1 465 ? -12.438 24.453 22.969 1 88 465 GLU A O 1
ATOM 3697 N N . HIS A 1 466 ? -14.031 24.656 24.594 1 89.5 466 HIS A N 1
ATOM 3698 C CA . HIS A 1 466 ? -14.422 26.016 24.219 1 89.5 466 HIS A CA 1
ATOM 3699 C C . HIS A 1 466 ? -14.328 26.953 25.422 1 89.5 466 HIS A C 1
ATOM 3701 O O . HIS A 1 466 ? -14.75 26.609 26.516 1 89.5 466 HIS A O 1
ATOM 3707 N N . LEU A 1 467 ? -13.766 28.109 25.172 1 87.19 467 LEU A N 1
ATOM 3708 C CA . LEU A 1 467 ? -13.711 29.125 26.203 1 87.19 467 LEU A CA 1
ATOM 3709 C C . LEU A 1 467 ? -14.727 30.234 25.938 1 87.19 467 LEU A C 1
ATOM 3711 O O . LEU A 1 467 ? -14.727 30.828 24.859 1 87.19 467 LEU A O 1
ATOM 3715 N N . PHE A 1 468 ? -15.586 30.422 26.891 1 90.56 468 PHE A N 1
ATOM 3716 C CA . PHE A 1 468 ? -16.578 31.469 26.781 1 90.56 468 PHE A CA 1
ATOM 3717 C C . PHE A 1 468 ? -16.391 32.531 27.859 1 90.56 468 PHE A C 1
ATOM 3719 O O . PHE A 1 468 ? -16.016 32.188 28.984 1 90.56 468 PHE A O 1
ATOM 3726 N N . GLN A 1 469 ? -16.672 33.75 27.5 1 88.75 469 GLN A N 1
ATOM 3727 C CA . GLN A 1 469 ? -16.594 34.844 28.469 1 88.75 469 GLN A CA 1
ATOM 3728 C C . GLN A 1 469 ? -17.875 34.938 29.281 1 88.75 469 GLN A C 1
ATOM 3730 O O . GLN A 1 469 ? -18.984 35 28.734 1 88.75 469 GLN A O 1
ATOM 3735 N N . LYS A 1 470 ? -17.703 34.719 30.531 1 87.5 470 LYS A N 1
ATOM 3736 C CA . LYS A 1 470 ? -18.797 34.875 31.469 1 87.5 470 LYS A CA 1
ATOM 3737 C C . LYS A 1 470 ? -18.422 35.906 32.562 1 87.5 470 LYS A C 1
ATOM 3739 O O . LYS A 1 470 ? -17.641 35.594 33.438 1 87.5 470 LYS A O 1
ATOM 3744 N N . ASP A 1 471 ? -18.938 37.031 32.5 1 87.81 471 ASP A N 1
ATOM 3745 C CA . ASP A 1 471 ? -18.625 38.156 33.406 1 87.81 471 ASP A CA 1
ATOM 3746 C C . ASP A 1 471 ? -17.141 38.5 33.344 1 87.81 471 ASP A C 1
ATOM 3748 O O . ASP A 1 471 ? -16.656 38.938 32.281 1 87.81 471 ASP A O 1
ATOM 3752 N N . ILE A 1 472 ? -16.359 38.125 34.438 1 88.75 472 ILE A N 1
ATOM 3753 C CA . ILE A 1 472 ? -14.961 38.562 34.469 1 88.75 472 ILE A CA 1
ATOM 3754 C C . ILE A 1 472 ? -14.047 37.375 34.281 1 88.75 472 ILE A C 1
ATOM 3756 O O . ILE A 1 472 ? -12.82 37.5 34.375 1 88.75 472 ILE A O 1
ATOM 3760 N N . SER A 1 473 ? -14.773 36.281 34.094 1 87.19 473 SER A N 1
ATOM 3761 C CA . SER A 1 473 ? -13.969 35.062 34 1 87.19 473 SER A CA 1
ATOM 3762 C C . SER A 1 473 ? -14.289 34.312 32.688 1 87.19 473 SER A C 1
ATOM 3764 O O . SER A 1 473 ? -15.258 34.625 32 1 87.19 473 SER A O 1
ATOM 3766 N N . CYS A 1 474 ? -13.367 33.5 32.312 1 85.94 474 CYS A N 1
ATOM 3767 C CA . CYS A 1 474 ? -13.609 32.562 31.219 1 85.94 474 CYS A CA 1
ATOM 3768 C C . CYS A 1 474 ? -13.984 31.188 31.719 1 85.94 474 CYS A C 1
ATOM 3770 O O . CYS A 1 474 ? -13.43 30.719 32.719 1 85.94 474 CYS A O 1
ATOM 3772 N N . VAL A 1 475 ? -15.008 30.672 31.125 1 87 475 VAL A N 1
ATOM 3773 C CA . VAL A 1 475 ? -15.453 29.344 31.516 1 87 475 VAL A CA 1
ATOM 3774 C C . VAL A 1 475 ? -15.141 28.344 30.391 1 87 475 VAL A C 1
ATOM 3776 O O . VAL A 1 475 ? -15.312 28.656 29.219 1 87 475 VAL A O 1
ATOM 3779 N N . SER A 1 476 ? -14.594 27.219 30.859 1 87.69 476 SER A N 1
ATOM 3780 C CA . SER A 1 476 ? -14.281 26.172 29.906 1 87.69 476 SER A CA 1
ATOM 3781 C C . SER A 1 476 ? -15.453 25.203 29.75 1 87.69 476 SER A C 1
ATOM 3783 O O . SER A 1 476 ? -16.047 24.766 30.734 1 87.69 476 SER A O 1
ATOM 3785 N N . THR A 1 477 ? -15.852 25.016 28.531 1 91.69 477 THR A N 1
ATOM 3786 C CA . THR A 1 477 ? -16.875 24.031 28.188 1 91.69 477 THR A CA 1
ATOM 3787 C C . THR A 1 477 ? -16.344 23.047 27.141 1 91.69 477 THR A C 1
ATOM 3789 O O . THR A 1 477 ? -15.359 23.328 26.469 1 91.69 477 THR A O 1
ATOM 3792 N N . TYR A 1 478 ? -16.969 21.875 27.109 1 91 478 TYR A N 1
ATOM 3793 C CA . TYR A 1 478 ? -16.516 20.828 26.203 1 91 478 TYR A CA 1
ATOM 3794 C C . TYR A 1 478 ? -17.641 20.344 25.312 1 91 478 TYR A C 1
ATOM 3796 O O . TYR A 1 478 ? -18.812 20.391 25.703 1 91 478 TYR A O 1
ATOM 3804 N N . SER A 1 479 ? -17.312 20.016 24.188 1 93.69 479 SER A N 1
ATOM 3805 C CA . SER A 1 479 ? -18.281 19.422 23.266 1 93.69 479 SER A CA 1
ATOM 3806 C C . SER A 1 479 ? -17.625 18.391 22.359 1 93.69 479 SER A C 1
ATOM 3808 O O . SER A 1 479 ? -16.391 18.375 22.219 1 93.69 479 SER A O 1
ATOM 3810 N N . PHE A 1 480 ? -18.484 17.453 21.875 1 93.19 480 PHE A N 1
ATOM 3811 C CA . PHE A 1 480 ? -18.031 16.625 20.766 1 93.19 480 PHE A CA 1
ATOM 3812 C C . PHE A 1 480 ? -17.875 17.453 19.5 1 93.19 480 PHE A C 1
ATOM 3814 O O . PHE A 1 480 ? -18.297 18.609 19.453 1 93.19 480 PHE A O 1
ATOM 3821 N N . ILE A 1 481 ? -17.25 16.969 18.484 1 89.88 481 ILE A N 1
ATOM 3822 C CA . ILE A 1 481 ? -17 17.719 17.25 1 89.88 481 ILE A CA 1
ATOM 3823 C C . ILE A 1 481 ? -18.328 18.094 16.609 1 89.88 481 ILE A C 1
ATOM 3825 O O . ILE A 1 481 ? -18.453 19.156 15.992 1 89.88 481 ILE A O 1
ATOM 3829 N N . HIS A 1 482 ? -19.281 17.266 16.75 1 91.31 482 HIS A N 1
ATOM 3830 C CA . HIS A 1 482 ? -20.641 17.453 16.219 1 91.31 482 HIS A CA 1
ATOM 3831 C C . HIS A 1 482 ? -21.641 16.609 17 1 91.31 482 HIS A C 1
ATOM 3833 O O . HIS A 1 482 ? -21.281 15.602 17.609 1 91.31 482 HIS A O 1
ATOM 3839 N N . LEU A 1 483 ? -22.859 17.047 16.891 1 93.12 483 LEU A N 1
ATOM 3840 C CA . LEU A 1 483 ? -23.922 16.328 17.578 1 93.12 483 LEU A CA 1
ATOM 3841 C C . LEU A 1 483 ? -24.016 14.891 17.094 1 93.12 483 LEU A C 1
ATOM 3843 O O . LEU A 1 483 ? -24.281 13.984 17.891 1 93.12 483 LEU A O 1
ATOM 3847 N N . SER A 1 484 ? -23.859 14.625 15.852 1 94.06 484 SER A N 1
ATOM 3848 C CA . SER A 1 484 ? -23.969 13.281 15.289 1 94.06 484 SER A CA 1
ATOM 3849 C C . SER A 1 484 ? -22.922 12.352 15.914 1 94.06 484 SER A C 1
ATOM 3851 O O . SER A 1 484 ? -23.188 11.156 16.078 1 94.06 484 SER A O 1
ATOM 3853 N N . PHE A 1 485 ? -21.859 12.883 16.234 1 93.44 485 PHE A N 1
ATOM 3854 C CA . PHE A 1 485 ? -20.828 12.062 16.859 1 93.44 485 PHE A CA 1
ATOM 3855 C C . PHE A 1 485 ? -21.188 11.758 18.312 1 93.44 485 PHE A C 1
ATOM 3857 O O . PHE A 1 485 ? -20.859 10.688 18.828 1 93.44 485 PHE A O 1
ATOM 3864 N N . GLN A 1 486 ? -21.781 12.781 18.953 1 94.62 486 GLN A N 1
ATOM 3865 C CA . GLN A 1 486 ? -22.312 12.547 20.281 1 94.62 486 GLN A CA 1
ATOM 3866 C C . GLN A 1 486 ? -23.375 11.438 20.266 1 94.62 486 GLN A C 1
ATOM 3868 O O . GLN A 1 486 ? -23.375 10.562 21.141 1 94.62 486 GLN A O 1
ATOM 3873 N N . GLU A 1 487 ? -24.203 11.469 19.312 1 95.31 487 GLU A N 1
ATOM 3874 C CA . GLU A 1 487 ? -25.234 10.453 19.156 1 95.31 487 GLU A CA 1
ATOM 3875 C C . GLU A 1 487 ? -24.625 9.086 18.891 1 95.31 487 GLU A C 1
ATOM 3877 O O . GLU A 1 487 ? -25.125 8.07 19.375 1 95.31 487 GLU A O 1
ATOM 3882 N N . PHE A 1 488 ? -23.641 9.023 18.172 1 95.81 488 PHE A N 1
ATOM 3883 C CA . PHE A 1 488 ? -22.922 7.785 17.891 1 95.81 488 PHE A CA 1
ATOM 3884 C C . PHE A 1 488 ? -22.375 7.168 19.172 1 95.81 488 PHE A C 1
ATOM 3886 O O . PHE A 1 488 ? -22.562 5.973 19.422 1 95.81 488 PHE A O 1
ATOM 3893 N N . PHE A 1 489 ? -21.688 7.957 19.969 1 94.69 489 PHE A N 1
ATOM 3894 C CA . PHE A 1 489 ? -21.156 7.469 21.234 1 94.69 489 PHE A CA 1
ATOM 3895 C C . PHE A 1 489 ? -22.281 7.07 22.188 1 94.69 489 PHE A C 1
ATOM 3897 O O . PHE A 1 489 ? -22.125 6.129 22.969 1 94.69 489 PHE A O 1
ATOM 3904 N N . ALA A 1 490 ? -23.312 7.84 22.109 1 94.56 490 ALA A N 1
ATOM 3905 C CA . ALA A 1 490 ? -24.469 7.473 22.922 1 94.56 490 ALA A CA 1
ATOM 3906 C C . ALA A 1 490 ? -24.984 6.094 22.547 1 94.56 490 ALA A C 1
ATOM 3908 O O . ALA A 1 490 ? -25.406 5.316 23.406 1 94.56 490 ALA A O 1
ATOM 3909 N N . ALA A 1 491 ? -25.062 5.824 21.266 1 94 491 ALA A N 1
ATOM 3910 C CA . ALA A 1 491 ? -25.469 4.496 20.812 1 94 491 ALA A CA 1
ATOM 3911 C C . ALA A 1 491 ? -24.516 3.422 21.344 1 94 491 ALA A C 1
ATOM 3913 O O . ALA A 1 491 ? -24.953 2.357 21.781 1 94 491 ALA A O 1
ATOM 3914 N N . LEU A 1 492 ? -23.25 3.67 21.312 1 92.62 492 LEU A N 1
ATOM 3915 C CA . LEU A 1 492 ? -22.234 2.727 21.812 1 92.62 492 LEU A CA 1
ATOM 3916 C C . LEU A 1 492 ? -22.438 2.441 23.297 1 92.62 492 LEU A C 1
ATOM 3918 O O . LEU A 1 492 ? -22.156 1.336 23.75 1 92.62 492 LEU A O 1
ATOM 3922 N N . PHE A 1 493 ? -22.938 3.418 23.984 1 92 493 PHE A N 1
ATOM 3923 C CA . PHE A 1 493 ? -23.188 3.289 25.406 1 92 493 PHE A CA 1
ATOM 3924 C C . PHE A 1 493 ? -24.094 2.1 25.688 1 92 493 PHE A C 1
ATOM 3926 O O . PHE A 1 493 ? -23.891 1.368 26.672 1 92 493 PHE A O 1
ATOM 3933 N N . TYR A 1 494 ? -24.984 1.881 24.922 1 91.44 494 TYR A N 1
ATOM 3934 C CA . TYR A 1 494 ? -25.984 0.839 25.156 1 91.44 494 TYR A CA 1
ATOM 3935 C C . TYR A 1 494 ? -25.453 -0.525 24.734 1 91.44 494 TYR A C 1
ATOM 3937 O O . TYR A 1 494 ? -26.016 -1.559 25.094 1 91.44 494 TYR A O 1
ATOM 3945 N N . LEU A 1 495 ? -24.359 -0.55 24 1 91.25 495 LEU A N 1
ATOM 3946 C CA . LEU A 1 495 ? -23.891 -1.81 23.438 1 91.25 495 LEU A CA 1
ATOM 3947 C C . LEU A 1 495 ? -22.594 -2.248 24.094 1 91.25 495 LEU A C 1
ATOM 3949 O O . LEU A 1 495 ? -22.203 -3.416 24 1 91.25 495 LEU A O 1
ATOM 3953 N N . LEU A 1 496 ? -21.859 -1.38 24.656 1 88.62 496 LEU A N 1
ATOM 3954 C CA . LEU A 1 496 ? -20.562 -1.698 25.25 1 88.62 496 LEU A CA 1
ATOM 3955 C C . LEU A 1 496 ? -20.75 -2.561 26.5 1 88.62 496 LEU A C 1
ATOM 3957 O O . LEU A 1 496 ? -21.672 -2.332 27.297 1 88.62 496 LEU A O 1
ATOM 3961 N N . GLU A 1 497 ? -19.938 -3.682 26.5 1 80.38 497 GLU A N 1
ATOM 3962 C CA . GLU A 1 497 ? -20 -4.57 27.656 1 80.38 497 GLU A CA 1
ATOM 3963 C C . GLU A 1 497 ? -19.266 -3.969 28.859 1 80.38 497 GLU A C 1
ATOM 3965 O O . GLU A 1 497 ? -18.25 -3.285 28.688 1 80.38 497 GLU A O 1
ATOM 3970 N N . ASP A 1 498 ? -19.859 -3.936 29.891 1 65.75 498 ASP A N 1
ATOM 3971 C CA . ASP A 1 498 ? -19.312 -3.391 31.125 1 65.75 498 ASP A CA 1
ATOM 3972 C C . ASP A 1 498 ? -18.203 -4.289 31.688 1 65.75 498 ASP A C 1
ATOM 3974 O O . ASP A 1 498 ? -18.484 -5.387 32.188 1 65.75 498 ASP A O 1
ATOM 3978 N N . GLU A 1 499 ? -17.094 -4.383 31.047 1 60.5 499 GLU A N 1
ATOM 3979 C CA . GLU A 1 499 ? -16.109 -5.203 31.766 1 60.5 499 GLU A CA 1
ATOM 3980 C C . GLU A 1 499 ? -15.703 -4.547 33.062 1 60.5 499 GLU A C 1
ATOM 3982 O O . GLU A 1 499 ? -15.281 -3.387 33.094 1 60.5 499 GLU A O 1
ATOM 3987 N N . GLY A 1 500 ? -15.82 -5.164 34.188 1 57.09 500 GLY A N 1
ATOM 3988 C CA . GLY A 1 500 ? -15.438 -5.125 35.562 1 57.09 500 GLY A CA 1
ATOM 3989 C C . GLY A 1 500 ? -14.93 -3.764 36.031 1 57.09 500 GLY A C 1
ATOM 3990 O O . GLY A 1 500 ? -14.203 -3.658 37 1 57.09 500 GLY A O 1
ATOM 3991 N N . GLU A 1 501 ? -15.031 -2.789 35.125 1 58.56 501 GLU A N 1
ATOM 3992 C CA . GLU A 1 501 ? -14.344 -1.618 35.656 1 58.56 501 GLU A CA 1
ATOM 3993 C C . GLU A 1 501 ? -15.125 -1.013 36.844 1 58.56 501 GLU A C 1
ATOM 3995 O O . GLU A 1 501 ? -16.359 -0.999 36.812 1 58.56 501 GLU A O 1
ATOM 4000 N N . ALA A 1 502 ? -14.523 -0.844 37.938 1 58.25 502 ALA A N 1
ATOM 4001 C CA . ALA A 1 502 ? -14.867 -0.352 39.281 1 58.25 502 ALA A CA 1
ATOM 4002 C C . ALA A 1 502 ? -15.281 1.116 39.25 1 58.25 502 ALA A C 1
ATOM 4004 O O . ALA A 1 502 ? -15.359 1.78 40.281 1 58.25 502 ALA A O 1
ATOM 4005 N N . TRP A 1 503 ? -15.438 1.702 38.031 1 63.38 503 TRP A N 1
ATOM 4006 C CA . TRP A 1 503 ? -15.781 3.119 38.062 1 63.38 503 TRP A CA 1
ATOM 4007 C C . TRP A 1 503 ? -17.297 3.311 38.156 1 63.38 503 TRP A C 1
ATOM 4009 O O . TRP A 1 503 ? -18.062 2.637 37.469 1 63.38 503 TRP A O 1
ATOM 4019 N N . GLU A 1 504 ? -17.656 3.977 39.281 1 65.12 504 GLU A N 1
ATOM 4020 C CA . GLU A 1 504 ? -19.078 4.301 39.469 1 65.12 504 GLU A CA 1
ATOM 4021 C C . GLU A 1 504 ? -19.422 5.66 38.844 1 65.12 504 GLU A C 1
ATOM 4023 O O . GLU A 1 504 ? -18.938 6.691 39.344 1 65.12 504 GLU A O 1
ATOM 4028 N N . PRO A 1 505 ? -20.016 5.68 37.688 1 67.44 505 PRO A N 1
ATOM 4029 C CA . PRO A 1 505 ? -20.391 6.973 37.094 1 67.44 505 PRO A CA 1
ATOM 4030 C C . PRO A 1 505 ? -21.344 7.773 37.969 1 67.44 505 PRO A C 1
ATOM 4032 O O . PRO A 1 505 ? -22.078 7.195 38.781 1 67.44 505 PRO A O 1
ATOM 4035 N N . PRO A 1 506 ? -21.125 9.102 38.094 1 70.88 506 PRO A N 1
ATOM 4036 C CA . PRO A 1 506 ? -22.141 9.836 38.844 1 70.88 506 PRO A CA 1
ATOM 4037 C C . PRO A 1 506 ? -23.562 9.414 38.469 1 70.88 506 PRO A C 1
ATOM 4039 O O . PRO A 1 506 ? -23.844 8.219 38.344 1 70.88 506 PRO A O 1
ATOM 4042 N N . ALA A 1 507 ? -24.484 10.297 38.094 1 65.69 507 ALA A N 1
ATOM 4043 C CA . ALA A 1 507 ? -25.859 10.023 37.688 1 65.69 507 ALA A CA 1
ATOM 4044 C C . ALA A 1 507 ? -25.891 9.5 36.25 1 65.69 507 ALA A C 1
ATOM 4046 O O . ALA A 1 507 ? -25.672 10.25 35.281 1 65.69 507 ALA A O 1
ATOM 4047 N N . SER A 1 508 ? -25.812 8.148 36.094 1 72 508 SER A N 1
ATOM 4048 C CA . SER A 1 508 ? -25.734 7.539 34.781 1 72 508 SER A CA 1
ATOM 4049 C C . SER A 1 508 ? -27.125 7.289 34.188 1 72 508 SER A C 1
ATOM 4051 O O . SER A 1 508 ? -28.078 7.008 34.938 1 72 508 SER A O 1
ATOM 4053 N N . PRO A 1 509 ? -27.266 7.754 32.906 1 79.94 509 PRO A N 1
ATOM 4054 C CA . PRO A 1 509 ? -28.516 7.391 32.25 1 79.94 509 PRO A CA 1
ATOM 4055 C C . PRO A 1 509 ? -28.797 5.891 32.281 1 79.94 509 PRO A C 1
ATOM 4057 O O . PRO A 1 509 ? -27.891 5.098 32.562 1 79.94 509 PRO A O 1
ATOM 4060 N N . THR A 1 510 ? -30 5.594 32.125 1 81.56 510 THR A N 1
ATOM 4061 C CA . THR A 1 510 ? -30.406 4.191 32.125 1 81.56 510 THR A CA 1
ATOM 4062 C C . THR A 1 510 ? -29.797 3.457 30.938 1 81.56 510 THR A C 1
ATOM 4064 O O . THR A 1 510 ? -29.688 4.023 29.844 1 81.56 510 THR A O 1
ATOM 4067 N N . ARG A 1 511 ? -29.438 2.297 31.25 1 85.31 511 ARG A N 1
ATOM 4068 C CA . ARG A 1 511 ? -28.875 1.466 30.188 1 85.31 511 ARG A CA 1
ATOM 4069 C C . ARG A 1 511 ? -29.969 0.652 29.516 1 85.31 511 ARG A C 1
ATOM 4071 O O . ARG A 1 511 ? -29.703 -0.143 28.609 1 85.31 511 ARG A O 1
ATOM 4078 N N . ASP A 1 512 ? -31.141 0.961 29.891 1 87.06 512 ASP A N 1
ATOM 4079 C CA . ASP A 1 512 ? -32.25 0.28 29.266 1 87.06 512 ASP A CA 1
ATOM 4080 C C . ASP A 1 512 ? -32.625 0.918 27.922 1 87.06 512 ASP A C 1
ATOM 4082 O O . ASP A 1 512 ? -33.125 2.039 27.891 1 87.06 512 ASP A O 1
ATOM 4086 N N . VAL A 1 513 ? -32.406 0.232 26.938 1 90 513 VAL A N 1
ATOM 4087 C CA . VAL A 1 513 ? -32.594 0.739 25.578 1 90 513 VAL A CA 1
ATOM 4088 C C . VAL A 1 513 ? -34.094 0.986 25.344 1 90 513 VAL A C 1
ATOM 4090 O O . VAL A 1 513 ? -34.469 1.833 24.531 1 90 513 VAL A O 1
ATOM 4093 N N . LYS A 1 514 ? -34.938 0.271 26.062 1 88.5 514 LYS A N 1
ATOM 4094 C CA . LYS A 1 514 ? -36.375 0.444 25.922 1 88.5 514 LYS A CA 1
ATOM 4095 C C . LYS A 1 514 ? -36.812 1.866 26.266 1 88.5 514 LYS A C 1
ATOM 4097 O O . LYS A 1 514 ? -37.688 2.438 25.625 1 88.5 514 LYS A O 1
ATOM 4102 N N . GLU A 1 515 ? -36.188 2.326 27.25 1 88.44 515 GLU A N 1
ATOM 4103 C CA . GLU A 1 515 ? -36.5 3.695 27.641 1 88.44 515 GLU A CA 1
ATOM 4104 C C . GLU A 1 515 ? -36.094 4.688 26.547 1 88.44 515 GLU A C 1
ATOM 4106 O O . GLU A 1 515 ? -36.781 5.684 26.328 1 88.44 515 GLU A O 1
ATOM 4111 N N . LEU A 1 516 ? -35 4.434 25.984 1 88.81 516 LEU A N 1
ATOM 4112 C CA . LEU A 1 516 ? -34.562 5.281 24.891 1 88.81 516 LEU A CA 1
ATOM 4113 C C . LEU A 1 516 ? -35.531 5.23 23.719 1 88.81 516 LEU A C 1
ATOM 4115 O O . LEU A 1 516 ? -35.906 6.27 23.172 1 88.81 516 LEU A O 1
ATOM 4119 N N . LEU A 1 517 ? -35.969 4.043 23.422 1 88.5 517 LEU A N 1
ATOM 4120 C CA . LEU A 1 517 ? -36.875 3.842 22.281 1 88.5 517 LEU A CA 1
ATOM 4121 C C . LEU A 1 517 ? -38.25 4.445 22.562 1 88.5 517 LEU A C 1
ATOM 4123 O O . LEU A 1 517 ? -38.875 5 21.656 1 88.5 517 LEU A O 1
ATOM 4127 N N . ASP A 1 518 ? -38.625 4.371 23.766 1 83.31 518 ASP A N 1
ATOM 4128 C CA . ASP A 1 518 ? -39.906 4.98 24.156 1 83.31 518 ASP A CA 1
ATOM 4129 C C . ASP A 1 518 ? -39.844 6.504 24.047 1 83.31 518 ASP A C 1
ATOM 4131 O O . ASP A 1 518 ? -40.812 7.145 23.656 1 83.31 518 ASP A O 1
ATOM 4135 N N . SER A 1 519 ? -38.75 6.988 24.391 1 80.94 519 SER A N 1
ATOM 4136 C CA . SER A 1 519 ? -38.562 8.438 24.312 1 80.94 519 SER A CA 1
ATOM 4137 C C . SER A 1 519 ? -38.5 8.898 22.859 1 80.94 519 SER A C 1
ATOM 4139 O O . SER A 1 519 ? -38.875 10.031 22.547 1 80.94 519 SER A O 1
ATOM 4141 N N . TYR A 1 520 ? -37.969 8.18 22.047 1 78.31 520 TYR A N 1
ATOM 4142 C CA . TYR A 1 520 ? -37.938 8.453 20.609 1 78.31 520 TYR A CA 1
ATOM 4143 C C . TYR A 1 520 ? -39.344 8.617 20.047 1 78.31 520 TYR A C 1
ATOM 4145 O O . TYR A 1 520 ? -39.594 9.523 19.25 1 78.31 520 TYR A O 1
ATOM 4153 N N . ASP A 1 521 ? -40.156 7.832 20.453 1 70.62 521 ASP A N 1
ATOM 4154 C CA . ASP A 1 521 ? -41.531 7.875 19.953 1 70.62 521 ASP A CA 1
ATOM 4155 C C . ASP A 1 521 ? -42.219 9.18 20.344 1 70.62 521 ASP A C 1
ATOM 4157 O O . ASP A 1 521 ? -43.062 9.695 19.609 1 70.62 521 ASP A O 1
ATOM 4161 N N . ASN A 1 522 ? -41.719 9.648 21.484 1 66.75 522 ASN A N 1
ATOM 4162 C CA . ASN A 1 522 ? -42.344 10.859 22 1 66.75 522 ASN A CA 1
ATOM 4163 C C . ASN A 1 522 ? -41.688 12.117 21.453 1 66.75 522 ASN A C 1
ATOM 4165 O O . ASN A 1 522 ? -42.312 13.156 21.328 1 66.75 522 ASN A O 1
ATOM 4169 N N . SER A 1 523 ? -40.406 11.961 21.312 1 65.12 523 SER A N 1
ATOM 4170 C CA . SER A 1 523 ? -39.625 13.102 20.875 1 65.12 523 SER A CA 1
ATOM 4171 C C . SER A 1 523 ? -38.781 12.758 19.672 1 65.12 523 SER A C 1
ATOM 4173 O O . SER A 1 523 ? -37.562 12.547 19.781 1 65.12 523 SER A O 1
ATOM 4175 N N . ARG A 1 524 ? -39.438 12.484 18.562 1 59.22 524 ARG A N 1
ATOM 4176 C CA . ARG A 1 524 ? -38.875 11.82 17.391 1 59.22 524 ARG A CA 1
ATOM 4177 C C . ARG A 1 524 ? -37.531 12.469 16.969 1 59.22 524 ARG A C 1
ATOM 4179 O O . ARG A 1 524 ? -36.562 11.773 16.688 1 59.22 524 ARG A O 1
ATOM 4186 N N . ASN A 1 525 ? -37.281 13.711 17.109 1 63.44 525 ASN A N 1
ATOM 4187 C CA . ASN A 1 525 ? -36.219 14.391 16.375 1 63.44 525 ASN A CA 1
ATOM 4188 C C . ASN A 1 525 ? -34.875 14.273 17.078 1 63.44 525 ASN A C 1
ATOM 4190 O O . ASN A 1 525 ? -33.844 14.016 16.422 1 63.44 525 ASN A O 1
ATOM 4194 N N . TYR A 1 526 ? -34.938 14.109 18.438 1 68.81 526 TYR A N 1
ATOM 4195 C CA . TYR A 1 526 ? -33.656 14.258 19.109 1 68.81 526 TYR A CA 1
ATOM 4196 C C . TYR A 1 526 ? -32.906 12.922 19.188 1 68.81 526 TYR A C 1
ATOM 4198 O O . TYR A 1 526 ? -31.688 12.883 19.328 1 68.81 526 TYR A O 1
ATOM 4206 N N . PHE A 1 527 ? -33.594 11.828 18.938 1 77.88 527 PHE A N 1
ATOM 4207 C CA . PHE A 1 527 ? -32.969 10.531 19.172 1 77.88 527 PHE A CA 1
ATOM 4208 C C . PHE A 1 527 ? -32.812 9.758 17.875 1 77.88 527 PHE A C 1
ATOM 4210 O O . PHE A 1 527 ? -32.281 8.641 17.859 1 77.88 527 PHE A O 1
ATOM 4217 N N . MET A 1 528 ? -33.156 10.328 16.859 1 84.12 528 MET A N 1
ATOM 4218 C CA . MET A 1 528 ? -33.281 9.609 15.602 1 84.12 528 MET A CA 1
ATOM 4219 C C . MET A 1 528 ? -31.953 9.008 15.172 1 84.12 528 MET A C 1
ATOM 4221 O O . MET A 1 528 ? -31.859 7.809 14.891 1 84.12 528 MET A O 1
ATOM 4225 N N . LEU A 1 529 ? -30.906 9.781 15.188 1 90.69 529 LEU A N 1
ATOM 4226 C CA . LEU A 1 529 ? -29.609 9.297 14.711 1 90.69 529 LEU A CA 1
ATOM 4227 C C . LEU A 1 529 ? -29.016 8.289 15.688 1 90.69 529 LEU A C 1
ATOM 4229 O O . LEU A 1 529 ? -28.312 7.367 15.273 1 90.69 529 LEU A O 1
ATOM 4233 N N . THR A 1 530 ? -29.312 8.453 16.969 1 93.75 530 THR A N 1
ATOM 4234 C CA . THR A 1 530 ? -28.844 7.496 17.969 1 93.75 530 THR A CA 1
ATOM 4235 C C . THR A 1 530 ? -29.406 6.105 17.688 1 93.75 530 THR A C 1
ATOM 4237 O O . THR A 1 530 ? -28.688 5.113 17.719 1 93.75 530 THR A O 1
ATOM 4240 N N . VAL A 1 531 ? -30.688 6.086 17.391 1 92.31 531 VAL A N 1
ATOM 4241 C CA . VAL A 1 531 ? -31.344 4.82 17.109 1 92.31 531 VAL A CA 1
ATOM 4242 C C . VAL A 1 531 ? -30.797 4.223 15.82 1 92.31 531 VAL A C 1
ATOM 4244 O O . VAL A 1 531 ? -30.578 3.012 15.734 1 92.31 531 VAL A O 1
ATOM 4247 N N . ARG A 1 532 ? -30.594 5.02 14.875 1 92.44 532 ARG A N 1
ATOM 4248 C CA . ARG A 1 532 ? -30.016 4.551 13.617 1 92.44 532 ARG A CA 1
ATOM 4249 C C . ARG A 1 532 ? -28.656 3.922 13.844 1 92.44 532 ARG A C 1
ATOM 4251 O O . ARG A 1 532 ? -28.328 2.879 13.266 1 92.44 532 ARG A O 1
ATOM 4258 N N . PHE A 1 533 ? -27.844 4.535 14.633 1 94.38 533 PHE A N 1
ATOM 4259 C CA . PHE A 1 533 ? -26.516 4.016 14.93 1 94.38 533 PHE A CA 1
ATOM 4260 C C . PHE A 1 533 ? -26.609 2.691 15.68 1 94.38 533 PHE A C 1
ATOM 4262 O O . PHE A 1 533 ? -25.766 1.812 15.508 1 94.38 533 PHE A O 1
ATOM 4269 N N . LEU A 1 534 ? -27.641 2.602 16.531 1 93.88 534 LEU A N 1
ATOM 4270 C CA . LEU A 1 534 ? -27.844 1.34 17.234 1 93.88 534 LEU A CA 1
ATOM 4271 C C . LEU A 1 534 ? -28.031 0.192 16.25 1 93.88 534 LEU A C 1
ATOM 4273 O O . LEU A 1 534 ? -27.438 -0.877 16.422 1 93.88 534 LEU A O 1
ATOM 4277 N N . PHE A 1 535 ? -28.828 0.427 15.25 1 93.19 535 PHE A N 1
ATOM 4278 C CA . PHE A 1 535 ? -29.062 -0.587 14.227 1 93.19 535 PHE A CA 1
ATOM 4279 C C . PHE A 1 535 ? -27.766 -0.894 13.477 1 93.19 535 PHE A C 1
ATOM 4281 O O . PHE A 1 535 ? -27.469 -2.057 13.195 1 93.19 535 PHE A O 1
ATOM 4288 N N . GLY A 1 536 ? -27 0.145 13.133 1 92.62 536 GLY A N 1
ATOM 4289 C CA . GLY A 1 536 ? -25.75 -0.044 12.422 1 92.62 536 GLY A CA 1
ATOM 4290 C C . GLY A 1 536 ? -24.734 -0.845 13.203 1 92.62 536 GLY A C 1
ATOM 4291 O O . GLY A 1 536 ? -23.984 -1.646 12.633 1 92.62 536 GLY A O 1
ATOM 4292 N N . LEU A 1 537 ? -24.688 -0.679 14.492 1 92.44 537 LEU A N 1
ATOM 4293 C CA . LEU A 1 537 ? -23.688 -1.301 15.352 1 92.44 537 LEU A CA 1
ATOM 4294 C C . LEU A 1 537 ? -24.047 -2.754 15.641 1 92.44 537 LEU A C 1
ATOM 4296 O O . LEU A 1 537 ? -23.219 -3.504 16.188 1 92.44 537 LEU A O 1
ATOM 4300 N N . LEU A 1 538 ? -25.188 -3.18 15.211 1 90.31 538 LEU A N 1
ATOM 4301 C CA . LEU A 1 538 ? -25.578 -4.574 15.383 1 90.31 538 LEU A CA 1
ATOM 4302 C C . LEU A 1 538 ? -24.922 -5.457 14.32 1 90.31 538 LEU A C 1
ATOM 4304 O O . LEU A 1 538 ? -24.891 -6.68 14.453 1 90.31 538 LEU A O 1
ATOM 4308 N N . ASN A 1 539 ? -24.453 -4.848 13.258 1 87.69 539 ASN A N 1
ATOM 4309 C CA . ASN A 1 539 ? -23.781 -5.602 12.203 1 87.69 539 ASN A CA 1
ATOM 4310 C C . ASN A 1 539 ? -22.469 -6.219 12.695 1 87.69 539 ASN A C 1
ATOM 4312 O O . ASN A 1 539 ? -21.609 -5.516 13.219 1 87.69 539 ASN A O 1
ATOM 4316 N N . LYS A 1 540 ? -22.266 -7.477 12.477 1 83.06 540 LYS A N 1
ATOM 4317 C CA . LYS A 1 540 ? -21.125 -8.227 13 1 83.06 540 LYS A CA 1
ATOM 4318 C C . LYS A 1 540 ? -19.828 -7.762 12.352 1 83.06 540 LYS A C 1
ATOM 4320 O O . LYS A 1 540 ? -18.797 -7.625 13.023 1 83.06 540 LYS A O 1
ATOM 4325 N N . GLU A 1 541 ? -19.859 -7.562 11.102 1 78.25 541 GLU A N 1
ATOM 4326 C CA . GLU A 1 541 ? -18.656 -7.172 10.383 1 78.25 541 GLU A CA 1
ATOM 4327 C C . GLU A 1 541 ? -18.156 -5.797 10.836 1 78.25 541 GLU A C 1
ATOM 4329 O O . GLU A 1 541 ? -16.953 -5.551 10.891 1 78.25 541 GLU A O 1
ATOM 4334 N N . ARG A 1 542 ? -19.078 -4.984 11.211 1 79.38 542 ARG A N 1
ATOM 4335 C CA . ARG A 1 542 ? -18.734 -3.623 11.617 1 79.38 542 ARG A CA 1
ATOM 4336 C C . ARG A 1 542 ? -18.203 -3.596 13.047 1 79.38 542 ARG A C 1
ATOM 4338 O O . ARG A 1 542 ? -17.375 -2.738 13.391 1 79.38 542 ARG A O 1
ATOM 4345 N N . ARG A 1 543 ? -18.594 -4.527 13.758 1 81.88 543 ARG A N 1
ATOM 4346 C CA . ARG A 1 543 ? -18.172 -4.547 15.156 1 81.88 543 ARG A CA 1
ATOM 4347 C C . ARG A 1 543 ? -16.766 -5.094 15.297 1 81.88 543 ARG A C 1
ATOM 4349 O O . ARG A 1 543 ? -16.047 -4.746 16.25 1 81.88 543 ARG A O 1
ATOM 4356 N N . ARG A 1 544 ? -16.406 -5.84 14.406 1 78.88 544 ARG A N 1
ATOM 4357 C CA . ARG A 1 544 ? -15.117 -6.508 14.5 1 78.88 544 ARG A CA 1
ATOM 4358 C C . ARG A 1 544 ? -13.977 -5.488 14.523 1 78.88 544 ARG A C 1
ATOM 4360 O O . ARG A 1 544 ? -13.047 -5.613 15.32 1 78.88 544 ARG A O 1
ATOM 4367 N N . GLU A 1 545 ? -14.07 -4.551 13.766 1 75.56 545 GLU A N 1
ATOM 4368 C CA . GLU A 1 545 ? -13 -3.572 13.641 1 75.56 545 GLU A CA 1
ATOM 4369 C C . GLU A 1 545 ? -12.805 -2.793 14.945 1 75.56 545 GLU A C 1
ATOM 4371 O O . GLU A 1 545 ? -11.695 -2.715 15.469 1 75.56 545 GLU A O 1
ATOM 4376 N N . PRO A 1 546 ? -13.859 -2.252 15.469 1 77.5 546 PRO A N 1
ATOM 4377 C CA . PRO A 1 546 ? -13.703 -1.528 16.734 1 77.5 546 PRO A CA 1
ATOM 4378 C C . PRO A 1 546 ? -13.273 -2.438 17.891 1 77.5 546 PRO A C 1
ATOM 4380 O O . PRO A 1 546 ? -12.531 -2.01 18.766 1 77.5 546 PRO A O 1
ATOM 4383 N N . GLU A 1 547 ? -13.727 -3.621 17.844 1 83.69 547 GLU A N 1
ATOM 4384 C CA . GLU A 1 547 ? -13.367 -4.547 18.906 1 83.69 547 GLU A CA 1
ATOM 4385 C C . GLU A 1 547 ? -11.867 -4.848 18.891 1 83.69 547 GLU A C 1
ATOM 4387 O O . GLU A 1 547 ? -11.234 -4.898 19.953 1 83.69 547 GLU A O 1
ATOM 4392 N N . GLU A 1 548 ? -11.391 -4.992 17.766 1 77.06 548 GLU A N 1
ATOM 4393 C CA . GLU A 1 548 ? -9.977 -5.305 17.625 1 77.06 548 GLU A CA 1
ATOM 4394 C C . GLU A 1 548 ? -9.109 -4.078 17.922 1 77.06 548 GLU A C 1
ATOM 4396 O O . GLU A 1 548 ? -8.062 -4.184 18.547 1 77.06 548 GLU A O 1
ATOM 4401 N N . GLU A 1 549 ? -9.547 -2.99 17.516 1 75.06 549 GLU A N 1
ATOM 4402 C CA . GLU A 1 549 ? -8.742 -1.776 17.625 1 75.06 549 GLU A CA 1
ATOM 4403 C C . GLU A 1 549 ? -8.875 -1.154 19.016 1 75.06 549 GLU A C 1
ATOM 4405 O O . GLU A 1 549 ? -7.922 -0.565 19.531 1 75.06 549 GLU A O 1
ATOM 4410 N N . MET A 1 550 ? -10.07 -1.246 19.578 1 77.44 550 MET A N 1
ATOM 4411 C CA . MET A 1 550 ? -10.328 -0.528 20.828 1 77.44 550 MET A CA 1
ATOM 4412 C C . MET A 1 550 ? -10.289 -1.477 22.031 1 77.44 550 MET A C 1
ATOM 4414 O O . MET A 1 550 ? -10.203 -1.035 23.172 1 77.44 550 MET A O 1
ATOM 4418 N N . GLY A 1 551 ? -10.273 -2.732 21.766 1 77.12 551 GLY A N 1
ATOM 4419 C CA . GLY A 1 551 ? -10.211 -3.721 22.828 1 77.12 551 GLY A CA 1
ATOM 4420 C C . GLY A 1 551 ? -11.5 -3.84 23.609 1 77.12 551 GLY A C 1
ATOM 4421 O O . GLY A 1 551 ? -11.508 -4.324 24.75 1 77.12 551 GLY A O 1
ATOM 4422 N N . CYS A 1 552 ? -12.547 -3.203 23.047 1 80.06 552 CYS A N 1
ATOM 4423 C CA . CYS A 1 552 ? -13.836 -3.291 23.719 1 80.06 552 CYS A CA 1
ATOM 4424 C C . CYS A 1 552 ? -14.734 -4.332 23.062 1 80.06 552 CYS A C 1
ATOM 4426 O O . CYS A 1 552 ? -14.523 -4.684 21.891 1 80.06 552 CYS A O 1
ATOM 4428 N N . LYS A 1 553 ? -15.523 -4.891 23.844 1 83.5 553 LYS A N 1
ATOM 4429 C CA . LYS A 1 553 ? -16.469 -5.859 23.297 1 83.5 553 LYS A CA 1
ATOM 4430 C C . LYS A 1 553 ? -17.859 -5.246 23.125 1 83.5 553 LYS A C 1
ATOM 4432 O O . LYS A 1 553 ? -18.375 -4.594 24.047 1 83.5 553 LYS A O 1
ATOM 4437 N N . ILE A 1 554 ? -18.344 -5.312 21.953 1 83.56 554 ILE A N 1
ATOM 4438 C CA . ILE A 1 554 ? -19.672 -4.828 21.609 1 83.56 554 ILE A CA 1
ATOM 4439 C C . ILE A 1 554 ? -20.641 -6.008 21.5 1 83.56 554 ILE A C 1
ATOM 4441 O O . ILE A 1 554 ? -20.469 -6.879 20.641 1 83.56 554 ILE A O 1
ATOM 4445 N N . ALA A 1 555 ? -21.5 -6.199 22.453 1 80.69 555 ALA A N 1
ATOM 4446 C CA . ALA A 1 555 ? -22.422 -7.332 22.469 1 80.69 555 ALA A CA 1
ATOM 4447 C C . ALA A 1 555 ? -23.781 -6.941 21.875 1 80.69 555 ALA A C 1
ATOM 4449 O O . ALA A 1 555 ? -24.359 -5.926 22.25 1 80.69 555 ALA A O 1
ATOM 4450 N N . PRO A 1 556 ? -24.219 -7.738 20.906 1 80.06 556 PRO A N 1
ATOM 4451 C CA . PRO A 1 556 ? -25.516 -7.43 20.312 1 80.06 556 PRO A CA 1
ATOM 4452 C C . PRO A 1 556 ? -26.688 -7.918 21.156 1 80.06 556 PRO A C 1
ATOM 4454 O O . PRO A 1 556 ? -27.594 -8.586 20.641 1 80.06 556 PRO A O 1
ATOM 4457 N N . ARG A 1 557 ? -26.844 -7.438 22.391 1 84.38 557 ARG A N 1
ATOM 4458 C CA . ARG A 1 557 ? -27.828 -7.93 23.328 1 84.38 557 ARG A CA 1
ATOM 4459 C C . ARG A 1 557 ? -29.188 -7.27 23.094 1 84.38 557 ARG A C 1
ATOM 4461 O O . ARG A 1 557 ? -30.219 -7.777 23.531 1 84.38 557 ARG A O 1
ATOM 4468 N N . ILE A 1 558 ? -29.172 -6.242 22.328 1 90.56 558 ILE A N 1
ATOM 4469 C CA . ILE A 1 558 ? -30.391 -5.445 22.219 1 90.56 558 ILE A CA 1
ATOM 4470 C C . ILE A 1 558 ? -31.094 -5.742 20.891 1 90.56 558 ILE A C 1
ATOM 4472 O O . ILE A 1 558 ? -32 -5.012 20.484 1 90.56 558 ILE A O 1
ATOM 4476 N N . ARG A 1 559 ? -30.672 -6.77 20.172 1 88.88 559 ARG A N 1
ATOM 4477 C CA . ARG A 1 559 ? -31.203 -7.082 18.859 1 88.88 559 ARG A CA 1
ATOM 4478 C C . ARG A 1 559 ? -32.719 -7.332 18.906 1 88.88 559 ARG A C 1
ATOM 4480 O O . ARG A 1 559 ? -33.469 -6.785 18.109 1 88.88 559 ARG A O 1
ATOM 4487 N N . GLN A 1 560 ? -33.125 -8.078 19.859 1 88.62 560 GLN A N 1
ATOM 4488 C CA . GLN A 1 560 ? -34.562 -8.43 19.984 1 88.62 560 GLN A CA 1
ATOM 4489 C C . GLN A 1 560 ? -35.375 -7.211 20.375 1 88.62 560 GLN A C 1
ATOM 4491 O O . GLN A 1 560 ? -36.5 -7.047 19.891 1 88.62 560 GLN A O 1
ATOM 4496 N N . GLU A 1 561 ? -34.875 -6.352 21.234 1 90.62 561 GLU A N 1
ATOM 4497 C CA . GLU A 1 561 ? -35.594 -5.145 21.656 1 90.62 561 GLU A CA 1
ATOM 4498 C C . GLU A 1 561 ? -35.781 -4.18 20.484 1 90.62 561 GLU A C 1
ATOM 4500 O O . GLU A 1 561 ? -36.844 -3.566 20.344 1 90.62 561 GLU A O 1
ATOM 4505 N N . LEU A 1 562 ? -34.812 -4.105 19.641 1 91.38 562 LEU A N 1
ATOM 4506 C CA . LEU A 1 562 ? -34.875 -3.205 18.5 1 91.38 562 LEU A CA 1
ATOM 4507 C C . LEU A 1 562 ? -35.875 -3.717 17.469 1 91.38 562 LEU A C 1
ATOM 4509 O O . LEU A 1 562 ? -36.625 -2.93 16.875 1 91.38 562 LEU A O 1
ATOM 4513 N N . LEU A 1 563 ? -35.844 -5.02 17.312 1 89.12 563 LEU A N 1
ATOM 4514 C CA . LEU A 1 563 ? -36.781 -5.621 16.375 1 89.12 563 LEU A CA 1
ATOM 4515 C C . LEU A 1 563 ? -38.219 -5.43 16.844 1 89.12 563 LEU A C 1
ATOM 4517 O O . LEU A 1 563 ? -39.094 -5.043 16.062 1 89.12 563 LEU A O 1
ATOM 4521 N N . ALA A 1 564 ? -38.375 -5.688 18.078 1 88.44 564 ALA A N 1
ATOM 4522 C CA . ALA A 1 564 ? -39.719 -5.527 18.656 1 88.44 564 ALA A CA 1
ATOM 4523 C C . ALA A 1 564 ? -40.188 -4.074 18.578 1 88.44 564 ALA A C 1
ATOM 4525 O O . ALA A 1 564 ? -41.344 -3.807 18.281 1 88.44 564 ALA A O 1
ATOM 4526 N N . TRP A 1 565 ? -39.344 -3.232 18.844 1 88.31 565 TRP A N 1
ATOM 4527 C CA . TRP A 1 565 ? -39.656 -1.807 18.781 1 88.31 565 TRP A CA 1
ATOM 4528 C C . TRP A 1 565 ? -40.062 -1.396 17.375 1 88.31 565 TRP A C 1
ATOM 4530 O O . TRP A 1 565 ? -41.031 -0.681 17.172 1 88.31 565 TRP A O 1
ATOM 4540 N N . LEU A 1 566 ? -39.281 -1.78 16.375 1 87.62 566 LEU A N 1
ATOM 4541 C CA . LEU A 1 566 ? -39.531 -1.404 14.984 1 87.62 566 LEU A CA 1
ATOM 4542 C C . LEU A 1 566 ? -40.875 -1.931 14.508 1 87.62 566 LEU A C 1
ATOM 4544 O O . LEU A 1 566 ? -41.625 -1.228 13.812 1 87.62 566 LEU A O 1
ATOM 4548 N N . GLN A 1 567 ? -41.219 -3.109 14.922 1 85.44 567 GLN A N 1
ATOM 4549 C CA . GLN A 1 567 ? -42.469 -3.736 14.508 1 85.44 567 GLN A CA 1
ATOM 4550 C C . GLN A 1 567 ? -43.656 -3.105 15.219 1 85.44 567 GLN A C 1
ATOM 4552 O O . GLN A 1 567 ? -44.719 -2.947 14.633 1 85.44 567 GLN A O 1
ATOM 4557 N N . ASN A 1 568 ? -43.406 -2.613 16.406 1 81.06 568 ASN A N 1
ATOM 4558 C CA . ASN A 1 568 ? -44.5 -2.033 17.203 1 81.06 568 ASN A CA 1
ATOM 4559 C C . ASN A 1 568 ? -44.688 -0.552 16.875 1 81.06 568 ASN A C 1
ATOM 4561 O O . ASN A 1 568 ? -45.781 -0.008 17.062 1 81.06 568 ASN A O 1
ATOM 4565 N N . SER A 1 569 ? -43.656 0.114 16.5 1 76.75 569 SER A N 1
ATOM 4566 C CA . SER A 1 569 ? -43.688 1.554 16.266 1 76.75 569 SER A CA 1
ATOM 4567 C C . SER A 1 569 ? -44.594 1.903 15.094 1 76.75 569 SER A C 1
ATOM 4569 O O . SER A 1 569 ? -45.062 3.035 14.977 1 76.75 569 SER A O 1
ATOM 4571 N N . GLN A 1 570 ? -44.844 1.027 14.219 1 71.12 570 GLN A N 1
ATOM 4572 C CA . GLN A 1 570 ? -45.625 1.284 13.008 1 71.12 570 GLN A CA 1
ATOM 4573 C C . GLN A 1 570 ? -47.094 0.934 13.211 1 71.12 570 GLN A C 1
ATOM 4575 O O . GLN A 1 570 ? -47.938 1.204 12.344 1 71.12 570 GLN A O 1
ATOM 4580 N N . LYS A 1 571 ? -47.312 0.361 14.352 1 66.62 571 LYS A N 1
ATOM 4581 C CA . LYS A 1 571 ? -48.688 -0.056 14.609 1 66.62 571 LYS A CA 1
ATOM 4582 C C . LYS A 1 571 ? -49.562 1.128 15.039 1 66.62 571 LYS A C 1
ATOM 4584 O O . LYS A 1 571 ? -49.219 1.823 16 1 66.62 571 LYS A O 1
ATOM 4589 N N . THR A 1 572 ? -50.094 1.798 14.031 1 59 572 THR A N 1
ATOM 4590 C CA . THR A 1 572 ? -51.031 2.867 14.336 1 59 572 THR A CA 1
ATOM 4591 C C . THR A 1 572 ? -52.219 2.332 15.141 1 59 572 THR A C 1
ATOM 4593 O O . THR A 1 572 ? -52.5 1.134 15.117 1 59 572 THR A O 1
ATOM 4596 N N . ALA A 1 573 ? -52.844 3.238 16.031 1 51.03 573 ALA A N 1
ATOM 4597 C CA . ALA A 1 573 ? -54.031 2.893 16.828 1 51.03 573 ALA A CA 1
ATOM 4598 C C . ALA A 1 573 ? -55.062 2.146 15.992 1 51.03 573 ALA A C 1
ATOM 4600 O O . ALA A 1 573 ? -55.656 1.17 16.453 1 51.03 573 ALA A O 1
ATOM 4601 N N . LEU A 1 574 ? -55.219 2.666 14.805 1 47.56 574 LEU A N 1
ATOM 4602 C CA . LEU A 1 574 ? -56.281 2.088 13.977 1 47.56 574 LEU A CA 1
ATOM 4603 C C . LEU A 1 574 ? -55.906 0.677 13.539 1 47.56 574 LEU A C 1
ATOM 4605 O O . LEU A 1 574 ? -56.75 -0.207 13.484 1 47.56 574 LEU A O 1
ATOM 4609 N N . ALA A 1 575 ? -54.562 0.44 13.195 1 53.31 575 ALA A N 1
ATOM 4610 C CA . ALA A 1 575 ? -54.156 -0.888 12.758 1 53.31 575 ALA A CA 1
ATOM 4611 C C . ALA A 1 575 ? -54.281 -1.91 13.883 1 53.31 575 ALA A C 1
ATOM 4613 O O . ALA A 1 575 ? -54.562 -3.086 13.625 1 53.31 575 ALA A O 1
ATOM 4614 N N . LEU A 1 576 ? -54.094 -1.42 15.086 1 50.97 576 LEU A N 1
ATOM 4615 C CA . LEU A 1 576 ? -54.281 -2.291 16.25 1 50.97 576 LEU A CA 1
ATOM 4616 C C . LEU A 1 576 ? -55.719 -2.746 16.359 1 50.97 576 LEU A C 1
ATOM 4618 O O . LEU A 1 576 ? -56 -3.859 16.828 1 50.97 576 LEU A O 1
ATOM 4622 N N . LEU A 1 577 ? -56.656 -1.831 16.062 1 48.53 577 LEU A N 1
ATOM 4623 C CA . LEU A 1 577 ? -58.094 -2.152 16.172 1 48.53 577 LEU A CA 1
ATOM 4624 C C . LEU A 1 577 ? -58.531 -3.043 15.023 1 48.53 577 LEU A C 1
ATOM 4626 O O . LEU A 1 577 ? -59.375 -3.924 15.203 1 48.53 577 LEU A O 1
ATOM 4630 N N . THR A 1 578 ? -58.25 -2.648 13.859 1 50.94 578 THR A N 1
ATOM 4631 C CA . THR A 1 578 ? -58.844 -3.336 12.719 1 50.94 578 THR A CA 1
ATOM 4632 C C . THR A 1 578 ? -57.969 -4.523 12.297 1 50.94 578 THR A C 1
ATOM 4634 O O . THR A 1 578 ? -58.281 -5.211 11.328 1 50.94 578 THR A O 1
ATOM 4637 N N . GLN A 1 579 ? -57.188 -5.051 13.148 1 51.12 579 GLN A N 1
ATOM 4638 C CA . GLN A 1 579 ? -56.312 -6.191 12.828 1 51.12 579 GLN A CA 1
ATOM 4639 C C . GLN A 1 579 ? -55.719 -6.043 11.43 1 51.12 579 GLN A C 1
ATOM 4641 O O . GLN A 1 579 ? -55.5 -7.039 10.742 1 51.12 579 GLN A O 1
ATOM 4646 N N . GLU A 1 580 ? -55.812 -4.961 10.734 1 53.94 580 GLU A N 1
ATOM 4647 C CA . GLU A 1 580 ? -55.375 -4.68 9.375 1 53.94 580 GLU A CA 1
ATOM 4648 C C . GLU A 1 580 ? -53.844 -4.762 9.266 1 53.94 580 GLU A C 1
ATOM 4650 O O . GLU A 1 580 ? -53.125 -4.613 10.258 1 53.94 580 GLU A O 1
ATOM 4655 N N . THR A 1 581 ? -53.375 -5.133 8.031 1 61.19 581 THR A N 1
ATOM 4656 C CA . THR A 1 581 ? -52.031 -5.449 7.574 1 61.19 581 THR A CA 1
ATOM 4657 C C . THR A 1 581 ? -51.062 -4.301 7.879 1 61.19 581 THR A C 1
ATOM 4659 O O . THR A 1 581 ? -51.406 -3.135 7.645 1 61.19 581 THR A O 1
ATOM 4662 N N . ALA A 1 582 ? -50.125 -4.445 8.812 1 81 582 ALA A N 1
ATOM 4663 C CA . ALA A 1 582 ? -49.125 -3.492 9.273 1 81 582 ALA A CA 1
ATOM 4664 C C . ALA A 1 582 ? -48.281 -2.963 8.102 1 81 582 ALA A C 1
ATOM 4666 O O . ALA A 1 582 ? -47.844 -3.734 7.254 1 81 582 ALA A O 1
ATOM 4667 N N . VAL A 1 583 ? -48.531 -1.653 7.797 1 87.81 583 VAL A N 1
ATOM 4668 C CA . VAL A 1 583 ? -47.75 -1.004 6.734 1 87.81 583 VAL A CA 1
ATOM 4669 C C . VAL A 1 583 ? -46.719 -0.073 7.34 1 87.81 583 VAL A C 1
ATOM 4671 O O . VAL A 1 583 ? -46.906 0.438 8.445 1 87.81 583 VAL A O 1
ATOM 4674 N N . ILE A 1 584 ? -45.625 0.105 6.68 1 90.81 584 ILE A N 1
ATOM 4675 C CA . ILE A 1 584 ? -44.562 1.025 7.09 1 90.81 584 ILE A CA 1
ATOM 4676 C C . ILE A 1 584 ? -44.938 2.447 6.668 1 90.81 584 ILE A C 1
ATOM 4678 O O . ILE A 1 584 ? -45.156 2.707 5.488 1 90.81 584 ILE A O 1
ATOM 4682 N N . ARG A 1 585 ? -44.906 3.369 7.566 1 88.62 585 ARG A N 1
ATOM 4683 C CA . ARG A 1 585 ? -45.344 4.723 7.266 1 88.62 585 ARG A CA 1
ATOM 4684 C C . ARG A 1 585 ? -44.219 5.723 7.367 1 88.62 585 ARG A C 1
ATOM 4686 O O . ARG A 1 585 ? -44.344 6.867 6.926 1 88.62 585 ARG A O 1
ATOM 4693 N N . GLU A 1 586 ? -43.156 5.305 7.93 1 88.75 586 GLU A N 1
ATOM 4694 C CA . GLU A 1 586 ? -42.031 6.211 8.117 1 88.75 586 GLU A CA 1
ATOM 4695 C C . GLU A 1 586 ? -40.781 5.711 7.379 1 88.75 586 GLU A C 1
ATOM 4697 O O . GLU A 1 586 ? -40.375 4.551 7.527 1 88.75 586 GLU A O 1
ATOM 4702 N N . LEU A 1 587 ? -40.188 6.656 6.609 1 91.38 587 LEU A N 1
ATOM 4703 C CA . LEU A 1 587 ? -39 6.309 5.852 1 91.38 587 LEU A CA 1
ATOM 4704 C C . LEU A 1 587 ? -37.812 6 6.789 1 91.38 587 LEU A C 1
ATOM 4706 O O . LEU A 1 587 ? -36.875 5.301 6.406 1 91.38 587 LEU A O 1
ATOM 4710 N N . GLU A 1 588 ? -37.906 6.516 8.039 1 89.56 588 GLU A N 1
ATOM 4711 C CA . GLU A 1 588 ? -36.844 6.332 9.016 1 89.56 588 GLU A CA 1
ATOM 4712 C C . GLU A 1 588 ? -36.625 4.852 9.32 1 89.56 588 GLU A C 1
ATOM 4714 O O . GLU A 1 588 ? -35.5 4.438 9.609 1 89.56 588 GLU A O 1
ATOM 4719 N N . VAL A 1 589 ? -37.656 4.07 9.211 1 90.62 589 VAL A N 1
ATOM 4720 C CA . VAL A 1 589 ? -37.531 2.629 9.414 1 90.62 589 VAL A CA 1
ATOM 4721 C C . VAL A 1 589 ? -36.594 2.027 8.383 1 90.62 589 VAL A C 1
ATOM 4723 O O . VAL A 1 589 ? -35.75 1.189 8.711 1 90.62 589 VAL A O 1
ATOM 4726 N N . CYS A 1 590 ? -36.719 2.514 7.164 1 92.19 590 CYS A N 1
ATOM 4727 C CA . CYS A 1 590 ? -35.875 2.012 6.094 1 92.19 590 CYS A CA 1
ATOM 4728 C C . CYS A 1 590 ? -34.438 2.432 6.309 1 92.19 590 CYS A C 1
ATOM 4730 O O . CYS A 1 590 ? -33.5 1.684 5.98 1 92.19 590 CYS A O 1
ATOM 4732 N N . HIS A 1 591 ? -34.25 3.611 6.848 1 92.25 591 HIS A N 1
ATOM 4733 C CA . HIS A 1 591 ? -32.906 4.066 7.152 1 92.25 591 HIS A CA 1
ATOM 4734 C C . HIS A 1 591 ? -32.25 3.186 8.211 1 92.25 591 HIS A C 1
ATOM 4736 O O . HIS A 1 591 ? -31.062 2.846 8.102 1 92.25 591 HIS A O 1
ATOM 4742 N N . CYS A 1 592 ? -33.031 2.848 9.203 1 92.69 592 CYS A N 1
ATOM 4743 C CA . CYS A 1 592 ? -32.531 1.984 10.266 1 92.69 592 CYS A CA 1
ATOM 4744 C C . CYS A 1 592 ? -32.156 0.612 9.719 1 92.69 592 CYS A C 1
ATOM 4746 O O . CYS A 1 592 ? -31.078 0.085 10.039 1 92.69 592 CYS A O 1
ATOM 4748 N N . LEU A 1 593 ? -32.969 0.086 8.898 1 92.94 593 LEU A N 1
ATOM 4749 C CA . LEU A 1 593 ? -32.75 -1.239 8.336 1 92.94 593 LEU A CA 1
ATOM 4750 C C . LEU A 1 593 ? -31.562 -1.225 7.383 1 92.94 593 LEU A C 1
ATOM 4752 O O . LEU A 1 593 ? -30.812 -2.201 7.305 1 92.94 593 LEU A O 1
ATOM 4756 N N . TYR A 1 594 ? -31.438 -0.144 6.695 1 91.88 594 TYR A N 1
ATOM 4757 C CA . TYR A 1 594 ? -30.297 -0.003 5.793 1 91.88 594 TYR A CA 1
ATOM 4758 C C . TYR A 1 594 ? -28.984 -0.043 6.559 1 91.88 594 TYR A C 1
ATOM 4760 O O . TYR A 1 594 ? -28 -0.635 6.094 1 91.88 594 TYR A O 1
ATOM 4768 N N . GLU A 1 595 ? -28.875 0.582 7.695 1 92.12 595 GLU A N 1
ATOM 4769 C CA . GLU A 1 595 ? -27.672 0.647 8.508 1 92.12 595 GLU A CA 1
ATOM 4770 C C . GLU A 1 595 ? -27.266 -0.736 9.008 1 92.12 595 GLU A C 1
ATOM 4772 O O . GLU A 1 595 ? -26.094 -0.987 9.266 1 92.12 595 GLU A O 1
ATOM 4777 N N . LEU A 1 596 ? -28.188 -1.61 9.102 1 89.62 596 LEU A N 1
ATOM 4778 C CA . LEU A 1 596 ? -27.938 -2.955 9.609 1 89.62 596 LEU A CA 1
ATOM 4779 C C . LEU A 1 596 ? -27.203 -3.799 8.57 1 89.62 596 LEU A C 1
ATOM 4781 O O . LEU A 1 596 ? -26.328 -4.598 8.922 1 89.62 596 LEU A O 1
ATOM 4785 N N . GLN A 1 597 ? -27.5 -3.717 7.27 1 87.5 597 GLN A N 1
ATOM 4786 C CA . GLN A 1 597 ? -26.938 -4.43 6.133 1 87.5 597 GLN A CA 1
ATOM 4787 C C . GLN A 1 597 ? -26.922 -5.934 6.375 1 87.5 597 GLN A C 1
ATOM 4789 O O . GLN A 1 597 ? -25.938 -6.609 6.074 1 87.5 597 GLN A O 1
ATOM 4794 N N . ASP A 1 598 ? -27.75 -6.457 7.09 1 87.5 598 ASP A N 1
ATOM 4795 C CA . ASP A 1 598 ? -28 -7.879 7.305 1 87.5 598 ASP A CA 1
ATOM 4796 C C . ASP A 1 598 ? -29.312 -8.312 6.668 1 87.5 598 ASP A C 1
ATOM 4798 O O . ASP A 1 598 ? -30.391 -8.078 7.227 1 87.5 598 ASP A O 1
ATOM 4802 N N . GLU A 1 599 ? -29.219 -8.953 5.586 1 86.88 599 GLU A N 1
ATOM 4803 C CA . GLU A 1 599 ? -30.391 -9.273 4.785 1 86.88 599 GLU A CA 1
ATOM 4804 C C . GLU A 1 599 ? -31.359 -10.164 5.559 1 86.88 599 GLU A C 1
ATOM 4806 O O . GLU A 1 599 ? -32.562 -10.008 5.449 1 86.88 599 GLU A O 1
ATOM 4811 N N . HIS A 1 600 ? -30.828 -11.055 6.391 1 87.12 600 HIS A N 1
ATOM 4812 C CA . HIS A 1 600 ? -31.688 -11.953 7.156 1 87.12 600 HIS A CA 1
ATOM 4813 C C . HIS A 1 600 ? -32.438 -11.195 8.242 1 87.12 600 HIS A C 1
ATOM 4815 O O . HIS A 1 600 ? -33.625 -11.422 8.438 1 87.12 600 HIS A O 1
ATOM 4821 N N . PHE A 1 601 ? -31.797 -10.328 8.852 1 87.88 601 PHE A N 1
ATOM 4822 C CA . PHE A 1 601 ? -32.438 -9.531 9.898 1 87.88 601 PHE A CA 1
ATOM 4823 C C . PHE A 1 601 ? -33.469 -8.578 9.305 1 87.88 601 PHE A C 1
ATOM 4825 O O . PHE A 1 601 ? -34.531 -8.352 9.906 1 87.88 601 PHE A O 1
ATOM 4832 N N . VAL A 1 602 ? -33.156 -8.016 8.227 1 91.19 602 VAL A N 1
ATOM 4833 C CA . VAL A 1 602 ? -34.062 -7.078 7.57 1 91.19 602 VAL A CA 1
ATOM 4834 C C . VAL A 1 602 ? -35.344 -7.797 7.168 1 91.19 602 VAL A C 1
ATOM 4836 O O . VAL A 1 602 ? -36.469 -7.285 7.387 1 91.19 602 VAL A O 1
ATOM 4839 N N . ALA A 1 603 ? -35.188 -9 6.613 1 90.56 603 ALA A N 1
ATOM 4840 C CA . ALA A 1 603 ? -36.375 -9.789 6.234 1 90.56 603 ALA A CA 1
ATOM 4841 C C . ALA A 1 603 ? -37.219 -10.133 7.457 1 90.56 603 ALA A C 1
ATOM 4843 O O . ALA A 1 603 ? -38.438 -10.094 7.395 1 90.56 603 ALA A O 1
ATOM 4844 N N . ALA A 1 604 ? -36.5 -10.414 8.539 1 90 604 ALA A N 1
ATOM 4845 C CA . ALA A 1 604 ? -37.219 -10.734 9.773 1 90 604 ALA A CA 1
ATOM 4846 C C . ALA A 1 604 ? -37.938 -9.508 10.312 1 90 604 ALA A C 1
ATOM 4848 O O . ALA A 1 604 ? -39.062 -9.625 10.828 1 90 604 ALA A O 1
ATOM 4849 N N . ALA A 1 605 ? -37.344 -8.383 10.258 1 91.38 605 ALA A N 1
ATOM 4850 C CA . ALA A 1 605 ? -37.938 -7.137 10.742 1 91.38 605 ALA A CA 1
ATOM 4851 C C . ALA A 1 605 ? -39.156 -6.754 9.914 1 91.38 605 ALA A C 1
ATOM 4853 O O . ALA A 1 605 ? -40.125 -6.184 10.445 1 91.38 605 ALA A O 1
ATOM 4854 N N . LEU A 1 606 ? -39.156 -7.082 8.633 1 91.81 606 LEU A N 1
ATOM 4855 C CA . LEU A 1 606 ? -40.219 -6.664 7.715 1 91.81 606 LEU A CA 1
ATOM 4856 C C . LEU A 1 606 ? -41.312 -7.719 7.641 1 91.81 606 LEU A C 1
ATOM 4858 O O . LEU A 1 606 ? -42.406 -7.465 7.082 1 91.81 606 LEU A O 1
ATOM 4862 N N . ASP A 1 607 ? -41.125 -8.789 8.227 1 89.31 607 ASP A N 1
ATOM 4863 C CA . ASP A 1 607 ? -42 -9.961 8.102 1 89.31 607 ASP A CA 1
ATOM 4864 C C . ASP A 1 607 ? -43.438 -9.625 8.508 1 89.31 607 ASP A C 1
ATOM 4866 O O . ASP A 1 607 ? -44.375 -10.07 7.863 1 89.31 607 ASP A O 1
ATOM 4870 N N . PRO A 1 608 ? -43.594 -8.82 9.539 1 87.12 608 PRO A N 1
ATOM 4871 C CA . PRO A 1 608 ? -44.969 -8.547 9.969 1 87.12 608 PRO A CA 1
ATOM 4872 C C . PRO A 1 608 ? -45.656 -7.531 9.078 1 87.12 608 PRO A C 1
ATOM 4874 O O . PRO A 1 608 ? -46.875 -7.352 9.18 1 87.12 608 PRO A O 1
ATOM 4877 N N . PHE A 1 609 ? -45 -6.934 8.203 1 90.5 609 PHE A N 1
ATOM 4878 C CA . PHE A 1 609 ? -45.562 -5.887 7.359 1 90.5 609 PHE A CA 1
ATOM 4879 C C . PHE A 1 609 ? -45.938 -6.438 5.992 1 90.5 609 PHE A C 1
ATOM 4881 O O . PHE A 1 609 ? -45.406 -7.465 5.559 1 90.5 609 PHE A O 1
ATOM 4888 N N . THR A 1 610 ? -46.875 -5.75 5.348 1 90.81 610 THR A N 1
ATOM 4889 C CA . THR A 1 610 ? -47.281 -6.199 4.02 1 90.81 610 THR A CA 1
ATOM 4890 C C . THR A 1 610 ? -47.188 -5.059 3.012 1 90.81 610 THR A C 1
ATOM 4892 O O . THR A 1 610 ? -47.406 -5.262 1.815 1 90.81 610 THR A O 1
ATOM 4895 N N . GLY A 1 611 ? -46.906 -3.898 3.508 1 91.56 611 GLY A N 1
ATOM 4896 C CA . GLY A 1 611 ? -46.812 -2.805 2.553 1 91.56 611 GLY A CA 1
ATOM 4897 C C . GLY A 1 611 ? -46.031 -1.61 3.08 1 91.56 611 GLY A C 1
ATOM 4898 O O . GLY A 1 611 ? -45.625 -1.601 4.238 1 91.56 611 GLY A O 1
ATOM 4899 N N . VAL A 1 612 ? -45.781 -0.597 2.223 1 92.81 612 VAL A N 1
ATOM 4900 C CA . VAL A 1 612 ? -45.094 0.667 2.521 1 92.81 612 VAL A CA 1
ATOM 4901 C C . VAL A 1 612 ? -46 1.833 2.088 1 92.81 612 VAL A C 1
ATOM 4903 O O . VAL A 1 612 ? -46.531 1.835 0.977 1 92.81 612 VAL A O 1
ATOM 4906 N N . TYR A 1 613 ? -46.281 2.676 3.014 1 92.25 613 TYR A N 1
ATOM 4907 C CA . TYR A 1 613 ? -47.094 3.852 2.766 1 92.25 613 TYR A CA 1
ATOM 4908 C C . TYR A 1 613 ? -46.375 5.129 3.143 1 92.25 613 TYR A C 1
ATOM 4910 O O . TYR A 1 613 ? -46.281 5.473 4.324 1 92.25 613 TYR A O 1
ATOM 4918 N N . LEU A 1 614 ? -45.812 5.879 2.182 1 93.12 614 LEU A N 1
ATOM 4919 C CA . LEU A 1 614 ? -45.062 7.102 2.41 1 93.12 614 LEU A CA 1
ATOM 4920 C C . LEU A 1 614 ? -45.719 8.297 1.728 1 93.12 614 LEU A C 1
ATOM 4922 O O . LEU A 1 614 ? -46.219 8.172 0.612 1 93.12 614 LEU A O 1
ATOM 4926 N N . ARG A 1 615 ? -45.812 9.461 2.418 1 92.69 615 ARG A N 1
ATOM 4927 C CA . ARG A 1 615 ? -46.438 10.656 1.873 1 92.69 615 ARG A CA 1
ATOM 4928 C C . ARG A 1 615 ? -45.562 11.891 2.111 1 92.69 615 ARG A C 1
ATOM 4930 O O . ARG A 1 615 ? -44.938 12.023 3.166 1 92.69 615 ARG A O 1
ATOM 4937 N N . GLY A 1 616 ? -45.562 12.75 1.081 1 91.81 616 GLY A N 1
ATOM 4938 C CA . GLY A 1 616 ? -45 14.094 1.228 1 91.81 616 GLY A CA 1
ATOM 4939 C C . GLY A 1 616 ? -43.5 14.102 1.477 1 91.81 616 GLY A C 1
ATOM 4940 O O . GLY A 1 616 ? -43 14.867 2.305 1 91.81 616 GLY A O 1
ATOM 4941 N N . LEU A 1 617 ? -42.75 13.281 0.901 1 92.06 617 LEU A N 1
ATOM 4942 C CA . LEU A 1 617 ? -41.312 13.211 1.124 1 92.06 617 LEU A CA 1
ATOM 4943 C C . LEU A 1 617 ? -40.531 13.602 -0.136 1 92.06 617 LEU A C 1
ATOM 4945 O O . LEU A 1 617 ? -40.969 13.289 -1.249 1 92.06 617 LEU A O 1
ATOM 4949 N N . ASN A 1 618 ? -39.562 14.43 -0.006 1 88.5 618 ASN A N 1
ATOM 4950 C CA . ASN A 1 618 ? -38.562 14.633 -1.049 1 88.5 618 ASN A CA 1
ATOM 4951 C C . ASN A 1 618 ? -37.406 13.633 -0.927 1 88.5 618 ASN A C 1
ATOM 4953 O O . ASN A 1 618 ? -36.5 13.828 -0.123 1 88.5 618 ASN A O 1
ATOM 4957 N N . LEU A 1 619 ? -37.438 12.648 -1.722 1 89.5 619 LEU A N 1
ATOM 4958 C CA . LEU A 1 619 ? -36.469 11.547 -1.612 1 89.5 619 LEU A CA 1
ATOM 4959 C C . LEU A 1 619 ? -35.188 11.859 -2.369 1 89.5 619 LEU A C 1
ATOM 4961 O O . LEU A 1 619 ? -35.156 11.805 -3.602 1 89.5 619 LEU A O 1
ATOM 4965 N N . ASN A 1 620 ? -34.219 12.133 -1.658 1 83.31 620 ASN A N 1
ATOM 4966 C CA . ASN A 1 620 ? -32.906 12.289 -2.305 1 83.31 620 ASN A CA 1
ATOM 4967 C C . ASN A 1 620 ? -32.344 10.945 -2.738 1 83.31 620 ASN A C 1
ATOM 4969 O O . ASN A 1 620 ? -32.969 9.906 -2.566 1 83.31 620 ASN A O 1
ATOM 4973 N N . ARG A 1 621 ? -31.266 10.93 -3.361 1 80.06 621 ARG A N 1
ATOM 4974 C CA . ARG A 1 621 ? -30.703 9.711 -3.924 1 80.06 621 ARG A CA 1
ATOM 4975 C C . ARG A 1 621 ? -30.453 8.672 -2.832 1 80.06 621 ARG A C 1
ATOM 4977 O O . ARG A 1 621 ? -30.641 7.477 -3.047 1 80.06 621 ARG A O 1
ATOM 4984 N N . PHE A 1 622 ? -29.938 9.156 -1.716 1 85.12 622 PHE A N 1
ATOM 4985 C CA . PHE A 1 622 ? -29.672 8.227 -0.624 1 85.12 622 PHE A CA 1
ATOM 4986 C C . PHE A 1 622 ? -30.969 7.621 -0.098 1 85.12 622 PHE A C 1
ATOM 4988 O O . PHE A 1 622 ? -31.016 6.43 0.221 1 85.12 622 PHE A O 1
ATOM 4995 N N . ASP A 1 623 ? -31.969 8.445 0.032 1 89.12 623 ASP A N 1
ATOM 4996 C CA . ASP A 1 623 ? -33.281 7.949 0.442 1 89.12 623 ASP A CA 1
ATOM 4997 C C . ASP A 1 623 ? -33.781 6.875 -0.517 1 89.12 623 ASP A C 1
ATOM 4999 O O . ASP A 1 623 ? -34.375 5.891 -0.091 1 89.12 623 ASP A O 1
ATOM 5003 N N . GLN A 1 624 ? -33.562 7.133 -1.744 1 88.75 624 GLN A N 1
ATOM 5004 C CA . GLN A 1 624 ? -33.969 6.168 -2.756 1 88.75 624 GLN A CA 1
ATOM 5005 C C . GLN A 1 624 ? -33.219 4.84 -2.586 1 88.75 624 GLN A C 1
ATOM 5007 O O . GLN A 1 624 ? -33.844 3.771 -2.723 1 88.75 624 GLN A O 1
ATOM 5012 N N . MET A 1 625 ? -31.984 4.934 -2.309 1 86.19 625 MET A N 1
ATOM 5013 C CA . MET A 1 625 ? -31.172 3.738 -2.096 1 86.19 625 MET A CA 1
ATOM 5014 C C . MET A 1 625 ? -31.656 2.955 -0.883 1 86.19 625 MET A C 1
ATOM 5016 O O . MET A 1 625 ? -31.719 1.724 -0.915 1 86.19 625 MET A O 1
ATOM 5020 N N . VAL A 1 626 ? -31.922 3.705 0.118 1 90.44 626 VAL A N 1
ATOM 5021 C CA . VAL A 1 626 ? -32.375 3.107 1.371 1 90.44 626 VAL A CA 1
ATOM 5022 C C . VAL A 1 626 ? -33.719 2.408 1.16 1 90.44 626 VAL A C 1
ATOM 5024 O O . VAL A 1 626 ? -33.906 1.276 1.609 1 90.44 626 VAL A O 1
ATOM 5027 N N . LEU A 1 627 ? -34.594 3.102 0.491 1 91.81 627 LEU A N 1
ATOM 5028 C CA . LEU A 1 627 ? -35.906 2.533 0.193 1 91.81 627 LEU A CA 1
ATOM 5029 C C . LEU A 1 627 ? -35.781 1.29 -0.68 1 91.81 627 LEU A C 1
ATOM 5031 O O . LEU A 1 627 ? -36.438 0.275 -0.426 1 91.81 627 LEU A O 1
ATOM 5035 N N . SER A 1 628 ? -34.938 1.332 -1.685 1 90.38 628 SER A N 1
ATOM 5036 C CA . SER A 1 628 ? -34.719 0.214 -2.596 1 90.38 628 SER A CA 1
ATOM 5037 C C . SER A 1 628 ? -34.156 -0.998 -1.861 1 90.38 628 SER A C 1
ATOM 5039 O O . SER A 1 628 ? -34.531 -2.137 -2.17 1 90.38 628 SER A O 1
ATOM 5041 N N . PHE A 1 629 ? -33.312 -0.791 -0.942 1 90.88 629 PHE A N 1
ATOM 5042 C CA . PHE A 1 629 ? -32.719 -1.87 -0.151 1 90.88 629 PHE A CA 1
ATOM 5043 C C . PHE A 1 629 ? -33.812 -2.602 0.64 1 90.88 629 PHE A C 1
ATOM 5045 O O . PHE A 1 629 ? -33.812 -3.834 0.692 1 90.88 629 PHE A O 1
ATOM 5052 N N . SER A 1 630 ? -34.656 -1.808 1.264 1 92.38 630 SER A N 1
ATOM 5053 C CA . SER A 1 630 ? -35.75 -2.402 2.049 1 92.38 630 SER A CA 1
ATOM 5054 C C . SER A 1 630 ? -36.719 -3.176 1.161 1 92.38 630 SER A C 1
ATOM 5056 O O . SER A 1 630 ? -37.125 -4.285 1.505 1 92.38 630 SER A O 1
ATOM 5058 N N . VAL A 1 631 ? -36.969 -2.602 0.016 1 92.44 631 VAL A N 1
ATOM 5059 C CA . VAL A 1 631 ? -37.906 -3.238 -0.904 1 92.44 631 VAL A CA 1
ATOM 5060 C C . VAL A 1 631 ? -37.312 -4.539 -1.433 1 92.44 631 VAL A C 1
ATOM 5062 O O . VAL A 1 631 ? -38.031 -5.547 -1.561 1 92.44 631 VAL A O 1
ATOM 5065 N N . LYS A 1 632 ? -36.094 -4.543 -1.77 1 90.56 632 LYS A N 1
ATOM 5066 C CA . LYS A 1 632 ? -35.375 -5.715 -2.279 1 90.56 632 LYS A CA 1
ATOM 5067 C C . LYS A 1 632 ? -35.438 -6.871 -1.287 1 90.56 632 LYS A C 1
ATOM 5069 O O . LYS A 1 632 ? -35.469 -8.039 -1.686 1 90.56 632 LYS A O 1
ATOM 5074 N N . ASN A 1 633 ? -35.5 -6.531 -0.018 1 91.81 633 ASN A N 1
ATOM 5075 C CA . ASN A 1 633 ? -35.469 -7.547 1.027 1 91.81 633 ASN A CA 1
ATOM 5076 C C . ASN A 1 633 ? -36.812 -7.695 1.711 1 91.81 633 ASN A C 1
ATOM 5078 O O . ASN A 1 633 ? -36.906 -8.023 2.896 1 91.81 633 ASN A O 1
ATOM 5082 N N . PHE A 1 634 ? -37.875 -7.355 1.008 1 93.19 634 PHE A N 1
ATOM 5083 C CA . PHE A 1 634 ? -39.25 -7.387 1.512 1 93.19 634 PHE A CA 1
ATOM 5084 C C . PHE A 1 634 ? -40.062 -8.438 0.779 1 93.19 634 PHE A C 1
ATOM 5086 O O . PHE A 1 634 ? -40.938 -8.102 -0.03 1 93.19 634 PHE A O 1
ATOM 5093 N N . PRO A 1 635 ? -39.938 -9.727 1.109 1 87.62 635 PRO A N 1
ATOM 5094 C CA . PRO A 1 635 ? -40.594 -10.789 0.358 1 87.62 635 PRO A CA 1
ATOM 5095 C C . PRO A 1 635 ? -42.125 -10.711 0.469 1 87.62 635 PRO A C 1
ATOM 5097 O O . PRO A 1 635 ? -42.844 -11.078 -0.469 1 87.62 635 PRO A O 1
ATOM 5100 N N . LYS A 1 636 ? -42.688 -10.156 1.524 1 89.94 636 LYS A N 1
ATOM 5101 C CA . LYS A 1 636 ? -44.125 -10.164 1.746 1 89.94 636 LYS A CA 1
ATOM 5102 C C . LYS A 1 636 ? -44.781 -8.852 1.304 1 89.94 636 LYS A C 1
ATOM 5104 O O . LYS A 1 636 ? -45.938 -8.578 1.622 1 89.94 636 LYS A O 1
ATOM 5109 N N . LEU A 1 637 ? -44 -8.078 0.613 1 93.44 637 LEU A N 1
ATOM 5110 C CA . LEU A 1 637 ? -44.5 -6.785 0.163 1 93.44 637 LEU A CA 1
ATOM 5111 C C . LEU A 1 637 ? -45.688 -6.961 -0.799 1 93.44 637 LEU A C 1
ATOM 5113 O O . LEU A 1 637 ? -45.531 -7.613 -1.838 1 93.44 637 LEU A O 1
ATOM 5117 N N . GLU A 1 638 ? -46.812 -6.383 -0.513 1 93.19 638 GLU A N 1
ATOM 5118 C CA . GLU A 1 638 ? -48 -6.5 -1.35 1 93.19 638 GLU A CA 1
ATOM 5119 C C . GLU A 1 638 ? -48.438 -5.137 -1.898 1 93.19 638 GLU A C 1
ATOM 5121 O O . GLU A 1 638 ? -49.062 -5.059 -2.945 1 93.19 638 GLU A O 1
ATOM 5126 N N . SER A 1 639 ? -48.125 -4.172 -1.111 1 93.56 639 SER A N 1
ATOM 5127 C CA . SER A 1 639 ? -48.562 -2.84 -1.529 1 93.56 639 SER A CA 1
ATOM 5128 C C . SER A 1 639 ? -47.438 -1.816 -1.321 1 93.56 639 SER A C 1
ATOM 5130 O O . SER A 1 639 ? -46.844 -1.748 -0.243 1 93.56 639 SER A O 1
ATOM 5132 N N . LEU A 1 640 ? -47.094 -1.045 -2.318 1 94.75 640 LEU A N 1
ATOM 5133 C CA . LEU A 1 640 ? -46.156 0.084 -2.271 1 94.75 640 LEU A CA 1
ATOM 5134 C C . LEU A 1 640 ? -46.875 1.372 -2.701 1 94.75 640 LEU A C 1
ATOM 5136 O O . LEU A 1 640 ? -47.156 1.559 -3.883 1 94.75 640 LEU A O 1
ATOM 5140 N N . ASP A 1 641 ? -47.156 2.193 -1.731 1 94.19 641 ASP A N 1
ATOM 5141 C CA . ASP A 1 641 ? -47.938 3.404 -1.968 1 94.19 641 ASP A CA 1
ATOM 5142 C C . ASP A 1 641 ? -47.094 4.656 -1.659 1 94.19 641 ASP A C 1
ATOM 5144 O O . ASP A 1 641 ? -46.938 5.02 -0.493 1 94.19 641 ASP A O 1
ATOM 5148 N N . LEU A 1 642 ? -46.625 5.34 -2.646 1 94.56 642 LEU A N 1
ATOM 5149 C CA . LEU A 1 642 ? -45.906 6.602 -2.523 1 94.56 642 LEU A CA 1
ATOM 5150 C C . LEU A 1 642 ? -46.719 7.758 -3.08 1 94.56 642 LEU A C 1
ATOM 5152 O O . LEU A 1 642 ? -47.125 7.742 -4.25 1 94.56 642 LEU A O 1
ATOM 5156 N N . GLY A 1 643 ? -47.094 8.727 -2.209 1 92.31 643 GLY A N 1
ATOM 5157 C CA . GLY A 1 643 ? -47.844 9.883 -2.641 1 92.31 643 GLY A CA 1
ATOM 5158 C C . GLY A 1 643 ? -47.156 11.203 -2.361 1 92.31 643 GLY A C 1
ATOM 5159 O O . GLY A 1 643 ? -46.562 11.391 -1.295 1 92.31 643 GLY A O 1
ATOM 5160 N N . HIS A 1 644 ? -47.219 12.094 -3.322 1 92.06 644 HIS A N 1
ATOM 5161 C CA . HIS A 1 644 ? -46.625 13.414 -3.193 1 92.06 644 HIS A CA 1
ATOM 5162 C C . HIS A 1 644 ? -45.156 13.305 -2.838 1 92.06 644 HIS A C 1
ATOM 5164 O O . HIS A 1 644 ? -44.656 14.039 -1.972 1 92.06 644 HIS A O 1
ATOM 5170 N N . CYS A 1 645 ? -44.562 12.195 -3.25 1 92.12 645 CYS A N 1
ATOM 5171 C CA . CYS A 1 645 ? -43.125 12 -3.039 1 92.12 645 CYS A CA 1
ATOM 5172 C C . CYS A 1 645 ? -42.344 12.359 -4.293 1 92.12 645 CYS A C 1
ATOM 5174 O O . CYS A 1 645 ? -42.75 11.992 -5.402 1 92.12 645 CYS A O 1
ATOM 5176 N N . SER A 1 646 ? -41.375 13.227 -4.199 1 88.56 646 SER A N 1
ATOM 5177 C CA . SER A 1 646 ? -40.531 13.617 -5.332 1 88.56 646 SER A CA 1
ATOM 5178 C C . SER A 1 646 ? -39.188 12.883 -5.316 1 88.56 646 SER A C 1
ATOM 5180 O O . SER A 1 646 ? -38.562 12.773 -4.266 1 88.56 646 SER A O 1
ATOM 5182 N N . PHE A 1 647 ? -38.875 12.273 -6.379 1 87.88 647 PHE A N 1
ATOM 5183 C CA . PHE A 1 647 ? -37.562 11.641 -6.527 1 87.88 647 PHE A CA 1
ATOM 5184 C C . PHE A 1 647 ? -36.531 12.633 -7.078 1 87.88 647 PHE A C 1
ATOM 5186 O O . PHE A 1 647 ? -36.531 12.914 -8.281 1 87.88 647 PHE A O 1
ATOM 5193 N N . LEU A 1 648 ? -35.781 13.102 -6.145 1 77.25 648 LEU A N 1
ATOM 5194 C CA . LEU A 1 648 ? -34.844 14.156 -6.504 1 77.25 648 LEU A CA 1
ATOM 5195 C C . LEU A 1 648 ? -33.656 13.578 -7.281 1 77.25 648 LEU A C 1
ATOM 5197 O O . LEU A 1 648 ? -33.188 12.477 -6.984 1 77.25 648 LEU A O 1
ATOM 5201 N N . TRP A 1 649 ? -33.406 14.062 -8.508 1 63.69 649 TRP A N 1
ATOM 5202 C CA . TRP A 1 649 ? -32.25 13.695 -9.312 1 63.69 649 TRP A CA 1
ATOM 5203 C C . TRP A 1 649 ? -31.203 14.789 -9.273 1 63.69 649 TRP A C 1
ATOM 5205 O O . TRP A 1 649 ? -31.516 15.977 -9.359 1 63.69 649 TRP A O 1
ATOM 5215 N N . ASP A 1 650 ? -30.344 14.773 -8.453 1 53.91 650 ASP A N 1
ATOM 5216 C CA . ASP A 1 650 ? -29.344 15.828 -8.445 1 53.91 650 ASP A CA 1
ATOM 5217 C C . ASP A 1 650 ? -28.828 16.125 -9.859 1 53.91 650 ASP A C 1
ATOM 5219 O O . ASP A 1 650 ? -28.312 15.227 -10.531 1 53.91 650 ASP A O 1
ATOM 5223 N N . GLU A 1 651 ? -29.516 16.828 -10.633 1 45.34 651 GLU A N 1
ATOM 5224 C CA . GLU A 1 651 ? -28.953 17.312 -11.883 1 45.34 651 GLU A CA 1
ATOM 5225 C C . GLU A 1 651 ? -27.469 17.641 -11.734 1 45.34 651 GLU A C 1
ATOM 5227 O O . GLU A 1 651 ? -27.031 18.156 -10.703 1 45.34 651 GLU A O 1
ATOM 5232 N N . PRO A 1 652 ? -26.516 16.922 -12.375 1 43.5 652 PRO A N 1
ATOM 5233 C CA . PRO A 1 652 ? -25.172 17.5 -12.461 1 43.5 652 PRO A CA 1
ATOM 5234 C C . PRO A 1 652 ? -25.188 19.016 -12.547 1 43.5 652 PRO A C 1
ATOM 5236 O O . PRO A 1 652 ? -25.797 19.594 -13.461 1 43.5 652 PRO A O 1
ATOM 5239 N N . GLU A 1 653 ? -25.562 19.781 -11.703 1 38.56 653 GLU A N 1
ATOM 5240 C CA . GLU A 1 653 ? -25.5 21.219 -11.953 1 38.56 653 GLU A CA 1
ATOM 5241 C C . GLU A 1 653 ? -24.547 21.547 -13.094 1 38.56 653 GLU A C 1
ATOM 5243 O O . GLU A 1 653 ? -23.766 20.688 -13.516 1 38.56 653 GLU A O 1
ATOM 5248 N N . ASP A 1 654 ? -24.078 23.047 -13.219 1 35.38 654 ASP A N 1
ATOM 5249 C CA . ASP A 1 654 ? -23.375 23.891 -14.172 1 35.38 654 ASP A CA 1
ATOM 5250 C C . ASP A 1 654 ? -21.969 23.359 -14.438 1 35.38 654 ASP A C 1
ATOM 5252 O O . ASP A 1 654 ? -21.016 23.766 -13.781 1 35.38 654 ASP A O 1
ATOM 5256 N N . CYS A 1 655 ? -21.531 22.281 -14.5 1 35.28 655 CYS A N 1
ATOM 5257 C CA . CYS A 1 655 ? -20.297 22.312 -15.273 1 35.28 655 CYS A CA 1
ATOM 5258 C C . CYS A 1 655 ? -20.5 23.062 -16.578 1 35.28 655 CYS A C 1
ATOM 5260 O O . CYS A 1 655 ? -21.172 22.562 -17.5 1 35.28 655 CYS A O 1
ATOM 5262 N N . ALA A 1 656 ? -20.656 24.453 -16.672 1 33.22 656 ALA A N 1
ATOM 5263 C CA . ALA A 1 656 ? -20.703 25.344 -17.844 1 33.22 656 ALA A CA 1
ATOM 5264 C C . ALA A 1 656 ? -19.828 24.797 -18.969 1 33.22 656 ALA A C 1
ATOM 5266 O O . ALA A 1 656 ? -19.812 25.359 -20.062 1 33.22 656 ALA A O 1
ATOM 5267 N N . GLY A 1 657 ? -18.5 24.281 -18.781 1 32.88 657 GLY A N 1
ATOM 5268 C CA . GLY A 1 657 ? -17.938 24.156 -20.125 1 32.88 657 GLY A CA 1
ATOM 5269 C C . GLY A 1 657 ? -18.656 23.109 -20.969 1 32.88 657 GLY A C 1
ATOM 5270 O O . GLY A 1 657 ? -19.375 22.266 -20.438 1 32.88 657 GLY A O 1
ATOM 5271 N N . PRO A 1 658 ? -18.844 23.562 -22.344 1 32 658 PRO A N 1
ATOM 5272 C CA . PRO A 1 658 ? -19.422 22.734 -23.422 1 32 658 PRO A CA 1
ATOM 5273 C C . PRO A 1 658 ? -18.875 21.312 -23.406 1 32 658 PRO A C 1
ATOM 5275 O O . PRO A 1 658 ? -17.688 21.094 -23.641 1 32 658 PRO A O 1
ATOM 5278 N N . GLN A 1 659 ? -18.688 20.609 -22.438 1 31 659 GLN A N 1
ATOM 5279 C CA . GLN A 1 659 ? -18.156 19.344 -22.953 1 31 659 GLN A CA 1
ATOM 5280 C C . GLN A 1 659 ? -19.078 18.75 -24.016 1 31 659 GLN A C 1
ATOM 5282 O O . GLN A 1 659 ? -20.312 18.906 -23.938 1 31 659 GLN A O 1
ATOM 5287 N N . PRO A 1 660 ? -18.438 18.5 -25.312 1 31.03 660 PRO A N 1
ATOM 5288 C CA . PRO A 1 660 ? -19.25 17.891 -26.375 1 31.03 660 PRO A CA 1
ATOM 5289 C C . PRO A 1 660 ? -20.203 16.828 -25.844 1 31.03 660 PRO A C 1
ATOM 5291 O O . PRO A 1 660 ? -19.953 16.25 -24.781 1 31.03 660 PRO A O 1
ATOM 5294 N N . ALA A 1 661 ? -21.328 16.688 -26.578 1 29.62 661 ALA A N 1
ATOM 5295 C CA . ALA A 1 661 ? -22.438 15.727 -26.641 1 29.62 661 ALA A CA 1
ATOM 5296 C C . ALA A 1 661 ? -21.922 14.289 -26.547 1 29.62 661 ALA A C 1
ATOM 5298 O O . ALA A 1 661 ? -22.641 13.352 -26.891 1 29.62 661 ALA A O 1
ATOM 5299 N N . LYS A 1 662 ? -20.656 13.977 -26.656 1 28.09 662 LYS A N 1
ATOM 5300 C CA . LYS A 1 662 ? -20.359 12.641 -27.172 1 28.09 662 LYS A CA 1
ATOM 5301 C C . LYS A 1 662 ? -21.156 11.57 -26.438 1 28.09 662 LYS A C 1
ATOM 5303 O O . LYS A 1 662 ? -21.75 11.844 -25.375 1 28.09 662 LYS A O 1
ATOM 5308 N N . GLN A 1 663 ? -20.547 10.203 -26.266 1 28.2 663 GLN A N 1
ATOM 5309 C CA . GLN A 1 663 ? -21.125 8.867 -26.266 1 28.2 663 GLN A CA 1
ATOM 5310 C C . GLN A 1 663 ? -21.953 8.633 -25.016 1 28.2 663 GLN A C 1
ATOM 5312 O O . GLN A 1 663 ? -21.438 8.625 -23.891 1 28.2 663 GLN A O 1
ATOM 5317 N N . ALA A 1 664 ? -23.188 8.906 -24.984 1 30.67 664 ALA A N 1
ATOM 5318 C CA . ALA A 1 664 ? -24.531 8.602 -24.484 1 30.67 664 ALA A CA 1
ATOM 5319 C C . ALA A 1 664 ? -24.656 7.129 -24.109 1 30.67 664 ALA A C 1
ATOM 5321 O O . ALA A 1 664 ? -25.75 6.57 -24.125 1 30.67 664 ALA A O 1
ATOM 5322 N N . TYR A 1 665 ? -23.75 6.285 -24.266 1 27.2 665 TYR A N 1
ATOM 5323 C CA . TYR A 1 665 ? -24.125 4.898 -24.016 1 27.2 665 TYR A CA 1
ATOM 5324 C C . TYR A 1 665 ? -24.641 4.723 -22.594 1 27.2 665 TYR A C 1
ATOM 5326 O O . TYR A 1 665 ? -24.047 3.973 -21.797 1 27.2 665 TYR A O 1
ATOM 5334 N N . ARG A 1 666 ? -25.109 5.828 -21.953 1 34.12 666 ARG A N 1
ATOM 5335 C CA . ARG A 1 666 ? -25.891 5.598 -20.75 1 34.12 666 ARG A CA 1
ATOM 5336 C C . ARG A 1 666 ? -27.016 4.605 -21.016 1 34.12 666 ARG A C 1
ATOM 5338 O O . ARG A 1 666 ? -27.859 4.832 -21.875 1 34.12 666 ARG A O 1
ATOM 5345 N N . CYS A 1 667 ? -26.875 3.467 -20.781 1 34 667 CYS A N 1
ATOM 5346 C CA . CYS A 1 667 ? -28.047 2.609 -20.969 1 34 667 CYS A CA 1
ATOM 5347 C C . CYS A 1 667 ? -29.328 3.336 -20.547 1 34 667 CYS A C 1
ATOM 5349 O O . CYS A 1 667 ? -29.391 3.922 -19.469 1 34 667 CYS A O 1
ATOM 5351 N N . GLU A 1 668 ? -30.266 3.861 -21.328 1 39.62 668 GLU A N 1
ATOM 5352 C CA . GLU A 1 668 ? -31.562 4.52 -21.219 1 39.62 668 GLU A CA 1
ATOM 5353 C C . GLU A 1 668 ? -32.188 4.254 -19.859 1 39.62 668 GLU A C 1
ATOM 5355 O O . GLU A 1 668 ? -32.844 5.137 -19.281 1 39.62 668 GLU A O 1
ATOM 5360 N N . GLY A 1 669 ? -32.125 3.1 -19.375 1 41.47 669 GLY A N 1
ATOM 5361 C CA . GLY A 1 669 ? -32.812 2.68 -18.156 1 41.47 669 GLY A CA 1
ATOM 5362 C C . GLY A 1 669 ? -32.156 3.225 -16.906 1 41.47 669 GLY A C 1
ATOM 5363 O O . GLY A 1 669 ? -32.812 3.271 -15.844 1 41.47 669 GLY A O 1
ATOM 5364 N N . GLN A 1 670 ? -30.859 3.543 -16.875 1 50.41 670 GLN A N 1
ATOM 5365 C CA . GLN A 1 670 ? -30.109 3.9 -15.68 1 50.41 670 GLN A CA 1
ATOM 5366 C C . GLN A 1 670 ? -30.281 5.383 -15.352 1 50.41 670 GLN A C 1
ATOM 5368 O O . GLN A 1 670 ? -29.922 5.824 -14.258 1 50.41 670 GLN A O 1
ATOM 5373 N N . GLN A 1 671 ? -31.016 6.148 -16.156 1 60.03 671 GLN A N 1
ATOM 5374 C CA . GLN A 1 671 ? -31.188 7.59 -15.969 1 60.03 671 GLN A CA 1
ATOM 5375 C C . GLN A 1 671 ? -32.5 7.914 -15.281 1 60.03 671 GLN A C 1
ATOM 5377 O O . GLN A 1 671 ? -32.812 9.086 -15.016 1 60.03 671 GLN A O 1
ATOM 5382 N N . SER A 1 672 ? -33.25 6.961 -15.031 1 74.75 672 SER A N 1
ATOM 5383 C CA . SER A 1 672 ? -34.531 7.242 -14.406 1 74.75 672 SER A CA 1
ATOM 5384 C C . SER A 1 672 ? -34.406 7.438 -12.898 1 74.75 672 SER A C 1
ATOM 5386 O O . SER A 1 672 ? -33.594 6.754 -12.25 1 74.75 672 SER A O 1
ATOM 5388 N N . PRO A 1 673 ? -35.062 8.484 -12.398 1 77.19 673 PRO A N 1
ATOM 5389 C CA . PRO A 1 673 ? -35.031 8.711 -10.953 1 77.19 673 PRO A CA 1
ATOM 5390 C C . PRO A 1 673 ? -35.531 7.52 -10.148 1 77.19 673 PRO A C 1
ATOM 5392 O O . PRO A 1 673 ? -35.188 7.363 -8.977 1 77.19 673 PRO A O 1
ATOM 5395 N N . ILE A 1 674 ? -36.438 6.656 -10.82 1 86.31 674 ILE A N 1
ATOM 5396 C CA . ILE A 1 674 ? -37 5.555 -10.062 1 86.31 674 ILE A CA 1
ATOM 5397 C C . ILE A 1 674 ? -36.312 4.246 -10.461 1 86.31 674 ILE A C 1
ATOM 5399 O O . ILE A 1 674 ? -36.844 3.16 -10.18 1 86.31 674 ILE A O 1
ATOM 5403 N N . HIS A 1 675 ? -35.25 4.352 -11.117 1 85.94 675 HIS A N 1
ATOM 5404 C CA . HIS A 1 675 ? -34.562 3.176 -11.594 1 85.94 675 HIS A CA 1
ATOM 5405 C C . HIS A 1 675 ? -34.219 2.229 -10.445 1 85.94 675 HIS A C 1
ATOM 5407 O O . HIS A 1 675 ? -34.406 1.015 -10.562 1 85.94 675 HIS A O 1
ATOM 5413 N N . LEU A 1 676 ? -33.719 2.744 -9.328 1 85.5 676 LEU A N 1
ATOM 5414 C CA . LEU A 1 676 ? -33.312 1.927 -8.188 1 85.5 676 LEU A CA 1
ATOM 5415 C C . LEU A 1 676 ? -34.531 1.167 -7.621 1 85.5 676 LEU A C 1
ATOM 5417 O O . LEU A 1 676 ? -34.406 -0.012 -7.273 1 85.5 676 LEU A O 1
ATOM 5421 N N . LEU A 1 677 ? -35.625 1.906 -7.527 1 89.94 677 LEU A N 1
ATOM 5422 C CA . LEU A 1 677 ? -36.844 1.301 -7 1 89.94 677 LEU A CA 1
ATOM 5423 C C . LEU A 1 677 ? -37.312 0.173 -7.91 1 89.94 677 LEU A C 1
ATOM 5425 O O . LEU A 1 677 ? -37.688 -0.897 -7.43 1 89.94 677 LEU A O 1
ATOM 5429 N N . CYS A 1 678 ? -37.25 0.372 -9.227 1 90.31 678 CYS A N 1
ATOM 5430 C CA . CYS A 1 678 ? -37.688 -0.625 -10.195 1 90.31 678 CYS A CA 1
ATOM 5431 C C . CYS A 1 678 ? -36.781 -1.85 -10.172 1 90.31 678 CYS A C 1
ATOM 5433 O O . CYS A 1 678 ? -37.25 -2.982 -10.25 1 90.31 678 CYS A O 1
ATOM 5435 N N . GLN A 1 679 ? -35.562 -1.593 -10.102 1 86.88 679 GLN A N 1
ATOM 5436 C CA . GLN A 1 679 ? -34.625 -2.697 -10.016 1 86.88 679 GLN A CA 1
ATOM 5437 C C . GLN A 1 679 ? -34.875 -3.541 -8.766 1 86.88 679 GLN A C 1
ATOM 5439 O O . GLN A 1 679 ? -34.781 -4.77 -8.82 1 86.88 679 GLN A O 1
ATOM 5444 N N . ALA A 1 680 ? -35.125 -2.857 -7.676 1 89.19 680 ALA A N 1
ATOM 5445 C CA . ALA A 1 680 ? -35.375 -3.551 -6.414 1 89.19 680 ALA A CA 1
ATOM 5446 C C . ALA A 1 680 ? -36.656 -4.398 -6.5 1 89.19 680 ALA A C 1
ATOM 5448 O O . ALA A 1 680 ? -36.688 -5.523 -6.004 1 89.19 680 ALA A O 1
ATOM 5449 N N . LEU A 1 681 ? -37.688 -3.855 -7.105 1 90.25 681 LEU A N 1
ATOM 5450 C CA . LEU A 1 681 ? -38.938 -4.578 -7.262 1 90.25 681 LEU A CA 1
ATOM 5451 C C . LEU A 1 681 ? -38.75 -5.82 -8.117 1 90.25 681 LEU A C 1
ATOM 5453 O O . LEU A 1 681 ? -39.344 -6.863 -7.852 1 90.25 681 LEU A O 1
ATOM 5457 N N . GLY A 1 682 ? -37.906 -5.746 -9.102 1 85.62 682 GLY A N 1
ATOM 5458 C CA . GLY A 1 682 ? -37.625 -6.875 -9.969 1 85.62 682 GLY A CA 1
ATOM 5459 C C . GLY A 1 682 ? -36.844 -7.98 -9.273 1 85.62 682 GLY A C 1
ATOM 5460 O O . GLY A 1 682 ? -37.031 -9.164 -9.57 1 85.62 682 GLY A O 1
ATOM 5461 N N . LYS A 1 683 ? -36 -7.609 -8.383 1 83.88 683 LYS A N 1
ATOM 5462 C CA . LYS A 1 683 ? -35.094 -8.57 -7.746 1 83.88 683 LYS A CA 1
ATOM 5463 C C . LYS A 1 683 ? -35.688 -9.125 -6.461 1 83.88 683 LYS A C 1
ATOM 5465 O O . LYS A 1 683 ? -35.219 -10.133 -5.93 1 83.88 683 LYS A O 1
ATOM 5470 N N . SER A 1 684 ? -36.719 -8.5 -5.906 1 85.38 684 SER A N 1
ATOM 5471 C CA . SER A 1 684 ? -37.25 -8.82 -4.59 1 85.38 684 SER A CA 1
ATOM 5472 C C . SER A 1 684 ? -38.031 -10.141 -4.617 1 85.38 684 SER A C 1
ATOM 5474 O O . SER A 1 684 ? -38.062 -10.859 -3.619 1 85.38 684 SER A O 1
ATOM 5476 N N . GLY A 1 685 ? -38.531 -10.492 -5.746 1 81.31 685 GLY A N 1
ATOM 5477 C CA . GLY A 1 685 ? -39.406 -11.664 -5.805 1 81.31 685 GLY A CA 1
ATOM 5478 C C . GLY A 1 685 ? -40.656 -11.531 -4.961 1 81.31 685 GLY A C 1
ATOM 5479 O O . GLY A 1 685 ? -41.281 -12.531 -4.598 1 81.31 685 GLY A O 1
ATOM 5480 N N . CYS A 1 686 ? -41 -10.305 -4.594 1 88.25 686 CYS A N 1
ATOM 5481 C CA . CYS A 1 686 ? -42.156 -10.062 -3.748 1 88.25 686 CYS A CA 1
ATOM 5482 C C . CYS A 1 686 ? -43.469 -10.273 -4.523 1 88.25 686 CYS A C 1
ATOM 5484 O O . CYS A 1 686 ? -43.438 -10.445 -5.742 1 88.25 686 CYS A O 1
ATOM 5486 N N . LYS A 1 687 ? -44.562 -10.375 -3.777 1 89.06 687 LYS A N 1
ATOM 5487 C CA . LYS A 1 687 ? -45.875 -10.547 -4.383 1 89.06 687 LYS A CA 1
ATOM 5488 C C . LYS A 1 687 ? -46.656 -9.242 -4.398 1 89.06 687 LYS A C 1
ATOM 5490 O O . LYS A 1 687 ? -47.781 -9.18 -3.9 1 89.06 687 LYS A O 1
ATOM 5495 N N . LEU A 1 688 ? -46.031 -8.25 -5.004 1 92.69 688 LEU A N 1
ATOM 5496 C CA . LEU A 1 688 ? -46.625 -6.906 -5.062 1 92.69 688 LEU A CA 1
ATOM 5497 C C . LEU A 1 688 ? -47.938 -6.91 -5.805 1 92.69 688 LEU A C 1
ATOM 5499 O O . LEU A 1 688 ? -48.031 -7.375 -6.941 1 92.69 688 LEU A O 1
ATOM 5503 N N . LYS A 1 689 ? -48.969 -6.441 -5.223 1 93.25 689 LYS A N 1
ATOM 5504 C CA . LYS A 1 689 ? -50.312 -6.402 -5.828 1 93.25 689 LYS A CA 1
ATOM 5505 C C . LYS A 1 689 ? -50.656 -4.996 -6.305 1 93.25 689 LYS A C 1
ATOM 5507 O O . LYS A 1 689 ? -51.281 -4.828 -7.348 1 93.25 689 LYS A O 1
ATOM 5512 N N . THR A 1 690 ? -50.281 -4.078 -5.473 1 94.25 690 THR A N 1
ATOM 5513 C CA . THR A 1 690 ? -50.656 -2.699 -5.781 1 94.25 690 THR A CA 1
ATOM 5514 C C . THR A 1 690 ? -49.406 -1.806 -5.766 1 94.25 690 THR A C 1
ATOM 5516 O O . THR A 1 690 ? -48.656 -1.804 -4.797 1 94.25 690 THR A O 1
ATOM 5519 N N . LEU A 1 691 ? -49.156 -1.088 -6.801 1 94.62 691 LEU A N 1
ATOM 5520 C CA . LEU A 1 691 ? -48.125 -0.059 -6.891 1 94.62 691 LEU A CA 1
ATOM 5521 C C . LEU A 1 691 ? -48.719 1.306 -7.18 1 94.62 691 LEU A C 1
ATOM 5523 O O . LEU A 1 691 ? -49.344 1.504 -8.234 1 94.62 691 LEU A O 1
ATOM 5527 N N . ARG A 1 692 ? -48.656 2.162 -6.246 1 94.56 692 ARG A N 1
ATOM 5528 C CA . ARG A 1 692 ? -49.219 3.5 -6.398 1 94.56 692 ARG A CA 1
ATOM 5529 C C . ARG A 1 692 ? -48.125 4.562 -6.34 1 94.56 692 ARG A C 1
ATOM 5531 O O . ARG A 1 692 ? -47.469 4.711 -5.32 1 94.56 692 ARG A O 1
ATOM 5538 N N . LEU A 1 693 ? -47.875 5.27 -7.352 1 94.31 693 LEU A N 1
ATOM 5539 C CA . LEU A 1 693 ? -47 6.438 -7.434 1 94.31 693 LEU A CA 1
ATOM 5540 C C . LEU A 1 693 ? -47.812 7.684 -7.816 1 94.31 693 LEU A C 1
ATOM 5542 O O . LEU A 1 693 ? -47.75 8.125 -8.969 1 94.31 693 LEU A O 1
ATOM 5546 N N . TRP A 1 694 ? -48.438 8.211 -6.773 1 91.44 694 TRP A N 1
ATOM 5547 C CA . TRP A 1 694 ? -49.375 9.32 -6.992 1 91.44 694 TRP A CA 1
ATOM 5548 C C . TRP A 1 694 ? -48.656 10.656 -6.855 1 91.44 694 TRP A C 1
ATOM 5550 O O . TRP A 1 694 ? -48.094 10.969 -5.797 1 91.44 694 TRP A O 1
ATOM 5560 N N . ARG A 1 695 ? -48.562 11.508 -7.871 1 90.94 695 ARG A N 1
ATOM 5561 C CA . ARG A 1 695 ? -47.938 12.82 -7.879 1 90.94 695 ARG A CA 1
ATOM 5562 C C . ARG A 1 695 ? -46.469 12.734 -7.441 1 90.94 695 ARG A C 1
ATOM 5564 O O . ARG A 1 695 ? -46.062 13.391 -6.484 1 90.94 695 ARG A O 1
ATOM 5571 N N . CYS A 1 696 ? -45.781 11.898 -8.078 1 91.12 696 CYS A N 1
ATOM 5572 C CA . CYS A 1 696 ? -44.375 11.68 -7.742 1 91.12 696 CYS A CA 1
ATOM 5573 C C . CYS A 1 696 ? -43.469 12.344 -8.766 1 91.12 696 CYS A C 1
ATOM 5575 O O . CYS A 1 696 ? -42.281 12.023 -8.844 1 91.12 696 CYS A O 1
ATOM 5577 N N . CYS A 1 697 ? -44.062 13.273 -9.648 1 86.69 697 CYS A N 1
ATOM 5578 C CA . CYS A 1 697 ? -43.312 14.039 -10.648 1 86.69 697 CYS A CA 1
ATOM 5579 C C . CYS A 1 697 ? -42.625 13.109 -11.625 1 86.69 697 CYS A C 1
ATOM 5581 O O . CYS A 1 697 ? -41.438 13.305 -11.945 1 86.69 697 CYS A O 1
ATOM 5583 N N . LEU A 1 698 ? -43.312 12.031 -11.977 1 89.44 698 LEU A N 1
ATOM 5584 C CA . LEU A 1 698 ? -42.75 11.078 -12.93 1 89.44 698 LEU A CA 1
ATOM 5585 C C . LEU A 1 698 ? -42.812 11.625 -14.352 1 89.44 698 LEU A C 1
ATOM 5587 O O . LEU A 1 698 ? -43.75 12.352 -14.695 1 89.44 698 LEU A O 1
ATOM 5591 N N . THR A 1 699 ? -41.75 11.414 -15.078 1 86.44 699 THR A N 1
ATOM 5592 C CA . THR A 1 699 ? -41.688 11.867 -16.453 1 86.44 699 THR A CA 1
ATOM 5593 C C . THR A 1 699 ? -41.656 10.68 -17.422 1 86.44 699 THR A C 1
ATOM 5595 O O . THR A 1 699 ? -41.875 9.539 -17 1 86.44 699 THR A O 1
ATOM 5598 N N . GLU A 1 700 ? -41.406 10.961 -18.688 1 85.38 700 GLU A N 1
ATOM 5599 C CA . GLU A 1 700 ? -41.375 9.945 -19.734 1 85.38 700 GLU A CA 1
ATOM 5600 C C . GLU A 1 700 ? -40.312 8.898 -19.453 1 85.38 700 GLU A C 1
ATOM 5602 O O . GLU A 1 700 ? -40.531 7.707 -19.688 1 85.38 700 GLU A O 1
ATOM 5607 N N . VAL A 1 701 ? -39.188 9.344 -18.875 1 81.94 701 VAL A N 1
ATOM 5608 C CA . VAL A 1 701 ? -38.062 8.469 -18.625 1 81.94 701 VAL A CA 1
ATOM 5609 C C . VAL A 1 701 ? -38.406 7.434 -17.562 1 81.94 701 VAL A C 1
ATOM 5611 O O . VAL A 1 701 ? -37.969 6.289 -17.625 1 81.94 701 VAL A O 1
ATOM 5614 N N . SER A 1 702 ? -39.281 7.789 -16.688 1 87.94 702 SER A N 1
ATOM 5615 C CA . SER A 1 702 ? -39.688 6.895 -15.602 1 87.94 702 SER A CA 1
ATOM 5616 C C . SER A 1 702 ? -40.531 5.746 -16.125 1 87.94 702 SER A C 1
ATOM 5618 O O . SER A 1 702 ? -40.531 4.652 -15.555 1 87.94 702 SER A O 1
ATOM 5620 N N . CYS A 1 703 ? -41.188 6.004 -17.203 1 87.75 703 CYS A N 1
ATOM 5621 C CA . CYS A 1 703 ? -42.094 4.992 -17.766 1 87.75 703 CYS A CA 1
ATOM 5622 C C . CYS A 1 703 ? -41.281 3.84 -18.375 1 87.75 703 CYS A C 1
ATOM 5624 O O . CYS A 1 703 ? -41.75 2.697 -18.375 1 87.75 703 CYS A O 1
ATOM 5626 N N . GLY A 1 704 ? -40.156 4.133 -18.844 1 85.38 704 GLY A N 1
ATOM 5627 C CA . GLY A 1 704 ? -39.312 3.068 -19.344 1 85.38 704 GLY A CA 1
ATOM 5628 C C . GLY A 1 704 ? -38.906 2.078 -18.266 1 85.38 704 GLY A C 1
ATOM 5629 O O . GLY A 1 704 ? -38.906 0.866 -18.484 1 85.38 704 GLY A O 1
ATOM 5630 N N . ALA A 1 705 ? -38.531 2.598 -17.141 1 87.38 705 ALA A N 1
ATOM 5631 C CA . ALA A 1 705 ? -38.125 1.741 -16.031 1 87.38 705 ALA A CA 1
ATOM 5632 C C . ALA A 1 705 ? -39.312 0.926 -15.523 1 87.38 705 ALA A C 1
ATOM 5634 O O . ALA A 1 705 ? -39.188 -0.256 -15.203 1 87.38 705 ALA A O 1
ATOM 5635 N N . LEU A 1 706 ? -40.5 1.568 -15.477 1 89.31 706 LEU A N 1
ATOM 5636 C CA . LEU A 1 706 ? -41.688 0.911 -15 1 89.31 706 LEU A CA 1
ATOM 5637 C C . LEU A 1 706 ? -42.125 -0.199 -15.953 1 89.31 706 LEU A C 1
ATOM 5639 O O . LEU A 1 706 ? -42.688 -1.215 -15.523 1 89.31 706 LEU A O 1
ATOM 5643 N N . ALA A 1 707 ? -41.844 0.03 -17.203 1 89.19 707 ALA A N 1
ATOM 5644 C CA . ALA A 1 707 ? -42.219 -0.957 -18.219 1 89.19 707 ALA A CA 1
ATOM 5645 C C . ALA A 1 707 ? -41.469 -2.271 -17.984 1 89.19 707 ALA A C 1
ATOM 5647 O O . ALA A 1 707 ? -42 -3.348 -18.266 1 89.19 707 ALA A O 1
ATOM 5648 N N . ALA A 1 708 ? -40.312 -2.152 -17.547 1 87 708 ALA A N 1
ATOM 5649 C CA . ALA A 1 708 ? -39.5 -3.344 -17.312 1 87 708 ALA A CA 1
ATOM 5650 C C . ALA A 1 708 ? -40 -4.121 -16.094 1 87 708 ALA A C 1
ATOM 5652 O O . ALA A 1 708 ? -39.812 -5.336 -16 1 87 708 ALA A O 1
ATOM 5653 N N . VAL A 1 709 ? -40.656 -3.469 -15.164 1 89 709 VAL A N 1
ATOM 5654 C CA . VAL A 1 709 ? -41.125 -4.066 -13.914 1 89 709 VAL A CA 1
ATOM 5655 C C . VAL A 1 709 ? -42.406 -4.84 -14.148 1 89 709 VAL A C 1
ATOM 5657 O O . VAL A 1 709 ? -42.688 -5.828 -13.469 1 89 709 VAL A O 1
ATOM 5660 N N . LEU A 1 710 ? -43.219 -4.465 -15.094 1 89.5 710 LEU A N 1
ATOM 5661 C CA . LEU A 1 710 ? -44.562 -5.004 -15.312 1 89.5 710 LEU A CA 1
ATOM 5662 C C . LEU A 1 710 ? -44.5 -6.492 -15.633 1 89.5 710 LEU A C 1
ATOM 5664 O O . LEU A 1 710 ? -45.156 -7.305 -14.953 1 89.5 710 LEU A O 1
ATOM 5668 N N . PRO A 1 711 ? -43.625 -6.863 -16.547 1 87.62 711 PRO A N 1
ATOM 5669 C CA . PRO A 1 711 ? -43.562 -8.305 -16.812 1 87.62 711 PRO A CA 1
ATOM 5670 C C . PRO A 1 711 ? -42.844 -9.07 -15.711 1 87.62 711 PRO A C 1
ATOM 5672 O O . PRO A 1 711 ? -43.062 -10.273 -15.539 1 87.62 711 PRO A O 1
ATOM 5675 N N . ALA A 1 712 ? -42 -8.422 -14.992 1 87 712 ALA A N 1
ATOM 5676 C CA . ALA A 1 712 ? -41.188 -9.062 -13.961 1 87 712 ALA A CA 1
ATOM 5677 C C . ALA A 1 712 ? -41.969 -9.25 -12.672 1 87 712 ALA A C 1
ATOM 5679 O O . ALA A 1 712 ? -41.562 -9.992 -11.781 1 87 712 ALA A O 1
ATOM 5680 N N . SER A 1 713 ? -43.188 -8.609 -12.578 1 89.31 713 SER A N 1
ATOM 5681 C CA . SER A 1 713 ? -44.031 -8.703 -11.391 1 89.31 713 SER A CA 1
ATOM 5682 C C . SER A 1 713 ? -45.406 -9.305 -11.727 1 89.31 713 SER A C 1
ATOM 5684 O O . SER A 1 713 ? -46.406 -8.594 -11.797 1 89.31 713 SER A O 1
ATOM 5686 N N . PRO A 1 714 ? -45.406 -10.57 -11.695 1 86.38 714 PRO A N 1
ATOM 5687 C CA . PRO A 1 714 ? -46.625 -11.234 -12.133 1 86.38 714 PRO A CA 1
ATOM 5688 C C . PRO A 1 714 ? -47.812 -11.031 -11.164 1 86.38 714 PRO A C 1
ATOM 5690 O O . PRO A 1 714 ? -48.969 -11.219 -11.539 1 86.38 714 PRO A O 1
ATOM 5693 N N . SER A 1 715 ? -47.562 -10.641 -10.016 1 91.19 715 SER A N 1
ATOM 5694 C CA . SER A 1 715 ? -48.625 -10.5 -9.016 1 91.19 715 SER A CA 1
ATOM 5695 C C . SER A 1 715 ? -49.219 -9.102 -9.039 1 91.19 715 SER A C 1
ATOM 5697 O O . SER A 1 715 ? -50.219 -8.836 -8.375 1 91.19 715 SER A O 1
ATOM 5699 N N . LEU A 1 716 ? -48.656 -8.172 -9.773 1 92.5 716 LEU A N 1
ATOM 5700 C CA . LEU A 1 716 ? -49.094 -6.785 -9.812 1 92.5 716 LEU A CA 1
ATOM 5701 C C . LEU A 1 716 ? -50.438 -6.656 -10.539 1 92.5 716 LEU A C 1
ATOM 5703 O O . LEU A 1 716 ? -50.531 -6.957 -11.727 1 92.5 716 LEU A O 1
ATOM 5707 N N . THR A 1 717 ? -51.469 -6.191 -9.852 1 92.94 717 THR A N 1
ATOM 5708 C CA . THR A 1 717 ? -52.812 -6.113 -10.445 1 92.94 717 THR A CA 1
ATOM 5709 C C . THR A 1 717 ? -53.25 -4.664 -10.586 1 92.94 717 THR A C 1
ATOM 5711 O O . THR A 1 717 ? -54.062 -4.344 -11.445 1 92.94 717 THR A O 1
ATOM 5714 N N . GLU A 1 718 ? -52.719 -3.842 -9.711 1 93.94 718 GLU A N 1
ATOM 5715 C CA . GLU A 1 718 ? -53.125 -2.439 -9.742 1 93.94 718 GLU A CA 1
ATOM 5716 C C . GLU A 1 718 ? -51.938 -1.516 -9.844 1 93.94 718 GLU A C 1
ATOM 5718 O O . GLU A 1 718 ? -51 -1.591 -9.023 1 93.94 718 GLU A O 1
ATOM 5723 N N . LEU A 1 719 ? -51.906 -0.632 -10.875 1 93.38 719 LEU A N 1
ATOM 5724 C CA . LEU A 1 719 ? -50.875 0.391 -11.055 1 93.38 719 LEU A CA 1
ATOM 5725 C C . LEU A 1 719 ? -51.5 1.78 -11.133 1 93.38 719 LEU A C 1
ATOM 5727 O O . LEU A 1 719 ? -52.344 2.041 -12 1 93.38 719 LEU A O 1
ATOM 5731 N N . HIS A 1 720 ? -51.219 2.592 -10.141 1 93.25 720 HIS A N 1
ATOM 5732 C CA . HIS A 1 720 ? -51.75 3.951 -10.094 1 93.25 720 HIS A CA 1
ATOM 5733 C C . HIS A 1 720 ? -50.656 4.977 -10.391 1 93.25 720 HIS A C 1
ATOM 5735 O O . HIS A 1 720 ? -49.719 5.133 -9.617 1 93.25 720 HIS A O 1
ATOM 5741 N N . LEU A 1 721 ? -50.719 5.75 -11.453 1 92.5 721 LEU A N 1
ATOM 5742 C CA . LEU A 1 721 ? -49.75 6.758 -11.852 1 92.5 721 LEU A CA 1
ATOM 5743 C C . LEU A 1 721 ? -50.406 8.117 -12.031 1 92.5 721 LEU A C 1
ATOM 5745 O O . LEU A 1 721 ? -49.938 8.945 -12.82 1 92.5 721 LEU A O 1
ATOM 5749 N N . GLY A 1 722 ? -51.375 8.398 -11.258 1 89.75 722 GLY A N 1
ATOM 5750 C CA . GLY A 1 722 ? -52.156 9.617 -11.406 1 89.75 722 GLY A CA 1
ATOM 5751 C C . GLY A 1 722 ? -51.375 10.875 -11.117 1 89.75 722 GLY A C 1
ATOM 5752 O O . GLY A 1 722 ? -50.5 10.867 -10.25 1 89.75 722 GLY A O 1
ATOM 5753 N N . ASP A 1 723 ? -51.688 11.906 -11.812 1 89.25 723 ASP A N 1
ATOM 5754 C CA . ASP A 1 723 ? -51.188 13.266 -11.602 1 89.25 723 ASP A CA 1
ATOM 5755 C C . ASP A 1 723 ? -49.688 13.328 -11.812 1 89.25 723 ASP A C 1
ATOM 5757 O O . ASP A 1 723 ? -48.938 13.891 -10.992 1 89.25 723 ASP A O 1
ATOM 5761 N N . ASN A 1 724 ? -49.125 12.5 -12.656 1 91.62 724 ASN A N 1
ATOM 5762 C CA . ASN A 1 724 ? -47.75 12.586 -13.125 1 91.62 724 ASN A CA 1
ATOM 5763 C C . ASN A 1 724 ? -47.688 13.117 -14.555 1 91.62 724 ASN A C 1
ATOM 5765 O O . ASN A 1 724 ? -48.719 13.211 -15.234 1 91.62 724 ASN A O 1
ATOM 5769 N N . GLU A 1 725 ? -46.562 13.609 -14.969 1 88.31 725 GLU A N 1
ATOM 5770 C CA . GLU A 1 725 ? -46.406 14.133 -16.328 1 88.31 725 GLU A CA 1
ATOM 5771 C C . GLU A 1 725 ? -45.719 13.109 -17.234 1 88.31 725 GLU A C 1
ATOM 5773 O O . GLU A 1 725 ? -44.625 13.336 -17.719 1 88.31 725 GLU A O 1
ATOM 5778 N N . LEU A 1 726 ? -46.344 12.07 -17.531 1 88.88 726 LEU A N 1
ATOM 5779 C CA . LEU A 1 726 ? -45.75 10.961 -18.281 1 88.88 726 LEU A CA 1
ATOM 5780 C C . LEU A 1 726 ? -45.625 11.297 -19.75 1 88.88 726 LEU A C 1
ATOM 5782 O O . LEU A 1 726 ? -44.688 10.852 -20.422 1 88.88 726 LEU A O 1
ATOM 5786 N N . GLY A 1 727 ? -46.5 12.188 -20.328 1 85.88 727 GLY A N 1
ATOM 5787 C CA . GLY A 1 727 ? -46.469 12.523 -21.75 1 85.88 727 GLY A CA 1
ATOM 5788 C C . GLY A 1 727 ? -46.844 11.359 -22.641 1 85.88 727 GLY A C 1
ATOM 5789 O O . GLY A 1 727 ? -46.969 10.227 -22.172 1 85.88 727 GLY A O 1
ATOM 5790 N N . ASP A 1 728 ? -47.062 11.539 -23.859 1 87.31 728 ASP A N 1
ATOM 5791 C CA . ASP A 1 728 ? -47.438 10.523 -24.828 1 87.31 728 ASP A CA 1
ATOM 5792 C C . ASP A 1 728 ? -46.344 9.492 -25.016 1 87.31 728 ASP A C 1
ATOM 5794 O O . ASP A 1 728 ? -46.625 8.305 -25.188 1 87.31 728 ASP A O 1
ATOM 5798 N N . GLY A 1 729 ? -45.219 9.992 -25.016 1 87 729 GLY A N 1
ATOM 5799 C CA . GLY A 1 729 ? -44.094 9.094 -25.156 1 87 729 GLY A CA 1
ATOM 5800 C C . GLY A 1 729 ? -43.969 8.094 -24.016 1 87 729 GLY A C 1
ATOM 5801 O O . GLY A 1 729 ? -43.625 6.93 -24.234 1 87 729 GLY A O 1
ATOM 5802 N N . GLY A 1 730 ? -44.188 8.57 -22.859 1 88.5 730 GLY A N 1
ATOM 5803 C CA . GLY A 1 730 ? -44.156 7.695 -21.703 1 88.5 730 GLY A CA 1
ATOM 5804 C C . GLY A 1 730 ? -45.219 6.613 -21.734 1 88.5 730 GLY A C 1
ATOM 5805 O O . GLY A 1 730 ? -44.938 5.453 -21.422 1 88.5 730 GLY A O 1
ATOM 5806 N N . VAL A 1 731 ? -46.406 6.984 -22.141 1 88.44 731 VAL A N 1
ATOM 5807 C CA . VAL A 1 731 ? -47.5 6.043 -22.219 1 88.44 731 VAL A CA 1
ATOM 5808 C C . VAL A 1 731 ? -47.188 4.973 -23.266 1 88.44 731 VAL A C 1
ATOM 5810 O O . VAL A 1 731 ? -47.531 3.801 -23.078 1 88.44 731 VAL A O 1
ATOM 5813 N N . ARG A 1 732 ? -46.531 5.363 -24.266 1 90 732 ARG A N 1
ATOM 5814 C CA . ARG A 1 732 ? -46.156 4.402 -25.281 1 90 732 ARG A CA 1
ATOM 5815 C C . ARG A 1 732 ? -45.188 3.363 -24.719 1 90 732 ARG A C 1
ATOM 5817 O O . ARG A 1 732 ? -45.312 2.17 -25 1 90 732 ARG A O 1
ATOM 5824 N N . ARG A 1 733 ? -44.281 3.838 -24.047 1 88.38 733 ARG A N 1
ATOM 5825 C CA . ARG A 1 733 ? -43.281 2.934 -23.453 1 88.38 733 ARG A CA 1
ATOM 5826 C C . ARG A 1 733 ? -43.969 1.977 -22.469 1 88.38 733 ARG A C 1
ATOM 5828 O O . ARG A 1 733 ? -43.625 0.788 -22.438 1 88.38 733 ARG A O 1
ATOM 5835 N N . LEU A 1 734 ? -44.812 2.574 -21.656 1 89.12 734 LEU A N 1
ATOM 5836 C CA . LEU A 1 734 ? -45.531 1.771 -20.688 1 89.12 734 LEU A CA 1
ATOM 5837 C C . LEU A 1 734 ? -46.375 0.704 -21.375 1 89.12 734 LEU A C 1
ATOM 5839 O O . LEU A 1 734 ? -46.531 -0.406 -20.859 1 89.12 734 LEU A O 1
ATOM 5843 N N . SER A 1 735 ? -46.875 1.052 -22.516 1 89 735 SER A N 1
ATOM 5844 C CA . SER A 1 735 ? -47.719 0.136 -23.266 1 89 735 SER A CA 1
ATOM 5845 C C . SER A 1 735 ? -46.906 -1.069 -23.766 1 89 735 SER A C 1
ATOM 5847 O O . SER A 1 735 ? -47.469 -2.164 -23.906 1 89 735 SER A O 1
ATOM 5849 N N . GLU A 1 736 ? -45.719 -0.824 -24.047 1 86.88 736 GLU A N 1
ATOM 5850 C CA . GLU A 1 736 ? -44.875 -1.939 -24.453 1 86.88 736 GLU A CA 1
ATOM 5851 C C . GLU A 1 736 ? -44.75 -2.986 -23.344 1 86.88 736 GLU A C 1
ATOM 5853 O O . GLU A 1 736 ? -44.75 -4.188 -23.625 1 86.88 736 GLU A O 1
ATOM 5858 N N . GLY A 1 737 ? -44.625 -2.535 -22.156 1 86.5 737 GLY A N 1
ATOM 5859 C CA . GLY A 1 737 ? -44.594 -3.451 -21.031 1 86.5 737 GLY A CA 1
ATOM 5860 C C . GLY A 1 737 ? -45.906 -4.125 -20.766 1 86.5 737 GLY A C 1
ATOM 5861 O O . GLY A 1 737 ? -45.969 -5.301 -20.406 1 86.5 737 GLY A O 1
ATOM 5862 N N . LEU A 1 738 ? -47 -3.404 -21.016 1 87.44 738 LEU A N 1
ATOM 5863 C CA . LEU A 1 738 ? -48.344 -3.91 -20.797 1 87.44 738 LEU A CA 1
ATOM 5864 C C . LEU A 1 738 ? -48.688 -4.988 -21.812 1 87.44 738 LEU A C 1
ATOM 5866 O O . LEU A 1 738 ? -49.562 -5.84 -21.547 1 87.44 738 LEU A O 1
ATOM 5870 N N . ARG A 1 739 ? -47.969 -4.961 -22.922 1 87.62 739 ARG A N 1
ATOM 5871 C CA . ARG A 1 739 ? -48.281 -5.906 -23.984 1 87.62 739 ARG A CA 1
ATOM 5872 C C . ARG A 1 739 ? -47.594 -7.254 -23.719 1 87.62 739 ARG A C 1
ATOM 5874 O O . ARG A 1 739 ? -47.969 -8.266 -24.312 1 87.62 739 ARG A O 1
ATOM 5881 N N . ASP A 1 740 ? -46.688 -7.203 -22.828 1 88.44 740 ASP A N 1
ATOM 5882 C CA . ASP A 1 740 ? -46 -8.461 -22.516 1 88.44 740 ASP A CA 1
ATOM 5883 C C . ASP A 1 740 ? -46.969 -9.453 -21.891 1 88.44 740 ASP A C 1
ATOM 5885 O O . ASP A 1 740 ? -47.781 -9.094 -21.016 1 88.44 740 ASP A O 1
ATOM 5889 N N . PRO A 1 741 ? -46.969 -10.656 -22.312 1 84.81 741 PRO A N 1
ATOM 5890 C CA . PRO A 1 741 ? -47.938 -11.648 -21.828 1 84.81 741 PRO A CA 1
ATOM 5891 C C . PRO A 1 741 ? -47.75 -11.969 -20.344 1 84.81 741 PRO A C 1
ATOM 5893 O O . PRO A 1 741 ? -48.688 -12.484 -19.703 1 84.81 741 PRO A O 1
ATOM 5896 N N . ALA A 1 742 ? -46.625 -11.695 -19.875 1 86.75 742 ALA A N 1
ATOM 5897 C CA . ALA A 1 742 ? -46.375 -11.992 -18.469 1 86.75 742 ALA A CA 1
ATOM 5898 C C . ALA A 1 742 ? -47.031 -10.945 -17.562 1 86.75 742 ALA A C 1
ATOM 5900 O O . ALA A 1 742 ? -47.188 -11.172 -16.359 1 86.75 742 ALA A O 1
ATOM 5901 N N . CYS A 1 743 ? -47.5 -9.898 -18.141 1 88.94 743 CYS A N 1
ATOM 5902 C CA . CYS A 1 743 ? -48.125 -8.812 -17.375 1 88.94 743 CYS A CA 1
ATOM 5903 C C . CYS A 1 743 ? -49.562 -9.141 -17.031 1 88.94 743 CYS A C 1
ATOM 5905 O O . CYS A 1 743 ? -50.344 -9.578 -17.875 1 88.94 743 CYS A O 1
ATOM 5907 N N . ARG A 1 744 ? -50 -8.961 -15.742 1 87.44 744 ARG A N 1
ATOM 5908 C CA . ARG A 1 744 ? -51.344 -9.312 -15.289 1 87.44 744 ARG A CA 1
ATOM 5909 C C . ARG A 1 744 ? -52.062 -8.086 -14.719 1 87.44 744 ARG A C 1
ATOM 5911 O O . ARG A 1 744 ? -52.906 -8.219 -13.828 1 87.44 744 ARG A O 1
ATOM 5918 N N . LEU A 1 745 ? -51.688 -7.031 -15.18 1 90.06 745 LEU A N 1
ATOM 5919 C CA . LEU A 1 745 ? -52.25 -5.781 -14.68 1 90.06 745 LEU A CA 1
ATOM 5920 C C . LEU A 1 745 ? -53.75 -5.695 -15 1 90.06 745 LEU A C 1
ATOM 5922 O O . LEU A 1 745 ? -54.156 -5.957 -16.125 1 90.06 745 LEU A O 1
ATOM 5926 N N . GLN A 1 746 ? -54.562 -5.316 -14.031 1 89.5 746 GLN A N 1
ATOM 5927 C CA . GLN A 1 746 ? -56 -5.238 -14.227 1 89.5 746 GLN A CA 1
ATOM 5928 C C . GLN A 1 746 ? -56.5 -3.789 -14.227 1 89.5 746 GLN A C 1
ATOM 5930 O O . GLN A 1 746 ? -57.438 -3.438 -14.953 1 89.5 746 GLN A O 1
ATOM 5935 N N . VAL A 1 747 ? -55.844 -3.055 -13.32 1 90.19 747 VAL A N 1
ATOM 5936 C CA . VAL A 1 747 ? -56.281 -1.67 -13.18 1 90.19 747 VAL A CA 1
ATOM 5937 C C . VAL A 1 747 ? -55.094 -0.729 -13.43 1 90.19 747 VAL A C 1
ATOM 5939 O O . VAL A 1 747 ? -54.031 -0.913 -12.859 1 90.19 747 VAL A O 1
ATOM 5942 N N . LEU A 1 748 ? -55.25 0.168 -14.422 1 89.38 748 LEU A N 1
ATOM 5943 C CA . LEU A 1 748 ? -54.281 1.233 -14.672 1 89.38 748 LEU A CA 1
ATOM 5944 C C . LEU A 1 748 ? -54.938 2.604 -14.539 1 89.38 748 LEU A C 1
ATOM 5946 O O . LEU A 1 748 ? -55.938 2.891 -15.211 1 89.38 748 LEU A O 1
ATOM 5950 N N . ARG A 1 749 ? -54.5 3.336 -13.547 1 84.44 749 ARG A N 1
ATOM 5951 C CA . ARG A 1 749 ? -55.062 4.668 -13.32 1 84.44 749 ARG A CA 1
ATOM 5952 C C . ARG A 1 749 ? -54 5.738 -13.438 1 84.44 749 ARG A C 1
ATOM 5954 O O . ARG A 1 749 ? -52.875 5.551 -12.961 1 84.44 749 ARG A O 1
ATOM 5961 N N . PRO B 1 1 ? 49.094 1.148 -11.859 1 47.41 1 PRO B N 1
ATOM 5962 C CA . PRO B 1 1 ? 48.656 2.271 -11.023 1 47.41 1 PRO B CA 1
ATOM 5963 C C . PRO B 1 1 ? 49.656 3.418 -11.023 1 47.41 1 PRO B C 1
ATOM 5965 O O . PRO B 1 1 ? 49.281 4.586 -11.086 1 47.41 1 PRO B O 1
ATOM 5968 N N . GLN B 1 2 ? 50.906 2.924 -11.07 1 52.12 2 GLN B N 1
ATOM 5969 C CA . GLN B 1 2 ? 52 3.895 -11.07 1 52.12 2 GLN B CA 1
ATOM 5970 C C . GLN B 1 2 ? 52.156 4.562 -12.43 1 52.12 2 GLN B C 1
ATOM 5972 O O . GLN B 1 2 ? 52.469 5.746 -12.516 1 52.12 2 GLN B O 1
ATOM 5977 N N . GLY B 1 3 ? 51.656 3.779 -13.367 1 59.31 3 GLY B N 1
ATOM 5978 C CA . GLY B 1 3 ? 51.844 4.273 -14.727 1 59.31 3 GLY B CA 1
ATOM 5979 C C . GLY B 1 3 ? 50.906 5.402 -15.078 1 59.31 3 GLY B C 1
ATOM 5980 O O . GLY B 1 3 ? 51.312 6.426 -15.625 1 59.31 3 GLY B O 1
ATOM 5981 N N . THR B 1 4 ? 49.688 5.227 -14.656 1 73.62 4 THR B N 1
ATOM 5982 C CA . THR B 1 4 ? 48.688 6.234 -15.031 1 73.62 4 THR B CA 1
ATOM 5983 C C . THR B 1 4 ? 48.906 7.52 -14.242 1 73.62 4 THR B C 1
ATOM 5985 O O . THR B 1 4 ? 48.812 8.617 -14.789 1 73.62 4 THR B O 1
ATOM 5988 N N . ALA B 1 5 ? 49.281 7.316 -13.031 1 78.56 5 ALA B N 1
ATOM 5989 C CA . ALA B 1 5 ? 49.562 8.492 -12.211 1 78.56 5 ALA B CA 1
ATOM 5990 C C . ALA B 1 5 ? 50.781 9.258 -12.758 1 78.56 5 ALA B C 1
ATOM 5992 O O . ALA B 1 5 ? 50.781 10.492 -12.758 1 78.56 5 ALA B O 1
ATOM 5993 N N . GLY B 1 6 ? 51.781 8.531 -13.25 1 78.31 6 GLY B N 1
ATOM 5994 C CA . GLY B 1 6 ? 52.969 9.148 -13.82 1 78.31 6 GLY B CA 1
ATOM 5995 C C . GLY B 1 6 ? 52.656 9.945 -15.078 1 78.31 6 GLY B C 1
ATOM 5996 O O . GLY B 1 6 ? 53.188 11.047 -15.258 1 78.31 6 GLY B O 1
ATOM 5997 N N . GLU B 1 7 ? 51.75 9.398 -15.82 1 81.19 7 GLU B N 1
ATOM 5998 C CA . GLU B 1 7 ? 51.375 10.078 -17.062 1 81.19 7 GLU B CA 1
ATOM 5999 C C . GLU B 1 7 ? 50.625 11.367 -16.781 1 81.19 7 GLU B C 1
ATOM 6001 O O . GLU B 1 7 ? 50.812 12.383 -17.438 1 81.19 7 GLU B O 1
ATOM 6006 N N . LEU B 1 8 ? 49.75 11.25 -15.898 1 86.25 8 LEU B N 1
ATOM 6007 C CA . LEU B 1 8 ? 48.969 12.438 -15.531 1 86.25 8 LEU B CA 1
ATOM 6008 C C . LEU B 1 8 ? 49.875 13.523 -14.969 1 86.25 8 LEU B C 1
ATOM 6010 O O . LEU B 1 8 ? 49.75 14.703 -15.305 1 86.25 8 LEU B O 1
ATOM 6014 N N . LEU B 1 9 ? 50.781 13.023 -14.133 1 87.44 9 LEU B N 1
ATOM 6015 C CA . LEU B 1 9 ? 51.719 13.961 -13.531 1 87.44 9 LEU B CA 1
ATOM 6016 C C . LEU B 1 9 ? 52.625 14.578 -14.594 1 87.44 9 LEU B C 1
ATOM 6018 O O . LEU B 1 9 ? 52.875 15.781 -14.562 1 87.44 9 LEU B O 1
ATOM 6022 N N . LEU B 1 10 ? 53.094 13.812 -15.484 1 85.25 10 LEU B N 1
ATOM 6023 C CA . LEU B 1 10 ? 53.969 14.297 -16.547 1 85.25 10 LEU B CA 1
ATOM 6024 C C . LEU B 1 10 ? 53.25 15.344 -17.406 1 85.25 10 LEU B C 1
ATOM 6026 O O . LEU B 1 10 ? 53.844 16.391 -17.719 1 85.25 10 LEU B O 1
ATOM 6030 N N . ARG B 1 11 ? 52.031 15.062 -17.734 1 84.94 11 ARG B N 1
ATOM 6031 C CA . ARG B 1 11 ? 51.25 15.992 -18.547 1 84.94 11 ARG B CA 1
ATOM 6032 C C . ARG B 1 11 ? 51.031 17.312 -17.812 1 84.94 11 ARG B C 1
ATOM 6034 O O . ARG B 1 11 ? 51.094 18.391 -18.422 1 84.94 11 ARG B O 1
ATOM 6041 N N . ALA B 1 12 ? 50.781 17.172 -16.594 1 88.88 12 ALA B N 1
ATOM 6042 C CA . ALA B 1 12 ? 50.562 18.375 -15.789 1 88.88 12 ALA B CA 1
ATOM 6043 C C . ALA B 1 12 ? 51.844 19.203 -15.695 1 88.88 12 ALA B C 1
ATOM 6045 O O . ALA B 1 12 ? 51.781 20.438 -15.734 1 88.88 12 ALA B O 1
ATOM 6046 N N . LEU B 1 13 ? 53 18.547 -15.578 1 88.62 13 LEU B N 1
ATOM 6047 C CA . LEU B 1 13 ? 54.281 19.234 -15.461 1 88.62 13 LEU B CA 1
ATOM 6048 C C . LEU B 1 13 ? 54.719 19.844 -16.797 1 88.62 13 LEU B C 1
ATOM 6050 O O . LEU B 1 13 ? 55.281 20.922 -16.844 1 88.62 13 LEU B O 1
ATOM 6054 N N . GLU B 1 14 ? 54.344 19.188 -17.844 1 84.88 14 GLU B N 1
ATOM 6055 C CA . GLU B 1 14 ? 54.688 19.656 -19.188 1 84.88 14 GLU B CA 1
ATOM 6056 C C . GLU B 1 14 ? 53.938 20.922 -19.531 1 84.88 14 GLU B C 1
ATOM 6058 O O . GLU B 1 14 ? 54.406 21.719 -20.359 1 84.88 14 GLU B O 1
ATOM 6063 N N . ASP B 1 15 ? 52.812 21.016 -18.984 1 86.38 15 ASP B N 1
ATOM 6064 C CA . ASP B 1 15 ? 51.938 22.172 -19.297 1 86.38 15 ASP B CA 1
ATOM 6065 C C . ASP B 1 15 ? 52.375 23.406 -18.516 1 86.38 15 ASP B C 1
ATOM 6067 O O . ASP B 1 15 ? 51.906 24.516 -18.781 1 86.38 15 ASP B O 1
ATOM 6071 N N . LEU B 1 16 ? 53.312 23.219 -17.594 1 88.25 16 LEU B N 1
ATOM 6072 C CA . LEU B 1 16 ? 53.781 24.344 -16.812 1 88.25 16 LEU B CA 1
ATOM 6073 C C . LEU B 1 16 ? 54.812 25.172 -17.594 1 88.25 16 LEU B C 1
ATOM 6075 O O . LEU B 1 16 ? 55.562 24.625 -18.391 1 88.25 16 LEU B O 1
ATOM 6079 N N . SER B 1 17 ? 54.75 26.516 -17.406 1 85.69 17 SER B N 1
ATOM 6080 C CA . SER B 1 17 ? 55.812 27.359 -17.922 1 85.69 17 SER B CA 1
ATOM 6081 C C . SER B 1 17 ? 57.156 27.047 -17.266 1 85.69 17 SER B C 1
ATOM 6083 O O . SER B 1 17 ? 57.188 26.422 -16.203 1 85.69 17 SER B O 1
ATOM 6085 N N . GLU B 1 18 ? 58.281 27.453 -17.922 1 82.38 18 GLU B N 1
ATOM 6086 C CA . GLU B 1 18 ? 59.625 27.188 -17.391 1 82.38 18 GLU B CA 1
ATOM 6087 C C . GLU B 1 18 ? 59.781 27.766 -15.984 1 82.38 18 GLU B C 1
ATOM 6089 O O . GLU B 1 18 ? 60.375 27.141 -15.102 1 82.38 18 GLU B O 1
ATOM 6094 N N . LEU B 1 19 ? 59.156 28.906 -15.859 1 83.12 19 LEU B N 1
ATOM 6095 C CA . LEU B 1 19 ? 59.219 29.547 -14.547 1 83.12 19 LEU B CA 1
ATOM 6096 C C . LEU B 1 19 ? 58.406 28.781 -13.523 1 83.12 19 LEU B C 1
ATOM 6098 O O . LEU B 1 19 ? 58.844 28.578 -12.383 1 83.12 19 LEU B O 1
ATOM 6102 N N . ASP B 1 20 ? 57.281 28.375 -13.945 1 89.12 20 ASP B N 1
ATOM 6103 C CA . ASP B 1 20 ? 56.375 27.656 -13.031 1 89.12 20 ASP B CA 1
ATOM 6104 C C . ASP B 1 20 ? 56.969 26.297 -12.664 1 89.12 20 ASP B C 1
ATOM 6106 O O . ASP B 1 20 ? 56.812 25.828 -11.531 1 89.12 20 ASP B O 1
ATOM 6110 N N . PHE B 1 21 ? 57.656 25.734 -13.617 1 90.75 21 PHE B N 1
ATOM 6111 C CA . PHE B 1 21 ? 58.281 24.438 -13.367 1 90.75 21 PHE B CA 1
ATOM 6112 C C . PHE B 1 21 ? 59.438 24.578 -12.383 1 90.75 21 PHE B C 1
ATOM 6114 O O . PHE B 1 21 ? 59.625 23.703 -11.531 1 90.75 21 PHE B O 1
ATOM 6121 N N . LYS B 1 22 ? 60.125 25.672 -12.523 1 83.94 22 LYS B N 1
ATOM 6122 C CA . LYS B 1 22 ? 61.219 25.938 -11.562 1 83.94 22 LYS B CA 1
ATOM 6123 C C . LYS B 1 22 ? 60.656 26.141 -10.156 1 83.94 22 LYS B C 1
ATOM 6125 O O . LYS B 1 22 ? 61.188 25.641 -9.18 1 83.94 22 LYS B O 1
ATOM 6130 N N . LYS B 1 23 ? 59.562 26.828 -10.07 1 86.5 23 LYS B N 1
ATOM 6131 C CA . LYS B 1 23 ? 58.875 27.031 -8.781 1 86.5 23 LYS B CA 1
ATOM 6132 C C . LYS B 1 23 ? 58.406 25.703 -8.195 1 86.5 23 LYS B C 1
ATOM 6134 O O . LYS B 1 23 ? 58.469 25.5 -6.984 1 86.5 23 LYS B O 1
ATOM 6139 N N . PHE B 1 24 ? 57.875 24.844 -9.102 1 91.56 24 PHE B N 1
ATOM 6140 C CA . PHE B 1 24 ? 57.375 23.547 -8.688 1 91.56 24 PHE B CA 1
ATOM 6141 C C . PHE B 1 24 ? 58.469 22.719 -8.062 1 91.56 24 PHE B C 1
ATOM 6143 O O . PHE B 1 24 ? 58.312 22.125 -6.992 1 91.56 24 PHE B O 1
ATOM 6150 N N . ARG B 1 25 ? 59.625 22.719 -8.664 1 88.44 25 ARG B N 1
ATOM 6151 C CA . ARG B 1 25 ? 60.781 21.953 -8.164 1 88.44 25 ARG B CA 1
ATOM 6152 C C . ARG B 1 25 ? 61.281 22.531 -6.844 1 88.44 25 ARG B C 1
ATOM 6154 O O . ARG B 1 25 ? 61.656 21.781 -5.938 1 88.44 25 ARG B O 1
ATOM 6161 N N . ASP B 1 26 ? 61.25 23.797 -6.805 1 81.94 26 ASP B N 1
ATOM 6162 C CA . ASP B 1 26 ? 61.688 24.453 -5.578 1 81.94 26 ASP B CA 1
ATOM 6163 C C . ASP B 1 26 ? 60.781 24.109 -4.41 1 81.94 26 ASP B C 1
ATOM 6165 O O . ASP B 1 26 ? 61.219 23.844 -3.299 1 81.94 26 ASP B O 1
ATOM 6169 N N . ALA B 1 27 ? 59.469 24.047 -4.703 1 87.38 27 ALA B N 1
ATOM 6170 C CA . ALA B 1 27 ? 58.5 23.734 -3.672 1 87.38 27 ALA B CA 1
ATOM 6171 C C . ALA B 1 27 ? 58.594 22.281 -3.25 1 87.38 27 ALA B C 1
ATOM 6173 O O . ALA B 1 27 ? 58.344 21.938 -2.09 1 87.38 27 ALA B O 1
ATOM 6174 N N . LEU B 1 28 ? 58.906 21.422 -4.145 1 87.81 28 LEU B N 1
ATOM 6175 C CA . LEU B 1 28 ? 59.062 20 -3.854 1 87.81 28 LEU B CA 1
ATOM 6176 C C . LEU B 1 28 ? 60.25 19.766 -2.91 1 87.81 28 LEU B C 1
ATOM 6178 O O . LEU B 1 28 ? 60.219 18.812 -2.115 1 87.81 28 LEU B O 1
ATOM 6182 N N . ALA B 1 29 ? 61.219 20.609 -3.037 1 78.06 29 ALA B N 1
ATOM 6183 C CA . ALA B 1 29 ? 62.438 20.422 -2.275 1 78.06 29 ALA B CA 1
ATOM 6184 C C . ALA B 1 29 ? 62.375 21.141 -0.933 1 78.06 29 ALA B C 1
ATOM 6186 O O . ALA B 1 29 ? 62.938 20.672 0.061 1 78.06 29 ALA B O 1
ATOM 6187 N N . HIS B 1 30 ? 61.688 22.203 -0.895 1 74.62 30 HIS B N 1
ATOM 6188 C CA . HIS B 1 30 ? 61.812 23.047 0.294 1 74.62 30 HIS B CA 1
ATOM 6189 C C . HIS B 1 30 ? 60.438 23.312 0.898 1 74.62 30 HIS B C 1
ATOM 6191 O O . HIS B 1 30 ? 60.312 23.938 1.956 1 74.62 30 HIS B O 1
ATOM 6197 N N . GLY B 1 31 ? 59.438 22.797 0.257 1 69.75 31 GLY B N 1
ATOM 6198 C CA . GLY B 1 31 ? 58.094 23.156 0.717 1 69.75 31 GLY B CA 1
ATOM 6199 C C . GLY B 1 31 ? 57.531 22.188 1.734 1 69.75 31 GLY B C 1
ATOM 6200 O O . GLY B 1 31 ? 58.125 21.141 2.006 1 69.75 31 GLY B O 1
ATOM 6201 N N . ASP B 1 32 ? 56.531 22.469 2.404 1 66.56 32 ASP B N 1
ATOM 6202 C CA . ASP B 1 32 ? 55.781 21.625 3.324 1 66.56 32 ASP B CA 1
ATOM 6203 C C . ASP B 1 32 ? 54.812 20.734 2.57 1 66.56 32 ASP B C 1
ATOM 6205 O O . ASP B 1 32 ? 53.812 21.219 2.002 1 66.56 32 ASP B O 1
ATOM 6209 N N . LEU B 1 33 ? 55.188 19.5 2.295 1 71.25 33 LEU B N 1
ATOM 6210 C CA . LEU B 1 33 ? 54.406 18.531 1.541 1 71.25 33 LEU B CA 1
ATOM 6211 C C . LEU B 1 33 ? 53.438 17.781 2.457 1 71.25 33 LEU B C 1
ATOM 6213 O O . LEU B 1 33 ? 53.188 16.594 2.254 1 71.25 33 LEU B O 1
ATOM 6217 N N . GLN B 1 34 ? 52.875 18.422 3.486 1 59.41 34 GLN B N 1
ATOM 6218 C CA . GLN B 1 34 ? 51.844 17.906 4.387 1 59.41 34 GLN B CA 1
ATOM 6219 C C . GLN B 1 34 ? 52.25 16.562 4.977 1 59.41 34 GLN B C 1
ATOM 6221 O O . GLN B 1 34 ? 51.5 15.602 4.949 1 59.41 34 GLN B O 1
ATOM 6226 N N . GLY B 1 35 ? 53.469 16.438 5.473 1 61.44 35 GLY B N 1
ATOM 6227 C CA . GLY B 1 35 ? 53.969 15.281 6.184 1 61.44 35 GLY B CA 1
ATOM 6228 C C . GLY B 1 35 ? 54.75 14.32 5.293 1 61.44 35 GLY B C 1
ATOM 6229 O O . GLY B 1 35 ? 55.219 13.289 5.758 1 61.44 35 GLY B O 1
ATOM 6230 N N . ARG B 1 36 ? 54.688 14.742 4.047 1 74.12 36 ARG B N 1
ATOM 6231 C CA . ARG B 1 36 ? 55.438 13.859 3.174 1 74.12 36 ARG B CA 1
ATOM 6232 C C . ARG B 1 36 ? 56.875 14.367 2.998 1 74.12 36 ARG B C 1
ATOM 6234 O O . ARG B 1 36 ? 57.156 15.547 3.229 1 74.12 36 ARG B O 1
ATOM 6241 N N . CYS B 1 37 ? 57.812 13.508 2.828 1 72.75 37 CYS B N 1
ATOM 6242 C CA . CYS B 1 37 ? 59.219 13.82 2.734 1 72.75 37 CYS B CA 1
ATOM 6243 C C . CYS B 1 37 ? 59.531 14.656 1.493 1 72.75 37 CYS B C 1
ATOM 6245 O O . CYS B 1 37 ? 58.875 14.492 0.46 1 72.75 37 CYS B O 1
ATOM 6247 N N . CYS B 1 38 ? 60.281 15.664 1.698 1 80.5 38 CYS B N 1
ATOM 6248 C CA . CYS B 1 38 ? 60.719 16.5 0.578 1 80.5 38 CYS B CA 1
ATOM 6249 C C . CYS B 1 38 ? 61.781 15.805 -0.251 1 80.5 38 CYS B C 1
ATOM 6251 O O . CYS B 1 38 ? 62.562 14.984 0.271 1 80.5 38 CYS B O 1
ATOM 6253 N N . ILE B 1 39 ? 61.844 15.984 -1.505 1 86.88 39 ILE B N 1
ATOM 6254 C CA . ILE B 1 39 ? 62.906 15.5 -2.385 1 86.88 39 ILE B CA 1
ATOM 6255 C C . ILE B 1 39 ? 64.062 16.453 -2.34 1 86.88 39 ILE B C 1
ATOM 6257 O O . ILE B 1 39 ? 63.938 17.656 -2.504 1 86.88 39 ILE B O 1
ATOM 6261 N N . PRO B 1 40 ? 65.25 15.938 -1.99 1 79.44 40 PRO B N 1
ATOM 6262 C CA . PRO B 1 40 ? 66.438 16.812 -1.899 1 79.44 40 PRO B CA 1
ATOM 6263 C C . PRO B 1 40 ? 66.688 17.641 -3.164 1 79.44 40 PRO B C 1
ATOM 6265 O O . PRO B 1 40 ? 66.5 17.125 -4.277 1 79.44 40 PRO B O 1
ATOM 6268 N N . TRP B 1 41 ? 67.125 18.906 -3.01 1 83.12 41 TRP B N 1
ATOM 6269 C CA . TRP B 1 41 ? 67.312 19.844 -4.113 1 83.12 41 TRP B CA 1
ATOM 6270 C C . TRP B 1 41 ? 68.375 19.359 -5.078 1 83.12 41 TRP B C 1
ATOM 6272 O O . TRP B 1 41 ? 68.312 19.594 -6.289 1 83.12 41 TRP B O 1
ATOM 6282 N N . GLY B 1 42 ? 69.438 18.656 -4.598 1 78 42 GLY B N 1
ATOM 6283 C CA . GLY B 1 42 ? 70.5 18.125 -5.445 1 78 42 GLY B CA 1
ATOM 6284 C C . GLY B 1 42 ? 69.938 17.234 -6.562 1 78 42 GLY B C 1
ATOM 6285 O O . GLY B 1 42 ? 70.5 17.219 -7.656 1 78 42 GLY B O 1
ATOM 6286 N N . ARG B 1 43 ? 68.875 16.641 -6.293 1 84.62 43 ARG B N 1
ATOM 6287 C CA . ARG B 1 43 ? 68.312 15.719 -7.285 1 84.62 43 ARG B CA 1
ATOM 6288 C C . ARG B 1 43 ? 67.312 16.438 -8.211 1 84.62 43 ARG B C 1
ATOM 6290 O O . ARG B 1 43 ? 67.125 16.016 -9.344 1 84.62 43 ARG B O 1
ATOM 6297 N N . LEU B 1 44 ? 66.812 17.609 -7.73 1 89.25 44 LEU B N 1
ATOM 6298 C CA . LEU B 1 44 ? 65.75 18.312 -8.469 1 89.25 44 LEU B CA 1
ATOM 6299 C C . LEU B 1 44 ? 66.312 19.453 -9.289 1 89.25 44 LEU B C 1
ATOM 6301 O O . LEU B 1 44 ? 65.688 19.922 -10.242 1 89.25 44 LEU B O 1
ATOM 6305 N N . GLU B 1 45 ? 67.562 19.938 -8.977 1 80.62 45 GLU B N 1
ATOM 6306 C CA . GLU B 1 45 ? 68.188 21.141 -9.547 1 80.62 45 GLU B CA 1
ATOM 6307 C C . GLU B 1 45 ? 68.25 21.047 -11.07 1 80.62 45 GLU B C 1
ATOM 6309 O O . GLU B 1 45 ? 67.875 21.984 -11.781 1 80.62 45 GLU B O 1
ATOM 6314 N N . LYS B 1 46 ? 68.688 19.859 -11.531 1 79.88 46 LYS B N 1
ATOM 6315 C CA . LYS B 1 46 ? 68.875 19.703 -12.977 1 79.88 46 LYS B CA 1
ATOM 6316 C C . LYS B 1 46 ? 67.875 18.766 -13.562 1 79.88 46 LYS B C 1
ATOM 6318 O O . LYS B 1 46 ? 68 18.297 -14.695 1 79.88 46 LYS B O 1
ATOM 6323 N N . ALA B 1 47 ? 66.812 18.516 -12.82 1 87.19 47 ALA B N 1
ATOM 6324 C CA . ALA B 1 47 ? 65.812 17.531 -13.258 1 87.19 47 ALA B CA 1
ATOM 6325 C C . ALA B 1 47 ? 64.812 18.156 -14.227 1 87.19 47 ALA B C 1
ATOM 6327 O O . ALA B 1 47 ? 64.312 19.25 -13.984 1 87.19 47 ALA B O 1
ATOM 6328 N N . ASP B 1 48 ? 64.562 17.594 -15.43 1 86.62 48 ASP B N 1
ATOM 6329 C CA . ASP B 1 48 ? 63.531 18.016 -16.344 1 86.62 48 ASP B CA 1
ATOM 6330 C C . ASP B 1 48 ? 62.188 17.422 -15.938 1 86.62 48 ASP B C 1
ATOM 6332 O O . ASP B 1 48 ? 62.062 16.859 -14.852 1 86.62 48 ASP B O 1
ATOM 6336 N N . TRP B 1 49 ? 61.156 17.688 -16.828 1 88.88 49 TRP B N 1
ATOM 6337 C CA . TRP B 1 49 ? 59.812 17.25 -16.5 1 88.88 49 TRP B CA 1
ATOM 6338 C C . TRP B 1 49 ? 59.781 15.75 -16.25 1 88.88 49 TRP B C 1
ATOM 6340 O O . TRP B 1 49 ? 59.125 15.289 -15.305 1 88.88 49 TRP B O 1
ATOM 6350 N N . MET B 1 50 ? 60.5 14.984 -17.047 1 86.38 50 MET B N 1
ATOM 6351 C CA . MET B 1 50 ? 60.5 13.523 -16.953 1 86.38 50 MET B CA 1
ATOM 6352 C C . MET B 1 50 ? 61.25 13.055 -15.703 1 86.38 50 MET B C 1
ATOM 6354 O O . MET B 1 50 ? 60.781 12.125 -15.031 1 86.38 50 MET B O 1
ATOM 6358 N N . ASP B 1 51 ? 62.312 13.703 -15.438 1 86.12 51 ASP B N 1
ATOM 6359 C CA . ASP B 1 51 ? 63.094 13.352 -14.258 1 86.12 51 ASP B CA 1
ATOM 6360 C C . ASP B 1 51 ? 62.312 13.664 -12.977 1 86.12 51 ASP B C 1
ATOM 6362 O O . ASP B 1 51 ? 62.344 12.875 -12.023 1 86.12 51 ASP B O 1
ATOM 6366 N N . THR B 1 52 ? 61.719 14.789 -13.047 1 90.69 52 THR B N 1
ATOM 6367 C CA . THR B 1 52 ? 60.969 15.203 -11.867 1 90.69 52 THR B CA 1
ATOM 6368 C C . THR B 1 52 ? 59.812 14.234 -11.602 1 90.69 52 THR B C 1
ATOM 6370 O O . THR B 1 52 ? 59.562 13.859 -10.453 1 90.69 52 THR B O 1
ATOM 6373 N N . LYS B 1 53 ? 59.062 13.938 -12.648 1 89.56 53 LYS B N 1
ATOM 6374 C CA . LYS B 1 53 ? 58 12.969 -12.523 1 89.56 53 LYS B CA 1
ATOM 6375 C C . LYS B 1 53 ? 58.5 11.648 -11.938 1 89.56 53 LYS B C 1
ATOM 6377 O O . LYS B 1 53 ? 57.875 11.094 -11.031 1 89.56 53 LYS B O 1
ATOM 6382 N N . ASN B 1 54 ? 59.625 11.172 -12.406 1 86.38 54 ASN B N 1
ATOM 6383 C CA . ASN B 1 54 ? 60.188 9.914 -11.93 1 86.38 54 ASN B CA 1
ATOM 6384 C C . ASN B 1 54 ? 60.625 10.008 -10.477 1 86.38 54 ASN B C 1
ATOM 6386 O O . ASN B 1 54 ? 60.438 9.062 -9.703 1 86.38 54 ASN B O 1
ATOM 6390 N N . LEU B 1 55 ? 61.188 11.094 -10.141 1 87.75 55 LEU B N 1
ATOM 6391 C CA . LEU B 1 55 ? 61.625 11.312 -8.758 1 87.75 55 LEU B CA 1
ATOM 6392 C C . LEU B 1 55 ? 60.406 11.305 -7.816 1 87.75 55 LEU B C 1
ATOM 6394 O O . LEU B 1 55 ? 60.438 10.68 -6.754 1 87.75 55 LEU B O 1
ATOM 6398 N N . MET B 1 56 ? 59.344 11.898 -8.273 1 90.44 56 MET B N 1
ATOM 6399 C CA . MET B 1 56 ? 58.156 11.984 -7.43 1 90.44 56 MET B CA 1
ATOM 6400 C C . MET B 1 56 ? 57.5 10.609 -7.273 1 90.44 56 MET B C 1
ATOM 6402 O O . MET B 1 56 ? 57.062 10.25 -6.18 1 90.44 56 MET B O 1
ATOM 6406 N N . LEU B 1 57 ? 57.438 9.914 -8.352 1 85.44 57 LEU B N 1
ATOM 6407 C CA . LEU B 1 57 ? 56.844 8.586 -8.305 1 85.44 57 LEU B CA 1
ATOM 6408 C C . LEU B 1 57 ? 57.656 7.648 -7.422 1 85.44 57 LEU B C 1
ATOM 6410 O O . LEU B 1 57 ? 57.125 6.812 -6.711 1 85.44 57 LEU B O 1
ATOM 6414 N N . ASP B 1 58 ? 58.969 7.895 -7.457 1 81 58 ASP B N 1
ATOM 6415 C CA . ASP B 1 58 ? 59.875 7.059 -6.668 1 81 58 ASP B CA 1
ATOM 6416 C C . ASP B 1 58 ? 59.781 7.398 -5.184 1 81 58 ASP B C 1
ATOM 6418 O O . ASP B 1 58 ? 59.844 6.508 -4.332 1 81 58 ASP B O 1
ATOM 6422 N N . PHE B 1 59 ? 59.594 8.586 -4.863 1 82.81 59 PHE B N 1
ATOM 6423 C CA . PHE B 1 59 ? 59.594 9.031 -3.475 1 82.81 59 PHE B CA 1
ATOM 6424 C C . PHE B 1 59 ? 58.219 8.805 -2.832 1 82.81 59 PHE B C 1
ATOM 6426 O O . PHE B 1 59 ? 58.125 8.469 -1.649 1 82.81 59 PHE B O 1
ATOM 6433 N N . TYR B 1 60 ? 57.156 9.047 -3.57 1 84.44 60 TYR B N 1
ATOM 6434 C CA . TYR B 1 60 ? 55.844 9.102 -2.939 1 84.44 60 TYR B CA 1
ATOM 6435 C C . TYR B 1 60 ? 54.969 7.949 -3.41 1 84.44 60 TYR B C 1
ATOM 6437 O O . TYR B 1 60 ? 54 7.578 -2.732 1 84.44 60 TYR B O 1
ATOM 6445 N N . GLY B 1 61 ? 55.219 7.473 -4.535 1 77.5 61 GLY B N 1
ATOM 6446 C CA . GLY B 1 61 ? 54.344 6.512 -5.152 1 77.5 61 GLY B CA 1
ATOM 6447 C C . GLY B 1 61 ? 53.312 7.148 -6.082 1 77.5 61 GLY B C 1
ATOM 6448 O O . GLY B 1 61 ? 53.188 8.375 -6.125 1 77.5 61 GLY B O 1
ATOM 6449 N N . GLY B 1 62 ? 52.594 6.395 -6.82 1 74.56 62 GLY B N 1
ATOM 6450 C CA . GLY B 1 62 ? 51.688 6.855 -7.879 1 74.56 62 GLY B CA 1
ATOM 6451 C C . GLY B 1 62 ? 50.656 7.832 -7.395 1 74.56 62 GLY B C 1
ATOM 6452 O O . GLY B 1 62 ? 50.719 9.031 -7.668 1 74.56 62 GLY B O 1
ATOM 6453 N N . GLU B 1 63 ? 49.75 7.371 -6.488 1 74.62 63 GLU B N 1
ATOM 6454 C CA . GLU B 1 63 ? 48.625 8.203 -6.066 1 74.62 63 GLU B CA 1
ATOM 6455 C C . GLU B 1 63 ? 49.094 9.297 -5.105 1 74.62 63 GLU B C 1
ATOM 6457 O O . GLU B 1 63 ? 48.625 10.438 -5.188 1 74.62 63 GLU B O 1
ATOM 6462 N N . ALA B 1 64 ? 50 9 -4.367 1 78.5 64 ALA B N 1
ATOM 6463 C CA . ALA B 1 64 ? 50.5 9.984 -3.426 1 78.5 64 ALA B CA 1
ATOM 6464 C C . ALA B 1 64 ? 51.281 11.086 -4.152 1 78.5 64 ALA B C 1
ATOM 6466 O O . ALA B 1 64 ? 51.281 12.242 -3.721 1 78.5 64 ALA B O 1
ATOM 6467 N N . ALA B 1 65 ? 51.938 10.664 -5.227 1 81.81 65 ALA B N 1
ATOM 6468 C CA . ALA B 1 65 ? 52.656 11.664 -6.023 1 81.81 65 ALA B CA 1
ATOM 6469 C C . ALA B 1 65 ? 51.688 12.703 -6.594 1 81.81 65 ALA B C 1
ATOM 6471 O O . ALA B 1 65 ? 52 13.891 -6.633 1 81.81 65 ALA B O 1
ATOM 6472 N N . LEU B 1 66 ? 50.562 12.141 -7.031 1 82.69 66 LEU B N 1
ATOM 6473 C CA . LEU B 1 66 ? 49.562 13.062 -7.555 1 82.69 66 LEU B CA 1
ATOM 6474 C C . LEU B 1 66 ? 49.031 13.984 -6.453 1 82.69 66 LEU B C 1
ATOM 6476 O O . LEU B 1 66 ? 48.844 15.172 -6.68 1 82.69 66 LEU B O 1
ATOM 6480 N N . ASP B 1 67 ? 48.906 13.406 -5.305 1 80.62 67 ASP B N 1
ATOM 6481 C CA . ASP B 1 67 ? 48.469 14.219 -4.172 1 80.62 67 ASP B CA 1
ATOM 6482 C C . ASP B 1 67 ? 49.5 15.328 -3.877 1 80.62 67 ASP B C 1
ATOM 6484 O O . ASP B 1 67 ? 49.125 16.484 -3.645 1 80.62 67 ASP B O 1
ATOM 6488 N N . VAL B 1 68 ? 50.719 14.93 -3.908 1 83.31 68 VAL B N 1
ATOM 6489 C CA . VAL B 1 68 ? 51.812 15.875 -3.637 1 83.31 68 VAL B CA 1
ATOM 6490 C C . VAL B 1 68 ? 51.844 16.922 -4.742 1 83.31 68 VAL B C 1
ATOM 6492 O O . VAL B 1 68 ? 52.031 18.125 -4.465 1 83.31 68 VAL B O 1
ATOM 6495 N N . ALA B 1 69 ? 51.719 16.453 -5.949 1 86.44 69 ALA B N 1
ATOM 6496 C CA . ALA B 1 69 ? 51.75 17.391 -7.07 1 86.44 69 ALA B CA 1
ATOM 6497 C C . ALA B 1 69 ? 50.625 18.406 -6.961 1 86.44 69 ALA B C 1
ATOM 6499 O O . ALA B 1 69 ? 50.812 19.609 -7.184 1 86.44 69 ALA B O 1
ATOM 6500 N N . ILE B 1 70 ? 49.5 17.875 -6.68 1 83.94 70 ILE B N 1
ATOM 6501 C CA . ILE B 1 70 ? 48.344 18.75 -6.547 1 83.94 70 ILE B CA 1
ATOM 6502 C C . ILE B 1 70 ? 48.562 19.734 -5.391 1 83.94 70 ILE B C 1
ATOM 6504 O O . ILE B 1 70 ? 48.312 20.922 -5.523 1 83.94 70 ILE B O 1
ATOM 6508 N N . ALA B 1 71 ? 49.062 19.125 -4.359 1 80.12 71 ALA B N 1
ATOM 6509 C CA . ALA B 1 71 ? 49.375 19.969 -3.199 1 80.12 71 ALA B CA 1
ATOM 6510 C C . ALA B 1 71 ? 50.406 21.031 -3.545 1 80.12 71 ALA B C 1
ATOM 6512 O O . ALA B 1 71 ? 50.281 22.188 -3.129 1 80.12 71 ALA B O 1
ATOM 6513 N N . VAL B 1 72 ? 51.406 20.688 -4.305 1 83.44 72 VAL B N 1
ATOM 6514 C CA . VAL B 1 72 ? 52.5 21.594 -4.695 1 83.44 72 VAL B CA 1
ATOM 6515 C C . VAL B 1 72 ? 51.969 22.625 -5.688 1 83.44 72 VAL B C 1
ATOM 6517 O O . VAL B 1 72 ? 52.281 23.812 -5.594 1 83.44 72 VAL B O 1
ATOM 6520 N N . PHE B 1 73 ? 51.188 22.141 -6.695 1 86.19 73 PHE B N 1
ATOM 6521 C CA . PHE B 1 73 ? 50.594 23.062 -7.648 1 86.19 73 PHE B CA 1
ATOM 6522 C C . PHE B 1 73 ? 49.781 24.125 -6.922 1 86.19 73 PHE B C 1
ATOM 6524 O O . PHE B 1 73 ? 49.875 25.312 -7.262 1 86.19 73 PHE B O 1
ATOM 6531 N N . GLU B 1 74 ? 49.094 23.609 -5.957 1 78.5 74 GLU B N 1
ATOM 6532 C CA . GLU B 1 74 ? 48.281 24.531 -5.172 1 78.5 74 GLU B CA 1
ATOM 6533 C C . GLU B 1 74 ? 49.156 25.5 -4.371 1 78.5 74 GLU B C 1
ATOM 6535 O O . GLU B 1 74 ? 48.844 26.688 -4.254 1 78.5 74 GLU B O 1
ATOM 6540 N N . ARG B 1 75 ? 50.281 25.016 -3.928 1 74.38 75 ARG B N 1
ATOM 6541 C CA . ARG B 1 75 ? 51.219 25.797 -3.127 1 74.38 75 ARG B CA 1
ATOM 6542 C C . ARG B 1 75 ? 51.906 26.875 -3.971 1 74.38 75 ARG B C 1
ATOM 6544 O O . ARG B 1 75 ? 52.125 27.984 -3.498 1 74.38 75 ARG B O 1
ATOM 6551 N N . ILE B 1 76 ? 52.219 26.625 -5.223 1 77.69 76 ILE B N 1
ATOM 6552 C CA . ILE B 1 76 ? 52.938 27.562 -6.098 1 77.69 76 ILE B CA 1
ATOM 6553 C C . ILE B 1 76 ? 51.906 28.391 -6.895 1 77.69 76 ILE B C 1
ATOM 6555 O O . ILE B 1 76 ? 52.25 28.938 -7.941 1 77.69 76 ILE B O 1
ATOM 6559 N N . GLN B 1 77 ? 50.688 28.266 -6.609 1 73.88 77 GLN B N 1
ATOM 6560 C CA . GLN B 1 77 ? 49.594 29.094 -7.109 1 73.88 77 GLN B CA 1
ATOM 6561 C C . GLN B 1 77 ? 49.25 28.719 -8.555 1 73.88 77 GLN B C 1
ATOM 6563 O O . GLN B 1 77 ? 49 29.594 -9.375 1 73.88 77 GLN B O 1
ATOM 6568 N N . LEU B 1 78 ? 49.5 27.531 -8.93 1 81.62 78 LEU B N 1
ATOM 6569 C CA . LEU B 1 78 ? 49.062 27 -10.203 1 81.62 78 LEU B CA 1
ATOM 6570 C C . LEU B 1 78 ? 47.75 26.219 -10.031 1 81.62 78 LEU B C 1
ATOM 6572 O O . LEU B 1 78 ? 47.719 25 -10.234 1 81.62 78 LEU B O 1
ATOM 6576 N N . ARG B 1 79 ?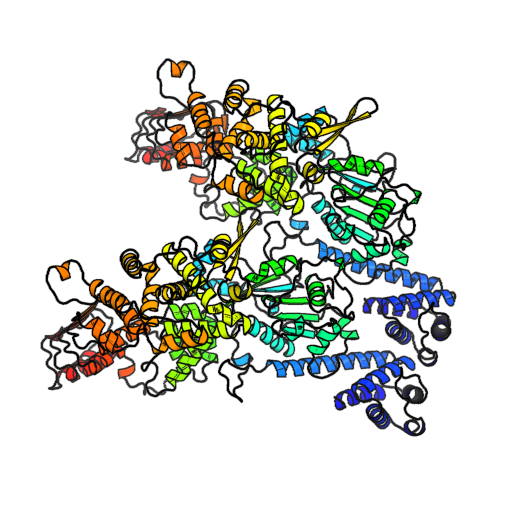 46.656 26.812 -9.789 1 74.62 79 ARG B N 1
ATOM 6577 C CA . ARG B 1 79 ? 45.375 26.203 -9.438 1 74.62 79 ARG B CA 1
ATOM 6578 C C . ARG B 1 79 ? 44.719 25.531 -10.641 1 74.62 79 ARG B C 1
ATOM 6580 O O . ARG B 1 79 ? 44.094 24.484 -10.5 1 74.62 79 ARG B O 1
ATOM 6587 N N . ASN B 1 80 ? 44.844 26.25 -11.766 1 79.94 80 ASN B N 1
ATOM 6588 C CA . ASN B 1 80 ? 44.312 25.625 -12.977 1 79.94 80 ASN B CA 1
ATOM 6589 C C . ASN B 1 80 ? 44.969 24.281 -13.25 1 79.94 80 ASN B C 1
ATOM 6591 O O . ASN B 1 80 ? 44.312 23.312 -13.609 1 79.94 80 ASN B O 1
ATOM 6595 N N . ALA B 1 81 ? 46.25 24.438 -13.008 1 82.69 81 ALA B N 1
ATOM 6596 C CA . ALA B 1 81 ? 46.969 23.188 -13.227 1 82.69 81 ALA B CA 1
ATOM 6597 C C . ALA B 1 81 ? 46.562 22.141 -12.211 1 82.69 81 ALA B C 1
ATOM 6599 O O . ALA B 1 81 ? 46.438 20.953 -12.547 1 82.69 81 ALA B O 1
ATOM 6600 N N . ALA B 1 82 ? 46.344 22.531 -10.969 1 82.12 82 ALA B N 1
ATOM 6601 C CA . ALA B 1 82 ? 45.875 21.609 -9.93 1 82.12 82 ALA B CA 1
ATOM 6602 C C . ALA B 1 82 ? 44.469 21.078 -10.242 1 82.12 82 ALA B C 1
ATOM 6604 O O . ALA B 1 82 ? 44.219 19.875 -10.125 1 82.12 82 ALA B O 1
ATOM 6605 N N . ALA B 1 83 ? 43.531 21.969 -10.625 1 79.31 83 ALA B N 1
ATOM 6606 C CA . ALA B 1 83 ? 42.156 21.578 -10.977 1 79.31 83 ALA B CA 1
ATOM 6607 C C . ALA B 1 83 ? 42.156 20.625 -12.172 1 79.31 83 ALA B C 1
ATOM 6609 O O . ALA B 1 83 ? 41.438 19.641 -12.188 1 79.31 83 ALA B O 1
ATOM 6610 N N . LEU B 1 84 ? 42.938 21.031 -13.07 1 80.88 84 LEU B N 1
ATOM 6611 C CA . LEU B 1 84 ? 43.031 20.188 -14.266 1 80.88 84 LEU B CA 1
ATOM 6612 C C . LEU B 1 84 ? 43.594 18.812 -13.914 1 80.88 84 LEU B C 1
ATOM 6614 O O . LEU B 1 84 ? 43.125 17.812 -14.461 1 80.88 84 LEU B O 1
ATOM 6618 N N . LEU B 1 85 ? 44.562 18.875 -13.023 1 82.94 85 LEU B N 1
ATOM 6619 C CA . LEU B 1 85 ? 45.125 17.594 -12.609 1 82.94 85 LEU B CA 1
ATOM 6620 C C . LEU B 1 85 ? 44.125 16.781 -11.812 1 82.94 85 LEU B C 1
ATOM 6622 O O . LEU B 1 85 ? 44.031 15.562 -11.969 1 82.94 85 LEU B O 1
ATOM 6626 N N . ARG B 1 86 ? 43.344 17.438 -11.008 1 79.75 86 ARG B N 1
ATOM 6627 C CA . ARG B 1 86 ? 42.312 16.766 -10.234 1 79.75 86 ARG B CA 1
ATOM 6628 C C . ARG B 1 86 ? 41.219 16.203 -11.148 1 79.75 86 ARG B C 1
ATOM 6630 O O . ARG B 1 86 ? 40.812 15.055 -10.977 1 79.75 86 ARG B O 1
ATOM 6637 N N . GLU B 1 87 ? 40.781 16.984 -11.992 1 80 87 GLU B N 1
ATOM 6638 C CA . GLU B 1 87 ? 39.781 16.547 -12.953 1 80 87 GLU B CA 1
ATOM 6639 C C . GLU B 1 87 ? 40.281 15.375 -13.781 1 80 87 GLU B C 1
ATOM 6641 O O . GLU B 1 87 ? 39.531 14.43 -14.047 1 80 87 GLU B O 1
ATOM 6646 N N . SER B 1 88 ? 41.438 15.586 -14.172 1 80.19 88 SER B N 1
ATOM 6647 C CA . SER B 1 88 ? 42 14.5 -14.961 1 80.19 88 SER B CA 1
ATOM 6648 C C . SER B 1 88 ? 42.188 13.234 -14.125 1 80.19 88 SER B C 1
ATOM 6650 O O . SER B 1 88 ? 42 12.125 -14.633 1 80.19 88 SER B O 1
ATOM 6652 N N . ARG B 1 89 ? 42.5 13.5 -12.922 1 79.31 89 ARG B N 1
ATOM 6653 C CA . ARG B 1 89 ? 42.594 12.359 -12.016 1 79.31 89 ARG B CA 1
ATOM 6654 C C . ARG B 1 89 ? 41.25 11.672 -11.82 1 79.31 89 ARG B C 1
ATOM 6656 O O . ARG B 1 89 ? 41.156 10.445 -11.844 1 79.31 89 ARG B O 1
ATOM 6663 N N . GLU B 1 90 ? 40.25 12.438 -11.57 1 80.94 90 GLU B N 1
ATOM 6664 C CA . GLU B 1 90 ? 38.938 11.891 -11.359 1 80.94 90 GLU B CA 1
ATOM 6665 C C . GLU B 1 90 ? 38.406 11.18 -12.609 1 80.94 90 GLU B C 1
ATOM 6667 O O . GLU B 1 90 ? 37.781 10.125 -12.516 1 80.94 90 GLU B O 1
ATOM 6672 N N . LYS B 1 91 ? 38.625 11.805 -13.648 1 81.88 91 LYS B N 1
ATOM 6673 C CA . LYS B 1 91 ? 38.219 11.188 -14.906 1 81.88 91 LYS B CA 1
ATOM 6674 C C . LYS B 1 91 ? 38.938 9.859 -15.133 1 81.88 91 LYS B C 1
ATOM 6676 O O . LYS B 1 91 ? 38.312 8.898 -15.609 1 81.88 91 LYS B O 1
ATOM 6681 N N . ASP B 1 92 ? 40.125 9.938 -14.805 1 80.75 92 ASP B N 1
ATOM 6682 C CA . ASP B 1 92 ? 40.906 8.703 -14.977 1 80.75 92 ASP B CA 1
ATOM 6683 C C . ASP B 1 92 ? 40.438 7.629 -13.992 1 80.75 92 ASP B C 1
ATOM 6685 O O . ASP B 1 92 ? 40.375 6.449 -14.336 1 80.75 92 ASP B O 1
ATOM 6689 N N . TYR B 1 93 ? 40.156 8.039 -12.836 1 85.12 93 TYR B N 1
ATOM 6690 C CA . TYR B 1 93 ? 39.688 7.066 -11.852 1 85.12 93 TYR B CA 1
ATOM 6691 C C . TYR B 1 93 ? 38.344 6.5 -12.258 1 85.12 93 TYR B C 1
ATOM 6693 O O . TYR B 1 93 ? 38.094 5.301 -12.109 1 85.12 93 TYR B O 1
ATOM 6701 N N . ARG B 1 94 ? 37.5 7.355 -12.672 1 88.75 94 ARG B N 1
ATOM 6702 C CA . ARG B 1 94 ? 36.188 6.922 -13.086 1 88.75 94 ARG B CA 1
ATOM 6703 C C . ARG B 1 94 ? 36.25 5.898 -14.219 1 88.75 94 ARG B C 1
ATOM 6705 O O . ARG B 1 94 ? 35.531 4.898 -14.211 1 88.75 94 ARG B O 1
ATOM 6712 N N . ARG B 1 95 ? 37.062 6.18 -15.086 1 87.5 95 ARG B N 1
ATOM 6713 C CA . ARG B 1 95 ? 37.281 5.254 -16.203 1 87.5 95 ARG B CA 1
ATOM 6714 C C . ARG B 1 95 ? 37.812 3.914 -15.719 1 87.5 95 ARG B C 1
ATOM 6716 O O . ARG B 1 95 ? 37.375 2.857 -16.172 1 87.5 95 ARG B O 1
ATOM 6723 N N . ASN B 1 96 ? 38.781 3.965 -14.812 1 86.94 96 ASN B N 1
ATOM 6724 C CA . ASN B 1 96 ? 39.344 2.736 -14.266 1 86.94 96 ASN B CA 1
ATOM 6725 C C . ASN B 1 96 ? 38.344 1.986 -13.398 1 86.94 96 ASN B C 1
ATOM 6727 O O . ASN B 1 96 ? 38.344 0.754 -13.367 1 86.94 96 ASN B O 1
ATOM 6731 N N . TYR B 1 97 ? 37.625 2.844 -12.734 1 92.06 97 TYR B N 1
ATOM 6732 C CA . TYR B 1 97 ? 36.594 2.234 -11.906 1 92.06 97 TYR B CA 1
ATOM 6733 C C . TYR B 1 97 ? 35.562 1.488 -12.766 1 92.06 97 TYR B C 1
ATOM 6735 O O . TYR B 1 97 ? 35.219 0.344 -12.477 1 92.06 97 TYR B O 1
ATOM 6743 N N . LYS B 1 98 ? 35.125 2.016 -13.789 1 93.31 98 LYS B N 1
ATOM 6744 C CA . LYS B 1 98 ? 34.188 1.381 -14.695 1 93.31 98 LYS B CA 1
ATOM 6745 C C . LYS B 1 98 ? 34.781 0.121 -15.32 1 93.31 98 LYS B C 1
ATOM 6747 O O . LYS B 1 98 ? 34.094 -0.89 -15.469 1 93.31 98 LYS B O 1
ATOM 6752 N N . LYS B 1 99 ? 35.969 0.227 -15.656 1 91.12 99 LYS B N 1
ATOM 6753 C CA . LYS B 1 99 ? 36.656 -0.937 -16.234 1 91.12 99 LYS B CA 1
ATOM 6754 C C . LYS B 1 99 ? 36.719 -2.088 -15.234 1 91.12 99 LYS B C 1
ATOM 6756 O O . LYS B 1 99 ? 36.469 -3.242 -15.594 1 91.12 99 LYS B O 1
ATOM 6761 N N . ALA B 1 100 ? 37.031 -1.704 -14.031 1 91.94 100 ALA B N 1
ATOM 6762 C CA . ALA B 1 100 ? 37.125 -2.723 -12.992 1 91.94 100 ALA B CA 1
ATOM 6763 C C . ALA B 1 100 ? 35.75 -3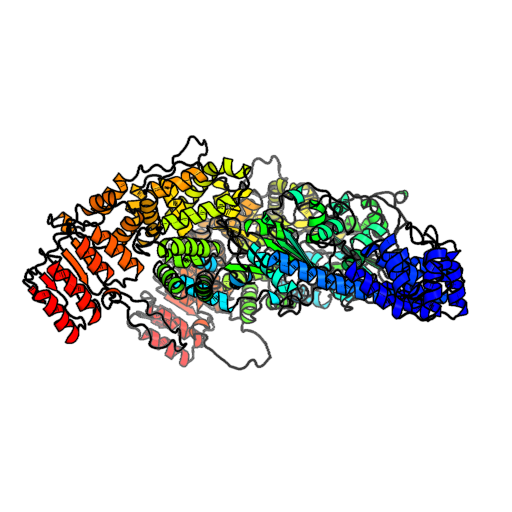.357 -12.734 1 91.94 100 ALA B C 1
ATOM 6765 O O . ALA B 1 100 ? 35.656 -4.566 -12.516 1 91.94 100 ALA B O 1
ATOM 6766 N N . ILE B 1 101 ? 34.781 -2.531 -12.727 1 94.31 101 ILE B N 1
ATOM 6767 C CA . ILE B 1 101 ? 33.438 -3.023 -12.484 1 94.31 101 ILE B CA 1
ATOM 6768 C C . ILE B 1 101 ? 33 -3.904 -13.648 1 94.31 101 ILE B C 1
ATOM 6770 O O . ILE B 1 101 ? 32.375 -4.945 -13.445 1 94.31 101 ILE B O 1
ATOM 6774 N N . ARG B 1 102 ? 33.281 -3.561 -14.797 1 94.38 102 ARG B N 1
ATOM 6775 C CA . ARG B 1 102 ? 32.969 -4.367 -15.969 1 94.38 102 ARG B CA 1
ATOM 6776 C C . ARG B 1 102 ? 33.562 -5.758 -15.867 1 94.38 102 ARG B C 1
ATOM 6778 O O . ARG B 1 102 ? 32.906 -6.754 -16.188 1 94.38 102 ARG B O 1
ATOM 6785 N N . GLN B 1 103 ? 34.719 -5.797 -15.391 1 91.19 103 GLN B N 1
ATOM 6786 C CA . GLN B 1 103 ? 35.406 -7.078 -15.266 1 91.19 103 GLN B CA 1
ATOM 6787 C C . GLN B 1 103 ? 34.812 -7.914 -14.141 1 91.19 103 GLN B C 1
ATOM 6789 O O . GLN B 1 103 ? 34.625 -9.125 -14.289 1 91.19 103 GLN B O 1
ATOM 6794 N N . ALA B 1 104 ? 34.562 -7.242 -13.148 1 91.19 104 ALA B N 1
ATOM 6795 C CA . ALA B 1 104 ? 34.094 -7.949 -11.953 1 91.19 104 ALA B CA 1
ATOM 6796 C C . ALA B 1 104 ? 32.688 -8.516 -12.172 1 91.19 104 ALA B C 1
ATOM 6798 O O . ALA B 1 104 ? 32.344 -9.57 -11.641 1 91.19 104 ALA B O 1
ATOM 6799 N N . TYR B 1 105 ? 31.859 -7.883 -12.984 1 93.81 105 TYR B N 1
ATOM 6800 C CA . TYR B 1 105 ? 30.453 -8.25 -13.07 1 93.81 105 TYR B CA 1
ATOM 6801 C C . TYR B 1 105 ? 30.141 -8.906 -14.414 1 93.81 105 TYR B C 1
ATOM 6803 O O . TYR B 1 105 ? 29 -9.258 -14.688 1 93.81 105 TYR B O 1
ATOM 6811 N N . SER B 1 106 ? 31.094 -9.102 -15.203 1 93.56 106 SER B N 1
ATOM 6812 C CA . SER B 1 106 ? 30.875 -9.656 -16.531 1 93.56 106 SER B CA 1
ATOM 6813 C C . SER B 1 106 ? 30.578 -11.148 -16.469 1 93.56 106 SER B C 1
ATOM 6815 O O . SER B 1 106 ? 29.891 -11.688 -17.359 1 93.56 106 SER B O 1
ATOM 6817 N N . CYS B 1 107 ? 31.047 -11.797 -15.398 1 92 107 CYS B N 1
ATOM 6818 C CA . CYS B 1 107 ? 30.875 -13.242 -15.336 1 92 107 CYS B CA 1
ATOM 6819 C C . CYS B 1 107 ? 30.094 -13.641 -14.086 1 92 107 CYS B C 1
ATOM 6821 O O . CYS B 1 107 ? 30.141 -12.961 -13.07 1 92 107 CYS B O 1
ATOM 6823 N N . ILE B 1 108 ? 29.375 -14.75 -14.273 1 89.75 108 ILE B N 1
ATOM 6824 C CA . ILE B 1 108 ? 28.641 -15.328 -13.148 1 89.75 108 ILE B CA 1
ATOM 6825 C C . ILE B 1 108 ? 28.922 -16.828 -13.078 1 89.75 108 ILE B C 1
ATOM 6827 O O . ILE B 1 108 ? 29.406 -17.422 -14.039 1 89.75 108 ILE B O 1
ATOM 6831 N N . LYS B 1 109 ? 28.594 -17.344 -11.914 1 86.38 109 LYS B N 1
ATOM 6832 C CA . LYS B 1 109 ? 28.719 -18.781 -11.695 1 86.38 109 LYS B CA 1
ATOM 6833 C C . LYS B 1 109 ? 27.375 -19.422 -11.375 1 86.38 109 LYS B C 1
ATOM 6835 O O . LYS B 1 109 ? 26.672 -18.953 -10.469 1 86.38 109 LYS B O 1
ATOM 6840 N N . ASP B 1 110 ? 27.047 -20.438 -12.141 1 84.38 110 ASP B N 1
ATOM 6841 C CA . ASP B 1 110 ? 25.844 -21.188 -11.852 1 84.38 110 ASP B CA 1
ATOM 6842 C C . ASP B 1 110 ? 25.984 -21.984 -10.555 1 84.38 110 ASP B C 1
ATOM 6844 O O . ASP B 1 110 ? 27.109 -22.172 -10.062 1 84.38 110 ASP B O 1
ATOM 6848 N N . GLN B 1 111 ? 24.953 -22.375 -10.031 1 79.44 111 GLN B N 1
ATOM 6849 C CA . GLN B 1 111 ? 24.969 -23.141 -8.781 1 79.44 111 GLN B CA 1
ATOM 6850 C C . GLN B 1 111 ? 25.75 -24.438 -8.938 1 79.44 111 GLN B C 1
ATOM 6852 O O . GLN B 1 111 ? 26.391 -24.906 -7.988 1 79.44 111 GLN B O 1
ATOM 6857 N N . ASN B 1 112 ? 25.688 -24.969 -10.164 1 81.38 112 ASN B N 1
ATOM 6858 C CA . ASN B 1 112 ? 26.375 -26.234 -10.398 1 81.38 112 ASN B CA 1
ATOM 6859 C C . ASN B 1 112 ? 27.688 -26.016 -11.148 1 81.38 112 ASN B C 1
ATOM 6861 O O . ASN B 1 112 ? 28.156 -26.922 -11.844 1 81.38 112 ASN B O 1
ATOM 6865 N N . ALA B 1 113 ? 28.156 -24.859 -11.055 1 86.06 113 ALA B N 1
ATOM 6866 C CA . ALA B 1 113 ? 29.391 -24.547 -11.789 1 86.06 113 ALA B CA 1
ATOM 6867 C C . ALA B 1 113 ? 30.594 -25.25 -11.18 1 86.06 113 ALA B C 1
ATOM 6869 O O . ALA B 1 113 ? 30.719 -25.344 -9.953 1 86.06 113 ALA B O 1
ATOM 6870 N N . ARG B 1 114 ? 31.422 -25.828 -11.984 1 83.69 114 ARG B N 1
ATOM 6871 C CA . ARG B 1 114 ? 32.719 -26.359 -11.602 1 83.69 114 ARG B CA 1
ATOM 6872 C C . ARG B 1 114 ? 33.812 -25.312 -11.805 1 83.69 114 ARG B C 1
ATOM 6874 O O . ARG B 1 114 ? 33.594 -24.297 -12.469 1 83.69 114 ARG B O 1
ATOM 6881 N N . VAL B 1 115 ? 34.875 -25.578 -11.195 1 84.12 115 VAL B N 1
ATOM 6882 C CA . VAL B 1 115 ? 35.969 -24.656 -11.367 1 84.12 115 VAL B CA 1
ATOM 6883 C C . VAL B 1 115 ? 36.281 -24.484 -12.859 1 84.12 115 VAL B C 1
ATOM 6885 O O . VAL B 1 115 ? 36.469 -25.453 -13.578 1 84.12 115 VAL B O 1
ATOM 6888 N N . GLY B 1 116 ? 36.188 -23.266 -13.266 1 81.88 116 GLY B N 1
ATOM 6889 C CA . GLY B 1 116 ? 36.438 -22.969 -14.664 1 81.88 116 GLY B CA 1
ATOM 6890 C C . GLY B 1 116 ? 35.188 -22.672 -15.453 1 81.88 116 GLY B C 1
ATOM 6891 O O . GLY B 1 116 ? 35.25 -22.094 -16.547 1 81.88 116 GLY B O 1
ATOM 6892 N N . ASP B 1 117 ? 34.031 -23.156 -14.883 1 84.62 117 ASP B N 1
ATOM 6893 C CA . ASP B 1 117 ? 32.75 -22.906 -15.547 1 84.62 117 ASP B CA 1
ATOM 6894 C C . ASP B 1 117 ? 32.281 -21.484 -15.297 1 84.62 117 ASP B C 1
ATOM 6896 O O . ASP B 1 117 ? 31.953 -21.109 -14.172 1 84.62 117 ASP B O 1
ATOM 6900 N N . ASN B 1 118 ? 32.469 -20.562 -16.234 1 87.31 118 ASN B N 1
ATOM 6901 C CA . ASN B 1 118 ? 32 -19.188 -16.156 1 87.31 118 ASN B CA 1
ATOM 6902 C C . ASN B 1 118 ? 31.047 -18.875 -17.312 1 87.31 118 ASN B C 1
ATOM 6904 O O . ASN B 1 118 ? 31.219 -19.375 -18.422 1 87.31 118 ASN B O 1
ATOM 6908 N N . VAL B 1 119 ? 30.047 -18.266 -16.906 1 90.38 119 VAL B N 1
ATOM 6909 C CA . VAL B 1 119 ? 29.078 -17.828 -17.906 1 90.38 119 VAL B CA 1
ATOM 6910 C C . VAL B 1 119 ? 29 -16.312 -17.938 1 90.38 119 VAL B C 1
ATOM 6912 O O . VAL B 1 119 ? 29.125 -15.656 -16.906 1 90.38 119 VAL B O 1
ATOM 6915 N N . SER B 1 120 ? 28.891 -15.781 -19.109 1 92.5 120 SER B N 1
ATOM 6916 C CA . SER B 1 120 ? 28.75 -14.344 -19.281 1 92.5 120 SER B CA 1
ATOM 6917 C C . SER B 1 120 ? 27.391 -13.867 -18.781 1 92.5 120 SER B C 1
ATOM 6919 O O . SER B 1 120 ? 26.359 -14.445 -19.125 1 92.5 120 SER B O 1
ATOM 6921 N N . LEU B 1 121 ? 27.375 -12.859 -17.953 1 93.75 121 LEU B N 1
ATOM 6922 C CA . LEU B 1 121 ? 26.125 -12.312 -17.438 1 93.75 121 LEU B CA 1
ATOM 6923 C C . LEU B 1 121 ? 25.266 -11.781 -18.578 1 93.75 121 LEU B C 1
ATOM 6925 O O . LEU B 1 121 ? 24.047 -12 -18.594 1 93.75 121 LEU B O 1
ATOM 6929 N N . ASN B 1 122 ? 25.906 -11.188 -19.594 1 92.06 122 ASN B N 1
ATOM 6930 C CA . ASN B 1 122 ? 25.172 -10.648 -20.734 1 92.06 122 ASN B CA 1
ATOM 6931 C C . ASN B 1 122 ? 24.531 -11.75 -21.562 1 92.06 122 ASN B C 1
ATOM 6933 O O . ASN B 1 122 ? 23.438 -11.562 -22.109 1 92.06 122 ASN B O 1
ATOM 6937 N N . ALA B 1 123 ? 25.172 -12.828 -21.531 1 90.12 123 ALA B N 1
ATOM 6938 C CA . ALA B 1 123 ? 24.672 -13.938 -22.344 1 90.12 123 ALA B CA 1
ATOM 6939 C C . ALA B 1 123 ? 23.531 -14.664 -21.656 1 90.12 123 ALA B C 1
ATOM 6941 O O . ALA B 1 123 ? 22.641 -15.195 -22.312 1 90.12 123 ALA B O 1
ATOM 6942 N N . ARG B 1 124 ? 23.578 -14.641 -20.391 1 90.56 124 ARG B N 1
ATOM 6943 C CA . ARG B 1 124 ? 22.594 -15.398 -19.625 1 90.56 124 ARG B CA 1
ATOM 6944 C C . ARG B 1 124 ? 21.391 -14.539 -19.281 1 90.56 124 ARG B C 1
ATOM 6946 O O . ARG B 1 124 ? 20.266 -15.039 -19.188 1 90.56 124 ARG B O 1
ATOM 6953 N N . TYR B 1 125 ? 21.594 -13.305 -19.125 1 93.12 125 TYR B N 1
ATOM 6954 C CA . TYR B 1 125 ? 20.547 -12.422 -18.625 1 93.12 125 TYR B CA 1
ATOM 6955 C C . TYR B 1 125 ? 19.469 -12.188 -19.672 1 93.12 125 TYR B C 1
ATOM 6957 O O . TYR B 1 125 ? 19.781 -11.953 -20.844 1 93.12 125 TYR B O 1
ATOM 6965 N N . SER B 1 126 ? 18.219 -12.336 -19.266 1 93 126 SER B N 1
ATOM 6966 C CA . SER B 1 126 ? 17.062 -11.977 -20.078 1 93 126 SER B CA 1
ATOM 6967 C C . SER B 1 126 ? 16.188 -10.93 -19.391 1 93 126 SER B C 1
ATOM 6969 O O . SER B 1 126 ? 16.109 -10.898 -18.156 1 93 126 SER B O 1
ATOM 6971 N N . LYS B 1 127 ? 15.594 -10.164 -20.188 1 93 127 LYS B N 1
ATOM 6972 C CA . LYS B 1 127 ? 14.797 -9.055 -19.672 1 93 127 LYS B CA 1
ATOM 6973 C C . LYS B 1 127 ? 13.656 -9.562 -18.797 1 93 127 LYS B C 1
ATOM 6975 O O . LYS B 1 127 ? 13.023 -10.57 -19.125 1 93 127 LYS B O 1
ATOM 6980 N N . LEU B 1 128 ? 13.422 -8.883 -17.688 1 96.31 128 LEU B N 1
ATOM 6981 C CA . LEU B 1 128 ? 12.352 -9.234 -16.766 1 96.31 128 LEU B CA 1
ATOM 6982 C C . LEU B 1 128 ? 11.188 -8.25 -16.891 1 96.31 128 LEU B C 1
ATOM 6984 O O . LEU B 1 128 ? 11.383 -7.102 -17.297 1 96.31 128 LEU B O 1
ATOM 6988 N N . VAL B 1 129 ? 10.031 -8.75 -16.625 1 96.62 129 VAL B N 1
ATOM 6989 C CA . VAL B 1 129 ? 8.867 -7.875 -16.578 1 96.62 129 VAL B CA 1
ATOM 6990 C C . VAL B 1 129 ? 8.844 -7.117 -15.25 1 96.62 129 VAL B C 1
ATOM 6992 O O . VAL B 1 129 ? 8.781 -7.727 -14.18 1 96.62 129 VAL B O 1
ATOM 6995 N N . ILE B 1 130 ? 8.969 -5.805 -15.336 1 97.12 130 ILE B N 1
ATOM 6996 C CA . ILE B 1 130 ? 8.969 -4.941 -14.156 1 97.12 130 ILE B CA 1
ATOM 6997 C C . ILE B 1 130 ? 7.777 -3.982 -14.227 1 97.12 130 ILE B C 1
ATOM 6999 O O . ILE B 1 130 ? 7.629 -3.234 -15.195 1 97.12 130 ILE B O 1
ATOM 7003 N N . VAL B 1 131 ? 6.941 -3.996 -13.156 1 94.88 131 VAL B N 1
ATOM 7004 C CA . VAL B 1 131 ? 5.758 -3.143 -13.164 1 94.88 131 VAL B CA 1
ATOM 7005 C C . VAL B 1 131 ? 5.828 -2.15 -12 1 94.88 131 VAL B C 1
ATOM 7007 O O . VAL B 1 131 ? 6.461 -2.424 -10.977 1 94.88 131 VAL B O 1
ATOM 7010 N N . ASN B 1 132 ? 5.215 -1.002 -12.102 1 91.5 132 ASN B N 1
ATOM 7011 C CA . ASN B 1 132 ? 5.262 0.024 -11.062 1 91.5 132 ASN B CA 1
ATOM 7012 C C . ASN B 1 132 ? 3.883 0.284 -10.469 1 91.5 132 ASN B C 1
ATOM 7014 O O . ASN B 1 132 ? 3.686 1.27 -9.75 1 91.5 132 ASN B O 1
ATOM 7018 N N . LYS B 1 133 ? 2.906 -0.549 -10.742 1 87.81 133 LYS B N 1
ATOM 7019 C CA . LYS B 1 133 ? 1.567 -0.406 -10.172 1 87.81 133 LYS B CA 1
ATOM 7020 C C . LYS B 1 133 ? 1.235 -1.574 -9.25 1 87.81 133 LYS B C 1
ATOM 7022 O O . LYS B 1 133 ? 1.633 -2.711 -9.508 1 87.81 133 LYS B O 1
ATOM 7027 N N . HIS B 1 134 ? 0.559 -1.202 -8.227 1 88.81 134 HIS B N 1
ATOM 7028 C CA . HIS B 1 134 ? 0.096 -2.244 -7.316 1 88.81 134 HIS B CA 1
ATOM 7029 C C . HIS B 1 134 ? -1.09 -3.002 -7.902 1 88.81 134 HIS B C 1
ATOM 7031 O O . HIS B 1 134 ? -1.863 -2.443 -8.688 1 88.81 134 HIS B O 1
ATOM 7037 N N . ARG B 1 135 ? -1.211 -4.234 -7.594 1 88.38 135 ARG B N 1
ATOM 7038 C CA . ARG B 1 135 ? -2.355 -5.062 -7.957 1 88.38 135 ARG B CA 1
ATOM 7039 C C . ARG B 1 135 ? -3.348 -5.164 -6.805 1 88.38 135 ARG B C 1
ATOM 7041 O O . ARG B 1 135 ? -2.953 -5.168 -5.637 1 88.38 135 ARG B O 1
ATOM 7048 N N . ASP B 1 136 ? -4.57 -5.242 -7.168 1 87.81 136 ASP B N 1
ATOM 7049 C CA . ASP B 1 136 ? -5.57 -5.434 -6.121 1 87.81 136 ASP B CA 1
ATOM 7050 C C . ASP B 1 136 ? -5.711 -6.91 -5.762 1 87.81 136 ASP B C 1
ATOM 7052 O O . ASP B 1 136 ? -5.035 -7.762 -6.34 1 87.81 136 ASP B O 1
ATOM 7056 N N . GLU B 1 137 ? -6.512 -7.156 -4.816 1 89.06 137 GLU B N 1
ATOM 7057 C CA . GLU B 1 137 ? -6.66 -8.5 -4.27 1 89.06 137 GLU B CA 1
ATOM 7058 C C . GLU B 1 137 ? -7.191 -9.469 -5.324 1 89.06 137 GLU B C 1
ATOM 7060 O O . GLU B 1 137 ? -6.699 -10.594 -5.449 1 89.06 137 GLU B O 1
ATOM 7065 N N . GLU B 1 138 ? -8.164 -9.062 -6.109 1 87.62 138 GLU B N 1
ATOM 7066 C CA . GLU B 1 138 ? -8.758 -9.922 -7.137 1 87.62 138 GLU B CA 1
ATOM 7067 C C . GLU B 1 138 ? -7.758 -10.211 -8.25 1 87.62 138 GLU B C 1
ATOM 7069 O O . GLU B 1 138 ? -7.672 -11.344 -8.734 1 87.62 138 GLU B O 1
ATOM 7074 N N . GLN B 1 139 ? -7.074 -9.203 -8.664 1 88.5 139 GLN B N 1
ATOM 7075 C CA . GLN B 1 139 ? -6.062 -9.383 -9.695 1 88.5 139 GLN B CA 1
ATOM 7076 C C . GLN B 1 139 ? -4.977 -10.352 -9.25 1 88.5 139 GLN B C 1
ATOM 7078 O O . GLN B 1 139 ? -4.551 -11.211 -10.023 1 88.5 139 GLN B O 1
ATOM 7083 N N . ARG B 1 140 ? -4.508 -10.188 -8.023 1 91.81 140 ARG B N 1
ATOM 7084 C CA . ARG B 1 140 ? -3.469 -11.055 -7.488 1 91.81 140 ARG B CA 1
ATOM 7085 C C . ARG B 1 140 ? -3.957 -12.5 -7.395 1 91.81 140 ARG B C 1
ATOM 7087 O O . ARG B 1 140 ? -3.217 -13.43 -7.715 1 91.81 140 ARG B O 1
ATOM 7094 N N . GLU B 1 141 ? -5.172 -12.664 -6.938 1 91.5 141 GLU B N 1
ATOM 7095 C CA . GLU B 1 141 ? -5.75 -14 -6.848 1 91.5 141 GLU B CA 1
ATOM 7096 C C . GLU B 1 141 ? -5.812 -14.664 -8.219 1 91.5 141 GLU B C 1
ATOM 7098 O O . GLU B 1 141 ? -5.492 -15.852 -8.352 1 91.5 141 GLU B O 1
ATOM 7103 N N . HIS B 1 142 ? -6.148 -13.945 -9.203 1 89.75 142 HIS B N 1
ATOM 7104 C CA . HIS B 1 142 ? -6.219 -14.469 -10.562 1 89.75 142 HIS B CA 1
ATOM 7105 C C . HIS B 1 142 ? -4.84 -14.859 -11.07 1 89.75 142 HIS B C 1
ATOM 7107 O O . HIS B 1 142 ? -4.691 -15.875 -11.758 1 89.75 142 HIS B O 1
ATOM 7113 N N . GLU B 1 143 ? -3.898 -14.078 -10.781 1 91.25 143 GLU B N 1
ATOM 7114 C CA . GLU B 1 143 ? -2.529 -14.352 -11.219 1 91.25 143 GLU B CA 1
ATOM 7115 C C . GLU B 1 143 ? -1.991 -15.625 -10.578 1 91.25 143 GLU B C 1
ATOM 7117 O O . GLU B 1 143 ? -1.321 -16.422 -11.242 1 91.25 143 GLU B O 1
ATOM 7122 N N . ILE B 1 144 ? -2.283 -15.789 -9.328 1 92.5 144 ILE B N 1
ATOM 7123 C CA . ILE B 1 144 ? -1.767 -16.922 -8.57 1 92.5 144 ILE B CA 1
ATOM 7124 C C . ILE B 1 144 ? -2.459 -18.203 -9.031 1 92.5 144 ILE B C 1
ATOM 7126 O O . ILE B 1 144 ? -1.846 -19.281 -9.047 1 92.5 144 ILE B O 1
ATOM 7130 N N . MET B 1 145 ? -3.66 -18.031 -9.5 1 92 145 MET B N 1
ATOM 7131 C CA . MET B 1 145 ? -4.457 -19.219 -9.828 1 92 145 MET B CA 1
ATOM 7132 C C . MET B 1 145 ? -4.324 -19.562 -11.305 1 92 145 MET B C 1
ATOM 7134 O O . MET B 1 145 ? -4.602 -20.688 -11.711 1 92 145 MET B O 1
ATOM 7138 N N . ALA B 1 146 ? -3.914 -18.641 -12.086 1 92.19 146 ALA B N 1
ATOM 7139 C CA . ALA B 1 146 ? -3.863 -18.844 -13.531 1 92.19 146 ALA B CA 1
ATOM 7140 C C . ALA B 1 146 ? -2.744 -19.812 -13.906 1 92.19 146 ALA B C 1
ATOM 7142 O O . ALA B 1 146 ? -1.661 -19.781 -13.32 1 92.19 146 ALA B O 1
ATOM 7143 N N . MET B 1 147 ? -3 -20.688 -14.953 1 90.5 147 MET B N 1
ATOM 7144 C CA . MET B 1 147 ? -2.025 -21.672 -15.422 1 90.5 147 MET B CA 1
ATOM 7145 C C . MET B 1 147 ? -1.999 -21.719 -16.953 1 90.5 147 MET B C 1
ATOM 7147 O O . MET B 1 147 ? -2.977 -21.359 -17.594 1 90.5 147 MET B O 1
ATOM 7151 N N . GLY B 1 148 ? -0.887 -22.141 -17.469 1 89.31 148 GLY B N 1
ATOM 7152 C CA . GLY B 1 148 ? -0.77 -22.375 -18.906 1 89.31 148 GLY B CA 1
ATOM 7153 C C . GLY B 1 148 ? -0.963 -21.109 -19.734 1 89.31 148 GLY B C 1
ATOM 7154 O O . GLY B 1 148 ? -0.325 -20.094 -19.469 1 89.31 148 GLY B O 1
ATOM 7155 N N . ARG B 1 149 ? -1.912 -21.172 -20.641 1 86.25 149 ARG B N 1
ATOM 7156 C CA . ARG B 1 149 ? -2.133 -20.078 -21.594 1 86.25 149 ARG B CA 1
ATOM 7157 C C . ARG B 1 149 ? -2.768 -18.875 -20.891 1 86.25 149 ARG B C 1
ATOM 7159 O O . ARG B 1 149 ? -2.457 -17.734 -21.234 1 86.25 149 ARG B O 1
ATOM 7166 N N . ARG B 1 150 ? -3.586 -19.172 -20 1 90.12 150 ARG B N 1
ATOM 7167 C CA . ARG B 1 150 ? -4.234 -18.094 -19.266 1 90.12 150 ARG B CA 1
ATOM 7168 C C . ARG B 1 150 ? -3.213 -17.25 -18.516 1 90.12 150 ARG B C 1
ATOM 7170 O O . ARG B 1 150 ? -3.289 -16.031 -18.5 1 90.12 150 ARG B O 1
ATOM 7177 N N . HIS B 1 151 ? -2.32 -17.922 -17.891 1 92.38 151 HIS B N 1
ATOM 7178 C CA . HIS B 1 151 ? -1.259 -17.219 -17.172 1 92.38 151 HIS B CA 1
ATOM 7179 C C . HIS B 1 151 ? -0.37 -16.438 -18.125 1 92.38 151 HIS B C 1
ATOM 7181 O O . HIS B 1 151 ? 0.03 -15.312 -17.828 1 92.38 151 HIS B O 1
ATOM 7187 N N . ALA B 1 152 ? -0.099 -17.047 -19.25 1 92 152 ALA B N 1
ATOM 7188 C CA . ALA B 1 152 ? 0.735 -16.391 -20.25 1 92 152 ALA B CA 1
ATOM 7189 C C . ALA B 1 152 ? 0.081 -15.102 -20.75 1 92 152 ALA B C 1
ATOM 7191 O O . ALA B 1 152 ? 0.766 -14.117 -21.031 1 92 152 ALA B O 1
ATOM 7192 N N . GLU B 1 153 ? -1.149 -15.133 -20.891 1 92.69 153 GLU B N 1
ATOM 7193 C CA . GLU B 1 153 ? -1.882 -13.953 -21.328 1 92.69 153 GLU B CA 1
ATOM 7194 C C . GLU B 1 153 ? -1.828 -12.836 -20.297 1 92.69 153 GLU B C 1
ATOM 7196 O O . GLU B 1 153 ? -1.669 -11.664 -20.641 1 92.69 153 GLU B O 1
ATOM 7201 N N . ILE B 1 154 ? -2.006 -13.219 -19.109 1 92.44 154 ILE B N 1
ATOM 7202 C CA . ILE B 1 154 ? -1.914 -12.242 -18.031 1 92.44 154 ILE B CA 1
ATOM 7203 C C . ILE B 1 154 ? -0.525 -11.609 -18.031 1 92.44 154 ILE B C 1
ATOM 7205 O O . ILE B 1 154 ? -0.395 -10.391 -17.922 1 92.44 154 ILE B O 1
ATOM 7209 N N . MET B 1 155 ? 0.521 -12.414 -18.172 1 93.06 155 MET B N 1
ATOM 7210 C CA . MET B 1 155 ? 1.896 -11.922 -18.156 1 93.06 155 MET B CA 1
ATOM 7211 C C . MET B 1 155 ? 2.168 -11.031 -19.359 1 93.06 155 MET B C 1
ATOM 7213 O O . MET B 1 155 ? 2.947 -10.078 -19.281 1 93.06 155 MET B O 1
ATOM 7217 N N . LYS B 1 156 ? 1.52 -11.383 -20.453 1 92.94 156 LYS B N 1
ATOM 7218 C CA . LYS B 1 156 ? 1.672 -10.562 -21.641 1 92.94 156 LYS B CA 1
ATOM 7219 C C . LYS B 1 156 ? 1.105 -9.156 -21.422 1 92.94 156 LYS B C 1
ATOM 7221 O O . LYS B 1 156 ? 1.708 -8.172 -21.844 1 92.94 156 LYS B O 1
ATOM 7226 N N . GLU B 1 157 ? 0.022 -9.133 -20.812 1 91.88 157 GLU B N 1
ATOM 7227 C CA . GLU B 1 157 ? -0.586 -7.844 -20.484 1 91.88 157 GLU B CA 1
ATOM 7228 C C . GLU B 1 157 ? 0.301 -7.031 -19.547 1 91.88 157 GLU B C 1
ATOM 7230 O O . GLU B 1 157 ? 0.46 -5.824 -19.719 1 91.88 157 GLU B O 1
ATOM 7235 N N . GLN B 1 158 ? 0.852 -7.648 -18.625 1 92.56 158 GLN B N 1
ATOM 7236 C CA . GLN B 1 158 ? 1.751 -6.984 -17.688 1 92.56 158 GLN B CA 1
ATOM 7237 C C . GLN B 1 158 ? 3.031 -6.527 -18.375 1 92.56 158 GLN B C 1
ATOM 7239 O O . GLN B 1 158 ? 3.578 -5.473 -18.047 1 92.56 158 GLN B O 1
ATOM 7244 N N . ALA B 1 159 ? 3.486 -7.316 -19.266 1 93.25 159 ALA B N 1
ATOM 7245 C CA . ALA B 1 159 ? 4.711 -7 -20 1 93.25 159 ALA B CA 1
ATOM 7246 C C . ALA B 1 159 ? 4.535 -5.738 -20.844 1 93.25 159 ALA B C 1
ATOM 7248 O O . ALA B 1 159 ? 5.484 -4.973 -21.016 1 93.25 159 ALA B O 1
ATOM 7249 N N . SER B 1 160 ? 3.385 -5.516 -21.359 1 91.44 160 SER B N 1
ATOM 7250 C CA . SER B 1 160 ? 3.113 -4.328 -22.156 1 91.44 160 SER B CA 1
ATOM 7251 C C . SER B 1 160 ? 3.24 -3.057 -21.328 1 91.44 160 SER B C 1
ATOM 7253 O O . SER B 1 160 ? 3.568 -1.993 -21.859 1 91.44 160 SER B O 1
ATOM 7255 N N . ALA B 1 161 ? 3.025 -3.16 -20.062 1 90.69 161 ALA B N 1
ATOM 7256 C CA . ALA B 1 161 ? 3.115 -2.016 -19.156 1 90.69 161 ALA B CA 1
ATOM 7257 C C . ALA B 1 161 ? 4.43 -2.025 -18.391 1 90.69 161 ALA B C 1
ATOM 7259 O O . ALA B 1 161 ? 4.602 -1.27 -17.438 1 90.69 161 ALA B O 1
ATOM 7260 N N . SER B 1 162 ? 5.355 -2.846 -18.797 1 94.19 162 SER B N 1
ATOM 7261 C CA . SER B 1 162 ? 6.617 -3.025 -18.094 1 94.19 162 SER B CA 1
ATOM 7262 C C . SER B 1 162 ? 7.512 -1.796 -18.234 1 94.19 162 SER B C 1
ATOM 7264 O O . SER B 1 162 ? 7.531 -1.152 -19.281 1 94.19 162 SER B O 1
ATOM 7266 N N . ILE B 1 163 ? 8.258 -1.433 -17.234 1 93.62 163 ILE B N 1
ATOM 7267 C CA . ILE B 1 163 ? 9.195 -0.319 -17.234 1 93.62 163 ILE B CA 1
ATOM 7268 C C . ILE B 1 163 ? 10.617 -0.845 -17.422 1 93.62 163 ILE B C 1
ATOM 7270 O O . ILE B 1 163 ? 10.992 -1.874 -16.844 1 93.62 163 ILE B O 1
ATOM 7274 N N . ALA B 1 164 ? 11.328 -0.135 -18.234 1 94.19 164 ALA B N 1
ATOM 7275 C CA . ALA B 1 164 ? 12.727 -0.498 -18.438 1 94.19 164 ALA B CA 1
ATOM 7276 C C . ALA B 1 164 ? 13.586 -0.073 -17.25 1 94.19 164 ALA B C 1
ATOM 7278 O O . ALA B 1 164 ? 13.281 0.921 -16.594 1 94.19 164 ALA B O 1
ATOM 7279 N N . VAL B 1 165 ? 14.633 -0.81 -17 1 95.31 165 VAL B N 1
ATOM 7280 C CA . VAL B 1 165 ? 15.523 -0.537 -15.883 1 95.31 165 VAL B CA 1
ATOM 7281 C C . VAL B 1 165 ? 16.094 0.878 -16 1 95.31 165 VAL B C 1
ATOM 7283 O O . VAL B 1 165 ? 16.203 1.594 -15.008 1 95.31 165 VAL B O 1
ATOM 7286 N N . GLY B 1 166 ? 16.406 1.331 -17.203 1 94.5 166 GLY B N 1
ATOM 7287 C CA . GLY B 1 166 ? 16.984 2.646 -17.438 1 94.5 166 GLY B CA 1
ATOM 7288 C C . GLY B 1 166 ? 16.031 3.781 -17.109 1 94.5 166 GLY B C 1
ATOM 7289 O O . GLY B 1 166 ? 16.453 4.926 -16.938 1 94.5 166 GLY B O 1
ATOM 7290 N N . GLU B 1 167 ? 14.781 3.492 -16.922 1 94.25 167 GLU B N 1
ATOM 7291 C CA . GLU B 1 167 ? 13.766 4.52 -16.703 1 94.25 167 GLU B CA 1
ATOM 7292 C C . GLU B 1 167 ? 13.398 4.621 -15.227 1 94.25 167 GLU B C 1
ATOM 7294 O O . GLU B 1 167 ? 12.586 5.465 -14.836 1 94.25 167 GLU B O 1
ATOM 7299 N N . LEU B 1 168 ? 14.016 3.865 -14.398 1 95 168 LEU B N 1
ATOM 7300 C CA . LEU B 1 168 ? 13.641 3.787 -12.992 1 95 168 LEU B CA 1
ATOM 7301 C C . LEU B 1 168 ? 13.875 5.121 -12.289 1 95 168 LEU B C 1
ATOM 7303 O O . LEU B 1 168 ? 13.148 5.477 -11.359 1 95 168 LEU B O 1
ATOM 7307 N N . PHE B 1 169 ? 14.891 5.922 -12.719 1 95.5 169 PHE B N 1
ATOM 7308 C CA . PHE B 1 169 ? 15.219 7.18 -12.062 1 95.5 169 PHE B CA 1
ATOM 7309 C C . PHE B 1 169 ? 14.828 8.367 -12.93 1 95.5 169 PHE B C 1
ATOM 7311 O O . PHE B 1 169 ? 15.258 9.492 -12.68 1 95.5 169 PHE B O 1
ATOM 7318 N N . LYS B 1 170 ? 14.086 8.117 -13.953 1 93 170 LYS B N 1
ATOM 7319 C CA . LYS B 1 170 ? 13.602 9.203 -14.805 1 93 170 LYS B CA 1
ATOM 7320 C C . LYS B 1 170 ? 12.32 9.805 -14.25 1 93 170 LYS B C 1
ATOM 7322 O O . LYS B 1 170 ? 11.602 9.156 -13.477 1 93 170 LYS B O 1
ATOM 7327 N N . PRO B 1 171 ? 12.047 10.984 -14.516 1 88.69 171 PRO B N 1
ATOM 7328 C CA . PRO B 1 171 ? 10.844 11.641 -13.992 1 88.69 171 PRO B CA 1
ATOM 7329 C C . PRO B 1 171 ? 9.555 10.984 -14.477 1 88.69 171 PRO B C 1
ATOM 7331 O O . PRO B 1 171 ? 9.492 10.484 -15.602 1 88.69 171 PRO B O 1
ATOM 7334 N N . GLY B 1 172 ? 8.586 11.016 -13.562 1 79.38 172 GLY B N 1
ATOM 7335 C CA . GLY B 1 172 ? 7.273 10.492 -13.898 1 79.38 172 GLY B CA 1
ATOM 7336 C C . GLY B 1 172 ? 6.367 11.523 -14.539 1 79.38 172 GLY B C 1
ATOM 7337 O O . GLY B 1 172 ? 6.82 12.602 -14.93 1 79.38 172 GLY B O 1
ATOM 7338 N N . PRO B 1 173 ? 5.125 11.172 -14.711 1 73.31 173 PRO B N 1
ATOM 7339 C CA . PRO B 1 173 ? 4.156 12.094 -15.312 1 73.31 173 PRO B CA 1
ATOM 7340 C C . PRO B 1 173 ? 3.984 13.383 -14.508 1 73.31 173 PRO B C 1
ATOM 7342 O O . PRO B 1 173 ? 3.693 14.43 -15.086 1 73.31 173 PRO B O 1
ATOM 7345 N N . ASP B 1 174 ? 4.148 13.383 -13.258 1 70.94 174 ASP B N 1
ATOM 7346 C CA . ASP B 1 174 ? 3.98 14.562 -12.414 1 70.94 174 ASP B CA 1
ATOM 7347 C C . ASP B 1 174 ? 5.258 15.398 -12.375 1 70.94 174 ASP B C 1
ATOM 7349 O O . ASP B 1 174 ? 5.309 16.438 -11.711 1 70.94 174 ASP B O 1
ATOM 7353 N N . GLY B 1 175 ? 6.312 14.906 -13.031 1 76.19 175 GLY B N 1
ATOM 7354 C CA . GLY B 1 175 ? 7.562 15.648 -13.094 1 76.19 175 GLY B CA 1
ATOM 7355 C C . GLY B 1 175 ? 8.5 15.344 -11.938 1 76.19 175 GLY B C 1
ATOM 7356 O O . GLY B 1 175 ? 9.625 15.844 -11.891 1 76.19 175 GLY B O 1
ATOM 7357 N N . TRP B 1 176 ? 8 14.555 -11.039 1 78.88 176 TRP B N 1
ATOM 7358 C CA . TRP B 1 176 ? 8.82 14.188 -9.891 1 78.88 176 TRP B CA 1
ATOM 7359 C C . TRP B 1 176 ? 9.898 13.188 -10.297 1 78.88 176 TRP B C 1
ATOM 7361 O O . TRP B 1 176 ? 9.609 12.195 -10.969 1 78.88 176 TRP B O 1
ATOM 7371 N N . THR B 1 177 ? 11.117 13.555 -9.93 1 86.12 177 THR B N 1
ATOM 7372 C CA . THR B 1 177 ? 12.234 12.641 -10.172 1 86.12 177 THR B CA 1
ATOM 7373 C C . THR B 1 177 ? 12.562 11.844 -8.914 1 86.12 177 THR B C 1
ATOM 7375 O O . THR B 1 177 ? 12.984 12.414 -7.902 1 86.12 177 THR B O 1
ATOM 7378 N N . PRO B 1 178 ? 12.461 10.555 -8.984 1 90.62 178 PRO B N 1
ATOM 7379 C CA . PRO B 1 178 ? 12.711 9.742 -7.793 1 90.62 178 PRO B CA 1
ATOM 7380 C C . PRO B 1 178 ? 14.195 9.641 -7.441 1 90.62 178 PRO B C 1
ATOM 7382 O O . PRO B 1 178 ? 15.039 9.508 -8.336 1 90.62 178 PRO B O 1
ATOM 7385 N N . LYS B 1 179 ? 14.539 9.727 -6.203 1 92.25 179 LYS B N 1
ATOM 7386 C CA . LYS B 1 179 ? 15.891 9.516 -5.699 1 92.25 179 LYS B CA 1
ATOM 7387 C C . LYS B 1 179 ? 16.031 8.125 -5.082 1 92.25 179 LYS B C 1
ATOM 7389 O O . LYS B 1 179 ? 17.141 7.594 -4.98 1 92.25 179 LYS B O 1
ATOM 7394 N N . VAL B 1 180 ? 14.93 7.609 -4.695 1 94.94 180 VAL B N 1
ATOM 7395 C CA . VAL B 1 180 ? 14.922 6.281 -4.094 1 94.94 180 VAL B CA 1
ATOM 7396 C C . VAL B 1 180 ? 13.992 5.355 -4.883 1 94.94 180 VAL B C 1
ATOM 7398 O O . VAL B 1 180 ? 12.836 5.699 -5.137 1 94.94 180 VAL B O 1
ATOM 7401 N N . VAL B 1 181 ? 14.5 4.242 -5.305 1 96.44 181 VAL B N 1
ATOM 7402 C CA . VAL B 1 181 ? 13.727 3.236 -6.023 1 96.44 181 VAL B CA 1
ATOM 7403 C C . VAL B 1 181 ? 13.742 1.919 -5.246 1 96.44 181 VAL B C 1
ATOM 7405 O O . VAL B 1 181 ? 14.805 1.456 -4.824 1 96.44 181 VAL B O 1
ATOM 7408 N N . VAL B 1 182 ? 12.586 1.379 -5.035 1 96.5 182 VAL B N 1
ATOM 7409 C CA . VAL B 1 182 ? 12.461 0.074 -4.391 1 96.5 182 VAL B CA 1
ATOM 7410 C C . VAL B 1 182 ? 12.094 -0.981 -5.434 1 96.5 182 VAL B C 1
ATOM 7412 O O . VAL B 1 182 ? 11.078 -0.857 -6.121 1 96.5 182 VAL B O 1
ATOM 7415 N N . LEU B 1 183 ? 12.914 -1.914 -5.566 1 96.56 183 LEU B N 1
ATOM 7416 C CA . LEU B 1 183 ? 12.695 -3.027 -6.484 1 96.56 183 LEU B CA 1
ATOM 7417 C C . LEU B 1 183 ? 12.266 -4.277 -5.727 1 96.56 183 LEU B C 1
ATOM 7419 O O . LEU B 1 183 ? 13.102 -4.973 -5.141 1 96.56 183 LEU B O 1
ATOM 7423 N N . LEU B 1 184 ? 11.023 -4.57 -5.879 1 95.38 184 LEU B N 1
ATOM 7424 C CA . LEU B 1 184 ? 10.414 -5.684 -5.156 1 95.38 184 LEU B CA 1
ATOM 7425 C C . LEU B 1 184 ? 10.398 -6.945 -6.02 1 95.38 184 LEU B C 1
ATOM 7427 O O . LEU B 1 184 ? 10.273 -6.863 -7.242 1 95.38 184 LEU B O 1
ATOM 7431 N N . GLY B 1 185 ? 10.531 -8.109 -5.352 1 94.12 185 GLY B N 1
ATOM 7432 C CA . GLY B 1 185 ? 10.414 -9.391 -6.039 1 94.12 185 GLY B CA 1
ATOM 7433 C C . GLY B 1 185 ? 10.477 -10.578 -5.098 1 94.12 185 GLY B C 1
ATOM 7434 O O . GLY B 1 185 ? 11.156 -10.531 -4.07 1 94.12 185 GLY B O 1
ATOM 7435 N N . ALA B 1 186 ? 9.828 -11.602 -5.516 1 90.62 186 ALA B N 1
ATOM 7436 C CA . ALA B 1 186 ? 9.883 -12.844 -4.754 1 90.62 186 ALA B CA 1
ATOM 7437 C C . ALA B 1 186 ? 11.281 -13.461 -4.809 1 90.62 186 ALA B C 1
ATOM 7439 O O . ALA B 1 186 ? 12.156 -12.953 -5.508 1 90.62 186 ALA B O 1
ATOM 7440 N N . ALA B 1 187 ? 11.383 -14.5 -3.975 1 87.25 187 ALA B N 1
ATOM 7441 C CA . ALA B 1 187 ? 12.664 -15.203 -3.961 1 87.25 187 ALA B CA 1
ATOM 7442 C C . ALA B 1 187 ? 12.977 -15.805 -5.328 1 87.25 187 ALA B C 1
ATOM 7444 O O . ALA B 1 187 ? 12.094 -16.359 -5.984 1 87.25 187 ALA B O 1
ATOM 7445 N N . SER B 1 188 ? 14.18 -15.516 -5.879 1 88.69 188 SER B N 1
ATOM 7446 C CA . SER B 1 188 ? 14.75 -16.156 -7.059 1 88.69 188 SER B CA 1
ATOM 7447 C C . SER B 1 188 ? 14.117 -15.625 -8.336 1 88.69 188 SER B C 1
ATOM 7449 O O . SER B 1 188 ? 14.188 -16.266 -9.391 1 88.69 188 SER B O 1
ATOM 7451 N N . VAL B 1 189 ? 13.422 -14.531 -8.234 1 92.12 189 VAL B N 1
ATOM 7452 C CA . VAL B 1 189 ? 12.773 -13.961 -9.414 1 92.12 189 VAL B CA 1
ATOM 7453 C C . VAL B 1 189 ? 13.797 -13.172 -10.234 1 92.12 189 VAL B C 1
ATOM 7455 O O . VAL B 1 189 ? 13.547 -12.844 -11.398 1 92.12 189 VAL B O 1
ATOM 7458 N N . GLY B 1 190 ? 14.945 -12.836 -9.562 1 93.19 190 GLY B N 1
ATOM 7459 C CA . GLY B 1 190 ? 16 -12.211 -10.344 1 93.19 190 GLY B CA 1
ATOM 7460 C C . GLY B 1 190 ? 16.438 -10.867 -9.797 1 93.19 190 GLY B C 1
ATOM 7461 O O . GLY B 1 190 ? 17.016 -10.055 -10.516 1 93.19 190 GLY B O 1
ATOM 7462 N N . LYS B 1 191 ? 16.094 -10.492 -8.578 1 94.06 191 LYS B N 1
ATOM 7463 C CA . LYS B 1 191 ? 16.484 -9.219 -7.977 1 94.06 191 LYS B CA 1
ATOM 7464 C C . LYS B 1 191 ? 18 -9.039 -7.98 1 94.06 191 LYS B C 1
ATOM 7466 O O . LYS B 1 191 ? 18.516 -8.016 -8.438 1 94.06 191 LYS B O 1
ATOM 7471 N N . THR B 1 192 ? 18.719 -10.086 -7.48 1 92.62 192 THR B N 1
ATOM 7472 C CA . THR B 1 192 ? 20.172 -10.039 -7.395 1 92.62 192 THR B CA 1
ATOM 7473 C C . THR B 1 192 ? 20.797 -9.969 -8.781 1 92.62 192 THR B C 1
ATOM 7475 O O . THR B 1 192 ? 21.719 -9.18 -9.016 1 92.62 192 THR B O 1
ATOM 7478 N N . MET B 1 193 ? 20.312 -10.773 -9.703 1 94 193 MET B N 1
ATOM 7479 C CA . MET B 1 193 ? 20.828 -10.773 -11.062 1 94 193 MET B CA 1
ATOM 7480 C C . MET B 1 193 ? 20.594 -9.422 -11.734 1 94 193 MET B C 1
ATOM 7482 O O . MET B 1 193 ? 21.438 -8.945 -12.492 1 94 193 MET B O 1
ATOM 7486 N N . THR B 1 194 ? 19.453 -8.867 -11.477 1 96.38 194 THR B N 1
ATOM 7487 C CA . THR B 1 194 ? 19.141 -7.562 -12.039 1 96.38 194 THR B CA 1
ATOM 7488 C C . THR B 1 194 ? 20.078 -6.492 -11.477 1 96.38 194 THR B C 1
ATOM 7490 O O . THR B 1 194 ? 20.547 -5.625 -12.211 1 96.38 194 THR B O 1
ATOM 7493 N N . ALA B 1 195 ? 20.297 -6.504 -10.211 1 96.62 195 ALA B N 1
ATOM 7494 C CA . ALA B 1 195 ? 21.219 -5.562 -9.586 1 96.62 195 ALA B CA 1
ATOM 7495 C C . ALA B 1 195 ? 22.609 -5.668 -10.195 1 96.62 195 ALA B C 1
ATOM 7497 O O . ALA B 1 195 ? 23.25 -4.652 -10.5 1 96.62 195 ALA B O 1
ATOM 7498 N N . ARG B 1 196 ? 23.078 -6.867 -10.391 1 95.75 196 ARG B N 1
ATOM 7499 C CA . ARG B 1 196 ? 24.391 -7.086 -11.008 1 95.75 196 ARG B CA 1
ATOM 7500 C C . ARG B 1 196 ? 24.391 -6.609 -12.453 1 95.75 196 ARG B C 1
ATOM 7502 O O . ARG B 1 196 ? 25.375 -6.027 -12.914 1 95.75 196 ARG B O 1
ATOM 7509 N N . LYS B 1 197 ? 23.344 -6.918 -13.133 1 96.94 197 LYS B N 1
ATOM 7510 C CA . LYS B 1 197 ? 23.234 -6.473 -14.516 1 96.94 197 LYS B CA 1
ATOM 7511 C C . LYS B 1 197 ? 23.25 -4.949 -14.609 1 96.94 197 LYS B C 1
ATOM 7513 O O . LYS B 1 197 ? 23.812 -4.383 -15.547 1 96.94 197 LYS B O 1
ATOM 7518 N N . ILE B 1 198 ? 22.641 -4.266 -13.672 1 97.25 198 ILE B N 1
ATOM 7519 C CA . ILE B 1 198 ? 22.641 -2.809 -13.609 1 97.25 198 ILE B CA 1
ATOM 7520 C C . ILE B 1 198 ? 24.078 -2.305 -13.453 1 97.25 198 ILE B C 1
ATOM 7522 O O . ILE B 1 198 ? 24.484 -1.362 -14.133 1 97.25 198 ILE B O 1
ATOM 7526 N N . MET B 1 199 ? 24.859 -2.949 -12.594 1 96.94 199 MET B N 1
ATOM 7527 C CA . MET B 1 199 ? 26.266 -2.582 -12.414 1 96.94 199 MET B CA 1
ATOM 7528 C C . MET B 1 199 ? 27.031 -2.707 -13.727 1 96.94 199 MET B C 1
ATOM 7530 O O . MET B 1 199 ? 27.75 -1.788 -14.117 1 96.94 199 MET B O 1
ATOM 7534 N N . LEU B 1 200 ? 26.828 -3.812 -14.367 1 97.06 200 LEU B N 1
ATOM 7535 C CA . LEU B 1 200 ? 27.531 -4.082 -15.617 1 97.06 200 LEU B CA 1
ATOM 7536 C C . LEU B 1 200 ? 27.125 -3.09 -16.703 1 97.06 200 LEU B C 1
ATOM 7538 O O . LEU B 1 200 ? 27.969 -2.539 -17.406 1 97.06 200 LEU B O 1
ATOM 7542 N N . ASP B 1 201 ? 25.859 -2.9 -16.859 1 97.06 201 ASP B N 1
ATOM 7543 C CA . ASP B 1 201 ? 25.344 -2.012 -17.891 1 97.06 201 ASP B CA 1
ATOM 7544 C C . ASP B 1 201 ? 25.75 -0.562 -17.625 1 97.06 201 ASP B C 1
ATOM 7546 O O . ASP B 1 201 ? 26 0.205 -18.562 1 97.06 201 ASP B O 1
ATOM 7550 N N . TRP B 1 202 ? 25.719 -0.141 -16.406 1 97.38 202 TRP B N 1
ATOM 7551 C CA . TRP B 1 202 ? 26.188 1.195 -16.062 1 97.38 202 TRP B CA 1
ATOM 7552 C C . TRP B 1 202 ? 27.656 1.369 -16.438 1 97.38 202 TRP B C 1
ATOM 7554 O O . TRP B 1 202 ? 28.031 2.373 -17.047 1 97.38 202 TRP B O 1
ATOM 7564 N N . ALA B 1 203 ? 28.453 0.387 -16.016 1 96.38 203 ALA B N 1
ATOM 7565 C CA . ALA B 1 203 ? 29.875 0.458 -16.297 1 96.38 203 ALA B CA 1
ATOM 7566 C C . ALA B 1 203 ? 30.141 0.471 -17.797 1 96.38 203 ALA B C 1
ATOM 7568 O O . ALA B 1 203 ? 31.156 1.003 -18.266 1 96.38 203 ALA B O 1
ATOM 7569 N N . SER B 1 204 ? 29.203 -0.055 -18.531 1 95.56 204 SER B N 1
ATOM 7570 C CA . SER B 1 204 ? 29.312 -0.087 -20 1 95.56 204 SER B CA 1
ATOM 7571 C C . SER B 1 204 ? 28.625 1.119 -20.625 1 95.56 204 SER B C 1
ATOM 7573 O O . SER B 1 204 ? 28.422 1.162 -21.844 1 95.56 204 SER B O 1
ATOM 7575 N N . ASP B 1 205 ? 28.094 2.023 -19.875 1 94.75 205 ASP B N 1
ATOM 7576 C CA . ASP B 1 205 ? 27.484 3.281 -20.297 1 94.75 205 ASP B CA 1
ATOM 7577 C C . ASP B 1 205 ? 26.172 3.035 -21.031 1 94.75 205 ASP B C 1
ATOM 7579 O O . ASP B 1 205 ? 25.875 3.727 -22.016 1 94.75 205 ASP B O 1
ATOM 7583 N N . LYS B 1 206 ? 25.516 2.074 -20.594 1 93.81 206 LYS B N 1
ATOM 7584 C CA . LYS B 1 206 ? 24.25 1.759 -21.266 1 93.81 206 LYS B CA 1
ATOM 7585 C C . LYS B 1 206 ? 23.062 2.344 -20.5 1 93.81 206 LYS B C 1
ATOM 7587 O O . LYS B 1 206 ? 22.047 2.68 -21.094 1 93.81 206 LYS B O 1
ATOM 7592 N N . VAL B 1 207 ? 23.203 2.303 -19.188 1 95.44 207 VAL B N 1
ATOM 7593 C CA . VAL B 1 207 ? 22.125 2.82 -18.359 1 95.44 207 VAL B CA 1
ATOM 7594 C C . VAL B 1 207 ? 22.688 3.809 -17.344 1 95.44 207 VAL B C 1
ATOM 7596 O O . VAL B 1 207 ? 23.875 3.797 -17.047 1 95.44 207 VAL B O 1
ATOM 7599 N N . PHE B 1 208 ? 21.891 4.801 -16.844 1 95.88 208 PHE B N 1
ATOM 7600 C CA . PHE B 1 208 ? 22.188 5.668 -15.711 1 95.88 208 PHE B CA 1
ATOM 7601 C C . PHE B 1 208 ? 23.422 6.52 -15.984 1 95.88 208 PHE B C 1
ATOM 7603 O O . PHE B 1 208 ? 24.328 6.578 -15.156 1 95.88 208 PHE B O 1
ATOM 7610 N N . ALA B 1 209 ? 23.375 7.156 -17.062 1 92.25 209 ALA B N 1
ATOM 7611 C CA . ALA B 1 209 ? 24.484 8.023 -17.453 1 92.25 209 ALA B CA 1
ATOM 7612 C C . ALA B 1 209 ? 24.594 9.234 -16.531 1 92.25 209 ALA B C 1
ATOM 7614 O O . ALA B 1 209 ? 25.641 9.859 -16.422 1 92.25 209 ALA B O 1
ATOM 7615 N N . GLU B 1 210 ? 23.578 9.453 -15.812 1 92.25 210 GLU B N 1
ATOM 7616 C CA . GLU B 1 210 ? 23.547 10.633 -14.945 1 92.25 210 GLU B CA 1
ATOM 7617 C C . GLU B 1 210 ? 24.391 10.422 -13.688 1 92.25 210 GLU B C 1
ATOM 7619 O O . GLU B 1 210 ? 24.734 11.383 -13 1 92.25 210 GLU B O 1
ATOM 7624 N N . PHE B 1 211 ? 24.766 9.172 -13.414 1 96.12 211 PHE B N 1
ATOM 7625 C CA . PHE B 1 211 ? 25.547 8.883 -12.211 1 96.12 211 PHE B CA 1
ATOM 7626 C C . PHE B 1 211 ? 27.016 8.68 -12.562 1 96.12 211 PHE B C 1
ATOM 7628 O O . PHE B 1 211 ? 27.328 7.945 -13.508 1 96.12 211 PHE B O 1
ATOM 7635 N N . ASP B 1 212 ? 27.875 9.305 -11.867 1 93.94 212 ASP B N 1
ATOM 7636 C CA . ASP B 1 212 ? 29.312 9.133 -12.07 1 93.94 212 ASP B CA 1
ATOM 7637 C C . ASP B 1 212 ? 29.797 7.836 -11.43 1 93.94 212 ASP B C 1
ATOM 7639 O O . ASP B 1 212 ? 30.703 7.176 -11.969 1 93.94 212 ASP B O 1
ATOM 7643 N N . TYR B 1 213 ? 29.203 7.523 -10.273 1 95.25 213 TYR B N 1
ATOM 7644 C CA . TYR B 1 213 ? 29.609 6.312 -9.562 1 95.25 213 TYR B CA 1
ATOM 7645 C C . TYR B 1 213 ? 28.391 5.535 -9.086 1 95.25 213 TYR B C 1
ATOM 7647 O O . TYR B 1 213 ? 27.391 6.129 -8.648 1 95.25 213 TYR B O 1
ATOM 7655 N N . VAL B 1 214 ? 28.469 4.246 -9.234 1 96.88 214 VAL B N 1
ATOM 7656 C CA . VAL B 1 214 ? 27.469 3.324 -8.703 1 96.88 214 VAL B CA 1
ATOM 7657 C C . VAL B 1 214 ? 28.141 2.309 -7.781 1 96.88 214 VAL B C 1
ATOM 7659 O O . VAL B 1 214 ? 29.125 1.672 -8.156 1 96.88 214 VAL B O 1
ATOM 7662 N N . PHE B 1 215 ? 27.625 2.213 -6.578 1 95.81 215 PHE B N 1
ATOM 7663 C CA . PHE B 1 215 ? 28.219 1.311 -5.59 1 95.81 215 PHE B CA 1
ATOM 7664 C C . PHE B 1 215 ? 27.25 0.175 -5.262 1 95.81 215 PHE B C 1
ATOM 7666 O O . PHE B 1 215 ? 26.062 0.406 -5.043 1 95.81 215 PHE B O 1
ATOM 7673 N N . TYR B 1 216 ? 27.812 -0.99 -5.242 1 95 216 TYR B N 1
ATOM 7674 C CA . TYR B 1 216 ? 27.016 -2.184 -4.965 1 95 216 TYR B CA 1
ATOM 7675 C C . TYR B 1 216 ? 27.266 -2.684 -3.545 1 95 216 TYR B C 1
ATOM 7677 O O . TYR B 1 216 ? 28.406 -2.986 -3.178 1 95 216 TYR B O 1
ATOM 7685 N N . ILE B 1 217 ? 26.188 -2.734 -2.787 1 91.88 217 ILE B N 1
ATOM 7686 C CA . ILE B 1 217 ? 26.281 -3.254 -1.428 1 91.88 217 ILE B CA 1
ATOM 7687 C C . ILE B 1 217 ? 25.391 -4.488 -1.289 1 91.88 217 ILE B C 1
ATOM 7689 O O . ILE B 1 217 ? 24.172 -4.398 -1.436 1 91.88 217 ILE B O 1
ATOM 7693 N N . HIS B 1 218 ? 25.938 -5.617 -0.998 1 90.25 218 HIS B N 1
ATOM 7694 C CA . HIS B 1 218 ? 25.203 -6.859 -0.782 1 90.25 218 HIS B CA 1
ATOM 7695 C C . HIS B 1 218 ? 24.969 -7.105 0.704 1 90.25 218 HIS B C 1
ATOM 7697 O O . HIS B 1 218 ? 25.922 -7.297 1.468 1 90.25 218 HIS B O 1
ATOM 7703 N N . CYS B 1 219 ? 23.75 -7.184 1.107 1 85.31 219 CYS B N 1
ATOM 7704 C CA . CYS B 1 219 ? 23.391 -7.246 2.521 1 85.31 219 CYS B CA 1
ATOM 7705 C C . CYS B 1 219 ? 23.578 -8.656 3.064 1 85.31 219 CYS B C 1
ATOM 7707 O O . CYS B 1 219 ? 23.609 -8.859 4.281 1 85.31 219 CYS B O 1
ATOM 7709 N N . ARG B 1 220 ? 23.688 -9.656 2.312 1 73.31 220 ARG B N 1
ATOM 7710 C CA . ARG B 1 220 ? 23.875 -11.023 2.789 1 73.31 220 ARG B CA 1
ATOM 7711 C C . ARG B 1 220 ? 25.25 -11.211 3.4 1 73.31 220 ARG B C 1
ATOM 7713 O O . ARG B 1 220 ? 25.453 -12.094 4.242 1 73.31 220 ARG B O 1
ATOM 7720 N N . GLU B 1 221 ? 26.062 -10.312 3.039 1 62.5 221 GLU B N 1
ATOM 7721 C CA . GLU B 1 221 ? 27.438 -10.539 3.432 1 62.5 221 GLU B CA 1
ATOM 7722 C C . GLU B 1 221 ? 27.641 -10.297 4.926 1 62.5 221 GLU B C 1
ATOM 7724 O O . GLU B 1 221 ? 27.297 -9.227 5.434 1 62.5 221 GLU B O 1
ATOM 7729 N N . GLY B 1 222 ? 27.734 -11.375 5.852 1 56.53 222 GLY B N 1
ATOM 7730 C CA . GLY B 1 222 ? 27.938 -11.461 7.289 1 56.53 222 GLY B CA 1
ATOM 7731 C C . GLY B 1 222 ? 28.766 -10.312 7.848 1 56.53 222 GLY B C 1
ATOM 7732 O O . GLY B 1 222 ? 28.547 -9.891 8.984 1 56.53 222 GLY B O 1
ATOM 7733 N N . ASN B 1 223 ? 29.562 -9.758 7.023 1 58.72 223 ASN B N 1
ATOM 7734 C CA . ASN B 1 223 ? 30.531 -8.836 7.602 1 58.72 223 ASN B CA 1
ATOM 7735 C C . ASN B 1 223 ? 29.922 -7.441 7.793 1 58.72 223 ASN B C 1
ATOM 7737 O O . ASN B 1 223 ? 30.453 -6.633 8.555 1 58.72 223 ASN B O 1
ATOM 7741 N N . LEU B 1 224 ? 28.891 -7.184 7.07 1 62.25 224 LEU B N 1
ATOM 7742 C CA . LEU B 1 224 ? 28.312 -5.852 7.172 1 62.25 224 LEU B CA 1
ATOM 7743 C C . LEU B 1 224 ? 27.672 -5.637 8.539 1 62.25 224 LEU B C 1
ATOM 7745 O O . LEU B 1 224 ? 27.625 -4.508 9.031 1 62.25 224 LEU B O 1
ATOM 7749 N N . LEU B 1 225 ? 27.359 -6.746 9.273 1 60.66 225 LEU B N 1
ATOM 7750 C CA . LEU B 1 225 ? 26.516 -6.68 10.461 1 60.66 225 LEU B CA 1
ATOM 7751 C C . LEU B 1 225 ? 27.328 -6.242 11.68 1 60.66 225 LEU B C 1
ATOM 7753 O O . LEU B 1 225 ? 26.781 -5.602 12.586 1 60.66 225 LEU B O 1
ATOM 7757 N N . THR B 1 226 ? 28.5 -6.629 11.711 1 63.09 226 THR B N 1
ATOM 7758 C CA . THR B 1 226 ? 29.109 -6.469 13.023 1 63.09 226 THR B CA 1
ATOM 7759 C C . THR B 1 226 ? 30.141 -5.34 13 1 63.09 226 THR B C 1
ATOM 7761 O O . THR B 1 226 ? 30.641 -4.918 14.047 1 63.09 226 THR B O 1
ATOM 7764 N N . SER B 1 227 ? 30.266 -4.645 11.969 1 72.44 227 SER B N 1
ATOM 7765 C CA . SER B 1 227 ? 31.438 -3.775 11.906 1 72.44 227 SER B CA 1
ATOM 7766 C C . SER B 1 227 ? 31.047 -2.307 12.039 1 72.44 227 SER B C 1
ATOM 7768 O O . SER B 1 227 ? 29.875 -1.959 11.891 1 72.44 227 SER B O 1
ATOM 7770 N N . GLN B 1 228 ? 31.891 -1.659 12.719 1 86.44 228 GLN B N 1
ATOM 7771 C CA . GLN B 1 228 ? 31.812 -0.204 12.648 1 86.44 228 GLN B CA 1
ATOM 7772 C C . GLN B 1 228 ? 32.375 0.319 11.336 1 86.44 228 GLN B C 1
ATOM 7774 O O . GLN B 1 228 ? 33.438 -0.134 10.875 1 86.44 228 GLN B O 1
ATOM 7779 N N . ALA B 1 229 ? 31.578 1.027 10.641 1 88.25 229 ALA B N 1
ATOM 7780 C CA . ALA B 1 229 ? 32.031 1.562 9.359 1 88.25 229 ALA B CA 1
ATOM 7781 C C . ALA B 1 229 ? 31.359 2.893 9.055 1 88.25 229 ALA B C 1
ATOM 7783 O O . ALA B 1 229 ? 30.188 3.092 9.383 1 88.25 229 ALA B O 1
ATOM 7784 N N . SER B 1 230 ? 32.156 3.818 8.594 1 90.62 230 SER B N 1
ATOM 7785 C CA . SER B 1 230 ? 31.609 5.047 8.047 1 90.62 230 SER B CA 1
ATOM 7786 C C . SER B 1 230 ? 31.125 4.844 6.609 1 90.62 230 SER B C 1
ATOM 7788 O O . SER B 1 230 ? 31.406 3.809 6 1 90.62 230 SER B O 1
ATOM 7790 N N . MET B 1 231 ? 30.438 5.715 6.125 1 91.44 231 MET B N 1
ATOM 7791 C CA . MET B 1 231 ? 30.016 5.633 4.73 1 91.44 231 MET B CA 1
ATOM 7792 C C . MET B 1 231 ? 31.219 5.652 3.793 1 91.44 231 MET B C 1
ATOM 7794 O O . MET B 1 231 ? 31.219 4.973 2.766 1 91.44 231 MET B O 1
ATOM 7798 N N . ALA B 1 232 ? 32.219 6.449 4.148 1 89.44 232 ALA B N 1
ATOM 7799 C CA . ALA B 1 232 ? 33.438 6.492 3.379 1 89.44 232 ALA B CA 1
ATOM 7800 C C . ALA B 1 232 ? 34.125 5.121 3.33 1 89.44 232 ALA B C 1
ATOM 7802 O O . ALA B 1 232 ? 34.625 4.715 2.289 1 89.44 232 ALA B O 1
ATOM 7803 N N . ASN B 1 233 ? 34.031 4.43 4.426 1 87.62 233 ASN B N 1
ATOM 7804 C CA . ASN B 1 233 ? 34.594 3.08 4.484 1 87.62 233 ASN B CA 1
ATOM 7805 C C . ASN B 1 233 ? 33.812 2.121 3.578 1 87.62 233 ASN B C 1
ATOM 7807 O O . ASN B 1 233 ? 34.406 1.293 2.893 1 87.62 233 ASN B O 1
ATOM 7811 N N . LEU B 1 234 ? 32.531 2.256 3.613 1 89.81 234 LEU B N 1
ATOM 7812 C CA . LEU B 1 234 ? 31.688 1.37 2.812 1 89.81 234 LEU B CA 1
ATOM 7813 C C . LEU B 1 234 ? 31.922 1.589 1.324 1 89.81 234 LEU B C 1
ATOM 7815 O O . LEU B 1 234 ? 31.969 0.63 0.549 1 89.81 234 LEU B O 1
ATOM 7819 N N . ILE B 1 235 ? 32.156 2.824 0.956 1 91.94 235 ILE B N 1
ATOM 7820 C CA . ILE B 1 235 ? 32.438 3.154 -0.436 1 91.94 235 ILE B CA 1
ATOM 7821 C C . ILE B 1 235 ? 33.781 2.57 -0.835 1 91.94 235 ILE B C 1
ATOM 7823 O O . ILE B 1 235 ? 33.938 1.984 -1.912 1 91.94 235 ILE B O 1
ATOM 7827 N N . THR B 1 236 ? 34.719 2.674 0.075 1 87.56 236 THR B N 1
ATOM 7828 C CA . THR B 1 236 ? 36.062 2.164 -0.198 1 87.56 236 THR B CA 1
ATOM 7829 C C . THR B 1 236 ? 36.031 0.647 -0.356 1 87.56 236 THR B C 1
ATOM 7831 O O . THR B 1 236 ? 36.781 0.094 -1.176 1 87.56 236 THR B O 1
ATOM 7834 N N . GLN B 1 237 ? 35.219 0.076 0.359 1 84.38 237 GLN B N 1
ATOM 7835 C CA . GLN B 1 237 ? 35.125 -1.378 0.287 1 84.38 237 GLN B CA 1
ATOM 7836 C C . GLN B 1 237 ? 34.5 -1.821 -1.042 1 84.38 237 GLN B C 1
ATOM 7838 O O . GLN B 1 237 ? 34.781 -2.926 -1.517 1 84.38 237 GLN B O 1
ATOM 7843 N N . CYS B 1 238 ? 33.719 -1.048 -1.619 1 85.56 238 CYS B N 1
ATOM 7844 C CA . CYS B 1 238 ? 33.062 -1.365 -2.883 1 85.56 238 CYS B CA 1
ATOM 7845 C C . CYS B 1 238 ? 34.031 -1.166 -4.055 1 85.56 238 CYS B C 1
ATOM 7847 O O . CYS B 1 238 ? 33.75 -1.612 -5.172 1 85.56 238 CYS B O 1
ATOM 7849 N N . CYS B 1 239 ? 35.125 -0.534 -3.734 1 81.88 239 CYS B N 1
ATOM 7850 C CA . CYS B 1 239 ? 36.031 -0.191 -4.816 1 81.88 239 CYS B CA 1
ATOM 7851 C C . CYS B 1 239 ? 37.156 -1.211 -4.918 1 81.88 239 CYS B C 1
ATOM 7853 O O . CYS B 1 239 ? 37.781 -1.563 -3.914 1 81.88 239 CYS B O 1
ATOM 7855 N N . PRO B 1 240 ? 37.281 -1.965 -6.016 1 71.75 240 PRO B N 1
ATOM 7856 C CA . PRO B 1 240 ? 38.25 -3.037 -6.18 1 71.75 240 PRO B CA 1
ATOM 7857 C C . PRO B 1 240 ? 39.688 -2.561 -5.957 1 71.75 240 PRO B C 1
ATOM 7859 O O . PRO B 1 240 ? 40.531 -3.332 -5.496 1 71.75 240 PRO B O 1
ATOM 7862 N N . SER B 1 241 ? 40.219 -1.594 -6.621 1 64.44 241 SER B N 1
ATOM 7863 C CA . SER B 1 241 ? 41.688 -1.445 -6.695 1 64.44 241 SER B CA 1
ATOM 7864 C C . SER B 1 241 ? 42.188 -0.38 -5.723 1 64.44 241 SER B C 1
ATOM 7866 O O . SER B 1 241 ? 43.031 -0.657 -4.871 1 64.44 241 SER B O 1
ATOM 7868 N N . SER B 1 242 ? 42.125 0.882 -6.16 1 63.78 242 SER B N 1
ATOM 7869 C CA . SER B 1 242 ? 42.906 2.006 -5.668 1 63.78 242 SER B CA 1
ATOM 7870 C C . SER B 1 242 ? 42.094 2.883 -4.723 1 63.78 242 SER B C 1
ATOM 7872 O O . SER B 1 242 ? 40.875 2.764 -4.66 1 63.78 242 SER B O 1
ATOM 7874 N N . SER B 1 243 ? 42.75 3.482 -3.867 1 72.38 243 SER B N 1
ATOM 7875 C CA . SER B 1 243 ? 42.125 4.434 -2.941 1 72.38 243 SER B CA 1
ATOM 7876 C C . SER B 1 243 ? 41.25 5.449 -3.678 1 72.38 243 SER B C 1
ATOM 7878 O O . SER B 1 243 ? 41.75 6.195 -4.527 1 72.38 243 SER B O 1
ATOM 7880 N N . PRO B 1 244 ? 39.969 5.34 -3.578 1 82 244 PRO B N 1
ATOM 7881 C CA . PRO B 1 244 ? 39.062 6.258 -4.281 1 82 244 PRO B CA 1
ATOM 7882 C C . PRO B 1 244 ? 39.188 7.699 -3.803 1 82 244 PRO B C 1
ATOM 7884 O O . PRO B 1 244 ? 39.594 7.941 -2.658 1 82 244 PRO B O 1
ATOM 7887 N N . PRO B 1 245 ? 39.062 8.625 -4.727 1 80.88 245 PRO B N 1
ATOM 7888 C CA . PRO B 1 245 ? 39 10.039 -4.324 1 80.88 245 PRO B CA 1
ATOM 7889 C C . PRO B 1 245 ? 37.719 10.367 -3.572 1 80.88 245 PRO B C 1
ATOM 7891 O O . PRO B 1 245 ? 36.812 11.016 -4.125 1 80.88 245 PRO B O 1
ATOM 7894 N N . LEU B 1 246 ? 37.656 10.039 -2.322 1 82.88 246 LEU B N 1
ATOM 7895 C CA . LEU B 1 246 ? 36.438 10.102 -1.504 1 82.88 246 LEU B CA 1
ATOM 7896 C C . LEU B 1 246 ? 35.969 11.539 -1.344 1 82.88 246 LEU B C 1
ATOM 7898 O O . LEU B 1 246 ? 34.75 11.805 -1.349 1 82.88 246 LEU B O 1
ATOM 7902 N N . THR B 1 247 ? 36.844 12.438 -1.229 1 73.56 247 THR B N 1
ATOM 7903 C CA . THR B 1 247 ? 36.5 13.836 -0.998 1 73.56 247 THR B CA 1
ATOM 7904 C C . THR B 1 247 ? 35.75 14.406 -2.195 1 73.56 247 THR B C 1
ATOM 7906 O O . THR B 1 247 ? 34.75 15.117 -2.027 1 73.56 247 THR B O 1
ATOM 7909 N N . GLU B 1 248 ? 36.219 14.031 -3.361 1 75 248 GLU B N 1
ATOM 7910 C CA . GLU B 1 248 ? 35.562 14.516 -4.574 1 75 248 GLU B CA 1
ATOM 7911 C C . GLU B 1 248 ? 34.219 13.82 -4.793 1 75 248 GLU B C 1
ATOM 7913 O O . GLU B 1 248 ? 33.25 14.453 -5.203 1 75 248 GLU B O 1
ATOM 7918 N N . MET B 1 249 ? 34.219 12.586 -4.516 1 85.31 249 MET B N 1
ATOM 7919 C CA . MET B 1 249 ? 33 11.797 -4.695 1 85.31 249 MET B CA 1
ATOM 7920 C C . MET B 1 249 ? 31.875 12.297 -3.783 1 85.31 249 MET B C 1
ATOM 7922 O O . MET B 1 249 ? 30.75 12.484 -4.23 1 85.31 249 MET B O 1
ATOM 7926 N N . LEU B 1 250 ? 32.25 12.523 -2.518 1 85.44 250 LEU B N 1
ATOM 7927 C CA . LEU B 1 250 ? 31.266 12.891 -1.507 1 85.44 250 LEU B CA 1
ATOM 7928 C C . LEU B 1 250 ? 30.875 14.359 -1.636 1 85.44 250 LEU B C 1
ATOM 7930 O O . LEU B 1 250 ? 29.875 14.805 -1.043 1 85.44 250 LEU B O 1
ATOM 7934 N N . GLY B 1 251 ? 31.625 15.062 -2.492 1 76.69 251 GLY B N 1
ATOM 7935 C CA . GLY B 1 251 ? 31.297 16.453 -2.775 1 76.69 251 GLY B CA 1
ATOM 7936 C C . GLY B 1 251 ? 30.141 16.594 -3.746 1 76.69 251 GLY B C 1
ATOM 7937 O O . GLY B 1 251 ? 29.5 17.656 -3.799 1 76.69 251 GLY B O 1
ATOM 7938 N N . GLN B 1 252 ? 29.891 15.578 -4.516 1 84.31 252 GLN B N 1
ATOM 7939 C CA . GLN B 1 252 ? 28.766 15.57 -5.449 1 84.31 252 GLN B CA 1
ATOM 7940 C C . GLN B 1 252 ? 27.875 14.352 -5.227 1 84.31 252 GLN B C 1
ATOM 7942 O O . GLN B 1 252 ? 27.75 13.492 -6.105 1 84.31 252 GLN B O 1
ATOM 7947 N N . PRO B 1 253 ? 27.141 14.422 -4.113 1 89.5 253 PRO B N 1
ATOM 7948 C CA . PRO B 1 253 ? 26.344 13.234 -3.785 1 89.5 253 PRO B CA 1
ATOM 7949 C C . PRO B 1 253 ? 25.219 12.984 -4.781 1 89.5 253 PRO B C 1
ATOM 7951 O O . PRO B 1 253 ? 24.719 11.859 -4.887 1 89.5 253 PRO B O 1
ATOM 7954 N N . GLU B 1 254 ? 24.812 14.016 -5.586 1 89.12 254 GLU B N 1
ATOM 7955 C CA . GLU B 1 254 ? 23.719 13.867 -6.543 1 89.12 254 GLU B CA 1
ATOM 7956 C C . GLU B 1 254 ? 24.109 12.93 -7.684 1 89.12 254 GLU B C 1
ATOM 7958 O O . GLU B 1 254 ? 23.25 12.406 -8.391 1 89.12 254 GLU B O 1
ATOM 7963 N N . ARG B 1 255 ? 25.406 12.664 -7.82 1 93.69 255 ARG B N 1
ATOM 7964 C CA . ARG B 1 255 ? 25.891 11.836 -8.922 1 93.69 255 ARG B CA 1
ATOM 7965 C C . ARG B 1 255 ? 26.281 10.445 -8.43 1 93.69 255 ARG B C 1
ATOM 7967 O O . ARG B 1 255 ? 26.938 9.695 -9.156 1 93.69 255 ARG B O 1
ATOM 7974 N N . LEU B 1 256 ? 25.844 10.141 -7.215 1 96.06 256 LEU B N 1
ATOM 7975 C CA . LEU B 1 256 ? 26.141 8.836 -6.637 1 96.06 256 LEU B CA 1
ATOM 7976 C C . LEU B 1 256 ? 24.875 7.98 -6.574 1 96.06 256 LEU B C 1
ATOM 7978 O O . LEU B 1 256 ? 23.797 8.484 -6.262 1 96.06 256 LEU B O 1
ATOM 7982 N N . LEU B 1 257 ? 25.016 6.707 -6.949 1 97.81 257 LEU B N 1
ATOM 7983 C CA . LEU B 1 257 ? 23.953 5.73 -6.805 1 97.81 257 LEU B CA 1
ATOM 7984 C C . LEU B 1 257 ? 24.406 4.551 -5.949 1 97.81 257 LEU B C 1
ATOM 7986 O O . LEU B 1 257 ? 25.453 3.955 -6.211 1 97.81 257 LEU B O 1
ATOM 7990 N N . PHE B 1 258 ? 23.656 4.301 -4.93 1 97.5 258 PHE B N 1
ATOM 7991 C CA . PHE B 1 258 ? 23.922 3.129 -4.105 1 97.5 258 PHE B CA 1
ATOM 7992 C C . PHE B 1 258 ? 22.906 2.025 -4.402 1 97.5 258 PHE B C 1
ATOM 7994 O O . PHE B 1 258 ? 21.703 2.225 -4.266 1 97.5 258 PHE B O 1
ATOM 8001 N N . VAL B 1 259 ? 23.391 0.906 -4.816 1 97.5 259 VAL B N 1
ATOM 8002 C CA . VAL B 1 259 ? 22.547 -0.273 -5.035 1 97.5 259 VAL B CA 1
ATOM 8003 C C . VAL B 1 259 ? 22.641 -1.196 -3.822 1 97.5 259 VAL B C 1
ATOM 8005 O O . VAL B 1 259 ? 23.641 -1.885 -3.623 1 97.5 259 VAL B O 1
ATOM 8008 N N . ILE B 1 260 ? 21.625 -1.207 -3.102 1 95.75 260 ILE B N 1
ATOM 8009 C CA . ILE B 1 260 ? 21.547 -2.053 -1.913 1 95.75 260 ILE B CA 1
ATOM 8010 C C . ILE B 1 260 ? 20.75 -3.312 -2.225 1 95.75 260 ILE B C 1
ATOM 8012 O O . ILE B 1 260 ? 19.516 -3.27 -2.299 1 95.75 260 ILE B O 1
ATOM 8016 N N . ASP B 1 261 ? 21.422 -4.414 -2.234 1 94.25 261 ASP B N 1
ATOM 8017 C CA . ASP B 1 261 ? 20.797 -5.664 -2.646 1 94.25 261 ASP B CA 1
ATOM 8018 C C . ASP B 1 261 ? 20.484 -6.543 -1.438 1 94.25 261 ASP B C 1
ATOM 8020 O O . ASP B 1 261 ? 21.375 -6.895 -0.668 1 94.25 261 ASP B O 1
ATOM 8024 N N . GLY B 1 262 ? 19.234 -6.836 -1.274 1 91.38 262 GLY B N 1
ATOM 8025 C CA . GLY B 1 262 ? 18.844 -7.781 -0.239 1 91.38 262 GLY B CA 1
ATOM 8026 C C . GLY B 1 262 ? 18.516 -7.113 1.083 1 91.38 262 GLY B C 1
ATOM 8027 O O . GLY B 1 262 ? 19.016 -7.52 2.131 1 91.38 262 GLY B O 1
ATOM 8028 N N . PHE B 1 263 ? 17.688 -6.199 1.058 1 92.31 263 PHE B N 1
ATOM 8029 C CA . PHE B 1 263 ? 17.297 -5.512 2.281 1 92.31 263 PHE B CA 1
ATOM 8030 C C . PHE B 1 263 ? 16.703 -6.488 3.287 1 92.31 263 PHE B C 1
ATOM 8032 O O . PHE B 1 263 ? 16.891 -6.332 4.496 1 92.31 263 PHE B O 1
ATOM 8039 N N . ASP B 1 264 ? 15.992 -7.414 2.891 1 86.25 264 ASP B N 1
ATOM 8040 C CA . ASP B 1 264 ? 15.312 -8.391 3.736 1 86.25 264 ASP B CA 1
ATOM 8041 C C . ASP B 1 264 ? 16.312 -9.234 4.523 1 86.25 264 ASP B C 1
ATOM 8043 O O . ASP B 1 264 ? 15.961 -9.836 5.535 1 86.25 264 ASP B O 1
ATOM 8047 N N . GLU B 1 265 ? 17.484 -9.227 4.137 1 82.31 265 GLU B N 1
ATOM 8048 C CA . GLU B 1 265 ? 18.5 -10.047 4.789 1 82.31 265 GLU B CA 1
ATOM 8049 C C . GLU B 1 265 ? 19.172 -9.289 5.938 1 82.31 265 GLU B C 1
ATOM 8051 O O . GLU B 1 265 ? 19.922 -9.875 6.727 1 82.31 265 GLU B O 1
ATOM 8056 N N . LEU B 1 266 ? 18.781 -7.941 5.969 1 82.19 266 LEU B N 1
ATOM 8057 C CA . LEU B 1 266 ? 19.328 -7.145 7.059 1 82.19 266 LEU B CA 1
ATOM 8058 C C . LEU B 1 266 ? 18.562 -7.402 8.359 1 82.19 266 LEU B C 1
ATOM 8060 O O . LEU B 1 266 ? 17.344 -7.391 8.375 1 82.19 266 LEU B O 1
ATOM 8064 N N . ARG B 1 267 ? 19.172 -7.762 9.391 1 76 267 ARG B N 1
ATOM 8065 C CA . ARG B 1 267 ? 18.562 -8 10.695 1 76 267 ARG B CA 1
ATOM 8066 C C . ARG B 1 267 ? 18.719 -6.797 11.609 1 76 267 ARG B C 1
ATOM 8068 O O . ARG B 1 267 ? 19.25 -6.914 12.711 1 76 267 ARG B O 1
ATOM 8075 N N . PHE B 1 268 ? 18.391 -5.668 11.016 1 77.5 268 PHE B N 1
ATOM 8076 C CA . PHE B 1 268 ? 18.531 -4.43 11.773 1 77.5 268 PHE B CA 1
ATOM 8077 C C . PHE B 1 268 ? 17.188 -3.955 12.305 1 77.5 268 PHE B C 1
ATOM 8079 O O . PHE B 1 268 ? 16.141 -4.254 11.719 1 77.5 268 PHE B O 1
ATOM 8086 N N . SER B 1 269 ? 17.234 -3.357 13.469 1 78.44 269 SER B N 1
ATOM 8087 C CA . SER B 1 269 ? 16.078 -2.611 13.938 1 78.44 269 SER B CA 1
ATOM 8088 C C . SER B 1 269 ? 16.078 -1.18 13.406 1 78.44 269 SER B C 1
ATOM 8090 O O . SER B 1 269 ? 17.078 -0.464 13.562 1 78.44 269 SER B O 1
ATOM 8092 N N . PHE B 1 270 ? 15.219 -0.833 12.641 1 75.75 270 PHE B N 1
ATOM 8093 C CA . PHE B 1 270 ? 15.203 0.491 12.023 1 75.75 270 PHE B CA 1
ATOM 8094 C C . PHE B 1 270 ? 14.289 1.433 12.805 1 75.75 270 PHE B C 1
ATOM 8096 O O . PHE B 1 270 ? 13.93 2.502 12.312 1 75.75 270 PHE B O 1
ATOM 8103 N N . ASP B 1 271 ? 13.945 1.118 14.023 1 75.06 271 ASP B N 1
ATOM 8104 C CA . ASP B 1 271 ? 13.047 1.937 14.836 1 75.06 271 ASP B CA 1
ATOM 8105 C C . ASP B 1 271 ? 13.844 2.879 15.742 1 75.06 271 ASP B C 1
ATOM 8107 O O . ASP B 1 271 ? 13.297 3.424 16.703 1 75.06 271 ASP B O 1
ATOM 8111 N N . ARG B 1 272 ? 15.008 3.17 15.352 1 74.88 272 ARG B N 1
ATOM 8112 C CA . ARG B 1 272 ? 15.812 4.062 16.188 1 74.88 272 ARG B CA 1
ATOM 8113 C C . ARG B 1 272 ? 15.367 5.512 16.016 1 74.88 272 ARG B C 1
ATOM 8115 O O . ARG B 1 272 ? 14.945 5.914 14.938 1 74.88 272 ARG B O 1
ATOM 8122 N N . PRO B 1 273 ? 15.5 6.168 17.078 1 74.5 273 PRO B N 1
ATOM 8123 C CA . PRO B 1 273 ? 15.102 7.574 17.016 1 74.5 273 PRO B CA 1
ATOM 8124 C C . PRO B 1 273 ? 15.992 8.398 16.078 1 74.5 273 PRO B C 1
ATOM 8126 O O . PRO B 1 273 ? 17.141 8.023 15.828 1 74.5 273 PRO B O 1
ATOM 8129 N N . GLN B 1 274 ? 15.625 9.508 15.625 1 74.12 274 GLN B N 1
ATOM 8130 C CA . GLN B 1 274 ? 16.312 10.383 14.672 1 74.12 274 GLN B CA 1
ATOM 8131 C C . GLN B 1 274 ? 17.578 10.969 15.281 1 74.12 274 GLN B C 1
ATOM 8133 O O . GLN B 1 274 ? 18.547 11.266 14.57 1 74.12 274 GLN B O 1
ATOM 8138 N N . SER B 1 275 ? 17.609 11.055 16.609 1 70.5 275 SER B N 1
ATOM 8139 C CA . SER B 1 275 ? 18.75 11.664 17.281 1 70.5 275 SER B CA 1
ATOM 8140 C C . SER B 1 275 ? 19.984 10.766 17.219 1 70.5 275 SER B C 1
ATOM 8142 O O . SER B 1 275 ? 21.109 11.242 17.328 1 70.5 275 SER B O 1
ATOM 8144 N N . GLU B 1 276 ? 19.734 9.57 16.938 1 78.5 276 GLU B N 1
ATOM 8145 C CA . GLU B 1 276 ? 20.844 8.625 16.922 1 78.5 276 GLU B CA 1
ATOM 8146 C C . GLU B 1 276 ? 21.406 8.484 15.508 1 78.5 276 GLU B C 1
ATOM 8148 O O . GLU B 1 276 ? 22.453 7.855 15.32 1 78.5 276 GLU B O 1
ATOM 8153 N N . LEU B 1 277 ? 20.828 9.125 14.617 1 83.94 277 LEU B N 1
ATOM 8154 C CA . LEU B 1 277 ? 21.266 9 13.227 1 83.94 277 LEU B CA 1
ATOM 8155 C C . LEU B 1 277 ? 22.453 9.914 12.953 1 83.94 277 LEU B C 1
ATOM 8157 O O . LEU B 1 277 ? 22.703 10.859 13.703 1 83.94 277 LEU B O 1
ATOM 8161 N N . CYS B 1 278 ? 23.219 9.445 12.055 1 82.44 278 CYS B N 1
ATOM 8162 C CA . CYS B 1 278 ? 24.391 10.211 11.688 1 82.44 278 CYS B CA 1
ATOM 8163 C C . CYS B 1 278 ? 24.172 10.977 10.391 1 82.44 278 CYS B C 1
ATOM 8165 O O . CYS B 1 278 ? 23.469 10.508 9.5 1 82.44 278 CYS B O 1
ATOM 8167 N N . SER B 1 279 ? 24.859 12.148 10.266 1 80.25 279 SER B N 1
ATOM 8168 C CA . SER B 1 279 ? 24.703 12.969 9.062 1 80.25 279 SER B CA 1
ATOM 8169 C C . SER B 1 279 ? 26.031 13.141 8.336 1 80.25 279 SER B C 1
ATOM 8171 O O . SER B 1 279 ? 26.062 13.609 7.195 1 80.25 279 SER B O 1
ATOM 8173 N N . GLN B 1 280 ? 27.125 12.617 9.023 1 79.44 280 GLN B N 1
ATOM 8174 C CA . GLN B 1 280 ? 28.438 12.82 8.422 1 79.44 280 GLN B CA 1
ATOM 8175 C C . GLN B 1 280 ? 28.938 11.531 7.773 1 79.44 280 GLN B C 1
ATOM 8177 O O . GLN B 1 280 ? 28.922 10.469 8.391 1 79.44 280 GLN B O 1
ATOM 8182 N N . ALA B 1 281 ? 29.484 11.672 6.594 1 87.69 281 ALA B N 1
ATOM 8183 C CA . ALA B 1 281 ? 29.891 10.523 5.793 1 87.69 281 ALA B CA 1
ATOM 8184 C C . ALA B 1 281 ? 31.156 9.883 6.355 1 87.69 281 ALA B C 1
ATOM 8186 O O . ALA B 1 281 ? 31.422 8.703 6.133 1 87.69 281 ALA B O 1
ATOM 8187 N N . TRP B 1 282 ? 31.938 10.633 7.18 1 85.31 282 TRP B N 1
ATOM 8188 C CA . TRP B 1 282 ? 33.219 10.133 7.648 1 85.31 282 TRP B CA 1
ATOM 8189 C C . TRP B 1 282 ? 33.125 9.633 9.086 1 85.31 282 TRP B C 1
ATOM 8191 O O . TRP B 1 282 ? 34.094 9.062 9.617 1 85.31 282 TRP B O 1
ATOM 8201 N N . GLU B 1 283 ? 31.938 9.828 9.617 1 85.44 283 GLU B N 1
ATOM 8202 C CA . GLU B 1 283 ? 31.734 9.398 11 1 85.44 283 GLU B CA 1
ATOM 8203 C C . GLU B 1 283 ? 31.578 7.879 11.078 1 85.44 283 GLU B C 1
ATOM 8205 O O . GLU B 1 283 ? 30.75 7.297 10.383 1 85.44 283 GLU B O 1
ATOM 8210 N N . LYS B 1 284 ? 32.438 7.344 11.922 1 88.44 284 LYS B N 1
ATOM 8211 C CA . LYS B 1 284 ? 32.344 5.898 12.109 1 88.44 284 LYS B CA 1
ATOM 8212 C C . LYS B 1 284 ? 31.234 5.539 13.109 1 88.44 284 LYS B C 1
ATOM 8214 O O . LYS B 1 284 ? 31.219 6.051 14.227 1 88.44 284 LYS B O 1
ATOM 8219 N N . ARG B 1 285 ? 30.312 4.777 12.68 1 89.88 285 ARG B N 1
ATOM 8220 C CA . ARG B 1 285 ? 29.188 4.262 13.461 1 89.88 285 ARG B CA 1
ATOM 8221 C C . ARG B 1 285 ? 28.906 2.805 13.117 1 89.88 285 ARG B C 1
ATOM 8223 O O . ARG B 1 285 ? 29.438 2.281 12.133 1 89.88 285 ARG B O 1
ATOM 8230 N N . PRO B 1 286 ? 28.188 2.191 14.023 1 89.38 286 PRO B N 1
ATOM 8231 C CA . PRO B 1 286 ? 27.75 0.86 13.594 1 89.38 286 PRO B CA 1
ATOM 8232 C C . PRO B 1 286 ? 27.031 0.883 12.25 1 89.38 286 PRO B C 1
ATOM 8234 O O . PRO B 1 286 ? 26.266 1.808 11.969 1 89.38 286 PRO B O 1
ATOM 8237 N N . VAL B 1 287 ? 27.312 -0.084 11.445 1 89.88 287 VAL B N 1
ATOM 8238 C CA . VAL B 1 287 ? 26.797 -0.136 10.078 1 89.88 287 VAL B CA 1
ATOM 8239 C C . VAL B 1 287 ? 25.281 -0.01 10.086 1 89.88 287 VAL B C 1
ATOM 8241 O O . VAL B 1 287 ? 24.688 0.581 9.18 1 89.88 287 VAL B O 1
ATOM 8244 N N . GLU B 1 288 ? 24.656 -0.571 11.117 1 88.94 288 GLU B N 1
ATOM 8245 C CA . GLU B 1 288 ? 23.203 -0.476 11.266 1 88.94 288 GLU B CA 1
ATOM 8246 C C . GLU B 1 288 ? 22.75 0.979 11.281 1 88.94 288 GLU B C 1
ATOM 8248 O O . GLU B 1 288 ? 21.75 1.332 10.648 1 88.94 288 GLU B O 1
ATOM 8253 N N . ILE B 1 289 ? 23.453 1.778 11.938 1 90.44 289 ILE B N 1
ATOM 8254 C CA . ILE B 1 289 ? 23.125 3.191 12.062 1 90.44 289 ILE B CA 1
ATOM 8255 C C . ILE B 1 289 ? 23.438 3.92 10.766 1 90.44 289 ILE B C 1
ATOM 8257 O O . ILE B 1 289 ? 22.656 4.762 10.312 1 90.44 289 ILE B O 1
ATOM 8261 N N . THR B 1 290 ? 24.562 3.58 10.195 1 91.88 290 THR B N 1
ATOM 8262 C CA . THR B 1 290 ? 24.984 4.207 8.945 1 91.88 290 THR B CA 1
ATOM 8263 C C . THR B 1 290 ? 23.953 3.945 7.844 1 91.88 290 THR B C 1
ATOM 8265 O O . THR B 1 290 ? 23.531 4.871 7.152 1 91.88 290 THR B O 1
ATOM 8268 N N . LEU B 1 291 ? 23.547 2.717 7.746 1 91.44 291 LEU B N 1
ATOM 8269 C CA . LEU B 1 291 ? 22.594 2.361 6.703 1 91.44 291 LEU B CA 1
ATOM 8270 C C . LEU B 1 291 ? 21.219 2.934 7.016 1 91.44 291 LEU B C 1
ATOM 8272 O O . LEU B 1 291 ? 20.5 3.385 6.109 1 91.44 291 LEU B O 1
ATOM 8276 N N . SER B 1 292 ? 20.844 2.889 8.281 1 91.44 292 SER B N 1
ATOM 8277 C CA . SER B 1 292 ? 19.578 3.492 8.664 1 91.44 292 SER B CA 1
ATOM 8278 C C . SER B 1 292 ? 19.547 4.977 8.32 1 91.44 292 SER B C 1
ATOM 8280 O O . SER B 1 292 ? 18.516 5.492 7.871 1 91.44 292 SER B O 1
ATOM 8282 N N . SER B 1 293 ? 20.656 5.621 8.523 1 91.19 293 SER B N 1
ATOM 8283 C CA . SER B 1 293 ? 20.766 7.047 8.219 1 91.19 293 SER B CA 1
ATOM 8284 C C . SER B 1 293 ? 20.688 7.297 6.715 1 91.19 293 SER B C 1
ATOM 8286 O O . SER B 1 293 ? 20.172 8.328 6.281 1 91.19 293 SER B O 1
ATOM 8288 N N . LEU B 1 294 ? 21.234 6.367 5.969 1 92.56 294 LEU B N 1
ATOM 8289 C CA . LEU B 1 294 ? 21.172 6.465 4.516 1 92.56 294 LEU B CA 1
ATOM 8290 C C . LEU B 1 294 ? 19.734 6.297 4.02 1 92.56 294 LEU B C 1
ATOM 8292 O O . LEU B 1 294 ? 19.281 7.055 3.166 1 92.56 294 LEU B O 1
ATOM 8296 N N . PHE B 1 295 ? 19.047 5.34 4.598 1 92.94 295 PHE B N 1
ATOM 8297 C CA . PHE B 1 295 ? 17.672 5.062 4.195 1 92.94 295 PHE B CA 1
ATOM 8298 C C . PHE B 1 295 ? 16.75 6.227 4.551 1 92.94 295 PHE B C 1
ATOM 8300 O O . PHE B 1 295 ? 15.875 6.594 3.77 1 92.94 295 PHE B O 1
ATOM 8307 N N . ARG B 1 296 ? 16.969 6.801 5.668 1 88.75 296 ARG B N 1
ATOM 8308 C CA . ARG B 1 296 ? 16.109 7.875 6.16 1 88.75 296 ARG B CA 1
ATOM 8309 C C . ARG B 1 296 ? 16.547 9.227 5.602 1 88.75 296 ARG B C 1
ATOM 8311 O O . ARG B 1 296 ? 16.047 10.266 6.023 1 88.75 296 ARG B O 1
ATOM 8318 N N . ARG B 1 297 ? 17.562 9.211 4.762 1 86.5 297 ARG B N 1
ATOM 8319 C CA . ARG B 1 297 ? 18.047 10.359 3.994 1 86.5 297 ARG B CA 1
ATOM 8320 C C . ARG B 1 297 ? 18.672 11.406 4.906 1 86.5 297 ARG B C 1
ATOM 8322 O O . ARG B 1 297 ? 18.594 12.602 4.629 1 86.5 297 ARG B O 1
ATOM 8329 N N . ARG B 1 298 ? 19.172 10.938 5.988 1 83.25 298 ARG B N 1
ATOM 8330 C CA . ARG B 1 298 ? 19.969 11.828 6.832 1 83.25 298 ARG B CA 1
ATOM 8331 C C . ARG B 1 298 ? 21.406 11.883 6.355 1 83.25 298 ARG B C 1
ATOM 8333 O O . ARG B 1 298 ? 22.062 12.93 6.461 1 83.25 298 ARG B O 1
ATOM 8340 N N . LEU B 1 299 ? 21.766 10.734 5.918 1 89.19 299 LEU B N 1
ATOM 8341 C CA . LEU B 1 299 ? 23.109 10.609 5.34 1 89.19 299 LEU B CA 1
ATOM 8342 C C . LEU B 1 299 ? 23.047 10.719 3.822 1 89.19 299 LEU B C 1
ATOM 8344 O O . LEU B 1 299 ? 22.375 9.922 3.16 1 89.19 299 LEU B O 1
ATOM 8348 N N . LEU B 1 300 ? 23.719 11.648 3.211 1 89.12 300 LEU B N 1
ATOM 8349 C CA . LEU B 1 300 ? 23.766 11.867 1.769 1 89.12 300 LEU B CA 1
ATOM 8350 C C . LEU B 1 300 ? 22.375 11.953 1.176 1 89.12 300 LEU B C 1
ATOM 8352 O O . LEU B 1 300 ? 22.016 11.172 0.288 1 89.12 300 LEU B O 1
ATOM 8356 N N . PRO B 1 301 ? 21.609 12.852 1.549 1 85.88 301 PRO B N 1
ATOM 8357 C CA . PRO B 1 301 ? 20.203 12.938 1.133 1 85.88 301 PRO B CA 1
ATOM 8358 C C . PRO B 1 301 ? 20.047 13.156 -0.37 1 85.88 301 PRO B C 1
ATOM 8360 O O . PRO B 1 301 ? 19.016 12.812 -0.945 1 85.88 301 PRO B O 1
ATOM 8363 N N . GLU B 1 302 ? 21.109 13.664 -1.047 1 87.12 302 GLU B N 1
ATOM 8364 C CA . GLU B 1 302 ? 20.984 13.969 -2.469 1 87.12 302 GLU B CA 1
ATOM 8365 C C . GLU B 1 302 ? 21.391 12.773 -3.328 1 87.12 302 GLU B C 1
ATOM 8367 O O . GLU B 1 302 ? 21.219 12.797 -4.547 1 87.12 302 GLU B O 1
ATOM 8372 N N . SER B 1 303 ? 21.922 11.82 -2.66 1 93.56 303 SER B N 1
ATOM 8373 C CA . SER B 1 303 ? 22.297 10.625 -3.418 1 93.56 303 SER B CA 1
ATOM 8374 C C . SER B 1 303 ? 21.062 9.812 -3.811 1 93.56 303 SER B C 1
ATOM 8376 O O . SER B 1 303 ? 19.953 10.102 -3.361 1 93.56 303 SER B O 1
ATOM 8378 N N . SER B 1 304 ? 21.25 8.906 -4.734 1 96.5 304 SER B N 1
ATOM 8379 C CA . SER B 1 304 ? 20.172 8.023 -5.16 1 96.5 304 SER B CA 1
ATOM 8380 C C . SER B 1 304 ? 20.359 6.617 -4.613 1 96.5 304 SER B C 1
ATOM 8382 O O . SER B 1 304 ? 21.484 6.184 -4.367 1 96.5 304 SER B O 1
ATOM 8384 N N . LEU B 1 305 ? 19.219 6 -4.332 1 97.25 305 LEU B N 1
ATOM 8385 C CA . LEU B 1 305 ? 19.234 4.664 -3.748 1 97.25 305 LEU B CA 1
ATOM 8386 C C . LEU B 1 305 ? 18.375 3.703 -4.555 1 97.25 305 LEU B C 1
ATOM 8388 O O . LEU B 1 305 ? 17.266 4.051 -4.953 1 97.25 305 LEU B O 1
ATOM 8392 N N . LEU B 1 306 ? 18.938 2.562 -4.902 1 97.94 306 LEU B N 1
ATOM 8393 C CA . LEU B 1 306 ? 18.188 1.426 -5.422 1 97.94 306 LEU B CA 1
ATOM 8394 C C . LEU B 1 306 ? 18.203 0.264 -4.434 1 97.94 306 LEU B C 1
ATOM 8396 O O . LEU B 1 306 ? 19.25 -0.322 -4.18 1 97.94 306 LEU B O 1
ATOM 8400 N N . VAL B 1 307 ? 17.047 -0.045 -3.895 1 97.06 307 VAL B N 1
ATOM 8401 C CA . VAL B 1 307 ? 16.984 -1.064 -2.854 1 97.06 307 VAL B CA 1
ATOM 8402 C C . VAL B 1 307 ? 16.172 -2.256 -3.35 1 97.06 307 VAL B C 1
ATOM 8404 O O . VAL B 1 307 ? 15.023 -2.098 -3.773 1 97.06 307 VAL B O 1
ATOM 8407 N N . THR B 1 308 ? 16.734 -3.455 -3.338 1 96.56 308 THR B N 1
ATOM 8408 C CA . THR B 1 308 ? 15.984 -4.668 -3.65 1 96.56 308 THR B CA 1
ATOM 8409 C C . THR B 1 308 ? 15.531 -5.367 -2.371 1 96.56 308 THR B C 1
ATOM 8411 O O . THR B 1 308 ? 16.266 -5.391 -1.379 1 96.56 308 THR B O 1
ATOM 8414 N N . THR B 1 309 ? 14.32 -5.875 -2.385 1 93.25 309 THR B N 1
ATOM 8415 C CA . THR B 1 309 ? 13.828 -6.547 -1.189 1 93.25 309 THR B CA 1
ATOM 8416 C C . THR B 1 309 ? 12.734 -7.551 -1.547 1 93.25 309 THR B C 1
ATOM 8418 O O . THR B 1 309 ? 12.117 -7.453 -2.611 1 93.25 309 THR B O 1
ATOM 8421 N N . ARG B 1 310 ? 12.633 -8.555 -0.715 1 90.62 310 ARG B N 1
ATOM 8422 C CA . ARG B 1 310 ? 11.477 -9.445 -0.795 1 90.62 310 ARG B CA 1
ATOM 8423 C C . ARG B 1 310 ? 10.234 -8.781 -0.217 1 90.62 310 ARG B C 1
ATOM 8425 O O . ARG B 1 310 ? 10.336 -7.805 0.529 1 90.62 310 ARG B O 1
ATOM 8432 N N . PRO B 1 311 ? 9.062 -9.258 -0.583 1 87.06 311 PRO B N 1
ATOM 8433 C CA . PRO B 1 311 ? 7.82 -8.617 -0.148 1 87.06 311 PRO B CA 1
ATOM 8434 C C . PRO B 1 311 ? 7.652 -8.625 1.37 1 87.06 311 PRO B C 1
ATOM 8436 O O . PRO B 1 311 ? 7.098 -7.676 1.935 1 87.06 311 PRO B O 1
ATOM 8439 N N . ALA B 1 312 ? 8.117 -9.516 2.059 1 82.69 312 ALA B N 1
ATOM 8440 C CA . ALA B 1 312 ? 7.914 -9.656 3.498 1 82.69 312 ALA B CA 1
ATOM 8441 C C . ALA B 1 312 ? 8.578 -8.516 4.262 1 82.69 312 ALA B C 1
ATOM 8443 O O . ALA B 1 312 ? 8.203 -8.219 5.398 1 82.69 312 ALA B O 1
ATOM 8444 N N . ALA B 1 313 ? 9.57 -7.855 3.693 1 84.31 313 ALA B N 1
ATOM 8445 C CA . ALA B 1 313 ? 10.289 -6.785 4.379 1 84.31 313 ALA B CA 1
ATOM 8446 C C . ALA B 1 313 ? 9.836 -5.418 3.887 1 84.31 313 ALA B C 1
ATOM 8448 O O . ALA B 1 313 ? 10.391 -4.391 4.281 1 84.31 313 ALA B O 1
ATOM 8449 N N . LEU B 1 314 ? 8.938 -5.438 3.068 1 85.5 314 LEU B N 1
ATOM 8450 C CA . LEU B 1 314 ? 8.508 -4.191 2.439 1 85.5 314 LEU B CA 1
ATOM 8451 C C . LEU B 1 314 ? 7.945 -3.227 3.475 1 85.5 314 LEU B C 1
ATOM 8453 O O . LEU B 1 314 ? 8.172 -2.018 3.393 1 85.5 314 LEU B O 1
ATOM 8457 N N . GLN B 1 315 ? 7.223 -3.707 4.441 1 82.31 315 GLN B N 1
ATOM 8458 C CA . GLN B 1 315 ? 6.625 -2.852 5.461 1 82.31 315 GLN B CA 1
ATOM 8459 C C . GLN B 1 315 ? 7.703 -2.186 6.316 1 82.31 315 GLN B C 1
ATOM 8461 O O . GLN B 1 315 ? 7.59 -1.005 6.652 1 82.31 315 GLN B O 1
ATOM 8466 N N . LYS B 1 316 ? 8.594 -2.953 6.656 1 84.75 316 LYS B N 1
ATOM 8467 C CA . LYS B 1 316 ? 9.711 -2.428 7.434 1 84.75 316 LYS B CA 1
ATOM 8468 C C . LYS B 1 316 ? 10.445 -1.333 6.664 1 84.75 316 LYS B C 1
ATOM 8470 O O . LYS B 1 316 ? 10.789 -0.292 7.23 1 84.75 316 LYS B O 1
ATOM 8475 N N . LEU B 1 317 ? 10.734 -1.616 5.414 1 89.88 317 LEU B N 1
ATOM 8476 C CA . LEU B 1 317 ? 11.422 -0.65 4.566 1 89.88 317 LEU B CA 1
ATOM 8477 C C . LEU B 1 317 ? 10.586 0.61 4.383 1 89.88 317 LEU B C 1
ATOM 8479 O O . LEU B 1 317 ? 11.117 1.72 4.363 1 89.88 317 LEU B O 1
ATOM 8483 N N . GLY B 1 318 ? 9.336 0.443 4.254 1 87.56 318 GLY B N 1
ATOM 8484 C CA . GLY B 1 318 ? 8.43 1.562 4.043 1 87.56 318 GLY B CA 1
ATOM 8485 C C . GLY B 1 318 ? 8.445 2.561 5.184 1 87.56 318 GLY B C 1
ATOM 8486 O O . GLY B 1 318 ? 8.242 3.758 4.969 1 87.56 318 GLY B O 1
ATOM 8487 N N . LYS B 1 319 ? 8.664 2.139 6.324 1 83.38 319 LYS B N 1
ATOM 8488 C CA . LYS B 1 319 ? 8.703 3.012 7.492 1 83.38 319 LYS B CA 1
ATOM 8489 C C . LYS B 1 319 ? 9.938 3.9 7.477 1 83.38 319 LYS B C 1
ATOM 8491 O O . LYS B 1 319 ? 9.961 4.961 8.109 1 83.38 319 LYS B O 1
ATOM 8496 N N . CYS B 1 320 ? 10.867 3.451 6.715 1 87.5 320 CYS B N 1
ATOM 8497 C CA . CYS B 1 320 ? 12.133 4.184 6.684 1 87.5 320 CYS B CA 1
ATOM 8498 C C . CYS B 1 320 ? 12.148 5.191 5.543 1 87.5 320 CYS B C 1
ATOM 8500 O O . CYS B 1 320 ? 12.938 6.137 5.555 1 87.5 320 CYS B O 1
ATOM 8502 N N . LEU B 1 321 ? 11.273 4.961 4.621 1 88.25 321 LEU B N 1
ATOM 8503 C CA . LEU B 1 321 ? 11.352 5.762 3.402 1 88.25 321 LEU B CA 1
ATOM 8504 C C . LEU B 1 321 ? 10.258 6.828 3.387 1 88.25 321 LEU B C 1
ATOM 8506 O O . LEU B 1 321 ? 9.164 6.609 3.91 1 88.25 321 LEU B O 1
ATOM 8510 N N . GLU B 1 322 ? 10.516 7.973 2.846 1 78.81 322 GLU B N 1
ATOM 8511 C CA . GLU B 1 322 ? 9.531 9.047 2.768 1 78.81 322 GLU B CA 1
ATOM 8512 C C . GLU B 1 322 ? 8.898 9.117 1.38 1 78.81 322 GLU B C 1
ATOM 8514 O O . GLU B 1 322 ? 7.676 9.203 1.251 1 78.81 322 GLU B O 1
ATOM 8519 N N . CYS B 1 323 ? 9.711 9.164 0.356 1 83.69 323 CYS B N 1
ATOM 8520 C CA . CYS B 1 323 ? 9.234 9.25 -1.021 1 83.69 323 CYS B CA 1
ATOM 8521 C C . CYS B 1 323 ? 10.031 8.328 -1.933 1 83.69 323 CYS B C 1
ATOM 8523 O O . CYS B 1 323 ? 11.227 8.531 -2.139 1 83.69 323 CYS B O 1
ATOM 8525 N N . GLU B 1 324 ? 9.367 7.309 -2.338 1 91.38 324 GLU B N 1
ATOM 8526 C CA . GLU B 1 324 ? 10.078 6.328 -3.148 1 91.38 324 GLU B CA 1
ATOM 8527 C C . GLU B 1 324 ? 9.25 5.898 -4.355 1 91.38 324 GLU B C 1
ATOM 8529 O O . GLU B 1 324 ? 8.031 6.082 -4.371 1 91.38 324 GLU B O 1
ATOM 8534 N N . ARG B 1 325 ? 9.945 5.523 -5.344 1 93.12 325 ARG B N 1
ATOM 8535 C CA . ARG B 1 325 ? 9.297 4.852 -6.469 1 93.12 325 ARG B CA 1
ATOM 8536 C C . ARG B 1 325 ? 9.242 3.346 -6.25 1 93.12 325 ARG B C 1
ATOM 8538 O O . ARG B 1 325 ? 10.211 2.744 -5.773 1 93.12 325 ARG B O 1
ATOM 8545 N N . TYR B 1 326 ? 8.062 2.822 -6.504 1 92.56 326 TYR B N 1
ATOM 8546 C CA . TYR B 1 326 ? 7.816 1.392 -6.367 1 92.56 326 TYR B CA 1
ATOM 8547 C C . TYR B 1 326 ? 7.938 0.688 -7.715 1 92.56 326 TYR B C 1
ATOM 8549 O O . TYR B 1 326 ? 7.445 1.188 -8.727 1 92.56 326 TYR B O 1
ATOM 8557 N N . ALA B 1 327 ? 8.656 -0.385 -7.734 1 95.88 327 ALA B N 1
ATOM 8558 C CA . ALA B 1 327 ? 8.719 -1.281 -8.891 1 95.88 327 ALA B CA 1
ATOM 8559 C C . ALA B 1 327 ? 8.789 -2.74 -8.445 1 95.88 327 ALA B C 1
ATOM 8561 O O . ALA B 1 327 ? 9.445 -3.064 -7.453 1 95.88 327 ALA B O 1
ATOM 8562 N N . GLU B 1 328 ? 8.117 -3.611 -9.156 1 95.56 328 GLU B N 1
ATOM 8563 C CA . GLU B 1 328 ? 8.078 -5.027 -8.805 1 95.56 328 GLU B CA 1
ATOM 8564 C C . GLU B 1 328 ? 8.484 -5.902 -9.984 1 95.56 328 GLU B C 1
ATOM 8566 O O . GLU B 1 328 ? 7.941 -5.754 -11.086 1 95.56 328 GLU B O 1
ATOM 8571 N N . ILE B 1 329 ? 9.383 -6.801 -9.719 1 96.88 329 ILE B N 1
ATOM 8572 C CA . ILE B 1 329 ? 9.766 -7.789 -10.719 1 96.88 329 ILE B CA 1
ATOM 8573 C C . ILE B 1 329 ? 8.797 -8.969 -10.688 1 96.88 329 ILE B C 1
ATOM 8575 O O . ILE B 1 329 ? 8.68 -9.656 -9.664 1 96.88 329 ILE B O 1
ATOM 8579 N N . LEU B 1 330 ? 8.203 -9.25 -11.773 1 95.19 330 LEU B N 1
ATOM 8580 C CA . LEU B 1 330 ? 7.23 -10.336 -11.836 1 95.19 330 LEU B CA 1
ATOM 8581 C C . LEU B 1 330 ? 7.871 -11.617 -12.359 1 95.19 330 LEU B C 1
ATOM 8583 O O . LEU B 1 330 ? 7.426 -12.719 -12.039 1 95.19 330 LEU B O 1
ATOM 8587 N N . GLY B 1 331 ? 8.859 -11.461 -13.188 1 95.88 331 GLY B N 1
ATOM 8588 C CA . GLY B 1 331 ? 9.5 -12.602 -13.836 1 95.88 331 GLY B CA 1
ATOM 8589 C C . GLY B 1 331 ? 9.523 -12.492 -15.344 1 95.88 331 GLY B C 1
ATOM 8590 O O . GLY B 1 331 ? 9.734 -11.406 -15.891 1 95.88 331 GLY B O 1
ATOM 8591 N N . PHE B 1 332 ? 9.406 -13.617 -16.031 1 95.94 332 PHE B N 1
ATOM 8592 C CA . PHE B 1 332 ? 9.531 -13.664 -17.484 1 95.94 332 PHE B CA 1
ATOM 8593 C C . PHE B 1 332 ? 8.156 -13.703 -18.141 1 95.94 332 PHE B C 1
ATOM 8595 O O . PHE B 1 332 ? 7.238 -14.367 -17.656 1 95.94 332 PHE B O 1
ATOM 8602 N N . SER B 1 333 ? 8.016 -12.945 -19.141 1 95.12 333 SER B N 1
ATOM 8603 C CA . SER B 1 333 ? 6.914 -13.203 -20.062 1 95.12 333 SER B CA 1
ATOM 8604 C C . SER B 1 333 ? 7.211 -14.398 -20.969 1 95.12 333 SER B C 1
ATOM 8606 O O . SER B 1 333 ? 8.312 -14.953 -20.922 1 95.12 333 SER B O 1
ATOM 8608 N N . GLU B 1 334 ? 6.266 -14.828 -21.75 1 93.06 334 GLU B N 1
ATOM 8609 C CA . GLU B 1 334 ? 6.473 -15.977 -22.625 1 93.06 334 GLU B CA 1
ATOM 8610 C C . GLU B 1 334 ? 7.637 -15.734 -23.578 1 93.06 334 GLU B C 1
ATOM 8612 O O . GLU B 1 334 ? 8.438 -16.641 -23.828 1 93.06 334 GLU B O 1
ATOM 8617 N N . ALA B 1 335 ? 7.684 -14.516 -24.094 1 93.12 335 ALA B N 1
ATOM 8618 C CA . ALA B 1 335 ? 8.758 -14.172 -25.016 1 93.12 335 ALA B CA 1
ATOM 8619 C C . ALA B 1 335 ? 10.125 -14.289 -24.344 1 93.12 335 ALA B C 1
ATOM 8621 O O . ALA B 1 335 ? 11.078 -14.805 -24.922 1 93.12 335 ALA B O 1
ATOM 8622 N N . GLU B 1 336 ? 10.219 -13.867 -23.188 1 93.81 336 GLU B N 1
ATOM 8623 C CA . GLU B 1 336 ? 11.492 -13.883 -22.469 1 93.81 336 GLU B CA 1
ATOM 8624 C C . GLU B 1 336 ? 11.836 -15.289 -21.984 1 93.81 336 GLU B C 1
ATOM 8626 O O . GLU B 1 336 ? 13.016 -15.633 -21.875 1 93.81 336 GLU B O 1
ATOM 8631 N N . ARG B 1 337 ? 10.844 -16.078 -21.703 1 94 337 ARG B N 1
ATOM 8632 C CA . ARG B 1 337 ? 11.109 -17.484 -21.422 1 94 337 ARG B CA 1
ATOM 8633 C C . ARG B 1 337 ? 11.82 -18.156 -22.594 1 94 337 ARG B C 1
ATOM 8635 O O . ARG B 1 337 ? 12.852 -18.812 -22.406 1 94 337 ARG B O 1
ATOM 8642 N N . LYS B 1 338 ? 11.203 -17.938 -23.719 1 92.62 338 LYS B N 1
ATOM 8643 C CA . LYS B 1 338 ? 11.773 -18.516 -24.922 1 92.62 338 LYS B CA 1
ATOM 8644 C C . LYS B 1 338 ? 13.195 -18.016 -25.156 1 92.62 338 LYS B C 1
ATOM 8646 O O . LYS B 1 338 ? 14.086 -18.797 -25.484 1 92.62 338 LYS B O 1
ATOM 8651 N N . GLU B 1 339 ? 13.367 -16.766 -24.953 1 94.06 339 GLU B N 1
ATOM 8652 C CA . GLU B 1 339 ? 14.695 -16.172 -25.125 1 94.06 339 GLU B CA 1
ATOM 8653 C C . GLU B 1 339 ? 15.703 -16.797 -24.156 1 94.06 339 GLU B C 1
ATOM 8655 O O . GLU B 1 339 ? 16.844 -17.047 -24.531 1 94.06 339 GLU B O 1
ATOM 8660 N N . TYR B 1 340 ? 15.344 -16.953 -23.016 1 94.81 340 TYR B N 1
ATOM 8661 C CA . TYR B 1 340 ? 16.234 -17.531 -22.016 1 94.81 340 TYR B CA 1
ATOM 8662 C C . TYR B 1 340 ? 16.688 -18.922 -22.422 1 94.81 340 TYR B C 1
ATOM 8664 O O . TYR B 1 340 ? 17.875 -19.266 -22.297 1 94.81 340 TYR B O 1
ATOM 8672 N N . PHE B 1 341 ? 15.742 -19.781 -22.844 1 94.5 341 PHE B N 1
ATOM 8673 C CA . PHE B 1 341 ? 16.078 -21.125 -23.297 1 94.5 341 PHE B CA 1
ATOM 8674 C C . PHE B 1 341 ? 17.078 -21.062 -24.453 1 94.5 341 PHE B C 1
ATOM 8676 O O . PHE B 1 341 ? 18.047 -21.828 -24.484 1 94.5 341 PHE B O 1
ATOM 8683 N N . HIS B 1 342 ? 16.859 -20.156 -25.328 1 92.88 342 HIS B N 1
ATOM 8684 C CA . HIS B 1 342 ? 17.734 -20.031 -26.484 1 92.88 342 HIS B CA 1
ATOM 8685 C C . HIS B 1 342 ? 19.125 -19.562 -26.047 1 92.88 342 HIS B C 1
ATOM 8687 O O . HIS B 1 342 ? 20.141 -19.984 -26.625 1 92.88 342 HIS B O 1
ATOM 8693 N N . ARG B 1 343 ? 19.156 -18.719 -25.094 1 91.88 343 ARG B N 1
ATOM 8694 C CA . ARG B 1 343 ? 20.422 -18.203 -24.609 1 91.88 343 ARG B CA 1
ATOM 8695 C C . ARG B 1 343 ? 21.172 -19.266 -23.812 1 91.88 343 ARG B C 1
ATOM 8697 O O . ARG B 1 343 ? 22.406 -19.297 -23.812 1 91.88 343 ARG B O 1
ATOM 8704 N N . PHE B 1 344 ? 20.484 -20.047 -23.172 1 93.38 344 PHE B N 1
ATOM 8705 C CA . PHE B 1 344 ? 21.078 -21.062 -22.312 1 93.38 344 PHE B CA 1
ATOM 8706 C C . PHE B 1 344 ? 21.719 -22.172 -23.141 1 93.38 344 PHE B C 1
ATOM 8708 O O . PHE B 1 344 ? 22.812 -22.625 -22.828 1 93.38 344 PHE B O 1
ATOM 8715 N N . PHE B 1 345 ? 20.953 -22.547 -24.188 1 91.12 345 PHE B N 1
ATOM 8716 C CA . PHE B 1 345 ? 21.422 -23.656 -25.016 1 91.12 345 PHE B CA 1
ATOM 8717 C C . PHE B 1 345 ? 22.312 -23.125 -26.141 1 91.12 345 PHE B C 1
ATOM 8719 O O . PHE B 1 345 ? 22.031 -22.094 -26.734 1 91.12 345 PHE B O 1
ATOM 8726 N N . GLU B 1 346 ? 23.391 -23.656 -26.375 1 82.25 346 GLU B N 1
ATOM 8727 C CA . GLU B 1 346 ? 24.266 -23.312 -27.484 1 82.25 346 GLU B CA 1
ATOM 8728 C C . GLU B 1 346 ? 23.656 -23.719 -28.828 1 82.25 346 GLU B C 1
ATOM 8730 O O . GLU B 1 346 ? 23.766 -22.984 -29.812 1 82.25 346 GLU B O 1
ATOM 8735 N N . ASN B 1 347 ? 22.938 -24.766 -28.766 1 87.5 347 ASN B N 1
ATOM 8736 C CA . ASN B 1 347 ? 22.312 -25.328 -29.953 1 87.5 347 ASN B CA 1
ATOM 8737 C C . ASN B 1 347 ? 20.844 -24.922 -30.062 1 87.5 347 ASN B C 1
ATOM 8739 O O . ASN B 1 347 ? 20.047 -25.219 -29.156 1 87.5 347 ASN B O 1
ATOM 8743 N N . ALA B 1 348 ? 20.469 -24.344 -31.141 1 88.75 348 ALA B N 1
ATOM 8744 C CA . ALA B 1 348 ? 19.109 -23.812 -31.328 1 88.75 348 ALA B CA 1
ATOM 8745 C C . ALA B 1 348 ? 18.078 -24.953 -31.344 1 88.75 348 ALA B C 1
ATOM 8747 O O . ALA B 1 348 ? 16.953 -24.766 -30.891 1 88.75 348 ALA B O 1
ATOM 8748 N N . GLU B 1 349 ? 18.453 -26 -31.859 1 85 349 GLU B N 1
ATOM 8749 C CA . GLU B 1 349 ? 17.547 -27.141 -31.938 1 85 349 GLU B CA 1
ATOM 8750 C C . GLU B 1 349 ? 17.234 -27.688 -30.547 1 85 349 GLU B C 1
ATOM 8752 O O . GLU B 1 349 ? 16.078 -28.016 -30.25 1 85 349 GLU B O 1
ATOM 8757 N N . GLN B 1 350 ? 18.281 -27.75 -29.828 1 86.94 350 GLN B N 1
ATOM 8758 C CA . GLN B 1 350 ? 18.094 -28.234 -28.469 1 86.94 350 GLN B CA 1
ATOM 8759 C C . GLN B 1 350 ? 17.25 -27.266 -27.656 1 86.94 350 GLN B C 1
ATOM 8761 O O . GLN B 1 350 ? 16.422 -27.672 -26.859 1 86.94 350 GLN B O 1
ATOM 8766 N N . ALA B 1 351 ? 17.516 -26.016 -27.875 1 91.69 351 ALA B N 1
ATOM 8767 C CA . ALA B 1 351 ? 16.75 -25 -27.172 1 91.69 351 ALA B CA 1
ATOM 8768 C C . ALA B 1 351 ? 15.266 -25.078 -27.531 1 91.69 351 ALA B C 1
ATOM 8770 O O . ALA B 1 351 ? 14.398 -24.984 -26.656 1 91.69 351 ALA B O 1
ATOM 8771 N N . ALA B 1 352 ? 15 -25.266 -28.734 1 86.88 352 ALA B N 1
ATOM 8772 C CA . ALA B 1 352 ? 13.625 -25.344 -29.219 1 86.88 352 ALA B CA 1
ATOM 8773 C C . ALA B 1 352 ? 12.93 -26.594 -28.672 1 86.88 352 ALA B C 1
ATOM 8775 O O . ALA B 1 352 ? 11.758 -26.547 -28.281 1 86.88 352 ALA B O 1
ATOM 8776 N N . ALA B 1 353 ? 13.664 -27.703 -28.688 1 82.62 353 ALA B N 1
ATOM 8777 C CA . ALA B 1 353 ? 13.109 -28.938 -28.172 1 82.62 353 ALA B CA 1
ATOM 8778 C C . ALA B 1 353 ? 12.781 -28.828 -26.688 1 82.62 353 ALA B C 1
ATOM 8780 O O . ALA B 1 353 ? 11.734 -29.281 -26.234 1 82.62 353 ALA B O 1
ATOM 8781 N N . ALA B 1 354 ? 13.719 -28.203 -25.984 1 87.62 354 ALA B N 1
ATOM 8782 C CA . ALA B 1 354 ? 13.531 -28.031 -24.547 1 87.62 354 ALA B CA 1
ATOM 8783 C C . ALA B 1 354 ? 12.336 -27.109 -24.266 1 87.62 354 ALA B C 1
ATOM 8785 O O . ALA B 1 354 ? 11.539 -27.391 -23.375 1 87.62 354 ALA B O 1
ATOM 8786 N N . PHE B 1 355 ? 12.242 -26.078 -24.984 1 90.25 355 PHE B N 1
ATOM 8787 C CA . PHE B 1 355 ? 11.172 -25.125 -24.766 1 90.25 355 PHE B CA 1
ATOM 8788 C C . PHE B 1 355 ? 9.82 -25.734 -25.125 1 90.25 355 PHE B C 1
ATOM 8790 O O . PHE B 1 355 ? 8.82 -25.484 -24.453 1 90.25 355 PHE B O 1
ATOM 8797 N N . GLN B 1 356 ? 9.789 -26.484 -26.141 1 84.19 356 GLN B N 1
ATOM 8798 C CA . GLN B 1 356 ? 8.555 -27.141 -26.547 1 84.19 356 GLN B CA 1
ATOM 8799 C C . GLN B 1 356 ? 8.086 -28.141 -25.5 1 84.19 356 GLN B C 1
ATOM 8801 O O . GLN B 1 356 ? 6.883 -28.297 -25.281 1 84.19 356 GLN B O 1
ATOM 8806 N N . PHE B 1 357 ? 9.031 -28.766 -25 1 82.5 357 PHE B N 1
ATOM 8807 C CA . PHE B 1 357 ? 8.711 -29.688 -23.922 1 82.5 357 PHE B CA 1
ATOM 8808 C C . PHE B 1 357 ? 8.023 -28.969 -22.766 1 82.5 357 PHE B C 1
ATOM 8810 O O . PHE B 1 357 ? 6.996 -29.422 -22.266 1 82.5 357 PHE B O 1
ATOM 8817 N N . VAL B 1 358 ? 8.594 -27.922 -22.375 1 88.44 358 VAL B N 1
ATOM 8818 C CA . VAL B 1 358 ? 8.07 -27.156 -21.25 1 88.44 358 VAL B CA 1
ATOM 8819 C C . VAL B 1 358 ? 6.723 -26.547 -21.625 1 88.44 358 VAL B C 1
ATOM 8821 O O . VAL B 1 358 ? 5.816 -26.469 -20.797 1 88.44 358 VAL B O 1
ATOM 8824 N N . ARG B 1 359 ? 6.578 -26.062 -22.766 1 86.56 359 ARG B N 1
ATOM 8825 C CA . ARG B 1 359 ? 5.34 -25.453 -23.234 1 86.56 359 ARG B CA 1
ATOM 8826 C C . ARG B 1 359 ? 4.188 -26.438 -23.203 1 86.56 359 ARG B C 1
ATOM 8828 O O . ARG B 1 359 ? 3.039 -26.062 -22.969 1 86.56 359 ARG B O 1
ATOM 8835 N N . GLY B 1 360 ? 4.52 -27.672 -23.438 1 84.19 360 GLY B N 1
ATOM 8836 C CA . GLY B 1 360 ? 3.514 -28.719 -23.406 1 84.19 360 GLY B CA 1
ATOM 8837 C C . GLY B 1 360 ? 3.062 -29.078 -22 1 84.19 360 GLY B C 1
ATOM 8838 O O . GLY B 1 360 ? 1.979 -29.641 -21.812 1 84.19 360 GLY B O 1
ATOM 8839 N N . ASN B 1 361 ? 3.932 -28.828 -21.047 1 88.06 361 ASN B N 1
ATOM 8840 C CA . ASN B 1 361 ? 3.605 -29 -19.641 1 88.06 361 ASN B CA 1
ATOM 8841 C C . ASN B 1 361 ? 3.131 -27.703 -19 1 88.06 361 ASN B C 1
ATOM 8843 O O . ASN B 1 361 ? 3.943 -26.922 -18.516 1 88.06 361 ASN B O 1
ATOM 8847 N N . GLU B 1 362 ? 1.866 -27.562 -18.844 1 87.19 362 GLU B N 1
ATOM 8848 C CA . GLU B 1 362 ? 1.258 -26.297 -18.422 1 87.19 362 GLU B CA 1
ATOM 8849 C C . GLU B 1 362 ? 1.796 -25.844 -17.062 1 87.19 362 GLU B C 1
ATOM 8851 O O . GLU B 1 362 ? 2.004 -24.656 -16.844 1 87.19 362 GLU B O 1
ATOM 8856 N N . THR B 1 363 ? 2.002 -26.75 -16.172 1 90.12 363 THR B N 1
ATOM 8857 C CA . THR B 1 363 ? 2.467 -26.438 -14.828 1 90.12 363 THR B CA 1
ATOM 8858 C C . THR B 1 363 ? 3.889 -25.875 -14.867 1 90.12 363 THR B C 1
ATOM 8860 O O . THR B 1 363 ? 4.164 -24.812 -14.305 1 90.12 363 THR B O 1
ATOM 8863 N N . LEU B 1 364 ? 4.742 -26.547 -15.516 1 91.44 364 LEU B N 1
ATOM 8864 C CA . LEU B 1 364 ? 6.129 -26.109 -15.617 1 91.44 364 LEU B CA 1
ATOM 8865 C C . LEU B 1 364 ? 6.23 -24.812 -16.422 1 91.44 364 LEU B C 1
ATOM 8867 O O . LEU B 1 364 ? 7.023 -23.938 -16.094 1 91.44 364 LEU B O 1
ATOM 8871 N N . PHE B 1 365 ? 5.461 -24.844 -17.5 1 92.62 365 PHE B N 1
ATOM 8872 C CA . PHE B 1 365 ? 5.445 -23.641 -18.328 1 92.62 365 PHE B CA 1
ATOM 8873 C C . PHE B 1 365 ? 5.086 -22.406 -17.5 1 92.62 365 PHE B C 1
ATOM 8875 O O . PHE B 1 365 ? 5.707 -21.359 -17.641 1 92.62 365 PHE B O 1
ATOM 8882 N N . THR B 1 366 ? 4.133 -22.547 -16.656 1 93.31 366 THR B N 1
ATOM 8883 C CA . THR B 1 366 ? 3.705 -21.453 -15.781 1 93.31 366 THR B CA 1
ATOM 8884 C C . THR B 1 366 ? 4.82 -21.078 -14.812 1 93.31 366 THR B C 1
ATOM 8886 O O . THR B 1 366 ? 5.117 -19.891 -14.641 1 93.31 366 THR B O 1
ATOM 8889 N N . MET B 1 367 ? 5.465 -22 -14.242 1 93.5 367 MET B N 1
ATOM 8890 C CA . MET B 1 367 ? 6.48 -21.75 -13.227 1 93.5 367 MET B CA 1
ATOM 8891 C C . MET B 1 367 ? 7.75 -21.172 -13.852 1 93.5 367 MET B C 1
ATOM 8893 O O . MET B 1 367 ? 8.594 -20.609 -13.148 1 93.5 367 MET B O 1
ATOM 8897 N N . CYS B 1 368 ? 7.855 -21.344 -15.102 1 94.31 368 CYS B N 1
ATOM 8898 C CA . CYS B 1 368 ? 9 -20.75 -15.789 1 94.31 368 CYS B CA 1
ATOM 8899 C C . CYS B 1 368 ? 8.898 -19.234 -15.812 1 94.31 368 CYS B C 1
ATOM 8901 O O . CYS B 1 368 ? 9.766 -18.562 -16.375 1 94.31 368 CYS B O 1
ATOM 8903 N N . LEU B 1 369 ? 7.926 -18.75 -15.195 1 93.94 369 LEU B N 1
ATOM 8904 C CA . LEU B 1 369 ? 7.898 -17.312 -14.938 1 93.94 369 LEU B CA 1
ATOM 8905 C C . LEU B 1 369 ? 9.07 -16.891 -14.055 1 93.94 369 LEU B C 1
ATOM 8907 O O . LEU B 1 369 ? 9.562 -15.773 -14.156 1 93.94 369 LEU B O 1
ATOM 8911 N N . VAL B 1 370 ? 9.477 -17.797 -13.211 1 94.31 370 VAL B N 1
ATOM 8912 C CA . VAL B 1 370 ? 10.562 -17.578 -12.266 1 94.31 370 VAL B CA 1
ATOM 8913 C C . VAL B 1 370 ? 11.898 -17.969 -12.906 1 94.31 370 VAL B C 1
ATOM 8915 O O . VAL B 1 370 ? 12.094 -19.141 -13.258 1 94.31 370 VAL B O 1
ATOM 8918 N N . PRO B 1 371 ? 12.82 -17.172 -12.953 1 94.06 371 PRO B N 1
ATOM 8919 C CA . PRO B 1 371 ? 14.086 -17.422 -13.641 1 94.06 371 PRO B CA 1
ATOM 8920 C C . PRO B 1 371 ? 14.828 -18.641 -13.094 1 94.06 371 PRO B C 1
ATOM 8922 O O . PRO B 1 371 ? 15.383 -19.422 -13.867 1 94.06 371 PRO B O 1
ATOM 8925 N N . ILE B 1 372 ? 14.875 -18.859 -11.883 1 91.81 372 ILE B N 1
ATOM 8926 C CA . ILE B 1 372 ? 15.617 -19.984 -11.344 1 91.81 372 ILE B CA 1
ATOM 8927 C C . ILE B 1 372 ? 14.977 -21.297 -11.812 1 91.81 372 ILE B C 1
ATOM 8929 O O . ILE B 1 372 ? 15.672 -22.297 -11.992 1 91.81 372 ILE B O 1
ATOM 8933 N N . VAL B 1 373 ? 13.695 -21.312 -11.977 1 93.12 373 VAL B N 1
ATOM 8934 C CA . VAL B 1 373 ? 13.016 -22.5 -12.477 1 93.12 373 VAL B CA 1
ATOM 8935 C C . VAL B 1 373 ? 13.43 -22.75 -13.922 1 93.12 373 VAL B C 1
ATOM 8937 O O . VAL B 1 373 ? 13.656 -23.906 -14.312 1 93.12 373 VAL B O 1
ATOM 8940 N N . CYS B 1 374 ? 13.484 -21.703 -14.68 1 93.69 374 CYS B N 1
ATOM 8941 C CA . CYS B 1 374 ? 14 -21.844 -16.031 1 93.69 374 CYS B CA 1
ATOM 8942 C C . CYS B 1 374 ? 15.391 -22.453 -16.031 1 93.69 374 CYS B C 1
ATOM 8944 O O . CYS B 1 374 ? 15.68 -23.359 -16.812 1 93.69 374 CYS B O 1
ATOM 8946 N N . TRP B 1 375 ? 16.219 -21.984 -15.18 1 92.5 375 TRP B N 1
ATOM 8947 C CA . TRP B 1 375 ? 17.578 -22.5 -15.086 1 92.5 375 TRP B CA 1
ATOM 8948 C C . TRP B 1 375 ? 17.562 -23.984 -14.719 1 92.5 375 TRP B C 1
ATOM 8950 O O . TRP B 1 375 ? 18.328 -24.781 -15.289 1 92.5 375 TRP B O 1
ATOM 8960 N N . ILE B 1 376 ? 16.797 -24.359 -13.781 1 91.81 376 ILE B N 1
ATOM 8961 C CA . ILE B 1 376 ? 16.703 -25.75 -13.336 1 91.81 376 ILE B CA 1
ATOM 8962 C C . ILE B 1 376 ? 16.25 -26.641 -14.492 1 91.81 376 ILE B C 1
ATOM 8964 O O . ILE B 1 376 ? 16.859 -27.656 -14.789 1 91.81 376 ILE B O 1
ATOM 8968 N N . VAL B 1 377 ? 15.18 -26.25 -15.133 1 91.25 377 VAL B N 1
ATOM 8969 C CA . VAL B 1 377 ? 14.609 -27.031 -16.219 1 91.25 377 VAL B CA 1
ATOM 8970 C C . VAL B 1 377 ? 15.625 -27.156 -17.359 1 91.25 377 VAL B C 1
ATOM 8972 O O . VAL B 1 377 ? 15.852 -28.25 -17.875 1 91.25 377 VAL B O 1
ATOM 8975 N N . CYS B 1 378 ? 16.234 -26.016 -17.688 1 91.88 378 CYS B N 1
ATOM 8976 C CA . CYS B 1 378 ? 17.234 -26.031 -18.766 1 91.88 378 CYS B CA 1
ATOM 8977 C C . CYS B 1 378 ? 18.406 -26.922 -18.406 1 91.88 378 CYS B C 1
ATOM 8979 O O . CYS B 1 378 ? 18.906 -27.672 -19.25 1 91.88 378 CYS B O 1
ATOM 8981 N N . THR B 1 379 ? 18.859 -26.844 -17.203 1 90.12 379 THR B N 1
ATOM 8982 C CA . THR B 1 379 ? 19.984 -27.656 -16.75 1 90.12 379 THR B CA 1
ATOM 8983 C C . THR B 1 379 ? 19.656 -29.141 -16.828 1 90.12 379 THR B C 1
ATOM 8985 O O . THR B 1 379 ? 20.453 -29.938 -17.328 1 90.12 379 THR B O 1
ATOM 8988 N N . VAL B 1 380 ? 18.5 -29.5 -16.344 1 87.38 380 VAL B N 1
ATOM 8989 C CA . VAL B 1 380 ? 18.047 -30.891 -16.344 1 87.38 380 VAL B CA 1
ATOM 8990 C C . VAL B 1 380 ? 17.875 -31.375 -17.781 1 87.38 380 VAL B C 1
ATOM 8992 O O . VAL B 1 380 ? 18.312 -32.469 -18.125 1 87.38 380 VAL B O 1
ATOM 8995 N N . MET B 1 381 ? 17.266 -30.609 -18.609 1 86.94 381 MET B N 1
ATOM 8996 C CA . MET B 1 381 ? 17.016 -30.984 -20 1 86.94 381 MET B CA 1
ATOM 8997 C C . MET B 1 381 ? 18.328 -31.125 -20.766 1 86.94 381 MET B C 1
ATOM 8999 O O . MET B 1 381 ? 18.469 -32 -21.609 1 86.94 381 MET B O 1
ATOM 9003 N N . LYS B 1 382 ? 19.25 -30.203 -20.516 1 87.06 382 LYS B N 1
ATOM 9004 C CA . LYS B 1 382 ? 20.547 -30.266 -21.188 1 87.06 382 LYS B CA 1
ATOM 9005 C C . LYS B 1 382 ? 21.266 -31.578 -20.875 1 87.06 382 LYS B C 1
ATOM 9007 O O . LYS B 1 382 ? 21.859 -32.188 -21.75 1 87.06 382 LYS B O 1
ATOM 9012 N N . GLN B 1 383 ? 21.141 -31.984 -19.672 1 84.94 383 GLN B N 1
ATOM 9013 C CA . GLN B 1 383 ? 21.75 -33.25 -19.25 1 84.94 383 GLN B CA 1
ATOM 9014 C C . GLN B 1 383 ? 21.047 -34.438 -19.875 1 84.94 383 GLN B C 1
ATOM 9016 O O . GLN B 1 383 ? 21.688 -35.406 -20.266 1 84.94 383 GLN B O 1
ATOM 9021 N N . GLN B 1 384 ? 19.781 -34.375 -20 1 80.5 384 GLN B N 1
ATOM 9022 C CA . GLN B 1 384 ? 19.016 -35.469 -20.578 1 80.5 384 GLN B CA 1
ATOM 9023 C C . GLN B 1 384 ? 19.234 -35.562 -22.094 1 80.5 384 GLN B C 1
ATOM 9025 O O . GLN B 1 384 ? 19.344 -36.656 -22.641 1 80.5 384 GLN B O 1
ATOM 9030 N N . LEU B 1 385 ? 19.219 -34.469 -22.719 1 79.25 385 LEU B N 1
ATOM 9031 C CA . LEU B 1 385 ? 19.406 -34.406 -24.156 1 79.25 385 LEU B CA 1
ATOM 9032 C C . LEU B 1 385 ? 20.812 -34.875 -24.531 1 79.25 385 LEU B C 1
ATOM 9034 O O . LEU B 1 385 ? 21.047 -35.312 -25.656 1 79.25 385 LEU B O 1
ATOM 9038 N N . GLY B 1 386 ? 21.734 -34.781 -23.625 1 76.81 386 GLY B N 1
ATOM 9039 C CA . GLY B 1 386 ? 23.094 -35.219 -23.859 1 76.81 386 GLY B CA 1
ATOM 9040 C C . GLY B 1 386 ? 23.25 -36.719 -23.719 1 76.81 386 GLY B C 1
ATOM 9041 O O . GLY B 1 386 ? 24.188 -37.312 -24.25 1 76.81 386 GLY B O 1
ATOM 9042 N N . ARG B 1 387 ? 22.188 -37.281 -23.172 1 74.56 387 ARG B N 1
ATOM 9043 C CA . ARG B 1 387 ? 22.219 -38.719 -23 1 74.56 387 ARG B CA 1
ATOM 9044 C C . ARG B 1 387 ? 21.672 -39.438 -24.234 1 74.56 387 ARG B C 1
ATOM 9046 O O . ARG B 1 387 ? 20.922 -38.844 -25.016 1 74.56 387 ARG B O 1
ATOM 9053 N N . THR B 1 388 ? 22.094 -40.656 -24.578 1 63.78 388 THR B N 1
ATOM 9054 C CA . THR B 1 388 ? 21.75 -41.406 -25.766 1 63.78 388 THR B CA 1
ATOM 9055 C C . THR B 1 388 ? 20.25 -41.594 -25.875 1 63.78 388 THR B C 1
ATOM 9057 O O . THR B 1 388 ? 19.703 -41.625 -26.984 1 63.78 388 THR B O 1
ATOM 9060 N N . GLY B 1 389 ? 19.531 -41.719 -24.828 1 59.25 389 GLY B N 1
ATOM 9061 C CA . GLY B 1 389 ? 18.094 -42 -24.891 1 59.25 389 GLY B CA 1
ATOM 9062 C C . GLY B 1 389 ? 17.266 -40.719 -25.031 1 59.25 389 GLY B C 1
ATOM 9063 O O . GLY B 1 389 ? 16.062 -40.781 -25.328 1 59.25 389 GLY B O 1
ATOM 9064 N N . GLY B 1 390 ? 17.844 -39.594 -25.219 1 59.44 390 GLY B N 1
ATOM 9065 C CA . GLY B 1 390 ? 17.188 -38.312 -25.391 1 59.44 390 GLY B CA 1
ATOM 9066 C C . GLY B 1 390 ? 16.203 -38 -24.297 1 59.44 390 GLY B C 1
ATOM 9067 O O . GLY B 1 390 ? 16.422 -38.344 -23.125 1 59.44 390 GLY B O 1
ATOM 9068 N N . LEU B 1 391 ? 15.094 -37.219 -24.625 1 57.75 391 LEU B N 1
ATOM 9069 C CA . LEU B 1 391 ? 14.086 -36.75 -23.672 1 57.75 391 LEU B CA 1
ATOM 9070 C C . LEU B 1 391 ? 13.172 -37.906 -23.25 1 57.75 391 LEU B C 1
ATOM 9072 O O . LEU B 1 391 ? 12.508 -37.812 -22.219 1 57.75 391 LEU B O 1
ATOM 9076 N N . ALA B 1 392 ? 13.156 -38.938 -24.047 1 55.28 392 ALA B N 1
ATOM 9077 C CA . ALA B 1 392 ? 12.258 -40.062 -23.781 1 55.28 392 ALA B CA 1
ATOM 9078 C C . ALA B 1 392 ? 12.75 -40.906 -22.594 1 55.28 392 ALA B C 1
ATOM 9080 O O . ALA B 1 392 ? 11.961 -41.531 -21.906 1 55.28 392 ALA B O 1
ATOM 9081 N N . GLN B 1 393 ? 14.148 -40.938 -22.484 1 52.91 393 GLN B N 1
ATOM 9082 C CA . GLN B 1 393 ? 14.727 -41.719 -21.391 1 52.91 393 GLN B CA 1
ATOM 9083 C C . GLN B 1 393 ? 14.875 -40.875 -20.125 1 52.91 393 GLN B C 1
ATOM 9085 O O . GLN B 1 393 ? 15.633 -39.906 -20.094 1 52.91 393 GLN B O 1
ATOM 9090 N N . SER B 1 394 ? 14.094 -41 -19.062 1 54.22 394 SER B N 1
ATOM 9091 C CA . SER B 1 394 ? 13.969 -40.688 -17.625 1 54.22 394 SER B CA 1
ATOM 9092 C C . SER B 1 394 ? 13.922 -39.188 -17.375 1 54.22 394 SER B C 1
ATOM 9094 O O . SER B 1 394 ? 14.906 -38.594 -16.938 1 54.22 394 SER B O 1
ATOM 9096 N N . PRO B 1 395 ? 12.844 -38.562 -18 1 61.88 395 PRO B N 1
ATOM 9097 C CA . PRO B 1 395 ? 12.758 -37.125 -17.797 1 61.88 395 PRO B CA 1
ATOM 9098 C C . PRO B 1 395 ? 12.414 -36.719 -16.359 1 61.88 395 PRO B C 1
ATOM 9100 O O . PRO B 1 395 ? 11.789 -37.5 -15.648 1 61.88 395 PRO B O 1
ATOM 9103 N N . LYS B 1 396 ? 13.266 -35.906 -15.664 1 69.81 396 LYS B N 1
ATOM 9104 C CA . LYS B 1 396 ? 12.797 -35.375 -14.391 1 69.81 396 LYS B CA 1
ATOM 9105 C C . LYS B 1 396 ? 11.359 -34.875 -14.5 1 69.81 396 LYS B C 1
ATOM 9107 O O . LYS B 1 396 ? 11.039 -34.094 -15.398 1 69.81 396 LYS B O 1
ATOM 9112 N N . THR B 1 397 ? 10.492 -35.531 -13.766 1 88.31 397 THR B N 1
ATOM 9113 C CA . THR B 1 397 ? 9.062 -35.219 -13.711 1 88.31 397 THR B CA 1
ATOM 9114 C C . THR B 1 397 ? 8.828 -33.844 -13.117 1 88.31 397 THR B C 1
ATOM 9116 O O . THR B 1 397 ? 9.773 -33.156 -12.703 1 88.31 397 THR B O 1
ATOM 9119 N N . THR B 1 398 ? 7.637 -33.344 -13.273 1 90.62 398 THR B N 1
ATOM 9120 C CA . THR B 1 398 ? 7.242 -32.062 -12.688 1 90.62 398 THR B CA 1
ATOM 9121 C C . THR B 1 398 ? 7.535 -32.031 -11.188 1 90.62 398 THR B C 1
ATOM 9123 O O . THR B 1 398 ? 8.07 -31.062 -10.664 1 90.62 398 THR B O 1
ATOM 9126 N N . THR B 1 399 ? 7.242 -33.156 -10.5 1 92.81 399 THR B N 1
ATOM 9127 C CA . THR B 1 399 ? 7.523 -33.25 -9.07 1 92.81 399 THR B CA 1
ATOM 9128 C C . THR B 1 399 ? 9.023 -33.125 -8.805 1 92.81 399 THR B C 1
ATOM 9130 O O . THR B 1 399 ? 9.438 -32.469 -7.848 1 92.81 399 THR B O 1
ATOM 9133 N N . GLY B 1 400 ? 9.797 -33.781 -9.656 1 90.19 400 GLY B N 1
ATOM 9134 C CA . GLY B 1 400 ? 11.242 -33.688 -9.516 1 90.19 400 GLY B CA 1
ATOM 9135 C C . GLY B 1 400 ? 11.758 -32.25 -9.641 1 90.19 400 GLY B C 1
ATOM 9136 O O . GLY B 1 400 ? 12.664 -31.859 -8.906 1 90.19 400 GLY B O 1
ATOM 9137 N N . ILE B 1 401 ? 11.258 -31.578 -10.594 1 90.38 401 ILE B N 1
ATOM 9138 C CA . ILE B 1 401 ? 11.672 -30.188 -10.805 1 90.38 401 ILE B CA 1
ATOM 9139 C C . ILE B 1 401 ? 11.281 -29.344 -9.594 1 90.38 401 ILE B C 1
ATOM 9141 O O . ILE B 1 401 ? 12.039 -28.484 -9.164 1 90.38 401 ILE B O 1
ATOM 9145 N N . TYR B 1 402 ? 10.148 -29.547 -9 1 92.31 402 TYR B N 1
ATOM 9146 C CA . TYR B 1 402 ? 9.695 -28.812 -7.824 1 92.31 402 TYR B CA 1
ATOM 9147 C C . TYR B 1 402 ? 10.586 -29.109 -6.625 1 92.31 402 TYR B C 1
ATOM 9149 O O . TYR B 1 402 ? 10.867 -28.203 -5.82 1 92.31 402 TYR B O 1
ATOM 9157 N N . ILE B 1 403 ? 11.023 -30.297 -6.504 1 90.5 403 ILE B N 1
ATOM 9158 C CA . ILE B 1 403 ? 11.945 -30.672 -5.434 1 90.5 403 ILE B CA 1
ATOM 9159 C C . ILE B 1 403 ? 13.273 -29.938 -5.613 1 90.5 403 ILE B C 1
ATOM 9161 O O . ILE B 1 403 ? 13.852 -29.438 -4.648 1 90.5 403 ILE B O 1
ATOM 9165 N N . LEU B 1 404 ? 13.703 -29.906 -6.852 1 88.75 404 LEU B N 1
ATOM 9166 C CA . LEU B 1 404 ? 14.938 -29.188 -7.141 1 88.75 404 LEU B CA 1
ATOM 9167 C C . LEU B 1 404 ? 14.789 -27.703 -6.84 1 88.75 404 LEU B C 1
ATOM 9169 O O . LEU B 1 404 ? 15.711 -27.078 -6.316 1 88.75 404 LEU B O 1
ATOM 9173 N N . TYR B 1 405 ? 13.688 -27.188 -7.234 1 89.31 405 TYR B N 1
ATOM 9174 C CA . TYR B 1 405 ? 13.406 -25.781 -6.945 1 89.31 405 TYR B CA 1
ATOM 9175 C C . TYR B 1 405 ? 13.406 -25.531 -5.445 1 89.31 405 TYR B C 1
ATOM 9177 O O . TYR B 1 405 ? 14.023 -24.562 -4.973 1 89.31 405 TYR B O 1
ATOM 9185 N N . LEU B 1 406 ? 12.719 -26.312 -4.641 1 88.81 406 LEU B N 1
ATOM 9186 C CA . LEU B 1 406 ? 12.695 -26.188 -3.189 1 88.81 406 LEU B CA 1
ATOM 9187 C C . LEU B 1 406 ? 14.109 -26.297 -2.613 1 88.81 406 LEU B C 1
ATOM 9189 O O . LEU B 1 406 ? 14.469 -25.562 -1.703 1 88.81 406 LEU B O 1
ATOM 9193 N N . SER B 1 407 ? 14.859 -27.188 -3.129 1 86.81 407 SER B N 1
ATOM 9194 C CA . SER B 1 407 ? 16.234 -27.359 -2.689 1 86.81 407 SER B CA 1
ATOM 9195 C C . SER B 1 407 ? 17.062 -26.109 -2.949 1 86.81 407 SER B C 1
ATOM 9197 O O . SER B 1 407 ? 17.906 -25.734 -2.129 1 86.81 407 SER B O 1
ATOM 9199 N N . ALA B 1 408 ? 16.891 -25.578 -4.09 1 86.06 408 ALA B N 1
ATOM 9200 C CA . ALA B 1 408 ? 17.594 -24.344 -4.441 1 86.06 408 ALA B CA 1
ATOM 9201 C C . ALA B 1 408 ? 17.234 -23.219 -3.473 1 86.06 408 ALA B C 1
ATOM 9203 O O . ALA B 1 408 ? 18.109 -22.438 -3.096 1 86.06 408 ALA B O 1
ATOM 9204 N N . LEU B 1 409 ? 16.031 -23.094 -3.068 1 84.12 409 LEU B N 1
ATOM 9205 C CA . LEU B 1 409 ? 15.586 -22.062 -2.131 1 84.12 409 LEU B CA 1
ATOM 9206 C C . LEU B 1 409 ? 16.219 -22.281 -0.757 1 84.12 409 LEU B C 1
ATOM 9208 O O . LEU B 1 409 ? 16.656 -21.328 -0.115 1 84.12 409 LEU B O 1
ATOM 9212 N N . LEU B 1 410 ? 16.312 -23.516 -0.359 1 81.56 410 LEU B N 1
ATOM 9213 C CA . LEU B 1 410 ? 16.797 -23.844 0.981 1 81.56 410 LEU B CA 1
ATOM 9214 C C . LEU B 1 410 ? 18.312 -23.688 1.071 1 81.56 410 LEU B C 1
ATOM 9216 O O . LEU B 1 410 ? 18.844 -23.469 2.156 1 81.56 410 LEU B O 1
ATOM 9220 N N . ARG B 1 411 ? 18.938 -23.844 0.028 1 79.25 411 ARG B N 1
ATOM 9221 C CA . ARG B 1 411 ? 20.391 -23.703 0.01 1 79.25 411 ARG B CA 1
ATOM 9222 C C . ARG B 1 411 ? 20.797 -22.266 0.308 1 79.25 411 ARG B C 1
ATOM 9224 O O . ARG B 1 411 ? 21.922 -22.016 0.785 1 79.25 411 ARG B O 1
ATOM 9231 N N . SER B 1 412 ? 19.969 -21.375 0.046 1 74 412 SER B N 1
ATOM 9232 C CA . SER B 1 412 ? 20.281 -19.969 0.273 1 74 412 SER B CA 1
ATOM 9233 C C . SER B 1 412 ? 20.188 -19.609 1.753 1 74 412 SER B C 1
ATOM 9235 O O . SER B 1 412 ? 20.656 -18.547 2.174 1 74 412 SER B O 1
ATOM 9237 N N . LEU B 1 413 ? 19.672 -20.531 2.496 1 73.81 413 LEU B N 1
ATOM 9238 C CA . LEU B 1 413 ? 19.484 -20.266 3.916 1 73.81 413 LEU B CA 1
ATOM 9239 C C . LEU B 1 413 ? 20.766 -20.531 4.695 1 73.81 413 LEU B C 1
ATOM 9241 O O . LEU B 1 413 ? 21.562 -21.406 4.32 1 73.81 413 LEU B O 1
ATOM 9245 N N . SER B 1 414 ? 20.922 -19.719 5.742 1 69.25 414 SER B N 1
ATOM 9246 C CA . SER B 1 414 ? 22.062 -19.891 6.625 1 69.25 414 SER B CA 1
ATOM 9247 C C . SER B 1 414 ? 21.969 -21.188 7.418 1 69.25 414 SER B C 1
ATOM 9249 O O . SER B 1 414 ? 20.891 -21.781 7.508 1 69.25 414 SER B O 1
ATOM 9251 N N . GLY B 1 415 ? 23.047 -21.609 7.922 1 65.69 415 GLY B N 1
ATOM 9252 C CA . GLY B 1 415 ? 23.141 -22.891 8.625 1 65.69 415 GLY B CA 1
ATOM 9253 C C . GLY B 1 415 ? 22.203 -22.984 9.812 1 65.69 415 GLY B C 1
ATOM 9254 O O . GLY B 1 415 ? 21.547 -24 10.008 1 65.69 415 GLY B O 1
ATOM 9255 N N . GLN B 1 416 ? 22.062 -21.984 10.492 1 64.38 416 GLN B N 1
ATOM 9256 C CA . GLN B 1 416 ? 21.234 -22.031 11.695 1 64.38 416 GLN B CA 1
ATOM 9257 C C . GLN B 1 416 ? 19.75 -22.172 11.344 1 64.38 416 GLN B C 1
ATOM 9259 O O . GLN B 1 416 ? 19.016 -22.859 12.039 1 64.38 416 GLN B O 1
ATOM 9264 N N . LEU B 1 417 ? 19.406 -21.719 10.312 1 68.75 417 LEU B N 1
ATOM 9265 C CA . LEU B 1 417 ? 18 -21.75 9.906 1 68.75 417 LEU B CA 1
ATOM 9266 C C . LEU B 1 417 ? 17.641 -23.125 9.336 1 68.75 417 LEU B C 1
ATOM 9268 O O . LEU B 1 417 ? 16.484 -23.531 9.391 1 68.75 417 LEU B O 1
ATOM 9272 N N . LYS B 1 418 ? 18.672 -23.797 9.023 1 73.06 418 LYS B N 1
ATOM 9273 C CA . LYS B 1 418 ? 18.438 -25.109 8.438 1 73.06 418 LYS B CA 1
ATOM 9274 C C . LYS B 1 418 ? 18 -26.125 9.5 1 73.06 418 LYS B C 1
ATOM 9276 O O . LYS B 1 418 ? 17.219 -27.031 9.219 1 73.06 418 LYS B O 1
ATOM 9281 N N . ARG B 1 419 ? 18.359 -25.891 10.766 1 73.31 419 ARG B N 1
ATOM 9282 C CA . ARG B 1 419 ? 18.047 -26.844 11.836 1 73.31 419 ARG B CA 1
ATOM 9283 C C . ARG B 1 419 ? 16.547 -26.797 12.164 1 73.31 419 ARG B C 1
ATOM 9285 O O . ARG B 1 419 ? 15.977 -27.812 12.562 1 73.31 419 ARG B O 1
ATOM 9292 N N . GLY B 1 420 ? 15.906 -25.719 11.984 1 77.19 420 GLY B N 1
ATOM 9293 C CA . GLY B 1 420 ? 14.492 -25.609 12.297 1 77.19 420 GLY B CA 1
ATOM 9294 C C . GLY B 1 420 ? 13.594 -25.797 11.086 1 77.19 420 GLY B C 1
ATOM 9295 O O . GLY B 1 420 ? 12.367 -25.688 11.195 1 77.19 420 GLY B O 1
ATOM 9296 N N . MET B 1 421 ? 14.164 -26.328 10.078 1 79.81 421 MET B N 1
ATOM 9297 C CA . MET B 1 421 ? 13.469 -26.344 8.797 1 79.81 421 MET B CA 1
ATOM 9298 C C . MET B 1 421 ? 12.414 -27.438 8.758 1 79.81 421 MET B C 1
ATOM 9300 O O . MET B 1 421 ? 11.336 -27.25 8.195 1 79.81 421 MET B O 1
ATOM 9304 N N . PRO B 1 422 ? 12.695 -28.594 9.367 1 82.19 422 PRO B N 1
ATOM 9305 C CA . PRO B 1 422 ? 11.664 -29.625 9.328 1 82.19 422 PRO B CA 1
ATOM 9306 C C . PRO B 1 422 ? 10.359 -29.188 9.984 1 82.19 422 PRO B C 1
ATOM 9308 O O . PRO B 1 422 ? 9.273 -29.453 9.461 1 82.19 422 PRO B O 1
ATOM 9311 N N . GLY B 1 423 ? 10.523 -28.516 11.102 1 82.62 423 GLY B N 1
ATOM 9312 C CA . GLY B 1 423 ? 9.336 -28 11.766 1 82.62 423 GLY B CA 1
ATOM 9313 C C . GLY B 1 423 ? 8.617 -26.938 10.953 1 82.62 423 GLY B C 1
ATOM 9314 O O . GLY B 1 423 ? 7.383 -26.922 10.898 1 82.62 423 GLY B O 1
ATOM 9315 N N . LEU B 1 424 ? 9.305 -26.125 10.375 1 84.94 424 LEU B N 1
ATOM 9316 C CA . LEU B 1 424 ? 8.742 -25.078 9.539 1 84.94 424 LEU B CA 1
ATOM 9317 C C . LEU B 1 424 ? 8.023 -25.672 8.336 1 84.94 424 LEU B C 1
ATOM 9319 O O . LEU B 1 424 ? 6.938 -25.203 7.965 1 84.94 424 LEU B O 1
ATOM 9323 N N . LEU B 1 425 ? 8.625 -26.656 7.773 1 86.56 425 LEU B N 1
ATOM 9324 C CA . LEU B 1 425 ? 8.047 -27.281 6.59 1 86.56 425 LEU B CA 1
ATOM 9325 C C . LEU B 1 425 ? 6.719 -27.953 6.922 1 86.56 425 LEU B C 1
ATOM 9327 O O . LEU B 1 425 ? 5.777 -27.922 6.125 1 86.56 425 LEU B O 1
ATOM 9331 N N . ARG B 1 426 ? 6.703 -28.531 8.047 1 87.81 426 ARG B N 1
ATOM 9332 C CA . ARG B 1 426 ? 5.469 -29.188 8.461 1 87.81 426 ARG B CA 1
ATOM 9333 C C . ARG B 1 426 ? 4.336 -28.172 8.617 1 87.81 426 ARG B C 1
ATOM 9335 O O . ARG B 1 426 ? 3.211 -28.422 8.188 1 87.81 426 ARG B O 1
ATOM 9342 N N . ARG B 1 427 ? 4.629 -27.172 9.289 1 88.69 427 ARG B N 1
ATOM 9343 C CA . ARG B 1 427 ? 3.637 -26.125 9.508 1 88.69 427 ARG B CA 1
ATOM 9344 C C . ARG B 1 427 ? 3.205 -25.5 8.18 1 88.69 427 ARG B C 1
ATOM 9346 O O . ARG B 1 427 ? 2.031 -25.172 7.996 1 88.69 427 ARG B O 1
ATOM 9353 N N . LEU B 1 428 ? 4.176 -25.312 7.348 1 90.94 428 LEU B N 1
ATOM 9354 C CA . LEU B 1 428 ? 3.887 -24.766 6.027 1 90.94 428 LEU B CA 1
ATOM 9355 C C . LEU B 1 428 ? 2.977 -25.703 5.238 1 90.94 428 LEU B C 1
ATOM 9357 O O . LEU B 1 428 ? 2.055 -25.25 4.555 1 90.94 428 LEU B O 1
ATOM 9361 N N . CYS B 1 429 ? 3.311 -26.969 5.293 1 92.38 429 CYS B N 1
ATOM 9362 C CA . CYS B 1 429 ? 2.5 -27.969 4.594 1 92.38 429 CYS B CA 1
ATOM 9363 C C . CYS B 1 429 ? 1.081 -28 5.152 1 92.38 429 CYS B C 1
ATOM 9365 O O . CYS B 1 429 ? 0.119 -28.188 4.402 1 92.38 429 CYS B O 1
ATOM 9367 N N . CYS B 1 430 ? 0.99 -27.797 6.422 1 91.75 430 CYS B N 1
ATOM 9368 C CA . CYS B 1 430 ? -0.329 -27.734 7.039 1 91.75 430 CYS B CA 1
ATOM 9369 C C . CYS B 1 430 ? -1.124 -26.547 6.516 1 91.75 430 CYS B C 1
ATOM 9371 O O . CYS B 1 430 ? -2.314 -26.672 6.223 1 91.75 430 CYS B O 1
ATOM 9373 N N . LEU B 1 431 ? -0.53 -25.453 6.449 1 92.62 431 LEU B N 1
ATOM 9374 C CA . LEU B 1 431 ? -1.173 -24.25 5.902 1 92.62 431 LEU B CA 1
ATOM 9375 C C . LEU B 1 431 ? -1.619 -24.484 4.465 1 92.62 431 LEU B C 1
ATOM 9377 O O . LEU B 1 431 ? -2.723 -24.094 4.082 1 92.62 431 LEU B O 1
ATOM 9381 N N . ALA B 1 432 ? -0.75 -25.078 3.672 1 94.31 432 ALA B N 1
ATOM 9382 C CA . ALA B 1 432 ? -1.046 -25.359 2.27 1 94.31 432 ALA B CA 1
ATOM 9383 C C . ALA B 1 432 ? -2.256 -26.266 2.137 1 94.31 432 ALA B C 1
ATOM 9385 O O . ALA B 1 432 ? -3.15 -26.016 1.325 1 94.31 432 ALA B O 1
ATOM 9386 N N . ALA B 1 433 ? -2.23 -27.344 2.912 1 93.38 433 ALA B N 1
ATOM 9387 C CA . ALA B 1 433 ? -3.332 -28.297 2.867 1 93.38 433 ALA B CA 1
ATOM 9388 C C . ALA B 1 433 ? -4.648 -27.641 3.273 1 93.38 433 ALA B C 1
ATOM 9390 O O . ALA B 1 433 ? -5.684 -27.875 2.645 1 93.38 433 ALA B O 1
ATOM 9391 N N . ASP B 1 434 ? -4.578 -26.891 4.316 1 92.12 434 ASP B N 1
ATOM 9392 C CA . ASP B 1 434 ? -5.762 -26.156 4.758 1 92.12 434 ASP B CA 1
ATOM 9393 C C . ASP B 1 434 ? -6.301 -25.25 3.654 1 92.12 434 ASP B C 1
ATOM 9395 O O . ASP B 1 434 ? -7.512 -25.156 3.459 1 92.12 434 ASP B O 1
ATOM 9399 N N . GLY B 1 435 ? -5.457 -24.594 3.062 1 93 435 GLY B N 1
ATOM 9400 C CA . GLY B 1 435 ? -5.848 -23.703 1.971 1 93 435 GLY B CA 1
ATOM 9401 C C . GLY B 1 435 ? -6.52 -24.438 0.827 1 93 435 GLY B C 1
ATOM 9402 O O . GLY B 1 435 ? -7.496 -23.953 0.255 1 93 435 GLY B O 1
ATOM 9403 N N . ILE B 1 436 ? -5.957 -25.578 0.437 1 91.88 436 ILE B N 1
ATOM 9404 C CA . ILE B 1 436 ? -6.523 -26.359 -0.657 1 91.88 436 ILE B CA 1
ATOM 9405 C C . ILE B 1 436 ? -7.941 -26.797 -0.3 1 91.88 436 ILE B C 1
ATOM 9407 O O . ILE B 1 436 ? -8.852 -26.734 -1.134 1 91.88 436 ILE B O 1
ATOM 9411 N N . TRP B 1 437 ? -8.133 -27.234 0.91 1 89.94 437 TRP B N 1
ATOM 9412 C CA . TRP B 1 437 ? -9.445 -27.688 1.359 1 89.94 437 TRP B CA 1
ATOM 9413 C C . TRP B 1 437 ? -10.445 -26.547 1.355 1 89.94 437 TRP B C 1
ATOM 9415 O O . TRP B 1 437 ? -11.617 -26.734 1.004 1 89.94 437 TRP B O 1
ATOM 9425 N N . LYS B 1 438 ? -10.008 -25.375 1.707 1 89.62 438 LYS B N 1
ATOM 9426 C CA . LYS B 1 438 ? -10.891 -24.219 1.789 1 89.62 438 LYS B CA 1
ATOM 9427 C C . LYS B 1 438 ? -10.914 -23.438 0.472 1 89.62 438 LYS B C 1
ATOM 9429 O O . LYS B 1 438 ? -11.609 -22.438 0.347 1 89.62 438 LYS B O 1
ATOM 9434 N N . GLN B 1 439 ? -10.109 -23.891 -0.536 1 88.5 439 GLN B N 1
ATOM 9435 C CA . GLN B 1 439 ? -9.977 -23.219 -1.825 1 88.5 439 GLN B CA 1
ATOM 9436 C C . GLN B 1 439 ? -9.562 -21.766 -1.647 1 88.5 439 GLN B C 1
ATOM 9438 O O . GLN B 1 439 ? -10.18 -20.859 -2.217 1 88.5 439 GLN B O 1
ATOM 9443 N N . LYS B 1 440 ? -8.594 -21.641 -0.779 1 92.81 440 LYS B N 1
ATOM 9444 C CA . LYS B 1 440 ? -8.055 -20.328 -0.446 1 92.81 440 LYS B CA 1
ATOM 9445 C C . LYS B 1 440 ? -6.586 -20.219 -0.848 1 92.81 440 LYS B C 1
ATOM 9447 O O . LYS B 1 440 ? -5.785 -21.094 -0.531 1 92.81 440 LYS B O 1
ATOM 9452 N N . VAL B 1 441 ? -6.246 -19.156 -1.565 1 95 441 VAL B N 1
ATOM 9453 C CA . VAL B 1 441 ? -4.863 -19 -1.999 1 95 441 VAL B CA 1
ATOM 9454 C C . VAL B 1 441 ? -4.219 -17.828 -1.271 1 95 441 VAL B C 1
ATOM 9456 O O . VAL B 1 441 ? -2.99 -17.719 -1.232 1 95 441 VAL B O 1
ATOM 9459 N N . LEU B 1 442 ? -5.035 -16.891 -0.764 1 95.62 442 LEU B N 1
ATOM 9460 C CA . LEU B 1 442 ? -4.562 -15.773 0.032 1 95.62 442 LEU B CA 1
ATOM 9461 C C . LEU B 1 442 ? -4.871 -15.984 1.511 1 95.62 442 LEU B C 1
ATOM 9463 O O . LEU B 1 442 ? -6.02 -16.219 1.881 1 95.62 442 LEU B O 1
ATOM 9467 N N . PHE B 1 443 ? -3.812 -15.938 2.297 1 94.25 443 PHE B N 1
ATOM 9468 C CA . PHE B 1 443 ? -3.949 -16.203 3.725 1 94.25 443 PHE B CA 1
ATOM 9469 C C . PHE B 1 443 ? -3.785 -14.914 4.527 1 94.25 443 PHE B C 1
ATOM 9471 O O . PHE B 1 443 ? -2.838 -14.156 4.309 1 94.25 443 PHE B O 1
ATOM 9478 N N . GLU B 1 444 ? -4.656 -14.672 5.461 1 91.06 444 GLU B N 1
ATOM 9479 C CA . GLU B 1 444 ? -4.555 -13.508 6.332 1 91.06 444 GLU B CA 1
ATOM 9480 C C . GLU B 1 444 ? -3.406 -13.656 7.324 1 91.06 444 GLU B C 1
ATOM 9482 O O . GLU B 1 444 ? -2.947 -14.773 7.586 1 91.06 444 GLU B O 1
ATOM 9487 N N . GLU B 1 445 ? -2.963 -12.578 7.836 1 87.19 445 GLU B N 1
ATOM 9488 C CA . GLU B 1 445 ? -1.853 -12.57 8.781 1 87.19 445 GLU B CA 1
ATOM 9489 C C . GLU B 1 445 ? -2.16 -13.422 10.008 1 87.19 445 GLU B C 1
ATOM 9491 O O . GLU B 1 445 ? -1.289 -14.141 10.508 1 87.19 445 GLU B O 1
ATOM 9496 N N . LYS B 1 446 ? -3.355 -13.375 10.469 1 85 446 LYS B N 1
ATOM 9497 C CA . LYS B 1 446 ? -3.754 -14.141 11.648 1 85 446 LYS B CA 1
ATOM 9498 C C . LYS B 1 446 ? -3.639 -15.641 11.391 1 85 446 LYS B C 1
ATOM 9500 O O . LYS B 1 446 ? -3.279 -16.406 12.289 1 85 446 LYS B O 1
ATOM 9505 N N . GLU B 1 447 ? -3.947 -16.031 10.203 1 87.75 447 GLU B N 1
ATOM 9506 C CA . GLU B 1 447 ? -3.852 -17.438 9.836 1 87.75 447 GLU B CA 1
ATOM 9507 C C . GLU B 1 447 ? -2.4 -17.906 9.82 1 87.75 447 GLU B C 1
ATOM 9509 O O . GLU B 1 447 ? -2.09 -19 10.312 1 87.75 447 GLU B O 1
ATOM 9514 N N . VAL B 1 448 ? -1.556 -17.188 9.273 1 89.06 448 VAL B N 1
ATOM 9515 C CA . VAL B 1 448 ? -0.14 -17.516 9.18 1 89.06 448 VAL B CA 1
ATOM 9516 C C . VAL B 1 448 ? 0.478 -17.547 10.578 1 89.06 448 VAL B C 1
ATOM 9518 O O . VAL B 1 448 ? 1.298 -18.422 10.883 1 89.06 448 VAL B O 1
ATOM 9521 N N . GLN B 1 449 ? 0.069 -16.594 11.414 1 84.75 449 GLN B N 1
ATOM 9522 C CA . GLN B 1 449 ? 0.553 -16.562 12.789 1 84.75 449 GLN B CA 1
ATOM 9523 C C . GLN B 1 449 ? 0.053 -17.766 13.578 1 84.75 449 GLN B C 1
ATOM 9525 O O . GLN B 1 449 ? 0.745 -18.266 14.469 1 84.75 449 GLN B O 1
ATOM 9530 N N . GLY B 1 450 ? -1.128 -18.172 13.234 1 83.75 450 GLY B N 1
ATOM 9531 C CA . GLY B 1 450 ? -1.687 -19.328 13.906 1 83.75 450 GLY B CA 1
ATOM 9532 C C . GLY B 1 450 ? -0.859 -20.578 13.703 1 83.75 450 GLY B C 1
ATOM 9533 O O . GLY B 1 450 ? -0.822 -21.453 14.578 1 83.75 450 GLY B O 1
ATOM 9534 N N . TYR B 1 451 ? -0.222 -20.672 12.594 1 85.56 451 TYR B N 1
ATOM 9535 C CA . TYR B 1 451 ? 0.63 -21.828 12.312 1 85.56 451 TYR B CA 1
ATOM 9536 C C . TYR B 1 451 ? 2.064 -21.562 12.758 1 85.56 451 TYR B C 1
ATOM 9538 O O . TYR B 1 451 ? 2.979 -22.312 12.398 1 85.56 451 TYR B O 1
ATOM 9546 N N . ALA B 1 452 ? 2.309 -20.406 13.414 1 80.12 452 ALA B N 1
ATOM 9547 C CA . ALA B 1 452 ? 3.607 -20.031 13.969 1 80.12 452 ALA B CA 1
ATOM 9548 C C . ALA B 1 452 ? 4.648 -19.875 12.867 1 80.12 452 ALA B C 1
ATOM 9550 O O . ALA B 1 452 ? 5.793 -20.312 13.016 1 80.12 452 ALA B O 1
ATOM 9551 N N . LEU B 1 453 ? 4.223 -19.531 11.75 1 78.88 453 LEU B N 1
ATOM 9552 C CA . LEU B 1 453 ? 5.137 -19.359 10.625 1 78.88 453 LEU B CA 1
ATOM 9553 C C . LEU B 1 453 ? 5.762 -17.969 10.656 1 78.88 453 LEU B C 1
ATOM 9555 O O . LEU B 1 453 ? 6.621 -17.656 9.828 1 78.88 453 LEU B O 1
ATOM 9559 N N . ASP B 1 454 ? 5.316 -17.172 11.531 1 64.06 454 ASP B N 1
ATOM 9560 C CA . ASP B 1 454 ? 5.773 -15.781 11.578 1 64.06 454 ASP B CA 1
ATOM 9561 C C . ASP B 1 454 ? 7.238 -15.695 11.992 1 64.06 454 ASP B C 1
ATOM 9563 O O . ASP B 1 454 ? 7.855 -14.633 11.906 1 64.06 454 ASP B O 1
ATOM 9567 N N . GLN B 1 455 ? 7.758 -16.969 12.555 1 59.28 455 GLN B N 1
ATOM 9568 C CA . GLN B 1 455 ? 9.172 -16.859 12.906 1 59.28 455 GLN B CA 1
ATOM 9569 C C . GLN B 1 455 ? 10.023 -16.594 11.664 1 59.28 455 GLN B C 1
ATOM 9571 O O . GLN B 1 455 ? 9.906 -17.297 10.664 1 59.28 455 GLN B O 1
ATOM 9576 N N . ARG B 1 456 ? 10.414 -15.367 11.492 1 60.06 456 ARG B N 1
ATOM 9577 C CA . ARG B 1 456 ? 10.641 -14.344 10.477 1 60.06 456 ARG B CA 1
ATOM 9578 C C . ARG B 1 456 ? 11.648 -14.82 9.438 1 60.06 456 ARG B C 1
ATOM 9580 O O . ARG B 1 456 ? 11.516 -14.508 8.25 1 60.06 456 ARG B O 1
ATOM 9587 N N . GLU B 1 457 ? 12.648 -15.734 9.672 1 62.88 457 GLU B N 1
ATOM 9588 C CA . GLU B 1 457 ? 13.711 -15.672 8.672 1 62.88 457 GLU B CA 1
ATOM 9589 C C . GLU B 1 457 ? 13.383 -16.531 7.461 1 62.88 457 GLU B C 1
ATOM 9591 O O . GLU B 1 457 ? 13.727 -16.188 6.332 1 62.88 457 GLU B O 1
ATOM 9596 N N . ALA B 1 458 ? 12.57 -17.625 7.641 1 66.44 458 ALA B N 1
ATOM 9597 C CA . ALA B 1 458 ? 12.375 -18.547 6.523 1 66.44 458 ALA B CA 1
ATOM 9598 C C . ALA B 1 458 ? 11.078 -18.234 5.781 1 66.44 458 ALA B C 1
ATOM 9600 O O . ALA B 1 458 ? 10.914 -18.625 4.621 1 66.44 458 ALA B O 1
ATOM 9601 N N . LEU B 1 459 ? 10.281 -17.422 6.398 1 75.94 459 LEU B N 1
ATOM 9602 C CA . LEU B 1 459 ? 8.953 -17.203 5.844 1 75.94 459 LEU B CA 1
ATOM 9603 C C . LEU B 1 459 ? 9.031 -16.453 4.52 1 75.94 459 LEU B C 1
ATOM 9605 O O . LEU B 1 459 ? 8.383 -16.844 3.541 1 75.94 459 LEU B O 1
ATOM 9609 N N . PRO B 1 460 ? 9.992 -15.578 4.383 1 76.56 460 PRO B N 1
ATOM 9610 C CA . PRO B 1 460 ? 10.008 -14.797 3.143 1 76.56 460 PRO B CA 1
ATOM 9611 C C . PRO B 1 460 ? 10.477 -15.609 1.938 1 76.56 460 PRO B C 1
ATOM 9613 O O . PRO B 1 460 ? 10.281 -15.195 0.794 1 76.56 460 PRO B O 1
ATOM 9616 N N . LEU B 1 461 ? 11.078 -16.766 2.23 1 81.06 461 LEU B N 1
ATOM 9617 C CA . LEU B 1 461 ? 11.555 -17.609 1.136 1 81.06 461 LEU B CA 1
ATOM 9618 C C . LEU B 1 461 ? 10.406 -18.406 0.524 1 81.06 461 LEU B C 1
ATOM 9620 O O . LEU B 1 461 ? 10.43 -18.719 -0.666 1 81.06 461 LEU B O 1
ATOM 9624 N N . LEU B 1 462 ? 9.445 -18.641 1.402 1 86.94 462 LEU B N 1
ATOM 9625 C CA . LEU B 1 462 ? 8.445 -19.609 0.967 1 86.94 462 LEU B CA 1
ATOM 9626 C C . LEU B 1 462 ? 7.09 -18.938 0.764 1 86.94 462 LEU B C 1
ATOM 9628 O O . LEU B 1 462 ? 6.238 -19.469 0.044 1 86.94 462 LEU B O 1
ATOM 9632 N N . LEU B 1 463 ? 6.922 -17.844 1.397 1 89.56 463 LEU B N 1
ATOM 9633 C CA . LEU B 1 463 ? 5.66 -17.125 1.265 1 89.56 463 LEU B CA 1
ATOM 9634 C C . LEU B 1 463 ? 5.902 -15.68 0.845 1 89.56 463 LEU B C 1
ATOM 9636 O O . LEU B 1 463 ? 6.887 -15.07 1.259 1 89.56 463 LEU B O 1
ATOM 9640 N N . ASN B 1 464 ? 4.988 -15.219 0.025 1 90.75 464 ASN B N 1
ATOM 9641 C CA . ASN B 1 464 ? 5.016 -13.82 -0.396 1 90.75 464 ASN B CA 1
ATOM 9642 C C . ASN B 1 464 ? 3.975 -12.992 0.349 1 90.75 464 ASN B C 1
ATOM 9644 O O . ASN B 1 464 ? 2.824 -13.414 0.492 1 90.75 464 ASN B O 1
ATOM 9648 N N . GLU B 1 465 ? 4.422 -11.898 0.805 1 89.62 465 GLU B N 1
ATOM 9649 C CA . GLU B 1 465 ? 3.516 -10.969 1.47 1 89.62 465 GLU B CA 1
ATOM 9650 C C . GLU B 1 465 ? 2.941 -9.953 0.483 1 89.62 465 GLU B C 1
ATOM 9652 O O . GLU B 1 465 ? 3.656 -9.453 -0.388 1 89.62 465 GLU B O 1
ATOM 9657 N N . HIS B 1 466 ? 1.628 -9.789 0.595 1 90.62 466 HIS B N 1
ATOM 9658 C CA . HIS B 1 466 ? 0.939 -8.797 -0.222 1 90.62 466 HIS B CA 1
ATOM 9659 C C . HIS B 1 466 ? 0.212 -7.777 0.647 1 90.62 466 HIS B C 1
ATOM 9661 O O . HIS B 1 466 ? -0.443 -8.141 1.626 1 90.62 466 HIS B O 1
ATOM 9667 N N . LEU B 1 467 ? 0.379 -6.574 0.282 1 89.5 467 LEU B N 1
ATOM 9668 C CA . LEU B 1 467 ? -0.349 -5.52 0.98 1 89.5 467 LEU B CA 1
ATOM 9669 C C . LEU B 1 467 ? -1.528 -5.031 0.148 1 89.5 467 LEU B C 1
ATOM 9671 O O . LEU B 1 467 ? -1.355 -4.629 -1.005 1 89.5 467 LEU B O 1
ATOM 9675 N N . PHE B 1 468 ? -2.672 -5.113 0.729 1 90.38 468 PHE B N 1
ATOM 9676 C CA . PHE B 1 468 ? -3.873 -4.629 0.06 1 90.38 468 PHE B CA 1
ATOM 9677 C C . PHE B 1 468 ? -4.512 -3.492 0.849 1 90.38 468 PHE B C 1
ATOM 9679 O O . PHE B 1 468 ? -4.465 -3.48 2.08 1 90.38 468 PHE B O 1
ATOM 9686 N N . GLN B 1 469 ? -5.031 -2.572 0.115 1 88.62 469 GLN B N 1
ATOM 9687 C CA . GLN B 1 469 ? -5.762 -1.481 0.75 1 88.62 469 GLN B CA 1
ATOM 9688 C C . GLN B 1 469 ? -7.191 -1.896 1.085 1 88.62 469 GLN B C 1
ATOM 9690 O O . GLN B 1 469 ? -7.926 -2.369 0.216 1 88.62 469 GLN B O 1
ATOM 9695 N N . LYS B 1 470 ? -7.508 -1.835 2.324 1 86.25 470 LYS B N 1
ATOM 9696 C CA . LYS B 1 470 ? -8.867 -2.051 2.807 1 86.25 470 LYS B CA 1
ATOM 9697 C C . LYS B 1 470 ? -9.352 -0.867 3.641 1 86.25 470 LYS B C 1
ATOM 9699 O O . LYS B 1 470 ? -8.938 -0.702 4.789 1 86.25 470 LYS B O 1
ATOM 9704 N N . ASP B 1 471 ? -10.242 -0.122 3.031 1 87.62 471 ASP B N 1
ATOM 9705 C CA . ASP B 1 471 ? -10.727 1.109 3.648 1 87.62 471 ASP B CA 1
ATOM 9706 C C . ASP B 1 471 ? -9.57 2.059 3.957 1 87.62 471 ASP B C 1
ATOM 9708 O O . ASP B 1 471 ? -8.828 2.461 3.055 1 87.62 471 ASP B O 1
ATOM 9712 N N . ILE B 1 472 ? -9.359 2.328 5.293 1 87.56 472 ILE B N 1
ATOM 9713 C CA . ILE B 1 472 ? -8.383 3.355 5.637 1 87.56 472 ILE B CA 1
ATOM 9714 C C . ILE B 1 472 ? -7.07 2.699 6.07 1 87.56 472 ILE B C 1
ATOM 9716 O O . ILE B 1 472 ? -6.141 3.383 6.5 1 87.56 472 ILE B O 1
ATOM 9720 N N . SER B 1 473 ? -7.016 1.375 5.922 1 87.25 473 SER B N 1
ATOM 9721 C CA . SER B 1 473 ? -5.82 0.664 6.363 1 87.25 473 SER B CA 1
ATOM 9722 C C . SER B 1 473 ? -5.297 -0.269 5.273 1 87.25 473 SER B C 1
ATOM 9724 O O . SER B 1 473 ? -5.922 -0.407 4.219 1 87.25 473 SER B O 1
ATOM 9726 N N . CYS B 1 474 ? -4.102 -0.766 5.562 1 87.5 474 CYS B N 1
ATOM 9727 C CA . CYS B 1 474 ? -3.539 -1.827 4.734 1 87.5 474 CYS B CA 1
ATOM 9728 C C . CYS B 1 474 ? -3.584 -3.166 5.461 1 87.5 474 CYS B C 1
ATOM 9730 O O . CYS B 1 474 ? -3.357 -3.23 6.668 1 87.5 474 CYS B O 1
ATOM 9732 N N . VAL B 1 475 ? -3.955 -4.094 4.723 1 87.75 475 VAL B N 1
ATOM 9733 C CA . VAL B 1 475 ? -3.994 -5.438 5.289 1 87.75 475 VAL B CA 1
ATOM 9734 C C . VAL B 1 475 ? -2.93 -6.309 4.629 1 87.75 475 VAL B C 1
ATOM 9736 O O . VAL B 1 475 ? -2.738 -6.25 3.412 1 87.75 475 VAL B O 1
ATOM 9739 N N . SER B 1 476 ? -2.227 -7.043 5.5 1 88.44 476 SER B N 1
ATOM 9740 C CA . SER B 1 476 ? -1.202 -7.957 5.008 1 88.44 476 SER B CA 1
ATOM 9741 C C . SER B 1 476 ? -1.773 -9.352 4.766 1 88.44 476 SER B C 1
ATOM 9743 O O . SER B 1 476 ? -2.48 -9.891 5.617 1 88.44 476 SER B O 1
ATOM 9745 N N . THR B 1 477 ? -1.557 -9.844 3.598 1 92.19 477 THR B N 1
ATOM 9746 C CA . THR B 1 477 ? -1.931 -11.203 3.23 1 92.19 477 THR B CA 1
ATOM 9747 C C . THR B 1 477 ? -0.732 -11.961 2.664 1 92.19 477 THR B C 1
ATOM 9749 O O . THR B 1 477 ? 0.262 -11.352 2.268 1 92.19 477 THR B O 1
ATOM 9752 N N . TYR B 1 478 ? -0.817 -13.297 2.715 1 91.75 478 TYR B N 1
ATOM 9753 C CA . TYR B 1 478 ? 0.305 -14.125 2.283 1 91.75 478 TYR B CA 1
ATOM 9754 C C . TYR B 1 478 ? -0.14 -15.156 1.25 1 91.75 478 TYR B C 1
ATOM 9756 O O . TYR B 1 478 ? -1.296 -15.586 1.251 1 91.75 478 TYR B O 1
ATOM 9764 N N . SER B 1 479 ? 0.718 -15.445 0.407 1 94.69 479 SER B N 1
ATOM 9765 C CA . SER B 1 479 ? 0.469 -16.5 -0.569 1 94.69 479 SER B CA 1
ATOM 9766 C C . SER B 1 479 ? 1.758 -17.234 -0.941 1 94.69 479 SER B C 1
ATOM 9768 O O . SER B 1 479 ? 2.854 -16.719 -0.715 1 94.69 479 SER B O 1
ATOM 9770 N N . PHE B 1 480 ? 1.557 -18.453 -1.352 1 93.69 480 PHE B N 1
ATOM 9771 C CA . PHE B 1 480 ? 2.66 -19.125 -2.037 1 93.69 480 PHE B CA 1
ATOM 9772 C C . PHE B 1 480 ? 2.955 -18.438 -3.369 1 93.69 480 PHE B C 1
ATOM 9774 O O . PHE B 1 480 ? 2.182 -17.594 -3.826 1 93.69 480 PHE B O 1
ATOM 9781 N N . ILE B 1 481 ? 4.074 -18.719 -4.004 1 90.38 481 ILE B N 1
ATOM 9782 C CA . ILE B 1 481 ? 4.453 -18.078 -5.254 1 90.38 481 ILE B CA 1
ATOM 9783 C C . ILE B 1 481 ? 3.41 -18.375 -6.328 1 90.38 481 ILE B C 1
ATOM 9785 O O . ILE B 1 481 ? 3.148 -17.547 -7.195 1 90.38 481 ILE B O 1
ATOM 9789 N N . HIS B 1 482 ? 2.824 -19.516 -6.266 1 91.56 482 HIS B N 1
ATOM 9790 C CA . HIS B 1 482 ? 1.788 -19.984 -7.184 1 91.56 482 HIS B CA 1
ATOM 9791 C C . HIS B 1 482 ? 0.957 -21.094 -6.555 1 91.56 482 HIS B C 1
ATOM 9793 O O . HIS B 1 482 ? 1.412 -21.766 -5.629 1 91.56 482 HIS B O 1
ATOM 9799 N N . LEU B 1 483 ? -0.221 -21.266 -7.129 1 93.25 483 LEU B N 1
ATOM 9800 C CA . LEU B 1 483 ? -1.116 -22.297 -6.625 1 93.25 483 LEU B CA 1
ATOM 9801 C C . LEU B 1 483 ? -0.471 -23.672 -6.738 1 93.25 483 LEU B C 1
ATOM 9803 O O . LEU B 1 483 ? -0.644 -24.516 -5.855 1 93.25 483 LEU B O 1
ATOM 9807 N N . SER B 1 484 ? 0.241 -23.969 -7.762 1 94.06 484 SER B N 1
ATOM 9808 C CA . SER B 1 484 ? 0.866 -25.266 -7.973 1 94.06 484 SER B CA 1
ATOM 9809 C C . SER B 1 484 ? 1.869 -25.578 -6.867 1 94.06 484 SER B C 1
ATOM 9811 O O . SER B 1 484 ? 2.035 -26.734 -6.484 1 94.06 484 SER B O 1
ATOM 9813 N N . PHE B 1 485 ? 2.488 -24.609 -6.406 1 93.56 485 PHE B N 1
ATOM 9814 C CA . PHE B 1 485 ? 3.438 -24.828 -5.32 1 93.56 485 PHE B CA 1
ATOM 9815 C C . PHE B 1 485 ? 2.711 -25.109 -4.008 1 93.56 485 PHE B C 1
ATOM 9817 O O . PHE B 1 485 ? 3.193 -25.875 -3.176 1 93.56 485 PHE B O 1
ATOM 9824 N N . GLN B 1 486 ? 1.587 -24.375 -3.852 1 94.62 486 GLN B N 1
ATOM 9825 C CA . GLN B 1 486 ? 0.728 -24.672 -2.711 1 94.62 486 GLN B CA 1
ATOM 9826 C C . GLN B 1 486 ? 0.251 -26.125 -2.752 1 94.62 486 GLN B C 1
ATOM 9828 O O . GLN B 1 486 ? 0.242 -26.812 -1.728 1 94.62 486 GLN B O 1
ATOM 9833 N N . GLU B 1 487 ? -0.135 -26.578 -3.871 1 95.31 487 GLU B N 1
ATOM 9834 C CA . GLU B 1 487 ? -0.574 -27.953 -4.059 1 95.31 487 GLU B CA 1
ATOM 9835 C C . GLU B 1 487 ? 0.562 -28.938 -3.789 1 95.31 487 GLU B C 1
ATOM 9837 O O . GLU B 1 487 ? 0.339 -30.016 -3.232 1 95.31 487 GLU B O 1
ATOM 9842 N N . PHE B 1 488 ? 1.737 -28.656 -4.16 1 95.94 488 PHE B N 1
ATOM 9843 C CA . PHE B 1 488 ? 2.914 -29.469 -3.9 1 95.94 488 PHE B CA 1
ATOM 9844 C C . PHE B 1 488 ? 3.131 -29.656 -2.402 1 95.94 488 PHE B C 1
ATOM 9846 O O . PHE B 1 488 ? 3.34 -30.766 -1.929 1 95.94 488 PHE B O 1
ATOM 9853 N N . PHE B 1 489 ? 3.09 -28.562 -1.661 1 94.69 489 PHE B N 1
ATOM 9854 C CA . PHE B 1 489 ? 3.26 -28.625 -0.215 1 94.69 489 PHE B CA 1
ATOM 9855 C C . PHE B 1 489 ? 2.098 -29.375 0.434 1 94.69 489 PHE B C 1
ATOM 9857 O O . PHE B 1 489 ? 2.279 -30.062 1.44 1 94.69 489 PHE B O 1
ATOM 9864 N N . ALA B 1 490 ? 0.937 -29.141 -0.121 1 94.62 490 ALA B N 1
ATOM 9865 C CA . ALA B 1 490 ? -0.212 -29.891 0.389 1 94.62 490 ALA B CA 1
ATOM 9866 C C . ALA B 1 490 ? -0.003 -31.391 0.234 1 94.62 490 ALA B C 1
ATOM 9868 O O . ALA B 1 490 ? -0.39 -32.188 1.106 1 94.62 490 ALA B O 1
ATOM 9869 N N . ALA B 1 491 ? 0.537 -31.797 -0.896 1 94.12 491 ALA B N 1
ATOM 9870 C CA . ALA B 1 491 ? 0.847 -33.219 -1.098 1 94.12 491 ALA B CA 1
ATOM 9871 C C . ALA B 1 491 ? 1.855 -33.719 -0.065 1 94.12 491 ALA B C 1
ATOM 9873 O O . ALA B 1 491 ? 1.706 -34.812 0.485 1 94.12 491 ALA B O 1
ATOM 9874 N N . LEU B 1 492 ? 2.861 -32.906 0.208 1 92.44 492 LEU B N 1
ATOM 9875 C CA . LEU B 1 492 ? 3.875 -33.25 1.195 1 92.44 492 LEU B CA 1
ATOM 9876 C C . LEU B 1 492 ? 3.252 -33.438 2.574 1 92.44 492 LEU B C 1
ATOM 9878 O O . LEU B 1 492 ? 3.725 -34.25 3.373 1 92.44 492 LEU B O 1
ATOM 9882 N N . PHE B 1 493 ? 2.279 -32.75 2.82 1 92.31 493 PHE B N 1
ATOM 9883 C CA . PHE B 1 493 ? 1.575 -32.812 4.098 1 92.31 493 PHE B CA 1
ATOM 9884 C C . PHE B 1 493 ? 1.128 -34.25 4.391 1 92.31 493 PHE B C 1
ATOM 9886 O O . PHE B 1 493 ? 1.218 -34.719 5.531 1 92.31 493 PHE B O 1
ATOM 9893 N N . TYR B 1 494 ? 0.67 -34.906 3.469 1 91.25 494 TYR B N 1
ATOM 9894 C CA . TYR B 1 494 ? 0.124 -36.25 3.662 1 91.25 494 TYR B CA 1
ATOM 9895 C C . TYR B 1 494 ? 1.237 -37.281 3.764 1 91.25 494 TYR B C 1
ATOM 9897 O O . TYR B 1 494 ? 1.005 -38.406 4.195 1 91.25 494 TYR B O 1
ATOM 9905 N N . LEU B 1 495 ? 2.434 -36.875 3.43 1 91 495 LEU B N 1
ATOM 9906 C CA . LEU B 1 495 ? 3.512 -37.844 3.361 1 91 495 LEU B CA 1
ATOM 9907 C C . LEU B 1 495 ? 4.539 -37.594 4.461 1 91 495 LEU B C 1
ATOM 9909 O O . LEU B 1 495 ? 5.328 -38.5 4.785 1 91 495 LEU B O 1
ATOM 9913 N N . LEU B 1 496 ? 4.551 -36.406 4.98 1 88.19 496 LEU B N 1
ATOM 9914 C CA . LEU B 1 496 ? 5.547 -36.062 5.992 1 88.19 496 LEU B CA 1
ATOM 9915 C C . LEU B 1 496 ? 5.246 -36.781 7.309 1 88.19 496 LEU B C 1
ATOM 9917 O O . LEU B 1 496 ? 4.086 -36.906 7.711 1 88.19 496 LEU B O 1
ATOM 9921 N N . GLU B 1 497 ? 6.262 -37.406 7.82 1 79 497 GLU B N 1
ATOM 9922 C CA . GLU B 1 497 ? 6.113 -38.125 9.094 1 79 497 GLU B CA 1
ATOM 9923 C C . GLU B 1 497 ? 6.09 -37.125 10.266 1 79 497 GLU B C 1
ATOM 9925 O O . GLU B 1 497 ? 6.754 -36.094 10.227 1 79 497 GLU B O 1
ATOM 9930 N N . ASP B 1 498 ? 5.051 -37.156 11.078 1 64.12 498 ASP B N 1
ATOM 9931 C CA . ASP B 1 498 ? 4.859 -36.312 12.242 1 64.12 498 ASP B CA 1
ATOM 9932 C C . ASP B 1 498 ? 5.93 -36.562 13.297 1 64.12 498 ASP B C 1
ATOM 9934 O O . ASP B 1 498 ? 5.914 -37.625 13.961 1 64.12 498 ASP B O 1
ATOM 9938 N N . GLU B 1 499 ? 7.137 -36.281 13.039 1 60.28 499 GLU B N 1
ATOM 9939 C CA . GLU B 1 499 ? 8.016 -36.531 14.172 1 60.28 499 GLU B CA 1
ATOM 9940 C C . GLU B 1 499 ? 7.695 -35.625 15.352 1 60.28 499 GLU B C 1
ATOM 9942 O O . GLU B 1 499 ? 7.672 -34.406 15.203 1 60.28 499 GLU B O 1
ATOM 9947 N N . GLY B 1 500 ? 7.398 -36.062 16.516 1 56 500 GLY B N 1
ATOM 9948 C CA . GLY B 1 500 ? 7.32 -35.688 17.922 1 56 500 GLY B CA 1
ATOM 9949 C C . GLY B 1 500 ? 7.051 -34.219 18.125 1 56 500 GLY B C 1
ATOM 9950 O O . GLY B 1 500 ? 7.324 -33.688 19.203 1 56 500 GLY B O 1
ATOM 9951 N N . GLU B 1 501 ? 6.867 -33.469 17.047 1 58.56 501 GLU B N 1
ATOM 9952 C CA . GLU B 1 501 ? 6.816 -32.094 17.453 1 58.56 501 GLU B CA 1
ATOM 9953 C C . GLU B 1 501 ? 5.488 -31.75 18.125 1 58.56 501 GLU B C 1
ATOM 9955 O O . GLU B 1 501 ? 4.438 -32.25 17.719 1 58.56 501 GLU B O 1
ATOM 9960 N N . ALA B 1 502 ? 5.566 -31.25 19.297 1 58.91 502 ALA B N 1
ATOM 9961 C CA . ALA B 1 502 ? 4.594 -30.781 20.281 1 58.91 502 ALA B CA 1
ATOM 9962 C C . ALA B 1 502 ? 3.74 -29.656 19.719 1 58.91 502 ALA B C 1
ATOM 9964 O O . ALA B 1 502 ? 3.061 -28.938 20.453 1 58.91 502 ALA B O 1
ATOM 9965 N N . TRP B 1 503 ? 3.797 -29.359 18.406 1 63.84 503 TRP B N 1
ATOM 9966 C CA . TRP B 1 503 ? 2.988 -28.219 17.953 1 63.84 503 TRP B CA 1
ATOM 9967 C C . TRP B 1 503 ? 1.585 -28.688 17.562 1 63.84 503 TRP B C 1
ATOM 9969 O O . TRP B 1 503 ? 1.421 -29.688 16.875 1 63.84 503 TRP B O 1
ATOM 9979 N N . GLU B 1 504 ? 0.58 -28.062 18.312 1 66.31 504 GLU B N 1
ATOM 9980 C CA . GLU B 1 504 ? -0.814 -28.328 17.969 1 66.31 504 GLU B CA 1
ATOM 9981 C C . GLU B 1 504 ? -1.354 -27.312 16.984 1 66.31 504 GLU B C 1
ATOM 9983 O O . GLU B 1 504 ? -1.496 -26.125 17.312 1 66.31 504 GLU B O 1
ATOM 9988 N N . PRO B 1 505 ? -1.395 -27.703 15.742 1 68.56 505 PRO B N 1
ATOM 9989 C CA . PRO B 1 505 ? -1.951 -26.766 14.781 1 68.56 505 PRO B CA 1
ATOM 9990 C C . PRO B 1 505 ? -3.395 -26.375 15.094 1 68.56 505 PRO B C 1
ATOM 9992 O O . PRO B 1 505 ? -4.109 -27.125 15.758 1 68.56 505 PRO B O 1
ATOM 9995 N N . PRO B 1 506 ? -3.752 -25.094 14.898 1 70.69 506 PRO B N 1
ATOM 9996 C CA . PRO B 1 506 ? -5.176 -24.797 15.078 1 70.69 506 PRO B CA 1
ATOM 9997 C C . PRO B 1 506 ? -6.082 -25.844 14.422 1 70.69 506 PRO B C 1
ATOM 9999 O O . PRO B 1 506 ? -5.656 -26.969 14.195 1 70.69 506 PRO B O 1
ATOM 10002 N N . ALA B 1 507 ? -7.141 -25.562 13.703 1 65.69 507 ALA B N 1
ATOM 10003 C CA . ALA B 1 507 ? -8.047 -26.469 13.008 1 65.69 507 ALA B CA 1
ATOM 10004 C C . ALA B 1 507 ? -7.375 -27.078 11.789 1 65.69 507 ALA B C 1
ATOM 10006 O O . ALA B 1 507 ? -7.16 -26.406 10.781 1 65.69 507 ALA B O 1
ATOM 10007 N N . SER B 1 508 ? -6.652 -28.25 12.008 1 73.5 508 SER B N 1
ATOM 10008 C CA . SER B 1 508 ? -5.871 -28.906 10.953 1 73.5 508 SER B CA 1
ATOM 10009 C C . SER B 1 508 ? -6.754 -29.781 10.07 1 73.5 508 SER B C 1
ATOM 10011 O O . SER B 1 508 ? -7.73 -30.359 10.547 1 73.5 508 SER B O 1
ATOM 10013 N N . PRO B 1 509 ? -6.531 -29.609 8.773 1 79.94 509 PRO B N 1
ATOM 10014 C CA . PRO B 1 509 ? -7.223 -30.531 7.875 1 79.94 509 PRO B CA 1
ATOM 10015 C C . PRO B 1 509 ? -6.934 -32 8.203 1 79.94 509 PRO B C 1
ATOM 10017 O O . PRO B 1 509 ? -5.992 -32.312 8.945 1 79.94 509 PRO B O 1
ATOM 10020 N N . THR B 1 510 ? -7.758 -32.844 7.781 1 81.44 510 THR B N 1
ATOM 10021 C CA . THR B 1 510 ? -7.598 -34.281 8.008 1 81.44 510 THR B CA 1
ATOM 10022 C C . THR B 1 510 ? -6.367 -34.812 7.273 1 81.44 510 THR B C 1
ATOM 10024 O O . THR B 1 510 ? -6.07 -34.375 6.156 1 81.44 510 THR B O 1
ATOM 10027 N N . ARG B 1 511 ? -5.66 -35.719 7.922 1 85.06 511 ARG B N 1
ATOM 10028 C CA . ARG B 1 511 ? -4.496 -36.344 7.305 1 85.06 511 ARG B CA 1
ATOM 10029 C C . ARG B 1 511 ? -4.891 -37.594 6.562 1 85.06 511 ARG B C 1
ATOM 10031 O O . ARG B 1 511 ? -4.031 -38.312 6.008 1 85.06 511 ARG B O 1
ATOM 10038 N N . ASP B 1 512 ? -6.121 -37.75 6.508 1 86.69 512 ASP B N 1
ATOM 10039 C CA . ASP B 1 512 ? -6.621 -38.938 5.781 1 86.69 512 ASP B CA 1
ATOM 10040 C C . ASP B 1 512 ? -6.664 -38.656 4.277 1 86.69 512 ASP B C 1
ATOM 10042 O O . ASP B 1 512 ? -7.496 -37.875 3.803 1 86.69 512 ASP B O 1
ATOM 10046 N N . VAL B 1 513 ? -5.789 -39.312 3.607 1 89.62 513 VAL B N 1
ATOM 10047 C CA . VAL B 1 513 ? -5.664 -39.094 2.168 1 89.62 513 VAL B CA 1
ATOM 10048 C C . VAL B 1 513 ? -6.945 -39.562 1.468 1 89.62 513 VAL B C 1
ATOM 10050 O O . VAL B 1 513 ? -7.281 -39.062 0.393 1 89.62 513 VAL B O 1
ATOM 10053 N N . LYS B 1 514 ? -7.695 -40.469 2.074 1 88 514 LYS B N 1
ATOM 10054 C CA . LYS B 1 514 ? -8.938 -40.969 1.477 1 88 514 LYS B CA 1
ATOM 10055 C C . LYS B 1 514 ? -9.953 -39.844 1.324 1 88 514 LYS B C 1
ATOM 10057 O O . LYS B 1 514 ? -10.68 -39.781 0.33 1 88 514 LYS B O 1
ATOM 10062 N N . GLU B 1 515 ? -9.93 -39.094 2.307 1 88.19 515 GLU B N 1
ATOM 10063 C CA . GLU B 1 515 ? -10.859 -37.969 2.24 1 88.19 515 GLU B CA 1
ATOM 10064 C C . GLU B 1 515 ? -10.492 -37.031 1.095 1 88.19 515 GLU B C 1
ATOM 10066 O O . GLU B 1 515 ? -11.375 -36.469 0.449 1 88.19 515 GLU B O 1
ATOM 10071 N N . LEU B 1 516 ? -9.242 -36.844 0.943 1 88.69 516 LEU B N 1
ATOM 10072 C CA . LEU B 1 516 ? -8.773 -36 -0.154 1 88.69 516 LEU B CA 1
ATOM 10073 C C . LEU B 1 516 ? -9.172 -36.594 -1.501 1 88.69 516 LEU B C 1
ATOM 10075 O O . LEU B 1 516 ? -9.664 -35.875 -2.377 1 88.69 516 LEU B O 1
ATOM 10079 N N . LEU B 1 517 ? -8.961 -37.906 -1.65 1 88.19 517 LEU B N 1
ATOM 10080 C CA . LEU B 1 517 ? -9.242 -38.594 -2.906 1 88.19 517 LEU B CA 1
ATOM 10081 C C . LEU B 1 517 ? -10.742 -38.594 -3.191 1 88.19 517 LEU B C 1
ATOM 10083 O O . LEU B 1 517 ? -11.156 -38.5 -4.344 1 88.19 517 LEU B O 1
ATOM 10087 N N . ASP B 1 518 ? -11.523 -38.656 -2.166 1 83.19 518 ASP B N 1
ATOM 10088 C CA . ASP B 1 518 ? -12.977 -38.625 -2.324 1 83.19 518 ASP B CA 1
ATOM 10089 C C . ASP B 1 518 ? -13.438 -37.25 -2.793 1 83.19 518 ASP B C 1
ATOM 10091 O O . ASP B 1 518 ? -14.367 -37.156 -3.596 1 83.19 518 ASP B O 1
ATOM 10095 N N . SER B 1 519 ? -12.82 -36.281 -2.244 1 80.31 519 SER B N 1
ATOM 10096 C CA . SER B 1 519 ? -13.172 -34.906 -2.625 1 80.31 519 SER B CA 1
ATOM 10097 C C . SER B 1 519 ? -12.773 -34.625 -4.066 1 80.31 519 SER B C 1
ATOM 10099 O O . SER B 1 519 ? -13.414 -33.812 -4.75 1 80.31 519 SER B O 1
ATOM 10101 N N . TYR B 1 520 ? -11.727 -35.125 -4.488 1 77.81 520 TYR B N 1
ATOM 10102 C CA . TYR B 1 520 ? -11.273 -35 -5.871 1 77.81 520 TYR B CA 1
ATOM 10103 C C . TYR B 1 520 ? -12.336 -35.5 -6.836 1 77.81 520 TYR B C 1
ATOM 10105 O O . TYR B 1 520 ? -12.586 -34.875 -7.871 1 77.81 520 TYR B O 1
ATOM 10113 N N . ASP B 1 521 ? -12.977 -36.5 -6.492 1 69.81 521 ASP B N 1
ATOM 10114 C CA . ASP B 1 521 ? -13.977 -37.094 -7.375 1 69.81 521 ASP B CA 1
ATOM 10115 C C . ASP B 1 521 ? -15.188 -36.188 -7.523 1 69.81 521 ASP B C 1
ATOM 10117 O O . ASP B 1 521 ? -15.82 -36.156 -8.586 1 69.81 521 ASP B O 1
ATOM 10121 N N . ASN B 1 522 ? -15.398 -35.438 -6.438 1 66.69 522 ASN B N 1
ATOM 10122 C CA . ASN B 1 522 ? -16.562 -34.562 -6.434 1 66.69 522 ASN B CA 1
ATOM 10123 C C . ASN B 1 522 ? -16.25 -33.188 -7.043 1 66.69 522 ASN B C 1
ATOM 10125 O O . ASN B 1 522 ? -17.125 -32.531 -7.594 1 66.69 522 ASN B O 1
ATOM 10129 N N . SER B 1 523 ? -15.031 -32.781 -6.777 1 63.19 523 SER B N 1
ATOM 10130 C CA . SER B 1 523 ? -14.617 -31.469 -7.23 1 63.19 523 SER B CA 1
ATOM 10131 C C . SER B 1 523 ? -13.297 -31.531 -7.988 1 63.19 523 SER B C 1
ATOM 10133 O O . SER B 1 523 ? -12.25 -31.156 -7.457 1 63.19 523 SER B O 1
ATOM 10135 N N . ARG B 1 524 ? -13.297 -32.156 -9.133 1 58.44 524 ARG B N 1
ATOM 10136 C CA . ARG B 1 524 ? -12.125 -32.625 -9.859 1 58.44 524 ARG B CA 1
ATOM 10137 C C . ARG B 1 524 ? -11.094 -31.5 -10.016 1 58.44 524 ARG B C 1
ATOM 10139 O O . ARG B 1 524 ? -9.898 -31.719 -9.789 1 58.44 524 ARG B O 1
ATOM 10146 N N . ASN B 1 525 ? -11.477 -30.312 -10.133 1 63.88 525 ASN B N 1
ATOM 10147 C CA . ASN B 1 525 ? -10.562 -29.312 -10.68 1 63.88 525 ASN B CA 1
ATOM 10148 C C . ASN B 1 525 ? -9.633 -28.766 -9.602 1 63.88 525 ASN B C 1
ATOM 10150 O O . ASN B 1 525 ? -8.445 -28.562 -9.852 1 63.88 525 ASN B O 1
ATOM 10154 N N . TYR B 1 526 ? -10.008 -28.906 -8.328 1 67.56 526 TYR B N 1
ATOM 10155 C CA . TYR B 1 526 ? -9.219 -28.156 -7.363 1 67.56 526 TYR B CA 1
ATOM 10156 C C . TYR B 1 526 ? -8.125 -29.047 -6.758 1 67.56 526 TYR B C 1
ATOM 10158 O O . TYR B 1 526 ? -7.125 -28.531 -6.25 1 67.56 526 TYR B O 1
ATOM 10166 N N . PHE B 1 527 ? -8.18 -30.391 -6.984 1 77.06 527 PHE B N 1
ATOM 10167 C CA . PHE B 1 527 ? -7.246 -31.25 -6.262 1 77.06 527 PHE B CA 1
ATOM 10168 C C . PHE B 1 527 ? -6.359 -32.031 -7.23 1 77.06 527 PHE B C 1
ATOM 10170 O O . PHE B 1 527 ? -5.477 -32.781 -6.809 1 77.06 527 PHE B O 1
ATOM 10177 N N . MET B 1 528 ? -6.457 -31.781 -8.406 1 83.69 528 MET B N 1
ATOM 10178 C CA . MET B 1 528 ? -5.848 -32.594 -9.438 1 83.69 528 MET B CA 1
ATOM 10179 C C . MET B 1 528 ? -4.328 -32.625 -9.305 1 83.69 528 MET B C 1
ATOM 10181 O O . MET B 1 528 ? -3.709 -33.688 -9.242 1 83.69 528 MET B O 1
ATOM 10185 N N . LEU B 1 529 ? -3.725 -31.453 -9.172 1 90.44 529 LEU B N 1
ATOM 10186 C CA . LEU B 1 529 ? -2.27 -31.375 -9.125 1 90.44 529 LEU B CA 1
ATOM 10187 C C . LEU B 1 529 ? -1.737 -31.906 -7.797 1 90.44 529 LEU B C 1
ATOM 10189 O O . LEU B 1 529 ? -0.641 -32.469 -7.746 1 90.44 529 LEU B O 1
ATOM 10193 N N . THR B 1 530 ? -2.516 -31.75 -6.727 1 93.31 530 THR B N 1
ATOM 10194 C CA . THR B 1 530 ? -2.117 -32.312 -5.438 1 93.31 530 THR B CA 1
ATOM 10195 C C . THR B 1 530 ? -1.98 -33.812 -5.52 1 93.31 530 THR B C 1
ATOM 10197 O O . THR B 1 530 ? -0.999 -34.375 -5.035 1 93.31 530 THR B O 1
ATOM 10200 N N . VAL B 1 531 ? -2.928 -34.438 -6.168 1 92.06 531 VAL B N 1
ATOM 10201 C CA . VAL B 1 531 ? -2.918 -35.875 -6.309 1 92.06 531 VAL B CA 1
ATOM 10202 C C . VAL B 1 531 ? -1.753 -36.312 -7.199 1 92.06 531 VAL B C 1
ATOM 10204 O O . VAL B 1 531 ? -1.078 -37.312 -6.918 1 92.06 531 VAL B O 1
ATOM 10207 N N . ARG B 1 532 ? -1.514 -35.594 -8.211 1 92.19 532 ARG B N 1
ATOM 10208 C CA . ARG B 1 532 ? -0.385 -35.906 -9.086 1 92.19 532 ARG B CA 1
ATOM 10209 C C . ARG B 1 532 ? 0.933 -35.844 -8.32 1 92.19 532 ARG B C 1
ATOM 10211 O O . ARG B 1 532 ? 1.806 -36.688 -8.508 1 92.19 532 ARG B O 1
ATOM 10218 N N . PHE B 1 533 ? 1.064 -34.844 -7.531 1 94 533 PHE B N 1
ATOM 10219 C CA . PHE B 1 533 ? 2.279 -34.719 -6.738 1 94 533 PHE B CA 1
ATOM 10220 C C . PHE B 1 533 ? 2.414 -35.844 -5.742 1 94 533 PHE B C 1
ATOM 10222 O O . PHE B 1 533 ? 3.525 -36.281 -5.441 1 94 533 PHE B O 1
ATOM 10229 N N . LEU B 1 534 ? 1.271 -36.312 -5.207 1 93.56 534 LEU B N 1
ATOM 10230 C CA . LEU B 1 534 ? 1.322 -37.438 -4.301 1 93.56 534 LEU B CA 1
ATOM 10231 C C . LEU B 1 534 ? 1.952 -38.656 -4.984 1 93.56 534 LEU B C 1
ATOM 10233 O O . LEU B 1 534 ? 2.797 -39.344 -4.398 1 93.56 534 LEU B O 1
ATOM 10237 N N . PHE B 1 535 ? 1.517 -38.875 -6.195 1 92.88 535 PHE B N 1
ATOM 10238 C CA . PHE B 1 535 ? 2.074 -40 -6.953 1 92.88 535 PHE B CA 1
ATOM 10239 C C . PHE B 1 535 ? 3.562 -39.781 -7.207 1 92.88 535 PHE B C 1
ATOM 10241 O O . PHE B 1 535 ? 4.352 -40.719 -7.098 1 92.88 535 PHE B O 1
ATOM 10248 N N . GLY B 1 536 ? 3.947 -38.562 -7.535 1 92.5 536 GLY B N 1
ATOM 10249 C CA . GLY B 1 536 ? 5.348 -38.25 -7.781 1 92.5 536 GLY B CA 1
ATOM 10250 C C . GLY B 1 536 ? 6.227 -38.438 -6.559 1 92.5 536 GLY B C 1
ATOM 10251 O O . GLY B 1 536 ? 7.371 -38.875 -6.672 1 92.5 536 GLY B O 1
ATOM 10252 N N . LEU B 1 537 ? 5.727 -38.156 -5.422 1 91.69 537 LEU B N 1
ATOM 10253 C CA . LEU B 1 537 ? 6.496 -38.188 -4.18 1 91.69 537 LEU B CA 1
ATOM 10254 C C . LEU B 1 537 ? 6.613 -39.594 -3.654 1 91.69 537 LEU B C 1
ATOM 10256 O O . LEU B 1 537 ? 7.391 -39.875 -2.73 1 91.69 537 LEU B O 1
ATOM 10260 N N . LEU B 1 538 ? 5.926 -40.5 -4.254 1 89.88 538 LEU B N 1
ATOM 10261 C CA . LEU B 1 538 ? 6.043 -41.906 -3.863 1 89.88 538 LEU B CA 1
ATOM 10262 C C . LEU B 1 538 ? 7.312 -42.531 -4.438 1 89.88 538 LEU B C 1
ATOM 10264 O O . LEU B 1 538 ? 7.75 -43.594 -3.986 1 89.88 538 LEU B O 1
ATOM 10268 N N . ASN B 1 539 ? 7.84 -41.875 -5.449 1 87.62 539 ASN B N 1
ATOM 10269 C CA . ASN B 1 539 ? 9.078 -42.375 -6.039 1 87.62 539 ASN B CA 1
ATOM 10270 C C . ASN B 1 539 ? 10.242 -42.281 -5.047 1 87.62 539 ASN B C 1
ATOM 10272 O O . ASN B 1 539 ? 10.531 -41.219 -4.496 1 87.62 539 ASN B O 1
ATOM 10276 N N . LYS B 1 540 ? 10.961 -43.344 -4.824 1 82.88 540 LYS B N 1
ATOM 10277 C CA . LYS B 1 540 ? 12.016 -43.469 -3.814 1 82.88 540 LYS B CA 1
ATOM 10278 C C . LYS B 1 540 ? 13.203 -42.562 -4.156 1 82.88 540 LYS B C 1
ATOM 10280 O O . LYS B 1 540 ? 13.797 -41.938 -3.27 1 82.88 540 LYS B O 1
ATOM 10285 N N . GLU B 1 541 ? 13.516 -42.531 -5.391 1 79.31 541 GLU B N 1
ATOM 10286 C CA . GLU B 1 541 ? 14.664 -41.719 -5.801 1 79.31 541 GLU B CA 1
ATOM 10287 C C . GLU B 1 541 ? 14.414 -40.25 -5.582 1 79.31 541 GLU B C 1
ATOM 10289 O O . GLU B 1 541 ? 15.328 -39.5 -5.227 1 79.31 541 GLU B O 1
ATOM 10294 N N . ARG B 1 542 ? 13.266 -39.906 -5.762 1 79.75 542 ARG B N 1
ATOM 10295 C CA . ARG B 1 542 ? 12.906 -38.469 -5.641 1 79.75 542 ARG B CA 1
ATOM 10296 C C . ARG B 1 542 ? 12.812 -38.062 -4.18 1 79.75 542 ARG B C 1
ATOM 10298 O O . ARG B 1 542 ? 13.07 -36.906 -3.842 1 79.75 542 ARG B O 1
ATOM 10305 N N . ARG B 1 543 ? 12.516 -38.969 -3.334 1 81.75 543 ARG B N 1
ATOM 10306 C CA . ARG B 1 543 ? 12.344 -38.656 -1.92 1 81.75 543 ARG B CA 1
ATOM 10307 C C . ARG B 1 543 ? 13.695 -38.5 -1.226 1 81.75 543 ARG B C 1
ATOM 10309 O O . ARG B 1 543 ? 13.805 -37.781 -0.226 1 81.75 543 ARG B O 1
ATOM 10316 N N . ARG B 1 544 ? 14.578 -39.031 -1.76 1 81.38 544 ARG B N 1
ATOM 10317 C CA . ARG B 1 544 ? 15.891 -39.031 -1.109 1 81.38 544 ARG B CA 1
ATOM 10318 C C . ARG B 1 544 ? 16.453 -37.625 -0.998 1 81.38 544 ARG B C 1
ATOM 10320 O O . ARG B 1 544 ? 16.969 -37.25 0.05 1 81.38 544 ARG B O 1
ATOM 10327 N N . GLU B 1 545 ? 16.344 -36.938 -1.985 1 76.62 545 GLU B N 1
ATOM 10328 C CA . GLU B 1 545 ? 16.938 -35.594 -2.016 1 76.62 545 GLU B CA 1
ATOM 10329 C C . GLU B 1 545 ? 16.281 -34.688 -0.971 1 76.62 545 GLU B C 1
ATOM 10331 O O . GLU B 1 545 ? 16.984 -34.094 -0.161 1 76.62 545 GLU B O 1
ATOM 10336 N N . PRO B 1 546 ? 15.031 -34.625 -0.944 1 77.88 546 PRO B N 1
ATOM 10337 C CA . PRO B 1 546 ? 14.406 -33.781 0.075 1 77.88 546 PRO B CA 1
ATOM 10338 C C . PRO B 1 546 ? 14.664 -34.281 1.495 1 77.88 546 PRO B C 1
ATOM 10340 O O . PRO B 1 546 ? 14.789 -33.469 2.424 1 77.88 546 PRO B O 1
ATOM 10343 N N . GLU B 1 547 ? 14.742 -35.531 1.618 1 83.94 547 GLU B N 1
ATOM 10344 C CA . GLU B 1 547 ? 14.984 -36.094 2.947 1 83.94 547 GLU B CA 1
ATOM 10345 C C . GLU B 1 547 ? 16.359 -35.688 3.465 1 83.94 547 GLU B C 1
ATOM 10347 O O . GLU B 1 547 ? 16.516 -35.344 4.641 1 83.94 547 GLU B O 1
ATOM 10352 N N . GLU B 1 548 ? 17.25 -35.688 2.598 1 79.5 548 GLU B N 1
ATOM 10353 C CA . GLU B 1 548 ? 18.609 -35.312 2.986 1 79.5 548 GLU B CA 1
ATOM 10354 C C . GLU B 1 548 ? 18.75 -33.812 3.203 1 79.5 548 GLU B C 1
ATOM 10356 O O . GLU B 1 548 ? 19.406 -33.375 4.152 1 79.5 548 GLU B O 1
ATOM 10361 N N . GLU B 1 549 ? 18.172 -33.125 2.367 1 76.38 549 GLU B N 1
ATOM 10362 C CA . GLU B 1 549 ? 18.344 -31.688 2.395 1 76.38 549 GLU B CA 1
ATOM 10363 C C . GLU B 1 549 ? 17.469 -31.047 3.471 1 76.38 549 GLU B C 1
ATOM 10365 O O . GLU B 1 549 ? 17.859 -30.031 4.066 1 76.38 549 GLU B O 1
ATOM 10370 N N . MET B 1 550 ? 16.344 -31.594 3.703 1 77.31 550 MET B N 1
ATOM 10371 C CA . MET B 1 550 ? 15.383 -30.953 4.59 1 77.31 550 MET B CA 1
ATOM 10372 C C . MET B 1 550 ? 15.344 -31.641 5.949 1 77.31 550 MET B C 1
ATOM 10374 O O . MET B 1 550 ? 14.828 -31.078 6.918 1 77.31 550 MET B O 1
ATOM 10378 N N . GLY B 1 551 ? 15.938 -32.75 6.07 1 76.88 551 GLY B N 1
ATOM 10379 C CA . GLY B 1 551 ? 15.977 -33.469 7.324 1 76.88 551 GLY B CA 1
ATOM 10380 C C . GLY B 1 551 ? 14.633 -34.094 7.703 1 76.88 551 GLY B C 1
ATOM 10381 O O . GLY B 1 551 ? 14.383 -34.375 8.875 1 76.88 551 GLY B O 1
ATOM 10382 N N . CYS B 1 552 ? 13.758 -34.125 6.656 1 79 552 CYS B N 1
ATOM 10383 C CA . CYS B 1 552 ? 12.445 -34.719 6.941 1 79 552 CYS B CA 1
ATOM 10384 C C . CYS B 1 552 ? 12.312 -36.094 6.309 1 79 552 CYS B C 1
ATOM 10386 O O . CYS B 1 552 ? 13.047 -36.438 5.387 1 79 552 CYS B O 1
ATOM 10388 N N . LYS B 1 553 ? 11.484 -36.812 6.969 1 82.75 553 LYS B N 1
ATOM 10389 C CA . LYS B 1 553 ? 11.234 -38.125 6.43 1 82.75 553 LYS B CA 1
ATOM 10390 C C . LYS B 1 553 ? 9.891 -38.219 5.719 1 82.75 553 LYS B C 1
ATOM 10392 O O . LYS B 1 553 ? 8.875 -37.75 6.258 1 82.75 553 LYS B O 1
ATOM 10397 N N . ILE B 1 554 ? 10.008 -38.656 4.461 1 82.56 554 ILE B N 1
ATOM 10398 C CA . ILE B 1 554 ? 8.82 -38.844 3.643 1 82.56 554 ILE B CA 1
ATOM 10399 C C . ILE B 1 554 ? 8.469 -40.344 3.561 1 82.56 554 ILE B C 1
ATOM 10401 O O . ILE B 1 554 ? 9.25 -41.125 3.031 1 82.56 554 ILE B O 1
ATOM 10405 N N . ALA B 1 555 ? 7.371 -40.688 4.27 1 79 555 ALA B N 1
ATOM 10406 C CA . ALA B 1 555 ? 7.004 -42.125 4.289 1 79 555 ALA B CA 1
ATOM 10407 C C . ALA B 1 555 ? 5.922 -42.406 3.26 1 79 555 ALA B C 1
ATOM 10409 O O . ALA B 1 555 ? 4.898 -41.719 3.203 1 79 555 ALA B O 1
ATOM 10410 N N . PRO B 1 556 ? 6.223 -43.438 2.424 1 79.62 556 PRO B N 1
ATOM 10411 C CA . PRO B 1 556 ? 5.219 -43.781 1.417 1 79.62 556 PRO B CA 1
ATOM 10412 C C . PRO B 1 556 ? 4.086 -44.625 1.984 1 79.62 556 PRO B C 1
ATOM 10414 O O . PRO B 1 556 ? 3.742 -45.656 1.41 1 79.62 556 PRO B O 1
ATOM 10417 N N . ARG B 1 557 ? 3.402 -44.188 2.949 1 83.81 557 ARG B N 1
ATOM 10418 C CA . ARG B 1 557 ? 2.389 -44.969 3.66 1 83.81 557 ARG B CA 1
ATOM 10419 C C . ARG B 1 557 ? 1.073 -45 2.891 1 83.81 557 ARG B C 1
ATOM 10421 O O . ARG B 1 557 ? 0.214 -45.844 3.135 1 83.81 557 ARG B O 1
ATOM 10428 N N . ILE B 1 558 ? 1.059 -44.219 1.899 1 89.81 558 ILE B N 1
ATOM 10429 C CA . ILE B 1 558 ? -0.244 -44.031 1.264 1 89.81 558 ILE B CA 1
ATOM 10430 C C . ILE B 1 558 ? -0.252 -44.75 -0.091 1 89.81 558 ILE B C 1
ATOM 10432 O O . ILE B 1 558 ? -1.163 -44.562 -0.897 1 89.81 558 ILE B O 1
ATOM 10436 N N . ARG B 1 559 ? 0.739 -45.562 -0.379 1 88.44 559 ARG B N 1
ATOM 10437 C CA . ARG B 1 559 ? 0.879 -46.219 -1.676 1 88.44 559 ARG B CA 1
ATOM 10438 C C . ARG B 1 559 ? -0.336 -47.062 -1.986 1 88.44 559 ARG B C 1
ATOM 10440 O O . ARG B 1 559 ? -0.893 -47 -3.084 1 88.44 559 ARG B O 1
ATOM 10447 N N . GLN B 1 560 ? -0.747 -47.812 -1.043 1 88.38 560 GLN B N 1
ATOM 10448 C CA . GLN B 1 560 ? -1.861 -48.719 -1.246 1 88.38 560 GLN B CA 1
ATOM 10449 C C . GLN B 1 560 ? -3.172 -47.969 -1.44 1 88.38 560 GLN B C 1
ATOM 10451 O O . GLN B 1 560 ? -4.008 -48.375 -2.254 1 88.38 560 GLN B O 1
ATOM 10456 N N . GLU B 1 561 ? -3.33 -46.969 -0.713 1 90.38 561 GLU B N 1
ATOM 10457 C CA . GLU B 1 561 ? -4.539 -46.156 -0.824 1 90.38 561 GLU B CA 1
ATOM 10458 C C . GLU B 1 561 ? -4.641 -45.5 -2.197 1 90.38 561 GLU B C 1
ATOM 10460 O O . GLU B 1 561 ? -5.723 -45.406 -2.779 1 90.38 561 GLU B O 1
ATOM 10465 N N . LEU B 1 562 ? -3.518 -45.062 -2.732 1 91.19 562 LEU B N 1
ATOM 10466 C CA . LEU B 1 562 ? -3.502 -44.406 -4.035 1 91.19 562 LEU B CA 1
ATOM 10467 C C . LEU B 1 562 ? -3.797 -45.406 -5.148 1 91.19 562 LEU B C 1
ATOM 10469 O O . LEU B 1 562 ? -4.52 -45.094 -6.098 1 91.19 562 LEU B O 1
ATOM 10473 N N . LEU B 1 563 ? -3.229 -46.594 -4.934 1 88.75 563 LEU B N 1
ATOM 10474 C CA . LEU B 1 563 ? -3.465 -47.625 -5.922 1 88.75 563 LEU B CA 1
ATOM 10475 C C . LEU B 1 563 ? -4.934 -48.031 -5.941 1 88.75 563 LEU B C 1
ATOM 10477 O O . LEU B 1 563 ? -5.535 -48.156 -7.016 1 88.75 563 LEU B O 1
ATOM 10481 N N . ALA B 1 564 ? -5.426 -48.188 -4.797 1 88.19 564 ALA B N 1
ATOM 10482 C CA . ALA B 1 564 ? -6.832 -48.562 -4.688 1 88.19 564 ALA B CA 1
ATOM 10483 C C . ALA B 1 564 ? -7.742 -47.5 -5.266 1 88.19 564 ALA B C 1
ATOM 10485 O O . ALA B 1 564 ? -8.734 -47.781 -5.926 1 88.19 564 ALA B O 1
ATOM 10486 N N . TRP B 1 565 ? -7.422 -46.344 -4.988 1 88 565 TRP B N 1
ATOM 10487 C CA . TRP B 1 565 ? -8.195 -45.219 -5.484 1 88 565 TRP B CA 1
ATOM 10488 C C . TRP B 1 565 ? -8.172 -45.188 -7.008 1 88 565 TRP B C 1
ATOM 10490 O O . TRP B 1 565 ? -9.211 -44.969 -7.645 1 88 565 TRP B O 1
ATOM 10500 N N . LEU B 1 566 ? -6.996 -45.281 -7.625 1 87 566 LEU B N 1
ATOM 10501 C CA . LEU B 1 566 ? -6.844 -45.188 -9.078 1 87 566 LEU B CA 1
ATOM 10502 C C . LEU B 1 566 ? -7.641 -46.312 -9.766 1 87 566 LEU B C 1
ATOM 10504 O O . LEU B 1 566 ? -8.273 -46.062 -10.797 1 87 566 LEU B O 1
ATOM 10508 N N . GLN B 1 567 ? -7.668 -47.469 -9.172 1 84.44 567 GLN B N 1
ATOM 10509 C CA . GLN B 1 567 ? -8.352 -48.594 -9.75 1 84.44 567 GLN B CA 1
ATOM 10510 C C . GLN B 1 567 ? -9.867 -48.469 -9.586 1 84.44 567 GLN B C 1
ATOM 10512 O O . GLN B 1 567 ? -10.625 -48.875 -10.477 1 84.44 567 GLN B O 1
ATOM 10517 N N . ASN B 1 568 ? -10.266 -47.812 -8.562 1 80 568 ASN B N 1
ATOM 10518 C CA . ASN B 1 568 ? -11.695 -47.688 -8.289 1 80 568 ASN B CA 1
ATOM 10519 C C . ASN B 1 568 ? -12.297 -46.469 -9 1 80 568 ASN B C 1
ATOM 10521 O O . ASN B 1 568 ? -13.492 -46.438 -9.273 1 80 568 ASN B O 1
ATOM 10525 N N . SER B 1 569 ? -11.539 -45.438 -9.195 1 75.81 569 SER B N 1
ATOM 10526 C CA . SER B 1 569 ? -12.016 -44.188 -9.773 1 75.81 569 SER B CA 1
ATOM 10527 C C . SER B 1 569 ? -12.492 -44.375 -11.211 1 75.81 569 SER B C 1
ATOM 10529 O O . SER B 1 569 ? -13.281 -43.594 -11.719 1 75.81 569 SER B O 1
ATOM 10531 N N . GLN B 1 570 ? -12.094 -45.344 -11.914 1 69.94 570 GLN B N 1
ATOM 10532 C CA . GLN B 1 570 ? -12.406 -45.562 -13.32 1 69.94 570 GLN B CA 1
ATOM 10533 C C . GLN B 1 570 ? -13.609 -46.5 -13.469 1 69.94 570 GLN B C 1
ATOM 10535 O O . GLN B 1 570 ? -14.102 -46.719 -14.578 1 69.94 570 GLN B O 1
ATOM 10540 N N . LYS B 1 571 ? -14.031 -46.969 -12.32 1 64.56 571 LYS B N 1
ATOM 10541 C CA . LYS B 1 571 ? -15.141 -47.906 -12.375 1 64.56 571 LYS B CA 1
ATOM 10542 C C . LYS B 1 571 ? -16.484 -47.188 -12.523 1 64.56 571 LYS B C 1
ATOM 10544 O O . LYS B 1 571 ? -16.812 -46.312 -11.711 1 64.56 571 LYS B O 1
ATOM 10549 N N . THR B 1 572 ? -16.844 -46.906 -13.75 1 56.88 572 THR B N 1
ATOM 10550 C CA . THR B 1 572 ? -18.188 -46.375 -13.984 1 56.88 572 THR B CA 1
ATOM 10551 C C . THR B 1 572 ? -19.25 -47.312 -13.445 1 56.88 572 THR B C 1
ATOM 10553 O O . THR B 1 572 ? -19 -48.5 -13.242 1 56.88 572 THR B O 1
ATOM 10556 N N . ALA B 1 573 ? -20.484 -46.75 -13.008 1 49.84 573 ALA B N 1
ATOM 10557 C CA . ALA B 1 573 ? -21.609 -47.531 -12.523 1 49.84 573 ALA B CA 1
ATOM 10558 C C . ALA B 1 573 ? -21.859 -48.75 -13.398 1 49.84 573 ALA B C 1
ATOM 10560 O O . ALA B 1 573 ? -22.141 -49.844 -12.898 1 49.84 573 ALA B O 1
ATOM 10561 N N . LEU B 1 574 ? -21.797 -48.562 -14.633 1 45.94 574 LEU B N 1
ATOM 10562 C CA . LEU B 1 574 ? -22.141 -49.625 -15.562 1 45.94 574 LEU B CA 1
ATOM 10563 C C . LEU B 1 574 ? -21.109 -50.75 -15.5 1 45.94 574 LEU B C 1
ATOM 10565 O O . LEU B 1 574 ? -21.469 -51.938 -15.562 1 45.94 574 LEU B O 1
ATOM 10569 N N . ALA B 1 575 ? -19.781 -50.375 -15.383 1 51.69 575 ALA B N 1
ATOM 10570 C CA . ALA B 1 575 ? -18.75 -51.406 -15.328 1 51.69 575 ALA B CA 1
ATOM 10571 C C . ALA B 1 575 ? -18.891 -52.281 -14.078 1 51.69 575 ALA B C 1
ATOM 10573 O O . ALA B 1 575 ? -18.578 -53.469 -14.094 1 51.69 575 ALA B O 1
ATOM 10574 N N . LEU B 1 576 ? -19.375 -51.656 -13.039 1 50.12 576 LEU B N 1
ATOM 10575 C CA . LEU B 1 576 ? -19.609 -52.406 -11.812 1 50.12 576 LEU B CA 1
ATOM 10576 C C . LEU B 1 576 ? -20.672 -53.469 -12.031 1 50.12 576 LEU B C 1
ATOM 10578 O O . LEU B 1 576 ? -20.625 -54.531 -11.406 1 50.12 576 LEU B O 1
ATOM 10582 N N . LEU B 1 577 ? -21.719 -53.125 -12.812 1 46.75 577 LEU B N 1
ATOM 10583 C CA . LEU B 1 577 ? -22.812 -54.062 -13.031 1 46.75 577 LEU B CA 1
ATOM 10584 C C . LEU B 1 577 ? -22.391 -55.156 -14 1 46.75 577 LEU B C 1
ATOM 10586 O O . LEU B 1 577 ? -22.781 -56.312 -13.852 1 46.75 577 LEU B O 1
ATOM 10590 N N . THR B 1 578 ? -21.906 -54.812 -15.078 1 49.75 578 THR B N 1
ATOM 10591 C CA . THR B 1 578 ? -21.719 -55.812 -16.125 1 49.75 578 THR B CA 1
ATOM 10592 C C . THR B 1 578 ? -20.359 -56.5 -15.969 1 49.75 578 THR B C 1
ATOM 10594 O O . THR B 1 578 ? -19.984 -57.344 -16.781 1 49.75 578 THR B O 1
ATOM 10597 N N . GLN B 1 579 ? -19.766 -56.5 -14.812 1 50.47 579 GLN B N 1
ATOM 10598 C CA . GLN B 1 579 ? -18.484 -57.156 -14.594 1 50.47 579 GLN B CA 1
ATOM 10599 C C . GLN B 1 579 ? -17.516 -56.844 -15.742 1 50.47 579 GLN B C 1
ATOM 10601 O O . GLN B 1 579 ? -16.656 -57.656 -16.062 1 50.47 579 GLN B O 1
ATOM 10606 N N . GLU B 1 580 ? -17.828 -56.062 -16.703 1 53.22 580 GLU B N 1
ATOM 10607 C CA . GLU B 1 580 ? -17.062 -55.75 -17.906 1 53.22 580 GLU B CA 1
ATOM 10608 C C . GLU B 1 580 ? -15.734 -55.094 -17.547 1 53.22 580 GLU B C 1
ATOM 10610 O O . GLU B 1 580 ? -15.586 -54.531 -16.453 1 53.22 580 GLU B O 1
ATOM 10615 N N . THR B 1 581 ? -14.711 -55.344 -18.438 1 60.16 581 THR B N 1
ATOM 10616 C CA . THR B 1 581 ? -13.289 -55.031 -18.406 1 60.16 581 THR B CA 1
ATOM 10617 C C . THR B 1 581 ? -13.078 -53.531 -18.141 1 60.16 581 THR B C 1
ATOM 10619 O O . THR B 1 581 ? -13.75 -52.688 -18.75 1 60.16 581 THR B O 1
ATOM 10622 N N . ALA B 1 582 ? -12.508 -53.188 -17 1 79.94 582 ALA B N 1
ATOM 10623 C CA . ALA B 1 582 ? -12.219 -51.812 -16.547 1 79.94 582 ALA B CA 1
ATOM 10624 C C . ALA B 1 582 ? -11.305 -51.094 -17.516 1 79.94 582 ALA B C 1
ATOM 10626 O O . ALA B 1 582 ? -10.312 -51.656 -17.984 1 79.94 582 ALA B O 1
ATOM 10627 N N . VAL B 1 583 ? -11.836 -50.094 -18.188 1 87.12 583 VAL B N 1
ATOM 10628 C CA . VAL B 1 583 ? -11.062 -49.281 -19.125 1 87.12 583 VAL B CA 1
ATOM 10629 C C . VAL B 1 583 ? -10.75 -47.938 -18.5 1 87.12 583 VAL B C 1
ATOM 10631 O O . VAL B 1 583 ? -11.5 -47.438 -17.656 1 87.12 583 VAL B O 1
ATOM 10634 N N . ILE B 1 584 ? -9.617 -47.406 -18.859 1 90.19 584 ILE B N 1
ATOM 10635 C CA . ILE B 1 584 ? -9.211 -46.062 -18.422 1 90.19 584 ILE B CA 1
ATOM 10636 C C . ILE B 1 584 ? -9.898 -45 -19.266 1 90.19 584 ILE B C 1
ATOM 10638 O O . ILE B 1 584 ? -9.781 -45.031 -20.5 1 90.19 584 ILE B O 1
ATOM 10642 N N . ARG B 1 585 ? -10.547 -44.062 -18.672 1 87.44 585 ARG B N 1
ATOM 10643 C CA . ARG B 1 585 ? -11.336 -43.094 -19.422 1 87.44 585 ARG B CA 1
ATOM 10644 C C . ARG B 1 585 ? -10.773 -41.688 -19.234 1 87.44 585 ARG B C 1
ATOM 10646 O O . ARG B 1 585 ? -11.141 -40.781 -19.984 1 87.44 585 ARG B O 1
ATOM 10653 N N . GLU B 1 586 ? -9.898 -41.562 -18.297 1 88.06 586 GLU B N 1
ATOM 10654 C CA . GLU B 1 586 ? -9.344 -40.219 -18.016 1 88.06 586 GLU B CA 1
ATOM 10655 C C . GLU B 1 586 ? -7.832 -40.219 -18.219 1 88.06 586 GLU B C 1
ATOM 10657 O O . GLU B 1 586 ? -7.121 -41.062 -17.688 1 88.06 586 GLU B O 1
ATOM 10662 N N . LEU B 1 587 ? -7.406 -39.188 -19.016 1 90.75 587 LEU B N 1
ATOM 10663 C CA . LEU B 1 587 ? -5.98 -39.062 -19.281 1 90.75 587 LEU B CA 1
ATOM 10664 C C . LEU B 1 587 ? -5.211 -38.719 -18 1 90.75 587 LEU B C 1
ATOM 10666 O O . LEU B 1 587 ? -4.008 -39 -17.922 1 90.75 587 LEU B O 1
ATOM 10670 N N . GLU B 1 588 ? -5.922 -38.188 -17 1 89.06 588 GLU B N 1
ATOM 10671 C CA . GLU B 1 588 ? -5.297 -37.781 -15.742 1 89.06 588 GLU B CA 1
ATOM 10672 C C . GLU B 1 588 ? -4.66 -38.969 -15.039 1 89.06 588 GLU B C 1
ATOM 10674 O O . GLU B 1 588 ? -3.65 -38.812 -14.344 1 89.06 588 GLU B O 1
ATOM 10679 N N . VAL B 1 589 ? -5.203 -40.125 -15.242 1 89.88 589 VAL B N 1
ATOM 10680 C CA . VAL B 1 589 ? -4.648 -41.344 -14.656 1 89.88 589 VAL B CA 1
ATOM 10681 C C . VAL B 1 589 ? -3.236 -41.562 -15.195 1 89.88 589 VAL B C 1
ATOM 10683 O O . VAL B 1 589 ? -2.328 -41.938 -14.438 1 89.88 589 VAL B O 1
ATOM 10686 N N . CYS B 1 590 ? -3.074 -41.344 -16.469 1 91.81 590 CYS B N 1
ATOM 10687 C CA . CYS B 1 590 ? -1.769 -41.531 -17.094 1 91.81 590 CYS B CA 1
ATOM 10688 C C . CYS B 1 590 ? -0.77 -40.5 -16.578 1 91.81 590 CYS B C 1
ATOM 10690 O O . CYS B 1 590 ? 0.417 -40.781 -16.422 1 91.81 590 CYS B O 1
ATOM 10692 N N . HIS B 1 591 ? -1.25 -39.312 -16.344 1 91.75 591 HIS B N 1
ATOM 10693 C CA . HIS B 1 591 ? -0.381 -38.281 -15.781 1 91.75 591 HIS B CA 1
ATOM 10694 C C . HIS B 1 591 ? 0.115 -38.656 -14.391 1 91.75 591 HIS B C 1
ATOM 10696 O O . HIS B 1 591 ? 1.288 -38.469 -14.07 1 91.75 591 HIS B O 1
ATOM 10702 N N . CYS B 1 592 ? -0.792 -39.188 -13.578 1 92.19 592 CYS B N 1
ATOM 10703 C CA . CYS B 1 592 ? -0.425 -39.625 -12.242 1 92.19 592 CYS B CA 1
ATOM 10704 C C . CYS B 1 592 ? 0.615 -40.75 -12.297 1 92.19 592 CYS B C 1
ATOM 10706 O O . CYS B 1 592 ? 1.609 -40.719 -11.57 1 92.19 592 CYS B O 1
ATOM 10708 N N . LEU B 1 593 ? 0.386 -41.656 -13.164 1 92.25 593 LEU B N 1
ATOM 10709 C CA . LEU B 1 593 ? 1.284 -42.812 -13.289 1 92.25 593 LEU B CA 1
ATOM 10710 C C . LEU B 1 593 ? 2.643 -42.375 -13.836 1 92.25 593 LEU B C 1
ATOM 10712 O O . LEU B 1 593 ? 3.674 -42.938 -13.453 1 92.25 593 LEU B O 1
ATOM 10716 N N . TYR B 1 594 ? 2.574 -41.438 -14.734 1 91.56 594 TYR B N 1
ATOM 10717 C CA . TYR B 1 594 ? 3.824 -40.906 -15.281 1 91.56 594 TYR B CA 1
ATOM 10718 C C . TYR B 1 594 ? 4.688 -40.312 -14.188 1 91.56 594 TYR B C 1
ATOM 10720 O O . TYR B 1 594 ? 5.91 -40.469 -14.195 1 91.56 594 TYR B O 1
ATOM 10728 N N . GLU B 1 595 ? 4.125 -39.594 -13.258 1 91.69 595 GLU B N 1
ATOM 10729 C CA . GLU B 1 595 ? 4.844 -38.906 -12.18 1 91.69 595 GLU B CA 1
ATOM 10730 C C . GLU B 1 595 ? 5.516 -39.906 -11.258 1 91.69 595 GLU B C 1
ATOM 10732 O O . GLU B 1 595 ? 6.523 -39.594 -10.617 1 91.69 595 GLU B O 1
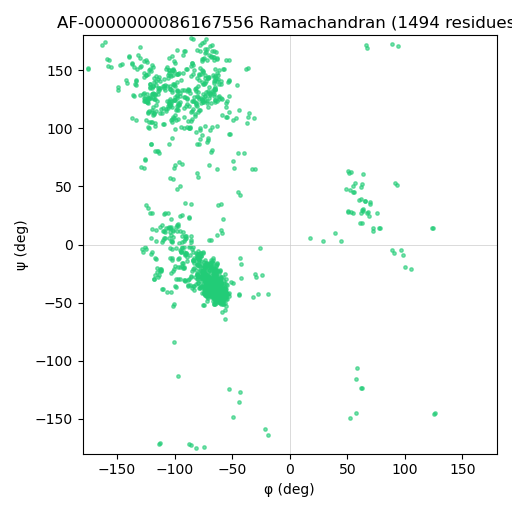ATOM 10737 N N . LEU B 1 596 ? 5.008 -41.062 -11.172 1 89.31 596 LEU B N 1
ATOM 10738 C CA . LEU B 1 596 ? 5.535 -42.125 -10.289 1 89.31 596 LEU B CA 1
ATOM 10739 C C . LEU B 1 596 ? 6.855 -42.656 -10.828 1 89.31 596 LEU B C 1
ATOM 10741 O O . LEU B 1 596 ? 7.766 -42.969 -10.055 1 89.31 596 LEU B O 1
ATOM 10745 N N . GLN B 1 597 ? 7.031 -42.812 -12.125 1 87.69 597 GLN B N 1
ATOM 10746 C CA . GLN B 1 597 ? 8.203 -43.312 -12.82 1 87.69 597 GLN B CA 1
ATOM 10747 C C . GLN B 1 597 ? 8.68 -44.656 -12.219 1 87.69 597 GLN B C 1
ATOM 10749 O O . GLN B 1 597 ? 9.875 -44.844 -12.039 1 87.69 597 GLN B O 1
ATOM 10754 N N . ASP B 1 598 ? 7.871 -45.406 -11.672 1 87 598 ASP B N 1
ATOM 10755 C CA . ASP B 1 598 ? 8.102 -46.781 -11.195 1 87 598 ASP B CA 1
ATOM 10756 C C . ASP B 1 598 ? 7.355 -47.781 -12.055 1 87 598 ASP B C 1
ATOM 10758 O O . ASP B 1 598 ? 6.152 -48 -11.875 1 87 598 ASP B O 1
ATOM 10762 N N . GLU B 1 599 ? 8.07 -48.438 -12.906 1 86.62 599 GLU B N 1
ATOM 10763 C CA . GLU B 1 599 ? 7.465 -49.312 -13.914 1 86.62 599 GLU B CA 1
ATOM 10764 C C . GLU B 1 599 ? 6.684 -50.438 -13.258 1 86.62 599 GLU B C 1
ATOM 10766 O O . GLU B 1 599 ? 5.621 -50.812 -13.75 1 86.62 599 GLU B O 1
ATOM 10771 N N . HIS B 1 600 ? 7.215 -50.906 -12.117 1 86.81 600 HIS B N 1
ATOM 10772 C CA . HIS B 1 600 ? 6.539 -52 -11.43 1 86.81 600 HIS B CA 1
ATOM 10773 C C . HIS B 1 600 ? 5.211 -51.562 -10.836 1 86.81 600 HIS B C 1
ATOM 10775 O O . HIS B 1 600 ? 4.203 -52.25 -10.953 1 86.81 600 HIS B O 1
ATOM 10781 N N . PHE B 1 601 ? 5.301 -50.5 -10.297 1 87.88 601 PHE B N 1
ATOM 10782 C CA . PHE B 1 601 ? 4.09 -49.938 -9.695 1 87.88 601 PHE B CA 1
ATOM 10783 C C . PHE B 1 601 ? 3.062 -49.594 -10.766 1 87.88 601 PHE B C 1
ATOM 10785 O O . PHE B 1 601 ? 1.861 -49.781 -10.555 1 87.88 601 PHE B O 1
ATOM 10792 N N . VAL B 1 602 ? 3.475 -49.062 -11.844 1 91.19 602 VAL B N 1
ATOM 10793 C CA . VAL B 1 602 ? 2.586 -48.656 -12.938 1 91.19 602 VAL B CA 1
ATOM 10794 C C . VAL B 1 602 ? 1.893 -49.906 -13.492 1 91.19 602 VAL B C 1
ATOM 10796 O O . VAL B 1 602 ? 0.682 -49.906 -13.727 1 91.19 602 VAL B O 1
ATOM 10799 N N . ALA B 1 603 ? 2.674 -50.938 -13.648 1 89.94 603 ALA B N 1
ATOM 10800 C CA . ALA B 1 603 ? 2.105 -52.188 -14.141 1 89.94 603 ALA B CA 1
ATOM 10801 C C . ALA B 1 603 ? 1.056 -52.719 -13.18 1 89.94 603 ALA B C 1
ATOM 10803 O O . ALA B 1 603 ? 0.015 -53.25 -13.602 1 89.94 603 ALA B O 1
ATOM 10804 N N . ALA B 1 604 ? 1.419 -52.594 -11.914 1 89.5 604 ALA B N 1
ATOM 10805 C CA . ALA B 1 604 ? 0.487 -53.062 -10.891 1 89.5 604 ALA B CA 1
ATOM 10806 C C . ALA B 1 604 ? -0.801 -52.25 -10.906 1 89.5 604 ALA B C 1
ATOM 10808 O O . ALA B 1 604 ? -1.891 -52.781 -10.711 1 89.5 604 ALA B O 1
ATOM 10809 N N . ALA B 1 605 ? -0.659 -51 -11.078 1 90.94 605 ALA B N 1
ATOM 10810 C CA . ALA B 1 605 ? -1.81 -50.094 -11.094 1 90.94 605 ALA B CA 1
ATOM 10811 C C . ALA B 1 605 ? -2.701 -50.375 -12.305 1 90.94 605 ALA B C 1
ATOM 10813 O O . ALA B 1 605 ? -3.924 -50.25 -12.227 1 90.94 605 ALA B O 1
ATOM 10814 N N . LEU B 1 606 ? -2.137 -50.781 -13.43 1 91.56 606 LEU B N 1
ATOM 10815 C CA . LEU B 1 606 ? -2.859 -50.969 -14.68 1 91.56 606 LEU B CA 1
ATOM 10816 C C . LEU B 1 606 ? -3.381 -52.375 -14.805 1 91.56 606 LEU B C 1
ATOM 10818 O O . LEU B 1 606 ? -4.203 -52.688 -15.68 1 91.56 606 LEU B O 1
ATOM 10822 N N . ASP B 1 607 ? -3.021 -53.188 -13.93 1 88.81 607 ASP B N 1
ATOM 10823 C CA . ASP B 1 607 ? -3.277 -54.625 -14 1 88.81 607 ASP B CA 1
ATOM 10824 C C . ASP B 1 607 ? -4.773 -54.906 -14.117 1 88.81 607 ASP B C 1
ATOM 10826 O O . ASP B 1 607 ? -5.184 -55.812 -14.867 1 88.81 607 ASP B O 1
ATOM 10830 N N . PRO B 1 608 ? -5.582 -54.156 -13.398 1 86.44 608 PRO B N 1
ATOM 10831 C CA . PRO B 1 608 ? -7.012 -54.469 -13.461 1 86.44 608 PRO B CA 1
ATOM 10832 C C . PRO B 1 608 ? -7.672 -53.969 -14.742 1 86.44 608 PRO B C 1
ATOM 10834 O O . PRO B 1 608 ? -8.812 -54.312 -15.031 1 86.44 608 PRO B O 1
ATOM 10837 N N . PHE B 1 609 ? -6.996 -53.25 -15.516 1 90.31 609 PHE B N 1
ATOM 10838 C CA . PHE B 1 609 ? -7.574 -52.656 -16.719 1 90.31 609 PHE B CA 1
ATOM 10839 C C . PHE B 1 609 ? -7.195 -53.469 -17.953 1 90.31 609 PHE B C 1
ATOM 10841 O O . PHE B 1 609 ? -6.191 -54.188 -17.953 1 90.31 609 PHE B O 1
ATOM 10848 N N . THR B 1 610 ? -8.062 -53.281 -19 1 90.31 610 THR B N 1
ATOM 10849 C CA . THR B 1 610 ? -7.762 -54 -20.234 1 90.31 610 THR B CA 1
ATOM 10850 C C . THR B 1 610 ? -7.75 -53.062 -21.422 1 90.31 610 THR B C 1
ATOM 10852 O O . THR B 1 610 ? -7.43 -53.438 -22.547 1 90.31 610 THR B O 1
ATOM 10855 N N . GLY B 1 611 ? -8.07 -51.875 -21.156 1 91.5 611 GLY B N 1
ATOM 10856 C CA . GLY B 1 611 ? -8.062 -50.969 -22.297 1 91.5 611 GLY B CA 1
ATOM 10857 C C . GLY B 1 611 ? -8.039 -49.5 -21.875 1 91.5 611 GLY B C 1
ATOM 10858 O O . GLY B 1 611 ? -8.094 -49.188 -20.688 1 91.5 611 GLY B O 1
ATOM 10859 N N . VAL B 1 612 ? -7.859 -48.562 -22.844 1 92.44 612 VAL B N 1
ATOM 10860 C CA . VAL B 1 612 ? -7.875 -47.125 -22.703 1 92.44 612 VAL B CA 1
ATOM 10861 C C . VAL B 1 612 ? -8.906 -46.5 -23.641 1 92.44 612 VAL B C 1
ATOM 10863 O O . VAL B 1 612 ? -8.969 -46.875 -24.828 1 92.44 612 VAL B O 1
ATOM 10866 N N . TYR B 1 613 ? -9.812 -45.781 -23.094 1 92.19 613 TYR B N 1
ATOM 10867 C CA . TYR B 1 613 ? -10.867 -45.125 -23.844 1 92.19 613 TYR B CA 1
ATOM 10868 C C . TYR B 1 613 ? -10.844 -43.594 -23.609 1 92.19 613 TYR B C 1
ATOM 10870 O O . TYR B 1 613 ? -11.32 -43.125 -22.578 1 92.19 613 TYR B O 1
ATOM 10878 N N . LEU B 1 614 ? -10.289 -42.844 -24.531 1 92.5 614 LEU B N 1
ATOM 10879 C CA . LEU B 1 614 ? -10.188 -41.375 -24.406 1 92.5 614 LEU B CA 1
ATOM 10880 C C . LEU B 1 614 ? -10.945 -40.688 -25.531 1 92.5 614 LEU B C 1
ATOM 10882 O O . LEU B 1 614 ? -10.93 -41.125 -26.672 1 92.5 614 LEU B O 1
ATOM 10886 N N . ARG B 1 615 ? -11.727 -39.594 -25.203 1 92.06 615 ARG B N 1
ATOM 10887 C CA . ARG B 1 615 ? -12.523 -38.875 -26.172 1 92.06 615 ARG B CA 1
ATOM 10888 C C . ARG B 1 615 ? -12.328 -37.344 -26.031 1 92.06 615 ARG B C 1
ATOM 10890 O O . ARG B 1 615 ? -12.227 -36.844 -24.906 1 92.06 615 ARG B O 1
ATOM 10897 N N . GLY B 1 616 ? -12.281 -36.719 -27.188 1 90.75 616 GLY B N 1
ATOM 10898 C CA . GLY B 1 616 ? -12.375 -35.25 -27.234 1 90.75 616 GLY B CA 1
ATOM 10899 C C . GLY B 1 616 ? -11.195 -34.562 -26.578 1 90.75 616 GLY B C 1
ATOM 10900 O O . GLY B 1 616 ? -11.375 -33.562 -25.891 1 90.75 616 GLY B O 1
ATOM 10901 N N . LEU B 1 617 ? -10 -35.031 -26.688 1 91.31 617 LEU B N 1
ATOM 10902 C CA . LEU B 1 617 ? -8.836 -34.406 -26.047 1 91.31 617 LEU B CA 1
ATOM 10903 C C . LEU B 1 617 ? -7.875 -33.875 -27.078 1 91.31 617 LEU B C 1
ATOM 10905 O O . LEU B 1 617 ? -7.719 -34.438 -28.156 1 91.31 617 LEU B O 1
ATOM 10909 N N . ASN B 1 618 ? -7.395 -32.656 -26.875 1 87.62 618 ASN B N 1
ATOM 10910 C CA . ASN B 1 618 ? -6.238 -32.156 -27.609 1 87.62 618 ASN B CA 1
ATOM 10911 C C . ASN B 1 618 ? -4.93 -32.531 -26.922 1 87.62 618 ASN B C 1
ATOM 10913 O O . ASN B 1 618 ? -4.52 -31.844 -25.969 1 87.62 618 ASN B O 1
ATOM 10917 N N . LEU B 1 619 ? -4.301 -33.531 -27.406 1 88.88 619 LEU B N 1
ATOM 10918 C CA . LEU B 1 619 ? -3.117 -34.062 -26.75 1 88.88 619 LEU B CA 1
ATOM 10919 C C . LEU B 1 619 ? -1.865 -33.312 -27.156 1 88.88 619 LEU B C 1
ATOM 10921 O O . LEU B 1 619 ? -1.361 -33.469 -28.266 1 88.88 619 LEU B O 1
ATOM 10925 N N . ASN B 1 620 ? -1.366 -32.562 -26.266 1 82.56 620 ASN B N 1
ATOM 10926 C CA . ASN B 1 620 ? -0.086 -31.922 -26.516 1 82.56 620 ASN B CA 1
ATOM 10927 C C . ASN B 1 620 ? 1.073 -32.906 -26.422 1 82.56 620 ASN B C 1
ATOM 10929 O O . ASN B 1 620 ? 0.86 -34.125 -26.203 1 82.56 620 ASN B O 1
ATOM 10933 N N . ARG B 1 621 ? 2.219 -32.5 -26.719 1 79.19 621 ARG B N 1
ATOM 10934 C CA . ARG B 1 621 ? 3.365 -33.375 -26.766 1 79.19 621 ARG B CA 1
ATOM 10935 C C . ARG B 1 621 ? 3.574 -34.094 -25.438 1 79.19 621 ARG B C 1
ATOM 10937 O O . ARG B 1 621 ? 3.941 -35.25 -25.391 1 79.19 621 ARG B O 1
ATOM 10944 N N . PHE B 1 622 ? 3.424 -33.344 -24.391 1 85.12 622 PHE B N 1
ATOM 10945 C CA . PHE B 1 622 ? 3.602 -33.938 -23.062 1 85.12 622 PHE B CA 1
ATOM 10946 C C . PHE B 1 622 ? 2.527 -35 -22.797 1 85.12 622 PHE B C 1
ATOM 10948 O O . PHE B 1 622 ? 2.811 -36.062 -22.219 1 85.12 622 PHE B O 1
ATOM 10955 N N . ASP B 1 623 ? 1.325 -34.688 -23.156 1 88.5 623 ASP B N 1
ATOM 10956 C CA . ASP B 1 623 ? 0.245 -35.688 -23.031 1 88.5 623 ASP B CA 1
ATOM 10957 C C . ASP B 1 623 ? 0.569 -36.938 -23.797 1 88.5 623 ASP B C 1
ATOM 10959 O O . ASP B 1 623 ? 0.254 -38.062 -23.344 1 88.5 623 ASP B O 1
ATOM 10963 N N . GLN B 1 624 ? 1.113 -36.719 -24.953 1 88.12 624 GLN B N 1
ATOM 10964 C CA . GLN B 1 624 ? 1.488 -37.875 -25.766 1 88.12 624 GLN B CA 1
ATOM 10965 C C . GLN B 1 624 ? 2.555 -38.719 -25.078 1 88.12 624 GLN B C 1
ATOM 10967 O O . GLN B 1 624 ? 2.494 -39.938 -25.109 1 88.12 624 GLN B O 1
ATOM 10972 N N . MET B 1 625 ? 3.459 -38.031 -24.516 1 85.81 625 MET B N 1
ATOM 10973 C CA . MET B 1 625 ? 4.52 -38.719 -23.781 1 85.81 625 MET B CA 1
ATOM 10974 C C . MET B 1 625 ? 3.951 -39.5 -22.609 1 85.81 625 MET B C 1
ATOM 10976 O O . MET B 1 625 ? 4.367 -40.625 -22.344 1 85.81 625 MET B O 1
ATOM 10980 N N . VAL B 1 626 ? 3.102 -38.906 -21.922 1 90.19 626 VAL B N 1
ATOM 10981 C CA . VAL B 1 626 ? 2.49 -39.5 -20.75 1 90.19 626 VAL B CA 1
ATOM 10982 C C . VAL B 1 626 ? 1.677 -40.75 -21.156 1 90.19 626 VAL B C 1
ATOM 10984 O O . VAL B 1 626 ? 1.755 -41.781 -20.5 1 90.19 626 VAL B O 1
ATOM 10987 N N . LEU B 1 627 ? 0.891 -40.562 -22.188 1 91.31 627 LEU B N 1
ATOM 10988 C CA . LEU B 1 627 ? 0.093 -41.688 -22.688 1 91.31 627 LEU B CA 1
ATOM 10989 C C . LEU B 1 627 ? 0.988 -42.812 -23.156 1 91.31 627 LEU B C 1
ATOM 10991 O O . LEU B 1 627 ? 0.715 -44 -22.875 1 91.31 627 LEU B O 1
ATOM 10995 N N . SER B 1 628 ? 2.047 -42.5 -23.875 1 90.12 628 SER B N 1
ATOM 10996 C CA . SER B 1 628 ? 2.982 -43.5 -24.375 1 90.12 628 SER B CA 1
ATOM 10997 C C . SER B 1 628 ? 3.652 -44.25 -23.234 1 90.12 628 SER B C 1
ATOM 10999 O O . SER B 1 628 ? 3.898 -45.438 -23.344 1 90.12 628 SER B O 1
ATOM 11001 N N . PHE B 1 629 ? 3.977 -43.594 -22.203 1 90 629 PHE B N 1
ATOM 11002 C CA . PHE B 1 629 ? 4.59 -44.219 -21.047 1 90 629 PHE B CA 1
ATOM 11003 C C . PHE B 1 629 ? 3.652 -45.25 -20.422 1 90 629 PHE B C 1
ATOM 11005 O O . PHE B 1 629 ? 4.082 -46.344 -20.062 1 90 629 PHE B O 1
ATOM 11012 N N . SER B 1 630 ? 2.408 -44.906 -20.297 1 92.19 630 SER B N 1
ATOM 11013 C CA . SER B 1 630 ? 1.426 -45.812 -19.719 1 92.19 630 SER B CA 1
ATOM 11014 C C . SER B 1 630 ? 1.203 -47.031 -20.625 1 92.19 630 SER B C 1
ATOM 11016 O O . SER B 1 630 ? 1.136 -48.156 -20.141 1 92.19 630 SER B O 1
ATOM 11018 N N . VAL B 1 631 ? 1.138 -46.75 -21.891 1 92.06 631 VAL B N 1
ATOM 11019 C CA . VAL B 1 631 ? 0.907 -47.844 -22.859 1 92.06 631 VAL B CA 1
ATOM 11020 C C . VAL B 1 631 ? 2.096 -48.781 -22.844 1 92.06 631 VAL B C 1
ATOM 11022 O O . VAL B 1 631 ? 1.917 -50 -22.938 1 92.06 631 VAL B O 1
ATOM 11025 N N . LYS B 1 632 ? 3.254 -48.25 -22.766 1 90.44 632 LYS B N 1
ATOM 11026 C CA . LYS B 1 632 ? 4.477 -49.062 -22.75 1 90.44 632 LYS B CA 1
ATOM 11027 C C . LYS B 1 632 ? 4.488 -50 -21.562 1 90.44 632 LYS B C 1
ATOM 11029 O O . LYS B 1 632 ? 5.035 -51.125 -21.641 1 90.44 632 LYS B O 1
ATOM 11034 N N . ASN B 1 633 ? 3.879 -49.594 -20.516 1 91.44 633 ASN B N 1
ATOM 11035 C CA . ASN B 1 633 ? 3.904 -50.375 -19.281 1 91.44 633 ASN B CA 1
ATOM 11036 C C . ASN B 1 633 ? 2.553 -51.031 -19 1 91.44 633 ASN B C 1
ATOM 11038 O O . ASN B 1 633 ? 2.188 -51.25 -17.844 1 91.44 633 ASN B O 1
ATOM 11042 N N . PHE B 1 634 ? 1.824 -51.281 -20.031 1 93.31 634 PHE B N 1
ATOM 11043 C CA . PHE B 1 634 ? 0.486 -51.875 -19.953 1 93.31 634 PHE B CA 1
ATOM 11044 C C . PHE B 1 634 ? 0.443 -53.25 -20.609 1 93.31 634 PHE B C 1
ATOM 11046 O O . PHE B 1 634 ? -0.108 -53.406 -21.688 1 93.31 634 PHE B O 1
ATOM 11053 N N . PRO B 1 635 ? 0.878 -54.25 -19.938 1 87.38 635 PRO B N 1
ATOM 11054 C CA . PRO B 1 635 ? 0.975 -55.562 -20.562 1 87.38 635 PRO B CA 1
ATOM 11055 C C . PRO B 1 635 ? -0.39 -56.156 -20.906 1 87.38 635 PRO B C 1
ATOM 11057 O O . PRO B 1 635 ? -0.513 -56.906 -21.891 1 87.38 635 PRO B O 1
ATOM 11060 N N . LYS B 1 636 ? -1.436 -55.844 -20.234 1 89.69 636 LYS B N 1
ATOM 11061 C CA . LYS B 1 636 ? -2.744 -56.438 -20.438 1 89.69 636 LYS B CA 1
ATOM 11062 C C . LYS B 1 636 ? -3.613 -55.594 -21.359 1 89.69 636 LYS B C 1
ATOM 11064 O O . LYS B 1 636 ? -4.82 -55.812 -21.453 1 89.69 636 LYS B O 1
ATOM 11069 N N . LEU B 1 637 ? -2.99 -54.656 -21.984 1 93.56 637 LEU B N 1
ATOM 11070 C CA . LEU B 1 637 ? -3.742 -53.75 -22.859 1 93.56 637 LEU B CA 1
ATOM 11071 C C . LEU B 1 637 ? -4.328 -54.531 -24.031 1 93.56 637 LEU B C 1
ATOM 11073 O O . LEU B 1 637 ? -3.592 -55.156 -24.797 1 93.56 637 LEU B O 1
ATOM 11077 N N . GLU B 1 638 ? -5.629 -54.469 -24.234 1 93.19 638 GLU B N 1
ATOM 11078 C CA . GLU B 1 638 ? -6.301 -55.156 -25.328 1 93.19 638 GLU B CA 1
ATOM 11079 C C . GLU B 1 638 ? -6.973 -54.188 -26.281 1 93.19 638 GLU B C 1
ATOM 11081 O O . GLU B 1 638 ? -7.184 -54.531 -27.453 1 93.19 638 GLU B O 1
ATOM 11086 N N . SER B 1 639 ? -7.34 -53.156 -25.703 1 93.88 639 SER B N 1
ATOM 11087 C CA . SER B 1 639 ? -8.055 -52.188 -26.547 1 93.88 639 SER B CA 1
ATOM 11088 C C . SER B 1 639 ? -7.562 -50.781 -26.297 1 93.88 639 SER B C 1
ATOM 11090 O O . SER B 1 639 ? -7.461 -50.344 -25.141 1 93.88 639 SER B O 1
ATOM 11092 N N . LEU B 1 640 ? -7.176 -50.031 -27.297 1 94.56 640 LEU B N 1
ATOM 11093 C CA . LEU B 1 640 ? -6.832 -48.625 -27.281 1 94.56 640 LEU B CA 1
ATOM 11094 C C . LEU B 1 640 ? -7.754 -47.812 -28.203 1 94.56 640 LEU B C 1
ATOM 11096 O O . LEU B 1 640 ? -7.645 -47.906 -29.422 1 94.56 640 LEU B O 1
ATOM 11100 N N . ASP B 1 641 ? -8.656 -47.094 -27.609 1 94.19 641 ASP B N 1
ATOM 11101 C CA . ASP B 1 641 ? -9.695 -46.375 -28.344 1 94.19 641 ASP B CA 1
ATOM 11102 C C . ASP B 1 641 ? -9.578 -44.875 -28.141 1 94.19 641 ASP B C 1
ATOM 11104 O O . ASP B 1 641 ? -9.984 -44.344 -27.109 1 94.19 641 ASP B O 1
ATOM 11108 N N . LEU B 1 642 ? -9.039 -44.156 -29.094 1 94.06 642 LEU B N 1
ATOM 11109 C CA . LEU B 1 642 ? -8.945 -42.719 -29.078 1 94.06 642 LEU B CA 1
ATOM 11110 C C . LEU B 1 642 ? -9.875 -42.094 -30.125 1 94.06 642 LEU B C 1
ATOM 11112 O O . LEU B 1 642 ? -9.773 -42.406 -31.312 1 94.06 642 LEU B O 1
ATOM 11116 N N . GLY B 1 643 ? -10.883 -41.281 -29.656 1 92.38 643 GLY B N 1
ATOM 11117 C CA . GLY B 1 643 ? -11.82 -40.656 -30.562 1 92.38 643 GLY B CA 1
ATOM 11118 C C . GLY B 1 643 ? -11.812 -39.125 -30.453 1 92.38 643 GLY B C 1
ATOM 11119 O O . GLY B 1 643 ? -11.758 -38.594 -29.344 1 92.38 643 GLY B O 1
ATOM 11120 N N . HIS B 1 644 ? -11.867 -38.531 -31.594 1 91.25 644 HIS B N 1
ATOM 11121 C CA . HIS B 1 644 ? -11.898 -37.062 -31.641 1 91.25 644 HIS B CA 1
ATOM 11122 C C . HIS B 1 644 ? -10.734 -36.469 -30.859 1 91.25 644 HIS B C 1
ATOM 11124 O O . HIS B 1 644 ? -10.914 -35.5 -30.109 1 91.25 644 HIS B O 1
ATOM 11130 N N . CYS B 1 645 ? -9.664 -37.219 -30.781 1 91.62 645 CYS B N 1
ATOM 11131 C CA . CYS B 1 645 ? -8.461 -36.719 -30.125 1 91.62 645 CYS B CA 1
ATOM 11132 C C . CYS B 1 645 ? -7.465 -36.188 -31.141 1 91.62 645 CYS B C 1
ATOM 11134 O O . CYS B 1 645 ? -7.246 -36.812 -32.188 1 91.62 645 CYS B O 1
ATOM 11136 N N . SER B 1 646 ? -6.977 -34.969 -30.969 1 87.75 646 SER B N 1
ATOM 11137 C CA . SER B 1 646 ? -6.004 -34.344 -31.859 1 87.75 646 SER B CA 1
ATOM 11138 C C . SER B 1 646 ? -4.598 -34.406 -31.281 1 87.75 646 SER B C 1
ATOM 11140 O O . SER B 1 646 ? -4.395 -34.125 -30.094 1 87.75 646 SER B O 1
ATOM 11142 N N . PHE B 1 647 ? -3.73 -34.938 -32 1 87.25 647 PHE B N 1
ATOM 11143 C CA . PHE B 1 647 ? -2.326 -34.938 -31.609 1 87.25 647 PHE B CA 1
ATOM 11144 C C . PHE B 1 647 ? -1.628 -33.656 -32.094 1 87.25 647 PHE B C 1
ATOM 11146 O O . PHE B 1 647 ? -1.258 -33.531 -33.25 1 87.25 647 PHE B O 1
ATOM 11153 N N . LEU B 1 648 ? -1.531 -32.781 -31.094 1 76.94 648 LEU B N 1
ATOM 11154 C CA . LEU B 1 648 ? -0.996 -31.469 -31.422 1 76.94 648 LEU B CA 1
ATOM 11155 C C . LEU B 1 648 ? 0.51 -31.531 -31.656 1 76.94 648 LEU B C 1
ATOM 11157 O O . LEU B 1 648 ? 1.215 -32.281 -30.953 1 76.94 648 LEU B O 1
ATOM 11161 N N . TRP B 1 649 ? 0.872 -31.062 -32.844 1 62.81 649 TRP B N 1
ATOM 11162 C CA . TRP B 1 649 ? 2.291 -30.953 -33.156 1 62.81 649 TRP B CA 1
ATOM 11163 C C . TRP B 1 649 ? 2.758 -29.5 -33.094 1 62.81 649 TRP B C 1
ATOM 11165 O O . TRP B 1 649 ? 2.059 -28.594 -33.562 1 62.81 649 TRP B O 1
ATOM 11175 N N . ASP B 1 650 ? 3.129 -28.984 -32.062 1 53.81 650 ASP B N 1
ATOM 11176 C CA . ASP B 1 650 ? 3.57 -27.594 -32.031 1 53.81 650 ASP B CA 1
ATOM 11177 C C . ASP B 1 650 ? 4.395 -27.25 -33.25 1 53.81 650 ASP B C 1
ATOM 11179 O O . ASP B 1 650 ? 5.43 -27.875 -33.5 1 53.81 650 ASP B O 1
ATOM 11183 N N . GLU B 1 651 ? 3.797 -27.016 -34.344 1 44.5 651 GLU B N 1
ATOM 11184 C CA . GLU B 1 651 ? 4.574 -26.438 -35.438 1 44.5 651 GLU B CA 1
ATOM 11185 C C . GLU B 1 651 ? 5.609 -25.453 -34.938 1 44.5 651 GLU B C 1
ATOM 11187 O O . GLU B 1 651 ? 5.34 -24.688 -34 1 44.5 651 GLU B O 1
ATOM 11192 N N . PRO B 1 652 ? 6.922 -25.719 -34.969 1 41.81 652 PRO B N 1
ATOM 11193 C CA . PRO B 1 652 ? 7.863 -24.609 -34.812 1 41.81 652 PRO B CA 1
ATOM 11194 C C . PRO B 1 652 ? 7.301 -23.281 -35.344 1 41.81 652 PRO B C 1
ATOM 11196 O O . PRO B 1 652 ? 6.965 -23.172 -36.531 1 41.81 652 PRO B O 1
ATOM 11199 N N . GLU B 1 653 ? 6.387 -22.719 -34.906 1 38.38 653 GLU B N 1
ATOM 11200 C CA . GLU B 1 653 ? 5.973 -21.453 -35.5 1 38.38 653 GLU B CA 1
ATOM 11201 C C . GLU B 1 653 ? 7.117 -20.812 -36.281 1 38.38 653 GLU B C 1
ATOM 11203 O O . GLU B 1 653 ? 8.266 -21.234 -36.156 1 38.38 653 GLU B O 1
ATOM 11208 N N . ASP B 1 654 ? 7.012 -19.281 -36.531 1 35.81 654 ASP B N 1
ATOM 11209 C CA . ASP B 1 654 ? 7.641 -18.312 -37.406 1 35.81 654 ASP B CA 1
ATOM 11210 C C . ASP B 1 654 ? 9.141 -18.219 -37.156 1 35.81 654 ASP B C 1
ATOM 11212 O O . ASP B 1 654 ? 9.586 -17.359 -36.375 1 35.81 654 ASP B O 1
ATOM 11216 N N . CYS B 1 655 ? 9.914 -19.047 -36.844 1 35.03 655 CYS B N 1
ATOM 11217 C CA . CYS B 1 655 ? 11.25 -18.641 -37.25 1 35.03 655 CYS B CA 1
ATOM 11218 C C . CYS B 1 655 ? 11.258 -18.172 -38.688 1 35.03 655 CYS B C 1
ATOM 11220 O O . CYS B 1 655 ? 11.219 -18.984 -39.625 1 35.03 655 CYS B O 1
ATOM 11222 N N . ALA B 1 656 ? 10.633 -17.094 -39.094 1 34.81 656 ALA B N 1
ATOM 11223 C CA . ALA B 1 656 ? 10.68 -16.516 -40.406 1 34.81 656 ALA B CA 1
ATOM 11224 C C . ALA B 1 656 ? 12.102 -16.516 -40.969 1 34.81 656 ALA B C 1
ATOM 11226 O O . ALA B 1 656 ? 12.367 -15.922 -42.031 1 34.81 656 ALA B O 1
ATOM 11227 N N . GLY B 1 657 ? 13.281 -16.453 -40.219 1 33.03 657 GLY B N 1
ATOM 11228 C CA . GLY B 1 657 ? 14.312 -16.453 -41.25 1 33.03 657 GLY B CA 1
ATOM 11229 C C . GLY B 1 657 ? 14.32 -17.703 -42.094 1 33.03 657 GLY B C 1
ATOM 11230 O O . GLY B 1 657 ? 13.734 -18.719 -41.719 1 33.03 657 GLY B O 1
ATOM 11231 N N . PRO B 1 658 ? 14.609 -17.453 -43.5 1 31.56 658 PRO B N 1
ATOM 11232 C CA . PRO B 1 658 ? 14.812 -18.5 -44.5 1 31.56 658 PRO B CA 1
ATOM 11233 C C . PRO B 1 658 ? 15.727 -19.625 -44 1 31.56 658 PRO B C 1
ATOM 11235 O O . PRO B 1 658 ? 16.906 -19.391 -43.75 1 31.56 658 PRO B O 1
ATOM 11238 N N . GLN B 1 659 ? 15.664 -20.141 -42.938 1 31.03 659 GLN B N 1
ATOM 11239 C CA . GLN B 1 659 ? 16.703 -21.156 -42.938 1 31.03 659 GLN B CA 1
ATOM 11240 C C . GLN B 1 659 ? 16.578 -22.078 -44.156 1 31.03 659 GLN B C 1
ATOM 11242 O O . GLN B 1 659 ? 15.469 -22.328 -44.625 1 31.03 659 GLN B O 1
ATOM 11247 N N . PRO B 1 660 ? 17.828 -22.25 -45 1 32.16 660 PRO B N 1
ATOM 11248 C CA . PRO B 1 660 ? 17.828 -23.188 -46.094 1 32.16 660 PRO B CA 1
ATOM 11249 C C . PRO B 1 660 ? 17.031 -24.453 -45.812 1 32.16 660 PRO B C 1
ATOM 11251 O O . PRO B 1 660 ? 16.844 -24.812 -44.656 1 32.16 660 PRO B O 1
ATOM 11254 N N . ALA B 1 661 ? 16.547 -25 -46.844 1 32.44 661 ALA B N 1
ATOM 11255 C CA . ALA B 1 661 ? 15.922 -26.281 -47.188 1 32.44 661 ALA B CA 1
ATOM 11256 C C . ALA B 1 661 ? 16.672 -27.453 -46.531 1 32.44 661 ALA B C 1
ATOM 11258 O O . ALA B 1 661 ? 16.438 -28.609 -46.875 1 32.44 661 ALA B O 1
ATOM 11259 N N . LYS B 1 662 ? 17.938 -27.188 -46.062 1 32.12 662 LYS B N 1
ATOM 11260 C CA . LYS B 1 662 ? 18.797 -28.375 -46.125 1 32.12 662 LYS B CA 1
ATOM 11261 C C . LYS B 1 662 ? 18.125 -29.562 -45.438 1 32.12 662 LYS B C 1
ATOM 11263 O O . LYS B 1 662 ? 17.906 -30.609 -46.031 1 32.12 662 LYS B O 1
ATOM 11268 N N . GLN B 1 663 ? 18.969 -30.125 -44.375 1 30.3 663 GLN B N 1
ATOM 11269 C CA . GLN B 1 663 ? 19.109 -31.562 -44.188 1 30.3 663 GLN B CA 1
ATOM 11270 C C . GLN B 1 663 ? 17.812 -32.156 -43.625 1 30.3 663 GLN B C 1
ATOM 11272 O O . GLN B 1 663 ? 17.375 -31.812 -42.531 1 30.3 663 GLN B O 1
ATOM 11277 N N . ALA B 1 664 ? 16.875 -32.625 -44.344 1 34.66 664 ALA B N 1
ATOM 11278 C CA . ALA B 1 664 ? 15.805 -33.594 -44.531 1 34.66 664 ALA B CA 1
ATOM 11279 C C . ALA B 1 664 ? 16.031 -34.844 -43.688 1 34.66 664 ALA B C 1
ATOM 11281 O O . ALA B 1 664 ? 15.328 -35.844 -43.844 1 34.66 664 ALA B O 1
ATOM 11282 N N . TYR B 1 665 ? 17.266 -35.188 -43.344 1 30.12 665 TYR B N 1
ATOM 11283 C CA . TYR B 1 665 ? 17.375 -36.531 -42.781 1 30.12 665 TYR B CA 1
ATOM 11284 C C . TYR B 1 665 ? 16.531 -36.688 -41.531 1 30.12 665 TYR B C 1
ATOM 11286 O O . TYR B 1 665 ? 16.859 -37.469 -40.625 1 30.12 665 TYR B O 1
ATOM 11294 N N . ARG B 1 666 ? 15.664 -35.75 -41.281 1 36.44 666 ARG B N 1
ATOM 11295 C CA . ARG B 1 666 ? 14.766 -36.219 -40.219 1 36.44 666 ARG B CA 1
ATOM 11296 C C . ARG B 1 666 ? 14.156 -37.562 -40.531 1 36.44 666 ARG B C 1
ATOM 11298 O O . ARG B 1 666 ? 13.547 -37.75 -41.594 1 36.44 666 ARG B O 1
ATOM 11305 N N . CYS B 1 667 ? 14.734 -38.656 -40.062 1 34.59 667 CYS B N 1
ATOM 11306 C CA . CYS B 1 667 ? 14.117 -39.969 -40.312 1 34.59 667 CYS B CA 1
ATOM 11307 C C . CYS B 1 667 ? 12.594 -39.844 -40.406 1 34.59 667 CYS B C 1
ATOM 11309 O O . CYS B 1 667 ? 11.984 -39.188 -39.531 1 34.59 667 CYS B O 1
ATOM 11311 N N . GLU B 1 668 ? 11.875 -39.969 -41.5 1 39.25 668 GLU B N 1
ATOM 11312 C CA . GLU B 1 668 ? 10.469 -39.906 -41.875 1 39.25 668 GLU B CA 1
ATOM 11313 C C . GLU B 1 668 ? 9.562 -40.281 -40.719 1 39.25 668 GLU B C 1
ATOM 11315 O O . GLU B 1 668 ? 8.484 -39.719 -40.562 1 39.25 668 GLU B O 1
ATOM 11320 N N . GLY B 1 669 ? 9.914 -41.312 -39.969 1 41.62 669 GLY B N 1
ATOM 11321 C CA . GLY B 1 669 ? 9.086 -41.875 -38.906 1 41.62 669 GLY B CA 1
ATOM 11322 C C . GLY B 1 669 ? 8.984 -40.969 -37.719 1 41.62 669 GLY B C 1
ATOM 11323 O O . GLY B 1 669 ? 8.039 -41.094 -36.906 1 41.62 669 GLY B O 1
ATOM 11324 N N . GLN B 1 670 ? 10 -40.219 -37.344 1 49.66 670 GLN B N 1
ATOM 11325 C CA . GLN B 1 670 ? 10.078 -39.406 -36.125 1 49.66 670 GLN B CA 1
ATOM 11326 C C . GLN B 1 670 ? 9.242 -38.156 -36.25 1 49.66 670 GLN B C 1
ATOM 11328 O O . GLN B 1 670 ? 8.984 -37.469 -35.25 1 49.66 670 GLN B O 1
ATOM 11333 N N . GLN B 1 671 ? 8.695 -37.906 -37.406 1 59.38 671 GLN B N 1
ATOM 11334 C CA . GLN B 1 671 ? 7.949 -36.688 -37.656 1 59.38 671 GLN B CA 1
ATOM 11335 C C . GLN B 1 671 ? 6.453 -36.906 -37.438 1 59.38 671 GLN B C 1
ATOM 11337 O O . GLN B 1 671 ? 5.672 -35.938 -37.531 1 59.38 671 GLN B O 1
ATOM 11342 N N . SER B 1 672 ? 6.086 -38.094 -37.188 1 73.25 672 SER B N 1
ATOM 11343 C CA . SER B 1 672 ? 4.652 -38.344 -37.031 1 73.25 672 SER B CA 1
ATOM 11344 C C . SER B 1 672 ? 4.16 -37.938 -35.656 1 73.25 672 SER B C 1
ATOM 11346 O O . SER B 1 672 ? 4.863 -38.125 -34.656 1 73.25 672 SER B O 1
ATOM 11348 N N . PRO B 1 673 ? 3.01 -37.281 -35.625 1 76.56 673 PRO B N 1
ATOM 11349 C CA . PRO B 1 673 ? 2.436 -36.875 -34.344 1 76.56 673 PRO B CA 1
ATOM 11350 C C . PRO B 1 673 ? 2.15 -38.094 -33.438 1 76.56 673 PRO B C 1
ATOM 11352 O O . PRO B 1 673 ? 2.094 -37.938 -32.219 1 76.56 673 PRO B O 1
ATOM 11355 N N . ILE B 1 674 ? 2.004 -39.344 -34.062 1 85.38 674 ILE B N 1
ATOM 11356 C CA . ILE B 1 674 ? 1.648 -40.5 -33.219 1 85.38 674 ILE B CA 1
ATOM 11357 C C . ILE B 1 674 ? 2.863 -41.406 -33.062 1 85.38 674 ILE B C 1
ATOM 11359 O O . ILE B 1 674 ? 2.729 -42.562 -32.688 1 85.38 674 ILE B O 1
ATOM 11363 N N . HIS B 1 675 ? 3.986 -40.906 -33.406 1 84.94 675 HIS B N 1
ATOM 11364 C CA . HIS B 1 675 ? 5.215 -41.688 -33.344 1 84.94 675 HIS B CA 1
ATOM 11365 C C . HIS B 1 675 ? 5.434 -42.281 -31.969 1 84.94 675 HIS B C 1
ATOM 11367 O O . HIS B 1 675 ? 5.777 -43.438 -31.828 1 84.94 675 HIS B O 1
ATOM 11373 N N . LEU B 1 676 ? 5.273 -41.5 -30.922 1 85.62 676 LEU B N 1
ATOM 11374 C CA . LEU B 1 676 ? 5.496 -41.938 -29.547 1 85.62 676 LEU B CA 1
ATOM 11375 C C . LEU B 1 676 ? 4.551 -43.062 -29.188 1 85.62 676 LEU B C 1
ATOM 11377 O O . LEU B 1 676 ? 4.957 -44.031 -28.531 1 85.62 676 LEU B O 1
ATOM 11381 N N . LEU B 1 677 ? 3.336 -42.906 -29.562 1 89.25 677 LEU B N 1
ATOM 11382 C CA . LEU B 1 677 ? 2.334 -43.938 -29.281 1 89.25 677 LEU B CA 1
ATOM 11383 C C . LEU B 1 677 ? 2.674 -45.25 -29.984 1 89.25 677 LEU B C 1
ATOM 11385 O O . LEU B 1 677 ? 2.576 -46.312 -29.391 1 89.25 677 LEU B O 1
ATOM 11389 N N . CYS B 1 678 ? 3.086 -45.156 -31.266 1 89.81 678 CYS B N 1
ATOM 11390 C CA . CYS B 1 678 ? 3.428 -46.344 -32.031 1 89.81 678 CYS B CA 1
ATOM 11391 C C . CYS B 1 678 ? 4.656 -47.031 -31.469 1 89.81 678 CYS B C 1
ATOM 11393 O O . CYS B 1 678 ? 4.703 -48.25 -31.406 1 89.81 678 CYS B O 1
ATOM 11395 N N . GLN B 1 679 ? 5.562 -46.25 -31.109 1 86.44 679 GLN B N 1
ATOM 11396 C CA . GLN B 1 679 ? 6.754 -46.812 -30.5 1 86.44 679 GLN B CA 1
ATOM 11397 C C . GLN B 1 679 ? 6.406 -47.562 -29.203 1 86.44 679 GLN B C 1
ATOM 11399 O O . GLN B 1 679 ? 6.949 -48.625 -28.922 1 86.44 679 GLN B O 1
ATOM 11404 N N . ALA B 1 680 ? 5.574 -46.969 -28.438 1 89.5 680 ALA B N 1
ATOM 11405 C CA . ALA B 1 680 ? 5.156 -47.562 -27.172 1 89.5 680 ALA B CA 1
ATOM 11406 C C . ALA B 1 680 ? 4.418 -48.875 -27.391 1 89.5 680 ALA B C 1
ATOM 11408 O O . ALA B 1 680 ? 4.617 -49.844 -26.656 1 89.5 680 ALA B O 1
ATOM 11409 N N . LEU B 1 681 ? 3.539 -48.938 -28.344 1 89.81 681 LEU B N 1
ATOM 11410 C CA . LEU B 1 681 ? 2.789 -50.156 -28.672 1 89.81 681 LEU B CA 1
ATOM 11411 C C . LEU B 1 681 ? 3.729 -51.25 -29.125 1 89.81 681 LEU B C 1
ATOM 11413 O O . LEU B 1 681 ? 3.502 -52.438 -28.797 1 89.81 681 LEU B O 1
ATOM 11417 N N . GLY B 1 682 ? 4.781 -50.875 -29.812 1 85.06 682 GLY B N 1
ATOM 11418 C CA . GLY B 1 682 ? 5.754 -51.875 -30.266 1 85.06 682 GLY B CA 1
ATOM 11419 C C . GLY B 1 682 ? 6.582 -52.469 -29.141 1 85.06 682 GLY B C 1
ATOM 11420 O O . GLY B 1 682 ? 6.965 -53.625 -29.188 1 85.06 682 GLY B O 1
ATOM 11421 N N . LYS B 1 683 ? 6.805 -51.656 -28.156 1 83.5 683 LYS B N 1
ATOM 11422 C CA . LYS B 1 683 ? 7.699 -52.062 -27.078 1 83.5 683 LYS B CA 1
ATOM 11423 C C . LYS B 1 683 ? 6.918 -52.688 -25.922 1 83.5 683 LYS B C 1
ATOM 11425 O O . LYS B 1 683 ? 7.504 -53.312 -25.031 1 83.5 683 LYS B O 1
ATOM 11430 N N . SER B 1 684 ? 5.68 -52.531 -25.844 1 85.25 684 SER B N 1
ATOM 11431 C CA . SER B 1 684 ? 4.871 -52.906 -24.688 1 85.25 684 SER B CA 1
ATOM 11432 C C . SER B 1 684 ? 4.711 -54.438 -24.609 1 85.25 684 SER B C 1
ATOM 11434 O O . SER B 1 684 ? 4.594 -54.969 -23.516 1 85.25 684 SER B O 1
ATOM 11436 N N . GLY B 1 685 ? 4.801 -55.094 -25.703 1 81.62 685 GLY B N 1
ATOM 11437 C CA . GLY B 1 685 ? 4.527 -56.531 -25.703 1 81.62 685 GLY B CA 1
ATOM 11438 C C . GLY B 1 685 ? 3.102 -56.844 -25.312 1 81.62 685 GLY B C 1
ATOM 11439 O O . GLY B 1 685 ? 2.818 -57.969 -24.891 1 81.62 685 GLY B O 1
ATOM 11440 N N . CYS B 1 686 ? 2.234 -55.906 -25.391 1 87.88 686 CYS B N 1
ATOM 11441 C CA . CYS B 1 686 ? 0.847 -56.125 -25 1 87.88 686 CYS B CA 1
ATOM 11442 C C . CYS B 1 686 ? 0.104 -56.969 -26.031 1 87.88 686 CYS B C 1
ATOM 11444 O O . CYS B 1 686 ? 0.633 -57.219 -27.109 1 87.88 686 CYS B O 1
ATOM 11446 N N . LYS B 1 687 ? -1.065 -57.406 -25.609 1 88.62 687 LYS B N 1
ATOM 11447 C CA . LYS B 1 687 ? -1.902 -58.219 -26.5 1 88.62 687 LYS B CA 1
ATOM 11448 C C . LYS B 1 687 ? -3.055 -57.375 -27.062 1 88.62 687 LYS B C 1
ATOM 11450 O O . LYS B 1 687 ? -4.219 -57.781 -26.953 1 88.62 687 LYS B O 1
ATOM 11455 N N . LEU B 1 688 ? -2.639 -56.312 -27.703 1 92.75 688 LEU B N 1
ATOM 11456 C CA . LEU B 1 688 ? -3.607 -55.375 -28.266 1 92.75 688 LEU B CA 1
ATOM 11457 C C . LEU B 1 688 ? -4.473 -56.062 -29.328 1 92.75 688 LEU B C 1
ATOM 11459 O O . LEU B 1 688 ? -3.955 -56.625 -30.281 1 92.75 688 LEU B O 1
ATOM 11463 N N . LYS B 1 689 ? -5.746 -55.969 -29.188 1 93.25 689 LYS B N 1
ATOM 11464 C CA . LYS B 1 689 ? -6.676 -56.594 -30.141 1 93.25 689 LYS B CA 1
ATOM 11465 C C . LYS B 1 689 ? -7.324 -55.531 -31.031 1 93.25 689 LYS B C 1
ATOM 11467 O O . LYS B 1 689 ? -7.551 -55.781 -32.219 1 93.25 689 LYS B O 1
ATOM 11472 N N . THR B 1 690 ? -7.641 -54.5 -30.375 1 94.25 690 THR B N 1
ATOM 11473 C CA . THR B 1 690 ? -8.352 -53.469 -31.109 1 94.25 690 THR B CA 1
ATOM 11474 C C . THR B 1 690 ? -7.641 -52.125 -30.969 1 94.25 690 THR B C 1
ATOM 11476 O O . THR B 1 690 ? -7.336 -51.688 -29.844 1 94.25 690 THR B O 1
ATOM 11479 N N . LEU B 1 691 ? -7.309 -51.469 -32 1 94.38 691 LEU B N 1
ATOM 11480 C CA . LEU B 1 691 ? -6.785 -50.125 -32.062 1 94.38 691 LEU B CA 1
ATOM 11481 C C . LEU B 1 691 ? -7.719 -49.219 -32.844 1 94.38 691 LEU B C 1
ATOM 11483 O O . LEU B 1 691 ? -7.934 -49.406 -34.062 1 94.38 691 LEU B O 1
ATOM 11487 N N . ARG B 1 692 ? -8.312 -48.281 -32.188 1 94.38 692 ARG B N 1
ATOM 11488 C CA . ARG B 1 692 ? -9.234 -47.375 -32.812 1 94.38 692 ARG B CA 1
ATOM 11489 C C . ARG B 1 692 ? -8.727 -45.938 -32.719 1 94.38 692 ARG B C 1
ATOM 11491 O O . ARG B 1 692 ? -8.578 -45.406 -31.625 1 94.38 692 ARG B O 1
ATOM 11498 N N . LEU B 1 693 ? -8.367 -45.312 -33.75 1 94.06 693 LEU B N 1
ATOM 11499 C CA . LEU B 1 693 ? -8.039 -43.875 -33.875 1 94.06 693 LEU B CA 1
ATOM 11500 C C . LEU B 1 693 ? -9.047 -43.156 -34.781 1 94.06 693 LEU B C 1
ATOM 11502 O O . LEU B 1 693 ? -8.75 -42.875 -35.938 1 94.06 693 LEU B O 1
ATOM 11506 N N . TRP B 1 694 ? -10.148 -42.875 -34.125 1 91 694 TRP B N 1
ATOM 11507 C CA . TRP B 1 694 ? -11.273 -42.312 -34.875 1 91 694 TRP B CA 1
ATOM 11508 C C . TRP B 1 694 ? -11.227 -40.781 -34.906 1 91 694 TRP B C 1
ATOM 11510 O O . TRP B 1 694 ? -11.258 -40.156 -33.844 1 91 694 TRP B O 1
ATOM 11520 N N . ARG B 1 695 ? -11.141 -40.094 -36.031 1 90.31 695 ARG B N 1
ATOM 11521 C CA . ARG B 1 695 ? -11.125 -38.625 -36.188 1 90.31 695 ARG B CA 1
ATOM 11522 C C . ARG B 1 695 ? -10.016 -38 -35.344 1 90.31 695 ARG B C 1
ATOM 11524 O O . ARG B 1 695 ? -10.273 -37.156 -34.5 1 90.31 695 ARG B O 1
ATOM 11531 N N . CYS B 1 696 ? -8.859 -38.531 -35.5 1 91 696 CYS B N 1
ATOM 11532 C CA . CYS B 1 696 ? -7.711 -38.062 -34.75 1 91 696 CYS B CA 1
ATOM 11533 C C . CYS B 1 696 ? -6.816 -37.156 -35.594 1 91 696 CYS B C 1
ATOM 11535 O O . CYS B 1 696 ? -5.66 -36.938 -35.25 1 91 696 CYS B O 1
ATOM 11537 N N . CYS B 1 697 ? -7.324 -36.719 -36.812 1 86.12 697 CYS B N 1
ATOM 11538 C CA . CYS B 1 697 ? -6.617 -35.812 -37.719 1 86.12 697 CYS B CA 1
ATOM 11539 C C . CYS B 1 697 ? -5.309 -36.438 -38.188 1 86.12 697 CYS B C 1
ATOM 11541 O O . CYS B 1 697 ? -4.273 -35.75 -38.219 1 86.12 697 CYS B O 1
ATOM 11543 N N . LEU B 1 698 ? -5.375 -37.75 -38.438 1 88.75 698 LEU B N 1
ATOM 11544 C CA . LEU B 1 698 ? -4.184 -38.438 -38.906 1 88.75 698 LEU B CA 1
ATOM 11545 C C . LEU B 1 698 ? -3.932 -38.125 -40.406 1 88.75 698 LEU B C 1
ATOM 11547 O O . LEU B 1 698 ? -4.879 -37.969 -41.156 1 88.75 698 LEU B O 1
ATOM 11551 N N . THR B 1 699 ? -2.695 -37.938 -40.719 1 85.81 699 THR B N 1
ATOM 11552 C CA . THR B 1 699 ? -2.287 -37.656 -42.094 1 85.81 699 THR B CA 1
ATOM 11553 C C . THR B 1 699 ? -1.462 -38.812 -42.656 1 85.81 699 THR B C 1
ATOM 11555 O O . THR B 1 699 ? -1.343 -39.844 -42.031 1 85.81 699 THR B O 1
ATOM 11558 N N . GLU B 1 700 ? -0.891 -38.562 -43.875 1 84.94 700 GLU B N 1
ATOM 11559 C CA . GLU B 1 700 ? -0.096 -39.594 -44.562 1 84.94 700 GLU B CA 1
ATOM 11560 C C . GLU B 1 700 ? 1.112 -40 -43.75 1 84.94 700 GLU B C 1
ATOM 11562 O O . GLU B 1 700 ? 1.475 -41.188 -43.719 1 84.94 700 GLU B O 1
ATOM 11567 N N . VAL B 1 701 ? 1.617 -39.062 -43 1 81.62 701 VAL B N 1
ATOM 11568 C CA . VAL B 1 701 ? 2.826 -39.281 -42.219 1 81.62 701 VAL B CA 1
ATOM 11569 C C . VAL B 1 701 ? 2.518 -40.25 -41.062 1 81.62 701 VAL B C 1
ATOM 11571 O O . VAL B 1 701 ? 3.357 -41.062 -40.688 1 81.62 701 VAL B O 1
ATOM 11574 N N . SER B 1 702 ? 1.361 -40.25 -40.594 1 87.56 702 SER B N 1
ATOM 11575 C CA . SER B 1 702 ? 0.954 -41.094 -39.469 1 87.56 702 SER B CA 1
ATOM 11576 C C . SER B 1 702 ? 0.837 -42.562 -39.906 1 87.56 702 SER B C 1
ATOM 11578 O O . SER B 1 702 ? 1.044 -43.469 -39.094 1 87.56 702 SER B O 1
ATOM 11580 N N . CYS B 1 703 ? 0.575 -42.75 -41.156 1 87.5 703 CYS B N 1
ATOM 11581 C CA . CYS B 1 703 ? 0.393 -44.094 -41.688 1 87.5 703 CYS B CA 1
ATOM 11582 C C . CYS B 1 703 ? 1.719 -44.844 -41.719 1 87.5 703 CYS B C 1
ATOM 11584 O O . CYS B 1 703 ? 1.75 -46.094 -41.562 1 87.5 703 CYS B O 1
ATOM 11586 N N . GLY B 1 704 ? 2.744 -44.094 -41.906 1 84.62 704 GLY B N 1
ATOM 11587 C CA . GLY B 1 704 ? 4.055 -44.719 -41.844 1 84.62 704 GLY B CA 1
ATOM 11588 C C . GLY B 1 704 ? 4.375 -45.312 -40.5 1 84.62 704 GLY B C 1
ATOM 11589 O O . GLY B 1 704 ? 4.891 -46.438 -40.406 1 84.62 704 GLY B O 1
ATOM 11590 N N . ALA B 1 705 ? 4.09 -44.594 -39.5 1 87.19 705 ALA B N 1
ATOM 11591 C CA . ALA B 1 705 ? 4.324 -45.062 -38.125 1 87.19 705 ALA B CA 1
ATOM 11592 C C . ALA B 1 705 ? 3.422 -46.25 -37.781 1 87.19 705 ALA B C 1
ATOM 11594 O O . ALA B 1 705 ? 3.855 -47.219 -37.156 1 87.19 705 ALA B O 1
ATOM 11595 N N . LEU B 1 706 ? 2.184 -46.219 -38.219 1 89 706 LEU B N 1
ATOM 11596 C CA . LEU B 1 706 ? 1.219 -47.281 -37.969 1 89 706 LEU B CA 1
ATOM 11597 C C . LEU B 1 706 ? 1.618 -48.562 -38.688 1 89 706 LEU B C 1
ATOM 11599 O O . LEU B 1 706 ? 1.374 -49.656 -38.188 1 89 706 LEU B O 1
ATOM 11603 N N . ALA B 1 707 ? 2.219 -48.344 -39.875 1 89.19 707 ALA B N 1
ATOM 11604 C CA . ALA B 1 707 ? 2.645 -49.5 -40.688 1 89.19 707 ALA B CA 1
ATOM 11605 C C . ALA B 1 707 ? 3.697 -50.312 -39.938 1 89.19 707 ALA B C 1
ATOM 11607 O O . ALA B 1 707 ? 3.742 -51.562 -40.062 1 89.19 707 ALA B O 1
ATOM 11608 N N . ALA B 1 708 ? 4.426 -49.688 -39.188 1 86.12 708 ALA B N 1
ATOM 11609 C CA . ALA B 1 708 ? 5.484 -50.344 -38.438 1 86.12 708 ALA B CA 1
ATOM 11610 C C . ALA B 1 708 ? 4.91 -51.125 -37.25 1 86.12 708 ALA B C 1
ATOM 11612 O O . ALA B 1 708 ? 5.5 -52.125 -36.812 1 86.12 708 ALA B O 1
ATOM 11613 N N . VAL B 1 709 ? 3.793 -50.75 -36.781 1 88.88 709 VAL B N 1
ATOM 11614 C CA . VAL B 1 709 ? 3.176 -51.344 -35.594 1 88.88 709 VAL B CA 1
ATOM 11615 C C . VAL B 1 709 ? 2.443 -52.625 -35.969 1 88.88 709 VAL B C 1
ATOM 11617 O O . VAL B 1 709 ? 2.326 -53.562 -35.156 1 88.88 709 VAL B O 1
ATOM 11620 N N . LEU B 1 710 ? 1.97 -52.781 -37.156 1 89.19 710 LEU B N 1
ATOM 11621 C CA . LEU B 1 710 ? 1.106 -53.875 -37.594 1 89.19 710 LEU B CA 1
ATOM 11622 C C . LEU B 1 710 ? 1.832 -55.188 -37.5 1 89.19 710 LEU B C 1
ATOM 11624 O O . LEU B 1 710 ? 1.347 -56.125 -36.844 1 89.19 710 LEU B O 1
ATOM 11628 N N . PRO B 1 711 ? 3.057 -55.25 -38.031 1 87.5 711 PRO B N 1
ATOM 11629 C CA . PRO B 1 711 ? 3.756 -56.531 -37.906 1 87.5 711 PRO B CA 1
ATOM 11630 C C . PRO B 1 711 ? 4.258 -56.781 -36.5 1 87.5 711 PRO B C 1
ATOM 11632 O O . PRO B 1 711 ? 4.453 -57.938 -36.094 1 87.5 711 PRO B O 1
ATOM 11635 N N . ALA B 1 712 ? 4.43 -55.781 -35.75 1 86.75 712 ALA B N 1
ATOM 11636 C CA . ALA B 1 712 ? 4.988 -55.875 -34.406 1 86.75 712 ALA B CA 1
ATOM 11637 C C . ALA B 1 712 ? 3.91 -56.25 -33.406 1 86.75 712 ALA B C 1
ATOM 11639 O O . ALA B 1 712 ? 4.215 -56.625 -32.25 1 86.75 712 ALA B O 1
ATOM 11640 N N . SER B 1 713 ? 2.656 -56.219 -33.781 1 89.44 713 SER B N 1
ATOM 11641 C CA . SER B 1 713 ? 1.536 -56.531 -32.906 1 89.44 713 SER B CA 1
ATOM 11642 C C . SER B 1 713 ? 0.722 -57.719 -33.469 1 89.44 713 SER B C 1
ATOM 11644 O O . SER B 1 713 ? -0.374 -57.5 -33.969 1 89.44 713 SER B O 1
ATOM 11646 N N . PRO B 1 714 ? 1.145 -58.812 -33.125 1 86.44 714 PRO B N 1
ATOM 11647 C CA . PRO B 1 714 ? 0.508 -59.969 -33.75 1 86.44 714 PRO B CA 1
ATOM 11648 C C . PRO B 1 714 ? -0.908 -60.219 -33.219 1 86.44 714 PRO B C 1
ATOM 11650 O O . PRO B 1 714 ? -1.688 -60.938 -33.844 1 86.44 714 PRO B O 1
ATOM 11653 N N . SER B 1 715 ? -1.216 -59.656 -32.188 1 91.12 715 SER B N 1
ATOM 11654 C CA . SER B 1 715 ? -2.531 -59.906 -31.578 1 91.12 715 SER B CA 1
ATOM 11655 C C . SER B 1 715 ? -3.562 -58.906 -32.125 1 91.12 715 SER B C 1
ATOM 11657 O O . SER B 1 715 ? -4.758 -59.062 -31.875 1 91.12 715 SER B O 1
ATOM 11659 N N . LEU B 1 716 ? -3.186 -57.938 -32.875 1 92.69 716 LEU B N 1
ATOM 11660 C CA . LEU B 1 716 ? -4.078 -56.906 -33.375 1 92.69 716 LEU B CA 1
ATOM 11661 C C . LEU B 1 716 ? -4.996 -57.46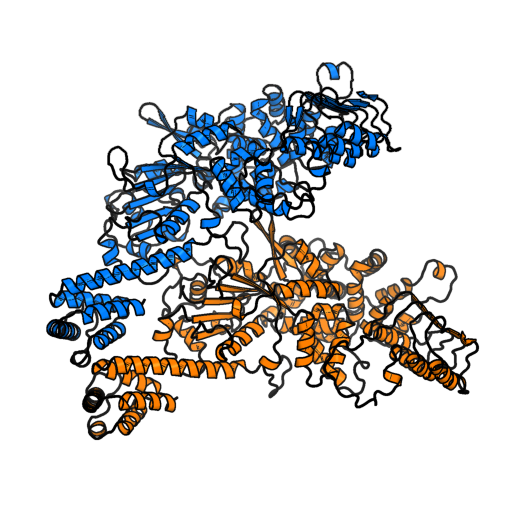9 -34.438 1 92.69 716 LEU B C 1
ATOM 11663 O O . LEU B 1 716 ? -4.527 -57.906 -35.5 1 92.69 716 LEU B O 1
ATOM 11667 N N . THR B 1 717 ? -6.285 -57.375 -34.219 1 92.81 717 THR B N 1
ATOM 11668 C CA . THR B 1 717 ? -7.234 -57.938 -35.156 1 92.81 717 THR B CA 1
ATOM 11669 C C . THR B 1 717 ? -8.109 -56.875 -35.781 1 92.81 717 THR B C 1
ATOM 11671 O O . THR B 1 717 ? -8.625 -57.031 -36.906 1 92.81 717 THR B O 1
ATOM 11674 N N . GLU B 1 718 ? -8.258 -55.844 -35.062 1 93.88 718 GLU B N 1
ATOM 11675 C CA . GLU B 1 718 ? -9.125 -54.781 -35.531 1 93.88 718 GLU B CA 1
ATOM 11676 C C . GLU B 1 718 ? -8.406 -53.406 -35.531 1 93.88 718 GLU B C 1
ATOM 11678 O O . GLU B 1 718 ? -7.895 -53 -34.5 1 93.88 718 GLU B O 1
ATOM 11683 N N . LEU B 1 719 ? -8.359 -52.75 -36.688 1 93.12 719 LEU B N 1
ATOM 11684 C CA . LEU B 1 719 ? -7.816 -51.406 -36.844 1 93.12 719 LEU B CA 1
ATOM 11685 C C . LEU B 1 719 ? -8.844 -50.438 -37.438 1 93.12 719 LEU B C 1
ATOM 11687 O O . LEU B 1 719 ? -9.344 -50.688 -38.531 1 93.12 719 LEU B O 1
ATOM 11691 N N . HIS B 1 720 ? -9.258 -49.469 -36.656 1 93 720 HIS B N 1
ATOM 11692 C CA . HIS B 1 720 ? -10.234 -48.469 -37.094 1 93 720 HIS B CA 1
ATOM 11693 C C . HIS B 1 720 ? -9.586 -47.125 -37.312 1 93 720 HIS B C 1
ATOM 11695 O O . HIS B 1 720 ? -9.117 -46.5 -36.375 1 93 720 HIS B O 1
ATOM 11701 N N . LEU B 1 721 ? -9.516 -46.562 -38.531 1 92.38 721 LEU B N 1
ATOM 11702 C CA . LEU B 1 721 ? -8.922 -45.281 -38.875 1 92.38 721 LEU B CA 1
ATOM 11703 C C . LEU B 1 721 ? -9.938 -44.375 -39.562 1 92.38 721 LEU B C 1
ATOM 11705 O O . LEU B 1 721 ? -9.57 -43.562 -40.406 1 92.38 721 LEU B O 1
ATOM 11709 N N . GLY B 1 722 ? -11.148 -44.5 -39.219 1 88.69 722 GLY B N 1
ATOM 11710 C CA . GLY B 1 722 ? -12.211 -43.781 -39.875 1 88.69 722 GLY B CA 1
ATOM 11711 C C . GLY B 1 722 ? -12.102 -42.281 -39.719 1 88.69 722 GLY B C 1
ATOM 11712 O O . GLY B 1 722 ? -11.672 -41.812 -38.656 1 88.69 722 GLY B O 1
ATOM 11713 N N . ASP B 1 723 ? -12.539 -41.594 -40.719 1 88.44 723 ASP B N 1
ATOM 11714 C CA . ASP B 1 723 ? -12.711 -40.156 -40.719 1 88.44 723 ASP B CA 1
ATOM 11715 C C . ASP B 1 723 ? -11.375 -39.438 -40.5 1 88.44 723 ASP B C 1
ATOM 11717 O O . ASP B 1 723 ? -11.281 -38.531 -39.656 1 88.44 723 ASP B O 1
ATOM 11721 N N . ASN B 1 724 ? -10.273 -39.969 -40.844 1 90.94 724 ASN B N 1
ATOM 11722 C CA . ASN B 1 724 ? -8.969 -39.312 -40.906 1 90.94 724 ASN B CA 1
ATOM 11723 C C . ASN B 1 724 ? -8.594 -38.969 -42.344 1 90.94 724 ASN B C 1
ATOM 11725 O O . ASN B 1 724 ? -9.25 -39.375 -43.281 1 90.94 724 ASN B O 1
ATOM 11729 N N . GLU B 1 725 ? -7.652 -38.094 -42.562 1 87.56 725 GLU B N 1
ATOM 11730 C CA . GLU B 1 725 ? -7.203 -37.688 -43.875 1 87.56 725 GLU B CA 1
ATOM 11731 C C . GLU B 1 725 ? -5.91 -38.375 -44.281 1 87.56 725 GLU B C 1
ATOM 11733 O O . GLU B 1 725 ? -4.875 -37.75 -44.469 1 87.56 725 GLU B O 1
ATOM 11738 N N . LEU B 1 726 ? -5.918 -39.625 -44.469 1 88.06 726 LEU B N 1
ATOM 11739 C CA . LEU B 1 726 ? -4.723 -40.438 -44.719 1 88.06 726 LEU B CA 1
ATOM 11740 C C . LEU B 1 726 ? -4.203 -40.25 -46.125 1 88.06 726 LEU B C 1
ATOM 11742 O O . LEU B 1 726 ? -2.994 -40.281 -46.375 1 88.06 726 LEU B O 1
ATOM 11746 N N . GLY B 1 727 ? -5.07 -39.906 -47.125 1 85.06 727 GLY B N 1
ATOM 11747 C CA . GLY B 1 727 ? -4.656 -39.75 -48.531 1 85.06 727 GLY B CA 1
ATOM 11748 C C . GLY B 1 727 ? -4.219 -41.062 -49.156 1 85.06 727 GLY B C 1
ATOM 11749 O O . GLY B 1 727 ? -4.047 -42.062 -48.469 1 85.06 727 GLY B O 1
ATOM 11750 N N . ASP B 1 728 ? -3.977 -41.125 -50.406 1 86.62 728 ASP B N 1
ATOM 11751 C CA . ASP B 1 728 ? -3.584 -42.312 -51.156 1 86.62 728 ASP B CA 1
ATOM 11752 C C . ASP B 1 728 ? -2.182 -42.781 -50.781 1 86.62 728 ASP B C 1
ATOM 11754 O O . ASP B 1 728 ? -1.909 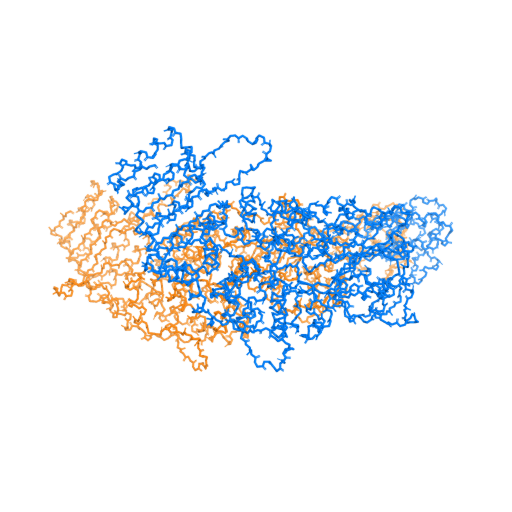-43.969 -50.719 1 86.62 728 ASP B O 1
ATOM 11758 N N . GLY B 1 729 ? -1.435 -41.844 -50.531 1 85.88 729 GLY B N 1
ATOM 11759 C CA . GLY B 1 729 ? -0.082 -42.156 -50.125 1 85.88 729 GLY B CA 1
ATOM 11760 C C . GLY B 1 729 ? -0.033 -42.844 -48.781 1 85.88 729 GLY B C 1
ATOM 11761 O O . GLY B 1 729 ? 0.77 -43.75 -48.562 1 85.88 729 GLY B O 1
ATOM 11762 N N . GLY B 1 730 ? -0.843 -42.438 -47.906 1 88.31 730 GLY B N 1
ATOM 11763 C CA . GLY B 1 730 ? -0.923 -43.062 -46.594 1 88.31 730 GLY B CA 1
ATOM 11764 C C . GLY B 1 730 ? -1.409 -44.5 -46.656 1 88.31 730 GLY B C 1
ATOM 11765 O O . GLY B 1 730 ? -0.862 -45.375 -46 1 88.31 730 GLY B O 1
ATOM 11766 N N . VAL B 1 731 ? -2.385 -44.719 -47.469 1 88.19 731 VAL B N 1
ATOM 11767 C CA . VAL B 1 731 ? -2.951 -46.062 -47.625 1 88.19 731 VAL B CA 1
ATOM 11768 C C . VAL B 1 731 ? -1.906 -47 -48.219 1 88.19 731 VAL B C 1
ATOM 11770 O O . VAL B 1 731 ? -1.835 -48.188 -47.844 1 88.19 731 VAL B O 1
ATOM 11773 N N . ARG B 1 732 ? -1.093 -46.438 -49.094 1 89.81 732 ARG B N 1
ATOM 11774 C CA . ARG B 1 732 ? -0.026 -47.25 -49.656 1 89.81 732 ARG B CA 1
ATOM 11775 C C . ARG B 1 732 ? 0.978 -47.688 -48.625 1 89.81 732 ARG B C 1
ATOM 11777 O O . ARG B 1 732 ? 1.414 -48.844 -48.594 1 89.81 732 ARG B O 1
ATOM 11784 N N . ARG B 1 733 ? 1.26 -46.812 -47.844 1 88.12 733 ARG B N 1
ATOM 11785 C CA . ARG B 1 733 ? 2.211 -47.125 -46.781 1 88.12 733 ARG B CA 1
ATOM 11786 C C . ARG B 1 733 ? 1.637 -48.156 -45.812 1 88.12 733 ARG B C 1
ATOM 11788 O O . ARG B 1 733 ? 2.34 -49.062 -45.375 1 88.12 733 ARG B O 1
ATOM 11795 N N . LEU B 1 734 ? 0.388 -47.938 -45.469 1 89.06 734 LEU B N 1
ATOM 11796 C CA . LEU B 1 734 ? -0.293 -48.844 -44.562 1 89.06 734 LEU B CA 1
ATOM 11797 C C . LEU B 1 734 ? -0.362 -50.25 -45.188 1 89.06 734 LEU B C 1
ATOM 11799 O O . LEU B 1 734 ? -0.266 -51.25 -44.469 1 89.06 734 LEU B O 1
ATOM 11803 N N . SER B 1 735 ? -0.492 -50.281 -46.469 1 89.25 735 SER B N 1
ATOM 11804 C CA . SER B 1 735 ? -0.601 -51.562 -47.188 1 89.25 735 SER B CA 1
ATOM 11805 C C . SER B 1 735 ? 0.706 -52.344 -47.125 1 89.25 735 SER B C 1
ATOM 11807 O O . SER B 1 735 ? 0.697 -53.562 -47.125 1 89.25 735 SER B O 1
ATOM 11809 N N . GLU B 1 736 ? 1.767 -51.625 -47.062 1 86.81 736 GLU B N 1
ATOM 11810 C CA . GLU B 1 736 ? 3.057 -52.281 -46.906 1 86.81 736 GLU B CA 1
ATOM 11811 C C . GLU B 1 736 ? 3.133 -53.062 -45.594 1 86.81 736 GLU B C 1
ATOM 11813 O O . GLU B 1 736 ? 3.703 -54.125 -45.531 1 86.81 736 GLU B O 1
ATOM 11818 N N . GLY B 1 737 ? 2.633 -52.438 -44.625 1 86.56 737 GLY B N 1
ATOM 11819 C CA . GLY B 1 737 ? 2.59 -53.094 -43.312 1 86.56 737 GLY B CA 1
ATOM 11820 C C . GLY B 1 737 ? 1.61 -54.25 -43.281 1 86.56 737 GLY B C 1
ATOM 11821 O O . GLY B 1 737 ? 1.875 -55.281 -42.656 1 86.56 737 GLY B O 1
ATOM 11822 N N . LEU B 1 738 ? 0.548 -54.156 -43.969 1 87.62 738 LEU B N 1
ATOM 11823 C CA . LEU B 1 738 ? -0.492 -55.188 -44.031 1 87.62 738 LEU B CA 1
ATOM 11824 C C . LEU B 1 738 ? -0.015 -56.406 -44.781 1 87.62 738 LEU B C 1
ATOM 11826 O O . LEU B 1 738 ? -0.523 -57.5 -44.562 1 87.62 738 LEU B O 1
ATOM 11830 N N . ARG B 1 739 ? 1.003 -56.219 -45.625 1 88.38 739 ARG B N 1
ATOM 11831 C CA . ARG B 1 739 ? 1.499 -57.312 -46.469 1 88.38 739 ARG B CA 1
ATOM 11832 C C . ARG B 1 739 ? 2.484 -58.188 -45.688 1 88.38 739 ARG B C 1
ATOM 11834 O O . ARG B 1 739 ? 2.756 -59.312 -46.094 1 88.38 739 ARG B O 1
ATOM 11841 N N . ASP B 1 740 ? 2.877 -57.625 -44.656 1 89.25 740 ASP B N 1
ATOM 11842 C CA . ASP B 1 740 ? 3.797 -58.438 -43.844 1 89.25 740 ASP B CA 1
ATOM 11843 C C . ASP B 1 740 ? 3.105 -59.688 -43.281 1 89.25 740 ASP B C 1
ATOM 11845 O O . ASP B 1 740 ? 1.983 -59.594 -42.781 1 89.25 740 ASP B O 1
ATOM 11849 N N . PRO B 1 741 ? 3.703 -60.812 -43.375 1 85.62 741 PRO B N 1
ATOM 11850 C CA . PRO B 1 741 ? 3.068 -62.062 -42.938 1 85.62 741 PRO B CA 1
ATOM 11851 C C . PRO B 1 741 ? 2.799 -62.094 -41.438 1 85.62 741 PRO B C 1
ATOM 11853 O O . PRO B 1 741 ? 1.961 -62.875 -41 1 85.62 741 PRO B O 1
ATOM 11856 N N . ALA B 1 742 ? 3.467 -61.25 -40.812 1 86.94 742 ALA B N 1
ATOM 11857 C CA . ALA B 1 742 ? 3.289 -61.25 -39.344 1 86.94 742 ALA B CA 1
ATOM 11858 C C . ALA B 1 742 ? 2.023 -60.5 -38.969 1 86.94 742 ALA B C 1
ATOM 11860 O O . ALA B 1 742 ? 1.534 -60.656 -37.844 1 86.94 742 ALA B O 1
ATOM 11861 N N . CYS B 1 743 ? 1.446 -59.844 -39.875 1 89.38 743 CYS B N 1
ATOM 11862 C CA . CYS B 1 743 ? 0.243 -59.062 -39.625 1 89.38 743 CYS B CA 1
ATOM 11863 C C . CYS B 1 743 ? -0.994 -59.969 -39.594 1 89.38 743 CYS B C 1
ATOM 11865 O O . CYS B 1 743 ? -1.184 -60.781 -40.5 1 89.38 743 CYS B O 1
ATOM 11867 N N . ARG B 1 744 ? -1.848 -59.844 -38.562 1 86.94 744 ARG B N 1
ATOM 11868 C CA . ARG B 1 744 ? -3.025 -60.688 -38.438 1 86.94 744 ARG B CA 1
ATOM 11869 C C . ARG B 1 744 ? -4.305 -59.875 -38.438 1 86.94 744 ARG B C 1
ATOM 11871 O O . ARG B 1 744 ? -5.297 -60.25 -37.812 1 86.94 744 ARG B O 1
ATOM 11878 N N . LEU B 1 745 ? -4.215 -58.812 -39.031 1 90.5 745 LEU B N 1
ATOM 11879 C CA . LEU B 1 745 ? -5.352 -57.906 -39.031 1 90.5 745 LEU B CA 1
ATOM 11880 C C . LEU B 1 745 ? -6.539 -58.5 -39.75 1 90.5 745 LEU B C 1
ATOM 11882 O O . LEU B 1 745 ? -6.383 -59.031 -40.875 1 90.5 745 LEU B O 1
ATOM 11886 N N . GLN B 1 746 ? -7.719 -58.406 -39.219 1 89.75 746 GLN B N 1
ATOM 11887 C CA . GLN B 1 746 ? -8.914 -58.969 -39.812 1 89.75 746 GLN B CA 1
ATOM 11888 C C . GLN B 1 746 ? -9.859 -57.906 -40.312 1 89.75 746 GLN B C 1
ATOM 11890 O O . GLN B 1 746 ? -10.516 -58.062 -41.344 1 89.75 746 GLN B O 1
ATOM 11895 N N . VAL B 1 747 ? -9.883 -56.906 -39.5 1 90.19 747 VAL B N 1
ATOM 11896 C CA . VAL B 1 747 ? -10.828 -55.844 -39.844 1 90.19 747 VAL B CA 1
ATOM 11897 C C . VAL B 1 747 ? -10.086 -54.5 -39.969 1 90.19 747 VAL B C 1
ATOM 11899 O O . VAL B 1 747 ? -9.32 -54.125 -39.062 1 90.19 747 VAL B O 1
ATOM 11902 N N . LEU B 1 748 ? -10.211 -53.875 -41.125 1 89.12 748 LEU B N 1
ATOM 11903 C CA . LEU B 1 748 ? -9.703 -52.531 -41.344 1 89.12 748 LEU B CA 1
ATOM 11904 C C . LEU B 1 748 ? -10.828 -51.594 -41.781 1 89.12 748 LEU B C 1
ATOM 11906 O O . LEU B 1 748 ? -11.531 -51.844 -42.75 1 89.12 748 LEU B O 1
ATOM 11910 N N . ARG B 1 749 ? -11.102 -50.625 -40.906 1 83.94 749 ARG B N 1
ATOM 11911 C CA . ARG B 1 749 ? -12.156 -49.656 -41.188 1 83.94 749 ARG B CA 1
ATOM 11912 C C . ARG B 1 749 ? -11.594 -48.219 -41.281 1 83.94 749 ARG B C 1
ATOM 11914 O O . ARG B 1 749 ? -10.766 -47.844 -40.469 1 83.94 749 ARG B O 1
#

Sequence (1498 aa):
PQGTAGELLLRALEDLSELDFKKFRDALAHGDLQGRCCIPWGRLEKADWMDTKNLMLDFYGGEAALDVAIAVFERIQLRNAAALLRESREKDYRRNYKKAIRQAYSCIKDQNARVGDNVSLNARYSKLVIVNKHRDEEQREHEIMAMGRRHAEIMKEQASASIAVGELFKPGPDGWTPKVVVLLGAASVGKTMTARKIMLDWASDKVFAEFDYVFYIHCREGNLLTSQASMANLITQCCPSSSPPLTEMLGQPERLLFVIDGFDELRFSFDRPQSELCSQAWEKRPVEITLSSLFRRRLLPESSLLVTTRPAALQKLGKCLECERYAEILGFSEAERKEYFHRFFENAEQAAAAFQFVRGNETLFTMCLVPIVCWIVCTVMKQQLGRTGGLAQSPKTTTGIYILYLSALLRSLSGQLKRGMPGLLRRLCCLAADGIWKQKVLFEEKEVQGYALDQREALPLLLNEHLFQKDISCVSTYSFIHLSFQEFFAALFYLLEDEGEAWEPPASPTRDVKELLDSYDNSRNYFMLTVRFLFGLLNKERRREPEEEMGCKIAPRIRQELLAWLQNSQKTALALLTQETAVIRELEVCHCLYELQDEHFVAAALDPFTGVYLRGLNLNRFDQMVLSFSVKNFPKLESLDLGHCSFLWDEPEDCAGPQPAKQAYRCEGQQSPIHLLCQALGKSGCKLKTLRLWRCCLTEVSCGALAAVLPASPSLTELHLGDNELGDGGVRRLSEGLRDPACRLQVLRPQGTAGELLLRALEDLSELDFKKFRDALAHGDLQGRCCIPWGRLEKADWMDTKNLMLDFYGGEAALDVAIAVFERIQLRNAAALLRESREKDYRRNYKKAIRQAYSCIKDQNARVGDNVSLNARYSKLVIVNKHRDEEQREHEIMAMGRRHAEIMKEQASASIAVGELFKPGPDGWTPKVVVLLGAASVGKTMTARKIMLDWASDKVFAEFDYVFYIHCREGNLLTSQASMANLITQCCPSSSPPLTEMLGQPERLLFVIDGFDELRFSFDRPQSELCSQAWEKRPVEITLSSLFRRRLLPESSLLVTTRPAALQKLGKCLECERYAEILGFSEAERKEYFHRFFENAEQAAAAFQFVRGNETLFTMCLVPIVCWIVCTVMKQQLGRTGGLAQSPKTTTGIYILYLSALLRSLSGQLKRGMPGLLRRLCCLAADGIWKQKVLFEEKEVQGYALDQREALPLLLNEHLFQKDISCVSTYSFIHLSFQEFFAALFYLLEDEGEAWEPPASPTRDVKELLDSYDNSRNYFMLTVRFLFGLLNKERRREPEEEMGCKIAPRIRQELLAWLQNSQKTALALLTQETAVIRELEVCHCLYELQDEHFVAAALDPFTGVYLRGLNLNRFDQMVLSFSVKNFPKLESLDLGHCSFLWDEPEDCAGPQPAKQAYRCEGQQSPIHLLCQALGKSGCKLKTLRLWRCCLTEVSCGALAAVLPASPSLTELHLGDNELGDGGVRRLSEGLRDPACRLQVLR

Foldseek 3Di:
DQVLLLVLQLVLLVPDDPVVNQQLLVCQQPNCLPPFDRDHSVQRVPAHSSSVSVSLCVRQNRVGSLSSSLVSCVVSVVNVSSVSSVVSVLVVVLLVQLVVLLVVLQWDADPPGDVVRIDGLVLQDFDFFKAQDADFPVLVVCCQADWFPRNLVSVVVSSVRGDDPQCQQPADPVRDGFQEAEEEEAPQLQQVSVLSVVSNCVSVVNHLVQASDEFEDEQLPVVLQPDWDFLLRSRQVRGDDDRDPSVVCLVCQLRYEYEYEEPLNHPADLPDDPVQADQDRHDTDRSSRNVLCVLLCSYSVNHGYYYYYYQVCVVVSVVSHDDYGYMYTQADRLVRLLVSLCSLDPDNVLSVVLNQLQSLPTHLVSVSSRVVLSVLSSVQQVVQCPDPVHCLPPRQAPLLSLLVVVLVLLVSDDPVVLVCQLLLLLLLLQLLLVCLVVVHFKAFPVLCVLSVNVPRDSNSSAKGWDWHDDPPDITIIIGGSHNLNSLLSPLQNLFWDPPPDPDDRDPTDDSDVLVVLVVCLVVVPSNLSSLLSNLLCLAPVSVVVCCVRRVIDGHNPCLVVNLVSLQVSQCDPVCVVVVDAREAEDLSSLSSLVSNPDLVSLQVSLVSHAEYAYEQEANEPNSLSSVLSSLLSHQNHAEYAYANYELDDPPPPPPVDCPDPDDPVPVLLVPFSNSSNLVSLLNNNHLYAEYADHNHQGELSNLLSVLVNQLSHLNHAYYHHYPYHHPPNSVVNNVNSVPDPSGNYNYYD/DQVVLLVLQLVLLVPDDPVLNVQLLVCQQPNCLPPFDRDHSVQSVPADSNSVSVSLCVRQNRVRSLVSSLVSCVVSPVNVSSVVSVVVVLVVVLLVQLVVLLVVLQWDADPPRDVVDIDGLVLQDFDFFKAQDADFPVLVVCCQADWFPRNLVSVVVSSVRGDDPQCQQPADPVRDGFQEAEEEEAPQQQQVSVLSVCSNCVSVVNHLVQASEEFEDEQLPVVLQPDWDFLLRSRQVRGPDDNDPSVVCLVCQLRYEYEYEEPLNHPADLPDDPVQADQDRHDTDRSSRNVLCVLLCSYSVNHGYYYYYYQLCVVVSVVSHDDYGYMYTQADRLVRLLVSLCSLDPDNVLSVVLSQLQSLVTHLVSVVSRVVLSVLSSVQQVVQCPDPVHCLPPRQAPLLSLLVVVLVLLVVDDPVVLVCQLLLLLLLLQLLLVCLVVVHFKAFPVLCVLSVNPPPDSCSSAKGWGWHDDPPDITIIIGGSHNLNSLLSPLQNLFWDPPPDPDDRDPTDDSDVLVVLVVCLVVVPSNLSSLLSNLLCLAPVSVVSCCVRRVIDGHNPCLVVNLVSLQVSQCDPVCVVVVDAREAEDLSSLSSLVSNPDLVSLLVSLVSHAEYAYEQEANEPVSLSSVLSSLLSHQNHAEYAYENYELDDPPPPPPVDCPDPDDPPPPLLVPFSNSSNLVSLLNNNHLYAEYADHNHQGELSNLLSVLVNQLSHLNYAYYHHPPYHHPPNSVVNNVNSCPDPSGRYHYYD

Organism: Eudyptula minor (NCBI:txid37083)

Secondary structure (DSSP, 8-state):
-HHHHHHHHHHHHHTS-HHHHHHHHHHHHHS--TTSPP--HHHHTT--HHHHHHHHHHHH-HHHHHHHHHHHHHHTT-HHHHHHHHHHHHHHHHHHHHHHHHHHHSEE--TTPPTT--EEHHHH----EEE-S---HHHHHHHHH--HHHHHHHHHHHHHTPPPGGGTTS--TT----SEEEEEE-TTSSHHHHHHHHHHHHHTTSS-TT-SEEEEEETT-THHHH-EE-HHHHHHHH-SSS---HHHHHH-GGGEEEEEE-GGG--------GGG----TT--EEHHHHHHHHHTTSSSTTSEEEEEE-GGGHHHHHHH-SS-EEEEEEE--HHHHHHHHHHH-SSHHHHHHHHHHHHH-HHHHHHTTSHHHHHHHHHHHHHHHHSTTGGGSSPPPHHHHHHHHHHHHHHTS-HHHHHTHHHHHHHHHHHHHHHHHHT---EEHHHHHHTTTT-TTTHHHH-EEEEEEETTEEEEEEE-SSHHHHHHHHHHHHHB---S-----SSPPP--HHHHHHHHHHSHHHHHHHHHHHHHHT-HHHHHHHHHHH---B--TTHHHHHHHHHHHT--HHHHHHT--EEE--HHHHHHHHHH--HHHHHHHHTTEEEEEEES-EE-HHHHHHHHHHHHT-TT--EEEEES-EE---------S--------S-GGGG-TTHHHHHHHHHH-----EEEEET----HHHHHHHHHHHHH-TT--EEE-TT---HHHHHHHHHHHHTSTT----EE-/-HHHHHHHHHHHHHTS-HHHHHHHHHHHHHS-BTTBPPPPHHHHTT--HHHHHHHHHHHH-HHHHHHHHHHHHHHTT-HHHHHHHHHHHHHHHHHHHHHHHHHHHSEE--TTPPTT--EEHHHH----EEE-S---HHHHHHHHH--HHHHHHHHHHHHHTPPPGGGTTS--TT-PPPSEEEEEE-TTSSHHHHHHHHHHHHHTTSS-TT-SEEEEEETT-THHHH-EE-HHHHHHHH-SSS---HHHHHH-GGGEEEEEE-GGG--------GGG----TT--EEHHHHHHHHHTTSSSTTSEEEEEE-GGGHHHHHHH-SS-EEEEEEE--HHHHHHHHHHH-SSHHHHHHHHHHHHH-HHHHHHTTSHHHHHHHHHHHHHHHHSTTTTTS----HHHHHHHHHHHHHHTS-HHHHHTHHHHHHHHHHHHHHHHHHT---EEHHHHHHTTTT-TTTHHHH-EEEEEEETTEEEEEEE-SSHHHHHHHHHHHHHB---S-----SSPPP--HHHHHHHHHHSHHHHHHHHHHHHHHT-HHHHHHHHHHH---B--TTHHHHHHHHHHHT--HHHHHHT--EEE--HHHHHHHHHH--HHHHHHHHTTEEEEEEES-EE-HHHHHHHHHHHHT-TT--EEEEES-EE---------S---S----S-GGGG-TTHHHHHHHHHH-----EEEEET----HHHHHHHHHHHHH-TT--EEE-TT---HHHHHHHHHHHHTSTT----EE-

Nearest PDB structures (foldseek):
  8ri2-assembly1_A  TM=5.561E-01  e=3.176E-34  Homo sapiens
  9gu4-assembly1_A  TM=5.585E-01  e=8.029E-34  Homo sapiens
  7alv-assembly1_A  TM=5.703E-01  e=8.029E-34  Homo sapiens
  9dh3-assembly1_D  TM=4.210E-01  e=1.250E-40  Homo sapiens
  8zem-assembly1_A  TM=5.675E-01  e=5.096E-32  Homo sapiens